Protein AF-A0AA39L6H7-F1 (afdb_monomer)

Sequence (803 aa):
MQTLWSRTGLSHRCACRACEQVLGAGRRATTKASRRKATFAEAFTALYSSFLATAAVVEAVRKEDRKAKVDAELEEVRNQLTELRAKRALRELQAGIPDQRLKGDEIPLSDLTDLQNRALWEQWRQIYDSEGFLADAWRANGTAEETLSLNWNHVRPFGGTRLESTTILRAECTRIMRHIQAEELDDNITQRPFTKPIHFESAVSRLRSYIKGMLLMADKLCEERHMPHSSLKHYRRQNKGSTQQHKGMVGDRHKRAHIKSRWPPAAGGQESQISALAQAWHAFGSPVPDYWFENHPCQKENTIRLNDEIRELFRDDNLPLDELLGHISLSILRSPSLPDVHTHNLLMAGFTRRRFYVLASQAYELFFSDSNKLRSTPASLALSVTKPAMFWDIAEFKRAAGAIIGRDPMIGAKIARRRLEDVIRDGFVLSWATDSARRGIAGRWVYAYAPMDLALREALISSLLHLRQHVDAASFFLACLQTGASVAAGVVFELFNAIAKTPDARSAVRLVRGLSVRSKQFGEFLTSLPEEIRGCVCRRLDYLLHIINLRRLDTQFVDETITELGMCRRHLEGLLGILEEQGYSNEAMNVGRSTFNMYNAGFQPVSSSKPRGLSRSGLSRQQPTATQRPLKDAREQWAPDLDGDQAAKQIHQQIRNAVQAEVEKQIRDQAREAVKLRVQAHLRKHAQDAQSNRSTLTSDRPSDAISGQHGLEASRITSRDNEDVLRRQIEADIEDTIRVQVQQQVEEQLEAARENSDQTHRASQHQAVPSSGRWLGKLRKSHHDAEEWFPELGHAQQAGSGS

Structure (mmCIF, N/CA/C/O backbone):
data_AF-A0AA39L6H7-F1
#
_entry.id   AF-A0AA39L6H7-F1
#
loop_
_atom_site.group_PDB
_atom_site.id
_atom_site.type_symbol
_atom_site.label_atom_id
_atom_site.label_alt_id
_atom_site.label_comp_id
_atom_site.label_asym_id
_atom_site.label_entity_id
_atom_site.label_seq_id
_atom_site.pdbx_PDB_ins_code
_atom_site.Cartn_x
_atom_site.Cartn_y
_atom_site.Cartn_z
_atom_site.occupancy
_atom_site.B_iso_or_equiv
_atom_site.auth_seq_id
_atom_site.auth_comp_id
_atom_site.auth_asym_id
_atom_site.auth_atom_id
_atom_site.pdbx_PDB_model_num
ATOM 1 N N . MET A 1 1 ? 45.045 -3.258 -33.094 1.00 40.38 1 MET A N 1
ATOM 2 C CA . MET A 1 1 ? 44.622 -3.956 -34.336 1.00 40.38 1 MET A CA 1
ATOM 3 C C . MET A 1 1 ? 45.576 -5.057 -34.816 1.00 40.38 1 MET A C 1
ATOM 5 O O . MET A 1 1 ? 45.115 -5.948 -35.513 1.00 40.38 1 MET A O 1
ATOM 9 N N . GLN A 1 2 ? 46.858 -5.079 -34.430 1.00 45.69 2 GLN A N 1
ATOM 10 C CA . GLN A 1 2 ? 47.810 -6.112 -34.886 1.00 45.69 2 GLN A CA 1
ATOM 11 C C . GLN A 1 2 ? 47.697 -7.474 -34.163 1.00 45.69 2 GLN A C 1
ATOM 13 O O . GLN A 1 2 ? 48.181 -8.477 -34.671 1.00 45.69 2 GLN A O 1
ATOM 18 N N . THR A 1 3 ? 46.996 -7.560 -33.029 1.00 46.09 3 THR A N 1
ATOM 19 C CA . THR A 1 3 ? 46.829 -8.804 -32.248 1.00 46.09 3 THR A CA 1
ATOM 20 C C . THR A 1 3 ? 45.655 -9.688 -32.692 1.00 46.09 3 THR A C 1
ATOM 22 O O . THR A 1 3 ? 45.567 -10.837 -32.272 1.00 46.09 3 THR A O 1
ATOM 25 N N . LEU A 1 4 ? 44.782 -9.199 -33.582 1.00 45.69 4 LEU A N 1
ATOM 26 C CA . LEU A 1 4 ? 43.694 -9.992 -34.183 1.00 45.69 4 LEU A CA 1
ATOM 27 C C . LEU A 1 4 ? 44.126 -10.749 -35.451 1.00 45.69 4 LEU A C 1
ATOM 29 O O . LEU A 1 4 ? 43.430 -11.660 -35.885 1.00 45.69 4 LEU A O 1
ATOM 33 N N . TRP A 1 5 ? 45.288 -10.417 -36.021 1.00 47.34 5 TRP A N 1
ATOM 34 C CA . TRP A 1 5 ? 45.770 -10.997 -37.281 1.00 47.34 5 TRP A CA 1
ATOM 35 C C . TRP A 1 5 ? 46.715 -12.193 -37.094 1.00 47.34 5 TRP A C 1
ATOM 37 O O . TRP A 1 5 ? 47.021 -12.885 -38.058 1.00 47.34 5 TRP A O 1
ATOM 47 N N . SER A 1 6 ? 47.137 -12.501 -35.865 1.00 47.09 6 SER A N 1
ATOM 48 C CA . SER A 1 6 ? 48.057 -13.613 -35.580 1.00 47.09 6 SER A CA 1
ATOM 49 C C . SER A 1 6 ? 47.370 -14.941 -35.228 1.00 47.09 6 SER A C 1
ATOM 51 O O . SER A 1 6 ? 48.054 -15.933 -34.992 1.00 47.09 6 SER A O 1
ATOM 53 N N . ARG A 1 7 ? 46.028 -15.009 -35.214 1.00 48.31 7 ARG A N 1
ATOM 54 C CA . ARG A 1 7 ? 45.274 -16.208 -34.779 1.00 48.31 7 ARG A CA 1
ATOM 55 C C . ARG A 1 7 ? 44.486 -16.953 -35.865 1.00 48.31 7 ARG A C 1
ATOM 57 O O . ARG A 1 7 ? 43.871 -17.968 -35.563 1.00 48.31 7 ARG A O 1
ATOM 64 N N . THR A 1 8 ? 44.553 -16.544 -37.129 1.00 46.44 8 THR A N 1
ATOM 65 C CA . THR A 1 8 ? 43.855 -17.221 -38.245 1.00 46.44 8 THR A CA 1
ATOM 66 C C . THR A 1 8 ? 44.692 -18.279 -38.982 1.00 46.44 8 THR A C 1
ATOM 68 O O . THR A 1 8 ? 44.241 -18.828 -39.982 1.00 46.44 8 THR A O 1
ATOM 71 N N . GLY A 1 9 ? 45.890 -18.620 -38.491 1.00 45.38 9 GLY A N 1
ATOM 72 C CA . GLY A 1 9 ? 46.812 -19.545 -39.168 1.00 45.38 9 GLY A CA 1
ATOM 73 C C . GLY A 1 9 ? 46.683 -21.042 -38.845 1.00 45.38 9 GLY A C 1
ATOM 74 O O . GLY A 1 9 ? 47.390 -21.831 -39.465 1.00 45.38 9 GLY A O 1
ATOM 75 N N . LEU A 1 10 ? 45.841 -21.464 -37.893 1.00 52.53 10 LEU A N 1
ATOM 76 C CA . LEU A 1 10 ? 45.856 -22.845 -37.371 1.00 52.53 10 LEU A CA 1
ATOM 77 C C . LEU A 1 10 ? 44.452 -23.414 -37.091 1.00 52.53 10 LEU A C 1
ATOM 79 O O . LEU A 1 10 ? 44.176 -23.899 -35.998 1.00 52.53 10 LEU A O 1
ATOM 83 N N . SER A 1 11 ? 43.550 -23.386 -38.075 1.00 44.16 11 SER A N 1
ATOM 84 C CA . SER A 1 11 ? 42.344 -24.225 -38.042 1.00 44.16 11 SER A CA 1
ATOM 85 C C . SER A 1 11 ? 42.500 -25.422 -38.984 1.00 44.16 11 SER A C 1
ATOM 87 O O . SER A 1 11 ? 42.869 -25.295 -40.154 1.00 44.16 11 SER A O 1
ATOM 89 N N . HIS A 1 12 ? 42.270 -26.618 -38.441 1.00 51.81 12 HIS A N 1
ATOM 90 C CA . HIS A 1 12 ? 42.340 -27.881 -39.165 1.00 51.81 12 HIS A CA 1
ATOM 91 C C . HIS A 1 12 ? 41.395 -27.883 -40.376 1.00 51.81 12 HIS A C 1
ATOM 93 O O . HIS A 1 12 ? 40.226 -27.510 -40.287 1.00 51.81 12 HIS A O 1
ATOM 99 N N . ARG A 1 13 ? 41.923 -28.328 -41.521 1.00 43.81 13 ARG A N 1
ATOM 100 C CA . ARG A 1 13 ? 41.191 -28.473 -42.784 1.00 43.81 13 ARG A CA 1
ATOM 101 C C . ARG A 1 13 ? 40.100 -29.533 -42.627 1.00 43.81 13 ARG A C 1
ATOM 103 O O . ARG A 1 13 ? 40.423 -30.711 -42.509 1.00 43.81 13 ARG A O 1
ATOM 110 N N . CYS A 1 14 ? 38.828 -29.142 -42.676 1.00 66.25 14 CYS A N 1
ATOM 111 C CA . CYS A 1 14 ? 37.743 -30.098 -42.893 1.00 66.25 14 CYS A CA 1
ATOM 112 C C . CYS A 1 14 ? 37.474 -30.223 -44.402 1.00 66.25 14 CYS A C 1
ATOM 114 O O . CYS A 1 14 ? 37.344 -29.225 -45.110 1.00 66.25 14 CYS A O 1
ATOM 116 N N . ALA A 1 15 ? 37.433 -31.456 -44.903 1.00 55.16 15 ALA A N 1
ATOM 117 C CA . ALA A 1 15 ? 37.214 -31.782 -46.312 1.00 55.16 15 ALA A CA 1
ATOM 118 C C . ALA A 1 15 ? 35.714 -31.816 -46.665 1.00 55.16 15 ALA A C 1
ATOM 120 O O . ALA A 1 15 ? 35.242 -32.745 -47.317 1.00 55.16 15 ALA A O 1
ATOM 121 N N . CYS A 1 16 ? 34.931 -30.841 -46.190 1.00 73.69 16 CYS A N 1
ATOM 122 C CA . CYS A 1 16 ? 33.524 -30.751 -46.568 1.00 73.69 16 CYS A CA 1
ATOM 123 C C . CYS A 1 16 ? 33.358 -29.931 -47.856 1.00 73.69 16 CYS A C 1
ATOM 125 O O . CYS A 1 16 ? 34.053 -28.941 -48.095 1.00 73.69 16 CYS A O 1
ATOM 127 N N . ARG A 1 17 ? 32.382 -30.329 -48.677 1.00 55.78 17 ARG A N 1
ATOM 128 C CA . ARG A 1 17 ? 32.083 -29.743 -49.997 1.00 55.78 17 ARG A CA 1
ATOM 129 C C . ARG A 1 17 ? 31.742 -28.241 -49.942 1.00 55.78 17 ARG A C 1
ATOM 131 O O . ARG A 1 17 ? 31.876 -27.546 -50.943 1.00 55.78 17 ARG A O 1
ATOM 138 N N . ALA A 1 18 ? 31.354 -27.728 -48.770 1.00 59.25 18 ALA A N 1
ATOM 139 C CA . ALA A 1 18 ? 31.102 -26.305 -48.534 1.00 59.25 18 ALA A CA 1
ATOM 140 C C . ALA A 1 18 ? 32.396 -25.473 -48.396 1.00 59.25 18 ALA A C 1
ATOM 142 O O . ALA A 1 18 ? 32.429 -24.316 -48.811 1.00 59.25 18 ALA A O 1
ATOM 143 N N . CYS A 1 19 ? 33.490 -26.053 -47.886 1.00 58.78 19 CYS A N 1
ATOM 144 C CA . CYS A 1 19 ? 34.789 -25.373 -47.796 1.00 58.78 19 CYS A CA 1
ATOM 145 C C . CYS A 1 19 ? 35.528 -25.320 -49.146 1.00 58.78 19 CYS A C 1
ATOM 147 O O . CYS A 1 19 ? 36.352 -24.431 -49.367 1.00 58.78 19 CYS A O 1
ATOM 149 N N . GLU A 1 20 ? 35.207 -26.222 -50.076 1.00 56.06 20 GLU A N 1
ATOM 150 C CA . GLU A 1 20 ? 35.798 -26.257 -51.421 1.00 56.06 20 GLU A CA 1
ATOM 151 C C . GLU A 1 20 ? 35.291 -25.119 -52.325 1.00 56.06 20 GLU A C 1
ATOM 153 O O . GLU A 1 20 ? 36.059 -24.563 -53.113 1.00 56.06 20 GLU A O 1
ATOM 158 N N . GLN A 1 21 ? 34.034 -24.691 -52.160 1.00 56.47 21 GLN A N 1
ATOM 159 C CA . GLN A 1 21 ? 33.469 -23.587 -52.948 1.00 56.47 21 GLN A CA 1
ATOM 160 C C . GLN A 1 21 ? 34.020 -22.208 -52.552 1.00 56.47 21 GLN A C 1
ATOM 162 O O . GLN A 1 21 ? 34.078 -21.318 -53.397 1.00 56.47 21 GLN A O 1
ATOM 167 N N . VAL A 1 22 ? 34.493 -22.031 -51.314 1.00 54.09 22 VAL A N 1
ATOM 168 C CA . VAL A 1 22 ? 35.044 -20.743 -50.846 1.00 54.09 22 VAL A CA 1
ATOM 169 C C . VAL A 1 22 ? 36.539 -20.600 -51.172 1.00 54.09 22 VAL A C 1
ATOM 171 O O . VAL A 1 22 ? 37.024 -19.489 -51.375 1.00 54.09 22 VAL A O 1
ATOM 174 N N . LEU A 1 23 ? 37.280 -21.706 -51.316 1.00 50.94 23 LEU A N 1
ATOM 175 C CA . LEU A 1 23 ? 38.713 -21.685 -51.659 1.00 50.94 23 LEU A CA 1
ATOM 176 C C . LEU A 1 23 ? 39.006 -21.803 -53.168 1.00 50.94 23 LEU A C 1
ATOM 178 O O . LEU A 1 23 ? 40.125 -21.505 -53.595 1.00 50.94 23 LEU A O 1
ATOM 182 N N . GLY A 1 24 ? 38.011 -22.150 -53.992 1.00 46.38 24 GLY A N 1
ATOM 183 C CA . GLY A 1 24 ? 38.131 -22.189 -55.456 1.00 46.38 24 GLY A CA 1
ATOM 184 C C . GLY A 1 24 ? 38.311 -20.820 -56.130 1.00 46.38 24 GLY A C 1
ATOM 185 O O . GLY A 1 24 ? 38.778 -20.760 -57.265 1.00 46.38 24 GLY A O 1
ATOM 186 N N . ALA A 1 25 ? 38.015 -19.719 -55.433 1.00 52.16 25 ALA A N 1
ATOM 187 C CA . ALA A 1 25 ? 38.156 -18.363 -55.972 1.00 52.16 25 ALA A CA 1
ATOM 188 C C . ALA A 1 25 ? 39.576 -17.771 -55.828 1.00 52.16 25 ALA A C 1
ATOM 190 O O . ALA A 1 25 ? 39.866 -16.730 -56.410 1.00 52.16 25 ALA A O 1
ATOM 191 N N . GLY A 1 26 ? 40.473 -18.411 -55.062 1.00 52.94 26 GLY A N 1
ATOM 192 C CA . GLY A 1 26 ? 41.719 -17.772 -54.615 1.00 52.94 26 GLY A CA 1
ATOM 193 C C . GLY A 1 26 ? 43.028 -18.255 -55.245 1.00 52.94 26 GLY A C 1
ATOM 194 O O . GLY A 1 26 ? 44.056 -17.614 -55.040 1.00 52.94 26 GLY A O 1
ATOM 195 N N . ARG A 1 27 ? 43.067 -19.381 -55.973 1.00 50.31 27 ARG A N 1
ATOM 196 C CA . ARG A 1 27 ? 44.345 -19.951 -56.455 1.00 50.31 27 ARG A CA 1
ATOM 197 C C . ARG A 1 27 ? 44.235 -20.609 -57.826 1.00 50.31 27 ARG A C 1
ATOM 199 O O . ARG A 1 27 ? 44.185 -21.830 -57.927 1.00 50.31 27 ARG A O 1
ATOM 206 N N . ARG A 1 28 ? 44.260 -19.792 -58.881 1.00 48.81 28 ARG A N 1
ATOM 207 C CA . ARG A 1 28 ? 44.871 -20.116 -60.186 1.00 48.81 28 ARG A CA 1
ATOM 208 C C . ARG A 1 28 ? 44.886 -18.861 -61.070 1.00 48.81 28 ARG A C 1
ATOM 210 O O . ARG A 1 28 ? 43.964 -18.617 -61.833 1.00 48.81 28 ARG A O 1
ATOM 217 N N . ALA A 1 29 ? 45.948 -18.065 -60.958 1.00 42.91 29 ALA A N 1
ATOM 218 C CA . ALA A 1 29 ? 46.258 -16.997 -61.913 1.00 42.91 29 ALA A CA 1
ATOM 219 C C . ALA A 1 29 ? 47.779 -16.787 -62.028 1.00 42.91 29 ALA A C 1
ATOM 221 O O . ALA A 1 29 ? 48.295 -15.689 -61.869 1.00 42.91 29 ALA A O 1
ATOM 222 N N . THR A 1 30 ? 48.513 -17.864 -62.305 1.00 50.00 30 THR A N 1
ATOM 223 C CA . THR A 1 30 ? 49.890 -17.809 -62.825 1.00 50.00 30 THR A CA 1
ATOM 224 C C . THR A 1 30 ? 49.962 -18.553 -64.154 1.00 50.00 30 THR A C 1
ATOM 226 O O . THR A 1 30 ? 50.790 -19.424 -64.375 1.00 50.00 30 THR A O 1
ATOM 229 N N . THR A 1 31 ? 49.062 -18.214 -65.072 1.00 48.25 31 THR A N 1
ATOM 230 C CA . THR A 1 31 ? 49.258 -18.441 -66.506 1.00 48.25 31 THR A CA 1
ATOM 231 C C . THR A 1 31 ? 48.785 -17.180 -67.213 1.00 48.25 31 THR A C 1
ATOM 233 O O . THR A 1 31 ? 47.654 -16.753 -67.008 1.00 48.25 31 THR A O 1
ATOM 236 N N . LYS A 1 32 ? 49.711 -16.530 -67.932 1.00 49.97 32 LYS A N 1
ATOM 237 C CA . LYS A 1 32 ? 49.550 -15.358 -68.815 1.00 49.97 32 LYS A CA 1
ATOM 238 C C . LYS A 1 32 ? 48.101 -14.854 -68.944 1.00 49.97 32 LYS A C 1
ATOM 240 O O . LYS A 1 32 ? 47.407 -15.154 -69.912 1.00 49.97 32 LYS A O 1
ATOM 245 N N . ALA A 1 33 ? 47.655 -14.067 -67.965 1.00 40.88 33 ALA A N 1
ATOM 246 C CA . ALA A 1 33 ? 46.371 -13.395 -68.031 1.00 40.88 33 ALA A CA 1
ATOM 247 C C . ALA A 1 33 ? 46.501 -12.240 -69.025 1.00 40.88 33 ALA A C 1
ATOM 249 O O . ALA A 1 33 ? 47.206 -11.259 -68.782 1.00 40.88 33 ALA A O 1
ATOM 250 N N . SER A 1 34 ? 45.833 -12.378 -70.169 1.00 49.38 34 SER A N 1
ATOM 251 C CA . SER A 1 34 ? 45.466 -11.247 -71.017 1.00 49.38 34 SER A CA 1
ATOM 252 C C . SER A 1 34 ? 44.949 -10.116 -70.122 1.00 49.38 34 SER A C 1
ATOM 254 O O . SER A 1 34 ? 44.067 -10.352 -69.293 1.00 49.38 34 SER A O 1
ATOM 256 N N . ARG A 1 35 ? 45.534 -8.915 -70.245 1.00 47.31 35 ARG A N 1
ATOM 257 C CA . ARG A 1 35 ? 45.107 -7.696 -69.542 1.00 47.31 35 ARG A CA 1
ATOM 258 C C . ARG A 1 35 ? 43.623 -7.459 -69.841 1.00 47.31 35 ARG A C 1
ATOM 260 O O . ARG A 1 35 ? 43.291 -6.810 -70.833 1.00 47.31 35 ARG A O 1
ATOM 267 N N . ARG A 1 36 ? 42.716 -7.979 -69.006 1.00 61.75 36 ARG A N 1
ATOM 268 C CA . ARG A 1 36 ? 41.313 -7.566 -69.044 1.00 61.75 36 ARG A CA 1
ATOM 269 C C . ARG A 1 36 ? 41.298 -6.110 -68.603 1.00 61.75 36 ARG A C 1
ATOM 271 O O . ARG A 1 36 ? 41.667 -5.792 -67.477 1.00 61.75 36 ARG A O 1
ATOM 278 N N . LYS A 1 37 ? 40.983 -5.229 -69.552 1.00 69.88 37 LYS A N 1
ATOM 279 C CA . LYS A 1 37 ? 40.787 -3.802 -69.307 1.00 69.88 37 LYS A CA 1
ATOM 280 C C . LYS A 1 37 ? 39.719 -3.687 -68.222 1.00 69.88 37 LYS A C 1
ATOM 282 O O . LYS A 1 37 ? 38.645 -4.259 -68.401 1.00 69.88 37 LYS A O 1
ATOM 287 N N . ALA A 1 38 ? 40.043 -3.008 -67.120 1.00 64.62 38 ALA A N 1
ATOM 288 C CA . ALA A 1 38 ? 39.087 -2.718 -66.060 1.00 64.62 38 ALA A CA 1
ATOM 289 C C . ALA A 1 38 ? 37.829 -2.138 -66.705 1.00 64.62 38 ALA A C 1
ATOM 291 O O . ALA A 1 38 ? 37.900 -1.180 -67.485 1.00 64.62 38 ALA A O 1
ATOM 292 N N . THR A 1 39 ? 36.698 -2.783 -66.460 1.00 80.31 39 THR A N 1
ATOM 293 C CA . THR A 1 39 ? 35.437 -2.307 -67.014 1.00 80.31 39 THR A CA 1
ATOM 294 C C . THR A 1 39 ? 35.037 -1.033 -66.280 1.00 80.31 39 THR A C 1
ATOM 296 O O . THR A 1 39 ? 35.342 -0.847 -65.102 1.00 80.31 39 THR A O 1
ATOM 299 N N . PHE A 1 40 ? 34.344 -0.130 -66.971 1.00 77.94 40 PHE A N 1
ATOM 300 C CA . PHE A 1 40 ? 33.884 1.130 -66.383 1.00 77.94 40 PHE A CA 1
ATOM 301 C C . PHE A 1 40 ? 33.079 0.911 -65.084 1.00 77.94 40 PHE A C 1
ATOM 303 O O . PHE A 1 40 ? 33.192 1.694 -64.147 1.00 77.94 40 PHE A O 1
ATOM 310 N N . ALA A 1 41 ? 32.343 -0.201 -64.988 1.00 69.69 41 ALA A N 1
ATOM 311 C CA . ALA A 1 41 ? 31.597 -0.590 -63.793 1.00 69.69 41 ALA A CA 1
ATOM 312 C C . ALA A 1 41 ? 32.496 -0.908 -62.581 1.00 69.69 41 ALA A C 1
ATOM 314 O O . ALA A 1 41 ? 32.160 -0.542 -61.454 1.00 69.69 41 ALA A O 1
ATOM 315 N N . GLU A 1 42 ? 33.652 -1.542 -62.791 1.00 72.75 42 GLU A N 1
ATOM 316 C CA . GLU A 1 42 ? 34.617 -1.842 -61.723 1.00 72.75 42 GLU A CA 1
ATOM 317 C C . GLU A 1 42 ? 35.304 -0.564 -61.230 1.00 72.75 42 GLU A C 1
ATOM 319 O O . GLU A 1 42 ? 35.443 -0.366 -60.023 1.00 72.75 42 GLU A O 1
ATOM 324 N N . ALA A 1 43 ? 35.654 0.344 -62.148 1.00 76.06 43 ALA A N 1
ATOM 325 C CA . ALA A 1 43 ? 36.195 1.655 -61.794 1.00 76.06 43 ALA A CA 1
ATOM 326 C C . ALA A 1 43 ? 35.172 2.501 -61.015 1.00 76.06 43 ALA A C 1
ATOM 328 O O . ALA A 1 43 ? 35.516 3.109 -60.003 1.00 76.06 43 ALA A O 1
ATOM 329 N N . PHE A 1 44 ? 33.903 2.491 -61.435 1.00 80.50 44 PHE A N 1
ATOM 330 C CA . PHE A 1 44 ? 32.829 3.210 -60.748 1.00 80.50 44 PHE A CA 1
ATOM 331 C C . PHE A 1 44 ? 32.563 2.646 -59.347 1.00 80.50 44 PHE A C 1
ATOM 333 O O . PHE A 1 44 ? 32.445 3.404 -58.387 1.00 80.50 44 PHE A O 1
ATOM 340 N N . THR A 1 45 ? 32.538 1.318 -59.208 1.00 83.19 45 THR A N 1
ATOM 341 C CA . THR A 1 45 ? 32.351 0.659 -57.907 1.00 83.19 45 THR A CA 1
ATOM 342 C C . THR A 1 45 ? 33.509 0.979 -56.963 1.00 83.19 45 THR A C 1
ATOM 344 O O . THR A 1 45 ? 33.272 1.351 -55.818 1.00 83.19 45 THR A O 1
ATOM 347 N N . ALA A 1 46 ? 34.755 0.929 -57.448 1.00 80.56 46 ALA A N 1
ATOM 348 C CA . ALA A 1 46 ? 35.927 1.279 -56.649 1.00 80.56 46 ALA A CA 1
ATOM 349 C C . ALA A 1 46 ? 35.911 2.750 -56.194 1.00 80.56 46 ALA A C 1
ATOM 351 O O . ALA A 1 46 ? 36.183 3.036 -55.026 1.00 80.56 46 ALA A O 1
ATOM 352 N N . LEU A 1 47 ? 35.536 3.681 -57.079 1.00 79.38 47 LEU A N 1
ATOM 353 C CA . LEU A 1 47 ? 35.411 5.103 -56.741 1.00 79.38 47 LEU A CA 1
ATOM 354 C C . LEU A 1 47 ? 34.287 5.357 -55.729 1.00 79.38 47 LEU A C 1
ATOM 356 O O . LEU A 1 47 ? 34.476 6.116 -54.778 1.00 79.38 47 LEU A O 1
ATOM 360 N N . TYR A 1 48 ? 33.144 4.685 -55.881 1.00 84.75 48 TYR A N 1
ATOM 361 C CA . TYR A 1 48 ? 32.016 4.818 -54.961 1.00 84.75 48 TYR A CA 1
ATOM 362 C C . TYR A 1 48 ? 32.329 4.237 -53.573 1.00 84.75 48 TYR A C 1
ATOM 364 O O . TYR A 1 48 ? 32.061 4.877 -52.554 1.00 84.75 48 TYR A O 1
ATOM 372 N N . SER A 1 49 ? 32.974 3.067 -53.512 1.00 82.75 49 SER A N 1
ATOM 373 C CA . SER A 1 49 ? 33.448 2.481 -52.252 1.00 82.75 49 SER A CA 1
ATOM 374 C C . SER A 1 49 ? 34.511 3.349 -51.577 1.00 82.75 49 SER A C 1
ATOM 376 O O . SER A 1 49 ? 34.478 3.501 -50.358 1.00 82.75 49 SER A O 1
ATOM 378 N N . SER A 1 50 ? 35.411 3.967 -52.351 1.00 82.75 50 SER A N 1
ATOM 379 C CA . SER A 1 50 ? 36.388 4.918 -51.814 1.00 82.75 50 SER A CA 1
ATOM 380 C C . SER A 1 50 ? 35.703 6.145 -51.213 1.00 82.75 50 SER A C 1
ATOM 382 O O . SER A 1 50 ? 36.063 6.552 -50.114 1.00 82.75 50 SER A O 1
ATOM 384 N N . PHE A 1 51 ? 34.693 6.708 -51.884 1.00 87.06 51 PHE A N 1
ATOM 385 C CA . PHE A 1 51 ? 33.955 7.870 -51.382 1.00 87.06 51 PHE A CA 1
ATOM 386 C C . PHE A 1 51 ? 33.226 7.567 -50.065 1.00 87.06 51 PHE A C 1
ATOM 388 O O . PHE A 1 51 ? 33.329 8.337 -49.108 1.00 87.06 51 PHE A O 1
ATOM 395 N N . LEU A 1 52 ? 32.546 6.417 -49.980 1.00 83.88 52 LEU A N 1
ATOM 396 C CA . LEU A 1 52 ? 31.874 5.988 -48.750 1.00 83.88 52 LEU A CA 1
ATOM 397 C C . LEU A 1 52 ? 32.861 5.693 -47.615 1.00 83.88 52 LEU A C 1
ATOM 399 O O . LEU A 1 52 ? 32.596 6.056 -46.471 1.00 83.88 52 LEU A O 1
ATOM 403 N N . ALA A 1 53 ? 34.013 5.089 -47.918 1.00 86.62 53 ALA A N 1
ATOM 404 C CA . ALA A 1 53 ? 35.059 4.862 -46.926 1.00 86.62 53 ALA A CA 1
ATOM 405 C C . ALA A 1 53 ? 35.615 6.189 -46.381 1.00 86.62 53 ALA A C 1
ATOM 407 O O . ALA A 1 53 ? 35.765 6.338 -45.169 1.00 86.62 53 ALA A O 1
ATOM 408 N N . THR A 1 54 ? 35.856 7.182 -47.244 1.00 86.69 54 THR A N 1
ATOM 409 C CA . THR A 1 54 ? 36.298 8.517 -46.810 1.00 86.69 54 THR A CA 1
ATOM 410 C C . THR A 1 54 ? 35.229 9.220 -45.971 1.00 86.69 54 THR A C 1
ATOM 412 O O . THR A 1 54 ? 35.558 9.799 -44.936 1.00 86.69 54 THR A O 1
ATOM 415 N N . ALA A 1 55 ? 33.951 9.124 -46.351 1.00 86.62 55 ALA A N 1
ATOM 416 C CA . ALA A 1 55 ? 32.848 9.685 -45.570 1.00 86.62 55 ALA A CA 1
ATOM 417 C C . ALA A 1 55 ? 32.741 9.044 -44.174 1.00 86.62 55 ALA A C 1
ATOM 419 O O . ALA A 1 55 ? 32.595 9.764 -43.188 1.00 86.62 55 ALA A O 1
ATOM 420 N N . ALA A 1 56 ? 32.901 7.720 -44.074 1.00 84.62 56 ALA A N 1
ATOM 421 C CA . ALA A 1 56 ? 32.883 7.003 -42.800 1.00 84.62 56 ALA A CA 1
ATOM 422 C C . ALA A 1 56 ? 34.045 7.408 -41.876 1.00 84.62 56 ALA A C 1
ATOM 424 O O . ALA A 1 56 ? 33.848 7.547 -40.669 1.00 84.62 56 ALA A O 1
ATOM 425 N N . VAL A 1 57 ? 35.243 7.652 -42.426 1.00 85.88 57 VAL A N 1
ATOM 426 C CA . VAL A 1 57 ? 36.393 8.150 -41.649 1.00 85.88 57 VAL A CA 1
ATOM 427 C C . VAL A 1 57 ? 36.139 9.574 -41.144 1.00 85.88 57 VAL A C 1
ATOM 429 O O . VAL A 1 57 ? 36.357 9.851 -39.967 1.00 85.88 57 VAL A O 1
ATOM 432 N N . VAL A 1 58 ? 35.616 10.467 -41.991 1.00 86.75 58 VAL A N 1
ATOM 433 C CA . VAL A 1 58 ? 35.274 11.845 -41.585 1.00 86.75 58 VAL A CA 1
ATOM 434 C C . VAL A 1 58 ? 34.170 11.857 -40.523 1.00 86.75 58 VAL A C 1
ATOM 436 O O . VAL A 1 58 ? 34.214 12.649 -39.579 1.00 86.75 58 VAL A O 1
ATOM 439 N N . GLU A 1 59 ? 33.182 10.973 -40.644 1.00 81.25 59 GLU A N 1
ATOM 440 C CA . GLU A 1 59 ? 32.120 10.834 -39.650 1.00 81.25 59 GLU A CA 1
ATOM 441 C C . GLU A 1 59 ? 32.636 10.269 -38.320 1.00 81.25 59 GLU A C 1
ATOM 443 O O . GLU A 1 59 ? 32.215 10.745 -37.262 1.00 81.25 59 GLU A O 1
ATOM 448 N N . ALA A 1 60 ? 33.574 9.316 -38.356 1.00 81.56 60 ALA A N 1
ATOM 449 C CA . ALA A 1 60 ? 34.219 8.784 -37.159 1.00 81.56 60 ALA A CA 1
ATOM 450 C C . ALA A 1 60 ? 34.966 9.884 -36.385 1.00 81.56 60 ALA A C 1
ATOM 452 O O . ALA A 1 60 ? 34.727 10.034 -35.187 1.00 81.56 60 ALA A O 1
ATOM 453 N N . VAL A 1 61 ? 35.750 10.720 -37.078 1.00 85.69 61 VAL A N 1
ATOM 454 C CA . VAL A 1 61 ? 36.459 11.862 -36.467 1.00 85.69 61 VAL A CA 1
ATOM 455 C C . VAL A 1 61 ? 35.471 12.861 -35.858 1.00 85.69 61 VAL A C 1
ATOM 457 O O . VAL A 1 61 ? 35.562 13.193 -34.681 1.00 85.69 61 VAL A O 1
ATOM 460 N N . ARG A 1 62 ? 34.416 13.247 -36.592 1.00 85.88 62 ARG A N 1
ATOM 461 C CA . ARG A 1 62 ? 33.368 14.139 -36.051 1.00 85.88 62 ARG A CA 1
ATOM 462 C C . ARG A 1 62 ? 32.601 13.538 -34.870 1.00 85.88 62 ARG A C 1
ATOM 464 O O . ARG A 1 62 ? 31.962 14.262 -34.102 1.00 85.88 62 ARG A O 1
ATOM 471 N N . LYS A 1 63 ? 32.547 12.210 -34.754 1.00 82.06 63 LYS A N 1
ATOM 472 C CA . LYS A 1 63 ? 31.929 11.526 -33.613 1.00 82.06 63 LYS A CA 1
ATOM 473 C C . LYS A 1 63 ? 32.857 11.542 -32.399 1.00 82.06 63 LYS A C 1
ATOM 475 O O . LYS A 1 63 ? 32.348 11.705 -31.294 1.00 82.06 63 LYS A O 1
ATOM 480 N N . GLU A 1 64 ? 34.167 11.424 -32.597 1.00 86.81 64 GLU A N 1
ATOM 481 C CA . GLU A 1 64 ? 35.171 11.612 -31.542 1.00 86.81 64 GLU A CA 1
ATOM 482 C C . GLU A 1 64 ? 35.191 13.057 -31.032 1.00 86.81 64 GLU A C 1
ATOM 484 O O . GLU A 1 64 ? 35.082 13.253 -29.825 1.00 86.81 64 GLU A O 1
ATOM 489 N N . ASP A 1 65 ? 35.157 14.059 -31.918 1.00 85.81 65 ASP A N 1
ATOM 490 C CA . ASP A 1 65 ? 35.104 15.476 -31.517 1.00 85.81 65 ASP A CA 1
ATOM 491 C C . ASP A 1 65 ? 33.858 15.796 -30.673 1.00 85.81 65 ASP A C 1
ATOM 493 O O . ASP A 1 65 ? 33.922 16.503 -29.667 1.00 85.81 65 ASP A O 1
ATOM 497 N N . ARG A 1 66 ? 32.697 15.242 -31.055 1.00 87.56 66 ARG A N 1
ATOM 498 C CA . ARG A 1 66 ? 31.452 15.400 -30.284 1.00 87.56 66 ARG A CA 1
ATOM 499 C C . ARG A 1 66 ? 31.524 14.717 -28.924 1.00 87.56 66 ARG A C 1
ATOM 501 O O . ARG A 1 66 ? 31.000 15.272 -27.966 1.00 87.56 66 ARG A O 1
ATOM 508 N N . LYS A 1 67 ? 32.154 13.541 -28.836 1.00 85.12 67 LYS A N 1
ATOM 509 C CA . LYS A 1 67 ? 32.377 12.863 -27.552 1.00 85.12 67 LYS A CA 1
ATOM 510 C C . LYS A 1 67 ? 33.288 13.694 -26.655 1.00 85.12 67 LYS A C 1
ATOM 512 O O . LYS A 1 67 ? 32.884 13.999 -25.546 1.00 85.12 67 LYS A O 1
ATOM 517 N N . ALA A 1 68 ? 34.426 14.156 -27.175 1.00 89.25 68 ALA A N 1
ATOM 518 C CA . ALA A 1 68 ? 35.364 14.989 -26.428 1.00 89.25 68 ALA A CA 1
ATOM 519 C C . ALA A 1 68 ? 34.710 16.281 -25.909 1.00 89.25 68 ALA A C 1
ATOM 521 O O . ALA A 1 68 ? 34.938 16.674 -24.768 1.00 89.25 68 ALA A O 1
ATOM 522 N N . LYS A 1 69 ? 33.847 16.916 -26.714 1.00 89.44 69 LYS A N 1
ATOM 523 C CA . LYS A 1 69 ? 33.093 18.098 -26.280 1.00 89.44 69 LYS A CA 1
ATOM 524 C C . LYS A 1 69 ? 32.095 17.783 -25.158 1.00 89.44 69 LYS A C 1
ATOM 526 O O . LYS A 1 69 ? 32.019 18.539 -24.198 1.00 89.44 69 LYS A O 1
ATOM 531 N N . VAL A 1 70 ? 31.352 16.680 -25.268 1.00 82.50 70 VAL A N 1
ATOM 532 C CA . VAL A 1 70 ? 30.400 16.252 -24.226 1.00 82.50 70 VAL A CA 1
ATOM 533 C C . VAL A 1 70 ? 31.127 15.860 -22.939 1.00 82.50 70 VAL A C 1
ATOM 535 O O . VAL A 1 70 ? 30.669 16.215 -21.858 1.00 82.50 70 VAL A O 1
ATOM 538 N N . ASP A 1 71 ? 32.268 15.178 -23.042 1.00 84.06 71 ASP A N 1
ATOM 539 C CA . ASP A 1 71 ? 33.083 14.807 -21.884 1.00 84.06 71 ASP A CA 1
ATOM 540 C C . ASP A 1 71 ? 33.625 16.058 -21.170 1.00 84.06 71 ASP A C 1
ATOM 542 O O . ASP A 1 71 ? 33.541 16.142 -19.945 1.00 84.06 71 ASP A O 1
ATOM 546 N N . ALA A 1 72 ? 34.064 17.075 -21.924 1.00 90.44 72 ALA A N 1
ATOM 547 C CA . ALA A 1 72 ? 34.477 18.366 -21.368 1.00 90.44 72 ALA A CA 1
ATOM 548 C C . ALA A 1 72 ? 33.320 19.119 -20.682 1.00 90.44 72 ALA A C 1
ATOM 550 O O . ALA A 1 72 ? 33.496 19.667 -19.595 1.00 90.44 72 ALA A O 1
ATOM 551 N N . GLU A 1 73 ? 32.120 19.120 -21.274 1.00 86.06 73 GLU A N 1
ATOM 552 C CA . GLU A 1 73 ? 30.923 19.717 -20.660 1.00 86.06 73 GLU A CA 1
ATOM 553 C C . GLU A 1 73 ? 30.507 18.974 -19.374 1.00 86.06 73 GLU A C 1
ATOM 555 O O . GLU A 1 73 ? 30.126 19.605 -18.388 1.00 86.06 73 GLU A O 1
ATOM 560 N N . LEU A 1 74 ? 30.623 17.642 -19.342 1.00 80.00 74 LEU A N 1
ATOM 561 C CA . LEU A 1 74 ? 30.353 16.839 -18.143 1.00 80.00 74 LEU A CA 1
ATOM 562 C C . LEU A 1 74 ? 31.360 17.107 -17.022 1.00 80.00 74 LEU A C 1
ATOM 564 O O . LEU A 1 74 ? 30.977 17.140 -15.850 1.00 80.00 74 LEU A O 1
ATOM 568 N N . GLU A 1 75 ? 32.635 17.279 -17.361 1.00 88.81 75 GLU A N 1
ATOM 569 C CA . GLU A 1 75 ? 33.683 17.593 -16.392 1.00 88.81 75 GLU A CA 1
ATOM 570 C C . GLU A 1 75 ? 33.494 18.995 -15.797 1.00 88.81 75 GLU A C 1
ATOM 572 O O . GLU A 1 75 ? 33.573 19.160 -14.579 1.00 88.81 75 GLU A O 1
ATOM 577 N N . GLU A 1 76 ? 33.093 19.970 -16.615 1.00 90.69 76 GLU A N 1
ATOM 578 C CA . GLU A 1 76 ? 32.727 21.313 -16.155 1.00 90.69 76 GLU A CA 1
ATOM 579 C C . GLU A 1 76 ? 31.520 21.292 -15.200 1.00 90.69 76 GLU A C 1
ATOM 581 O O . GLU A 1 76 ? 31.569 21.881 -14.119 1.00 90.69 76 GLU A O 1
ATOM 586 N N . VAL A 1 77 ? 30.454 20.548 -15.525 1.00 84.00 77 VAL A N 1
ATOM 587 C CA . VAL A 1 77 ? 29.292 20.416 -14.625 1.00 84.00 77 VAL A CA 1
ATOM 588 C C . VAL A 1 77 ? 29.682 19.730 -13.314 1.00 84.00 77 VAL A C 1
ATOM 590 O O . VAL A 1 77 ? 29.234 20.154 -12.247 1.00 84.00 77 VAL A O 1
ATOM 593 N N . ARG A 1 78 ? 30.536 18.697 -13.355 1.00 81.00 78 ARG A N 1
ATOM 594 C CA . ARG A 1 78 ? 31.056 18.050 -12.137 1.00 81.00 78 ARG A CA 1
ATOM 595 C C . ARG A 1 78 ? 31.832 19.043 -11.275 1.00 81.00 78 ARG A C 1
ATOM 597 O O . ARG A 1 78 ? 31.577 19.101 -10.071 1.00 81.00 78 ARG A O 1
ATOM 604 N N . ASN A 1 79 ? 32.689 19.863 -11.883 1.00 88.38 79 ASN A N 1
ATOM 605 C CA . ASN A 1 79 ? 33.436 20.907 -11.183 1.00 88.38 79 ASN A CA 1
ATOM 606 C C . ASN A 1 79 ? 32.492 21.933 -10.537 1.00 88.38 79 ASN A C 1
ATOM 608 O O . ASN A 1 79 ? 32.593 22.176 -9.332 1.00 88.38 79 ASN A O 1
ATOM 612 N N . GLN A 1 80 ? 31.489 22.431 -11.264 1.00 85.38 80 GLN A N 1
ATOM 613 C CA . GLN A 1 80 ? 30.482 23.353 -10.719 1.00 85.38 80 GLN A CA 1
ATOM 614 C C . GLN A 1 80 ? 29.693 22.739 -9.552 1.00 85.38 80 GLN A C 1
ATOM 616 O O . GLN A 1 80 ? 29.406 23.407 -8.559 1.00 85.38 80 GLN A O 1
ATOM 621 N N . LEU A 1 81 ? 29.375 21.444 -9.620 1.00 75.25 81 LEU A N 1
ATOM 622 C CA . LEU A 1 81 ? 28.659 20.739 -8.555 1.00 75.25 81 LEU A CA 1
ATOM 623 C C . LEU A 1 81 ? 29.534 20.563 -7.305 1.00 75.25 81 LEU A C 1
ATOM 625 O O . LEU A 1 81 ? 29.044 20.728 -6.184 1.00 75.25 81 LEU A O 1
ATOM 629 N N . THR A 1 82 ? 30.831 20.283 -7.480 1.00 83.25 82 THR A N 1
ATOM 630 C CA . THR A 1 82 ? 31.792 20.266 -6.365 1.00 83.25 82 THR A CA 1
ATOM 631 C C . THR A 1 82 ? 31.971 21.650 -5.745 1.00 83.25 82 THR A C 1
ATOM 633 O O . THR A 1 82 ? 31.973 21.766 -4.520 1.00 83.25 82 THR A O 1
ATOM 636 N N . GLU A 1 83 ? 32.004 22.708 -6.558 1.00 88.19 83 GLU A N 1
ATOM 637 C CA . GLU A 1 83 ? 32.097 24.090 -6.087 1.00 88.19 83 GLU A CA 1
ATOM 638 C C . GLU A 1 83 ? 30.837 24.511 -5.316 1.00 88.19 83 GLU A C 1
ATOM 640 O O . GLU A 1 83 ? 30.932 25.114 -4.247 1.00 88.19 83 GLU A O 1
ATOM 645 N N . LEU A 1 84 ? 29.641 24.156 -5.799 1.00 73.25 84 LEU A N 1
ATOM 646 C CA . LEU A 1 84 ? 28.381 24.430 -5.102 1.00 73.25 84 LEU A CA 1
ATOM 647 C C . LEU A 1 84 ? 28.266 23.656 -3.786 1.00 73.25 84 LEU A C 1
ATOM 649 O O . LEU A 1 84 ? 27.778 24.210 -2.800 1.00 73.25 84 LEU A O 1
ATOM 653 N N . ARG A 1 85 ? 28.746 22.406 -3.742 1.00 76.94 85 ARG A N 1
ATOM 654 C CA . ARG A 1 85 ? 28.838 21.627 -2.497 1.00 76.94 85 ARG A CA 1
ATOM 655 C C . ARG A 1 85 ? 29.821 22.260 -1.515 1.00 76.94 85 ARG A C 1
ATOM 657 O O . ARG A 1 85 ? 29.473 22.412 -0.349 1.00 76.94 85 ARG A O 1
ATOM 664 N N . ALA A 1 86 ? 30.987 22.704 -1.985 1.00 80.00 86 ALA A N 1
ATOM 665 C CA . ALA A 1 86 ? 31.961 23.410 -1.157 1.00 80.00 86 ALA A CA 1
ATOM 666 C C . ALA A 1 86 ? 31.402 24.743 -0.630 1.00 80.00 86 ALA A C 1
ATOM 668 O O . ALA A 1 86 ? 31.506 25.020 0.561 1.00 80.00 86 ALA A O 1
ATOM 669 N N . LYS A 1 87 ? 30.728 25.537 -1.476 1.00 79.38 87 LYS A N 1
ATOM 670 C CA . LYS A 1 87 ? 30.055 26.790 -1.081 1.00 79.38 87 LYS A CA 1
ATOM 671 C C . LYS A 1 87 ? 28.913 26.554 -0.095 1.00 79.38 87 LYS A C 1
ATOM 673 O O . LYS A 1 87 ? 28.721 27.371 0.801 1.00 79.38 87 LYS A O 1
ATOM 678 N N . ARG A 1 88 ? 28.154 25.464 -0.248 1.00 69.56 88 ARG A N 1
ATOM 679 C CA . ARG A 1 88 ? 27.103 25.075 0.702 1.00 69.56 88 ARG A CA 1
ATOM 680 C C . ARG A 1 88 ? 27.711 24.693 2.056 1.00 69.56 88 ARG A C 1
ATOM 682 O O . ARG A 1 88 ? 27.307 25.283 3.049 1.00 69.56 88 ARG A O 1
ATOM 689 N N . ALA A 1 89 ? 28.749 23.855 2.073 1.00 67.19 89 ALA A N 1
ATOM 690 C CA . ALA A 1 89 ? 29.469 23.490 3.296 1.00 67.19 89 ALA A CA 1
ATOM 691 C C . ALA A 1 89 ? 30.091 24.712 4.004 1.00 67.19 89 ALA A C 1
ATOM 693 O O . ALA A 1 89 ? 30.050 24.822 5.227 1.00 67.19 89 ALA A O 1
ATOM 694 N N . LEU A 1 90 ? 30.615 25.680 3.242 1.00 77.00 90 LEU A N 1
ATOM 695 C CA . LEU A 1 90 ? 31.158 26.931 3.787 1.00 77.00 90 LEU A CA 1
ATOM 696 C C . LEU A 1 90 ? 30.070 27.839 4.381 1.00 77.00 90 LEU A C 1
ATOM 698 O O . LEU A 1 90 ? 30.287 28.440 5.431 1.00 77.00 90 LEU A O 1
ATOM 702 N N . ARG A 1 91 ? 28.892 27.916 3.744 1.00 68.94 91 ARG A N 1
ATOM 703 C CA . ARG A 1 91 ? 27.730 28.646 4.285 1.00 68.94 91 ARG A CA 1
ATOM 704 C C . ARG A 1 91 ? 27.176 27.982 5.543 1.00 68.94 91 ARG A C 1
ATOM 706 O O . ARG A 1 91 ? 26.777 28.689 6.459 1.00 68.94 91 ARG A O 1
ATOM 713 N N . GLU A 1 92 ? 27.181 26.656 5.600 1.00 55.56 92 GLU A N 1
ATOM 714 C CA . GLU A 1 92 ? 26.758 25.879 6.771 1.00 55.56 92 GLU A CA 1
ATOM 715 C C . GLU A 1 92 ? 27.718 26.077 7.954 1.00 55.56 92 GLU A C 1
ATOM 717 O O . GLU A 1 92 ? 27.266 26.307 9.074 1.00 55.56 92 GLU A O 1
ATOM 722 N N . LEU A 1 93 ? 29.032 26.121 7.703 1.00 66.81 93 LEU A N 1
ATOM 723 C CA . LEU A 1 93 ? 30.038 26.455 8.722 1.00 66.81 93 LEU A CA 1
ATOM 724 C C . LEU A 1 93 ? 29.927 27.907 9.219 1.00 66.81 93 LEU A C 1
ATOM 726 O O . LEU A 1 93 ? 30.152 28.169 10.399 1.00 66.81 93 LEU A O 1
ATOM 730 N N . GLN A 1 94 ? 29.574 28.852 8.343 1.00 69.62 94 GLN A N 1
ATOM 731 C CA . GLN A 1 94 ? 29.421 30.268 8.701 1.00 69.62 94 GLN A CA 1
ATOM 732 C C . GLN A 1 94 ? 28.085 30.593 9.384 1.00 69.62 94 GLN A C 1
ATOM 734 O O . GLN A 1 94 ? 28.004 31.590 10.098 1.00 69.62 94 GLN A O 1
ATOM 739 N N . ALA A 1 95 ? 27.043 29.780 9.185 1.00 60.78 95 ALA A N 1
ATOM 740 C CA . ALA A 1 95 ? 25.717 30.063 9.726 1.00 60.78 95 ALA A CA 1
ATOM 741 C C . ALA A 1 95 ? 25.596 29.804 11.236 1.00 60.78 95 ALA A C 1
ATOM 743 O O . ALA A 1 95 ? 24.672 30.332 11.843 1.00 60.78 95 ALA A O 1
ATOM 744 N N . GLY A 1 96 ? 26.494 29.030 11.862 1.00 44.06 96 GLY A N 1
ATOM 745 C CA . GLY A 1 96 ? 26.498 28.841 13.322 1.00 44.06 96 GLY A CA 1
ATOM 746 C C . GLY A 1 96 ? 25.169 28.338 13.911 1.00 44.06 96 GLY A C 1
ATOM 747 O O . GLY A 1 96 ? 24.912 28.531 15.097 1.00 44.06 96 GLY A O 1
ATOM 748 N N . ILE A 1 97 ? 24.309 27.720 13.096 1.00 45.31 97 ILE A N 1
ATOM 749 C CA . ILE A 1 97 ? 23.042 27.136 13.537 1.00 45.31 97 ILE A CA 1
ATOM 750 C C . ILE A 1 97 ? 23.358 25.706 13.987 1.00 45.31 97 ILE A C 1
ATOM 752 O O . ILE A 1 97 ? 23.863 24.932 13.173 1.00 45.31 97 ILE A O 1
ATOM 756 N N . PRO A 1 98 ? 23.095 25.325 15.249 1.00 39.78 98 PRO A N 1
ATOM 757 C CA . PRO A 1 98 ? 23.277 23.949 15.686 1.00 39.78 98 PRO A CA 1
ATOM 758 C C . PRO A 1 98 ? 22.286 23.055 14.930 1.00 39.78 98 PRO A C 1
ATOM 760 O O . PRO A 1 98 ? 21.083 23.044 15.191 1.00 39.78 98 PRO A O 1
ATOM 763 N N . ASP A 1 99 ? 22.817 22.333 13.948 1.00 37.22 99 ASP A N 1
ATOM 764 C CA . ASP A 1 99 ? 22.106 21.422 13.060 1.00 37.22 99 ASP A CA 1
ATOM 765 C C . ASP A 1 99 ? 21.757 20.113 13.784 1.00 37.22 99 ASP A C 1
ATOM 767 O O . ASP A 1 99 ? 22.424 19.085 13.666 1.00 37.22 99 ASP A O 1
ATOM 771 N N . GLN A 1 100 ? 20.704 20.178 14.599 1.00 38.81 100 GLN A N 1
ATOM 772 C CA . GLN A 1 100 ? 20.060 19.013 15.215 1.00 38.81 100 GLN A CA 1
ATOM 773 C C . GLN A 1 100 ? 18.743 18.626 14.524 1.00 38.81 100 GLN A C 1
ATOM 775 O O . GLN A 1 100 ? 18.008 17.798 15.054 1.00 38.81 100 GLN A O 1
ATOM 780 N N . ARG A 1 101 ? 18.399 19.213 13.366 1.00 39.03 101 ARG A N 1
ATOM 781 C CA . ARG A 1 101 ? 17.085 18.971 12.733 1.00 39.03 101 ARG A CA 1
ATOM 782 C C . ARG A 1 101 ? 17.091 18.589 11.255 1.00 39.03 101 ARG A C 1
ATOM 784 O O . ARG A 1 101 ? 16.006 18.328 10.744 1.00 39.03 101 ARG A O 1
ATOM 791 N N . LEU A 1 102 ? 18.236 18.497 10.572 1.00 42.72 102 LEU A N 1
ATOM 792 C CA . LEU A 1 102 ? 18.261 18.033 9.174 1.00 42.72 102 LEU A CA 1
ATOM 793 C C . LEU A 1 102 ? 19.346 16.998 8.843 1.00 42.72 102 LEU A C 1
ATOM 795 O O . LEU A 1 102 ? 19.543 16.679 7.670 1.00 42.72 102 LEU A O 1
ATOM 799 N N . LYS A 1 103 ? 19.920 16.325 9.851 1.00 36.69 103 LYS A N 1
ATOM 800 C CA . LYS A 1 103 ? 20.181 14.894 9.659 1.00 36.69 103 LYS A CA 1
ATOM 801 C C . LYS A 1 103 ? 18.820 14.225 9.586 1.00 36.69 103 LYS A C 1
ATOM 803 O O . LYS A 1 103 ? 18.199 13.948 10.605 1.00 36.69 103 LYS A O 1
ATOM 808 N N . GLY A 1 104 ? 18.341 14.051 8.358 1.00 39.06 104 GLY A N 1
ATOM 809 C CA . GLY A 1 104 ? 17.428 12.968 8.070 1.00 39.06 104 GLY A CA 1
ATOM 810 C C . GLY A 1 104 ? 18.093 11.715 8.606 1.00 39.06 104 GLY A C 1
ATOM 811 O O . GLY A 1 104 ? 19.040 11.212 8.005 1.00 39.06 104 GLY A O 1
ATOM 812 N N . ASP A 1 105 ? 17.628 11.272 9.770 1.00 33.06 105 ASP A N 1
ATOM 813 C CA . ASP A 1 105 ? 17.592 9.857 10.055 1.00 33.06 105 ASP A CA 1
ATOM 814 C C . ASP A 1 105 ? 17.019 9.239 8.784 1.00 33.06 105 ASP A C 1
ATOM 816 O O . ASP A 1 105 ? 15.898 9.551 8.369 1.00 33.06 105 ASP A O 1
ATOM 820 N N . GLU A 1 106 ? 17.850 8.473 8.086 1.00 35.84 106 GLU A N 1
ATOM 821 C CA . GLU A 1 106 ? 17.377 7.464 7.164 1.00 35.84 106 GLU A CA 1
ATOM 822 C C . GLU A 1 106 ? 16.382 6.645 7.978 1.00 35.84 106 GLU A C 1
ATOM 824 O O . GLU A 1 106 ? 16.781 5.777 8.749 1.00 35.84 106 GLU A O 1
ATOM 829 N N . ILE A 1 107 ? 15.101 7.015 7.904 1.00 39.53 107 ILE A N 1
ATOM 830 C CA . ILE A 1 107 ? 13.982 6.231 8.404 1.00 39.53 107 ILE A CA 1
ATOM 831 C C . ILE A 1 107 ? 14.212 4.872 7.752 1.00 39.53 107 ILE A C 1
ATOM 833 O O . ILE A 1 107 ? 14.081 4.781 6.523 1.00 39.53 107 ILE A O 1
ATOM 837 N N . PRO A 1 108 ? 14.675 3.852 8.498 1.00 43.41 108 PRO A N 1
ATOM 838 C CA . PRO A 1 108 ? 14.980 2.574 7.897 1.00 43.41 108 PRO A CA 1
ATOM 839 C C . PRO A 1 108 ? 13.699 2.130 7.207 1.00 43.41 108 PRO A C 1
ATOM 841 O O . PRO A 1 108 ? 12.634 2.141 7.819 1.00 43.41 108 PRO A O 1
ATOM 844 N N . LEU A 1 109 ? 13.765 1.748 5.930 1.00 48.75 109 LEU A N 1
ATOM 845 C CA . LEU A 1 109 ? 12.571 1.396 5.150 1.00 48.75 109 LEU A CA 1
ATOM 846 C C . LEU A 1 109 ? 11.734 0.267 5.807 1.00 48.75 109 LEU A C 1
ATOM 848 O O . LEU A 1 109 ? 10.585 0.029 5.437 1.00 48.75 109 LEU A O 1
ATOM 852 N N . SER A 1 110 ? 12.283 -0.406 6.826 1.00 57.22 110 SER A N 1
ATOM 853 C CA . SER A 1 110 ? 11.512 -1.091 7.859 1.00 57.22 110 SER A CA 1
ATOM 854 C C . SER A 1 110 ? 11.583 -0.375 9.220 1.00 57.22 110 SER A C 1
ATOM 856 O O . SER A 1 110 ? 12.296 -0.821 10.118 1.00 57.22 110 SER A O 1
ATOM 858 N N . ASP A 1 111 ? 10.744 0.645 9.422 1.00 73.38 111 ASP A N 1
ATOM 859 C CA . ASP A 1 111 ? 10.437 1.219 10.751 1.00 73.38 111 ASP A CA 1
ATOM 860 C C . ASP A 1 111 ? 9.905 0.183 11.752 1.00 73.38 111 ASP A C 1
ATOM 862 O O . ASP A 1 111 ? 9.751 0.448 12.942 1.00 73.38 111 ASP A O 1
ATOM 866 N N . LEU A 1 112 ? 9.557 -1.002 11.252 1.00 87.38 112 LEU A N 1
ATOM 867 C CA . LEU A 1 112 ? 8.959 -2.074 12.013 1.00 87.38 112 LEU A CA 1
ATOM 868 C C . LEU A 1 112 ? 9.945 -3.211 12.222 1.00 87.38 112 LEU A C 1
ATOM 870 O O . LEU A 1 112 ? 10.467 -3.800 11.273 1.00 87.38 112 LEU A O 1
ATOM 874 N N . THR A 1 113 ? 10.070 -3.610 13.480 1.00 90.62 113 THR A N 1
ATOM 875 C CA . THR A 1 113 ? 10.604 -4.914 13.861 1.00 90.62 113 THR A CA 1
ATOM 876 C C . THR A 1 113 ? 9.791 -6.036 13.208 1.00 90.62 113 THR A C 1
ATOM 878 O O . THR A 1 113 ? 8.603 -5.888 12.896 1.00 90.62 113 THR A O 1
ATOM 881 N N . ASP A 1 114 ? 10.397 -7.211 13.042 1.00 87.44 114 ASP A N 1
ATOM 882 C CA . ASP A 1 114 ? 9.693 -8.377 12.493 1.00 87.44 114 ASP A CA 1
ATOM 883 C C . ASP A 1 114 ? 8.456 -8.765 13.308 1.00 87.44 114 ASP A C 1
ATOM 885 O O . ASP A 1 114 ? 7.470 -9.237 12.747 1.00 87.44 114 ASP A O 1
ATOM 889 N N . LEU A 1 115 ? 8.492 -8.545 14.627 1.00 90.25 115 LEU A N 1
ATOM 890 C CA . LEU A 1 115 ? 7.367 -8.821 15.514 1.00 90.25 115 LEU A CA 1
ATOM 891 C C . LEU A 1 115 ? 6.195 -7.866 15.248 1.00 90.25 115 LEU A C 1
ATOM 893 O O . LEU A 1 115 ? 5.052 -8.315 15.169 1.00 90.25 115 LEU A O 1
ATOM 897 N N . GLN A 1 116 ? 6.473 -6.572 15.058 1.00 93.12 116 GLN A N 1
ATOM 898 C CA . GLN A 1 116 ? 5.453 -5.585 14.684 1.00 93.12 116 GLN A CA 1
ATOM 899 C C . GLN A 1 116 ? 4.873 -5.895 13.301 1.00 93.12 116 GLN A C 1
ATOM 901 O O . GLN A 1 116 ? 3.652 -5.934 13.144 1.00 93.12 116 GLN A O 1
ATOM 906 N N . ASN A 1 117 ? 5.735 -6.199 12.323 1.00 91.62 117 ASN A N 1
ATOM 907 C CA . ASN A 1 117 ? 5.309 -6.636 10.993 1.00 91.62 117 ASN A CA 1
ATOM 908 C C . ASN A 1 117 ? 4.390 -7.858 11.082 1.00 91.62 117 ASN A C 1
ATOM 910 O O . ASN A 1 117 ? 3.304 -7.848 10.508 1.00 91.62 117 ASN A O 1
ATOM 914 N N . ARG A 1 118 ? 4.782 -8.883 11.847 1.00 90.94 118 ARG A N 1
ATOM 915 C CA . ARG A 1 118 ? 3.977 -10.091 12.057 1.00 90.94 118 ARG A CA 1
ATOM 916 C C . ARG A 1 118 ? 2.610 -9.769 12.656 1.00 90.94 118 ARG A C 1
ATOM 918 O O . ARG A 1 118 ? 1.611 -10.265 12.149 1.00 90.94 118 ARG A O 1
ATOM 925 N N . ALA A 1 119 ? 2.554 -8.939 13.696 1.00 93.00 119 ALA A N 1
ATOM 926 C CA . ALA A 1 119 ? 1.301 -8.584 14.358 1.00 93.00 119 ALA A CA 1
ATOM 927 C C . ALA A 1 119 ? 0.332 -7.843 13.417 1.00 93.00 119 ALA A C 1
ATOM 929 O O . ALA A 1 119 ? -0.853 -8.175 13.358 1.00 93.00 119 ALA A O 1
ATOM 930 N N . LEU A 1 120 ? 0.833 -6.888 12.625 1.00 94.81 120 LEU A N 1
ATOM 931 C CA . LEU A 1 120 ? 0.026 -6.213 11.600 1.00 94.81 120 LEU A CA 1
ATOM 932 C C . LEU A 1 120 ? -0.477 -7.173 10.540 1.00 94.81 120 LEU A C 1
ATOM 934 O O . LEU A 1 120 ? -1.621 -7.100 10.096 1.00 94.81 120 LEU A O 1
ATOM 938 N N . TRP A 1 121 ? 0.398 -8.074 10.130 1.00 92.38 121 TRP A N 1
ATOM 939 C CA . TRP A 1 121 ? 0.100 -9.028 9.094 1.00 92.38 121 TRP A CA 1
ATOM 940 C C . TRP A 1 121 ? -0.948 -10.044 9.576 1.00 92.38 121 TRP A C 1
ATOM 942 O O . TRP A 1 121 ? -1.895 -10.341 8.850 1.00 92.38 121 TRP A O 1
ATOM 952 N N . GLU A 1 122 ? -0.855 -10.525 10.820 1.00 92.62 122 GLU A N 1
ATOM 953 C CA . GLU A 1 122 ? -1.879 -11.363 11.456 1.00 92.62 122 GLU A CA 1
ATOM 954 C C . GLU A 1 122 ? -3.223 -10.630 11.557 1.00 92.62 122 GLU A C 1
ATOM 956 O O . GLU A 1 122 ? -4.253 -11.219 11.223 1.00 92.62 122 GLU A O 1
ATOM 961 N N . GLN A 1 123 ? -3.227 -9.339 11.913 1.00 95.12 123 GLN A N 1
ATOM 962 C CA . GLN A 1 123 ? -4.452 -8.536 11.885 1.00 95.12 123 GLN A CA 1
ATOM 963 C C . GLN A 1 123 ? -5.031 -8.436 10.468 1.00 95.12 123 GLN A C 1
ATOM 965 O O . GLN A 1 123 ? -6.240 -8.579 10.284 1.00 95.12 123 GLN A O 1
ATOM 970 N N . TRP A 1 124 ? -4.184 -8.192 9.466 1.00 95.00 124 TRP A N 1
ATOM 971 C CA . TRP A 1 124 ? -4.614 -8.107 8.074 1.00 95.00 124 TRP A CA 1
ATOM 972 C C . TRP A 1 124 ? -5.187 -9.438 7.576 1.00 95.00 124 TRP A C 1
ATOM 974 O O . TRP A 1 124 ? -6.234 -9.461 6.931 1.00 95.00 124 TRP A O 1
ATOM 984 N N . ARG A 1 125 ? -4.564 -10.562 7.951 1.00 93.06 125 ARG A N 1
ATOM 985 C CA . ARG A 1 125 ? -5.096 -11.906 7.693 1.00 93.06 125 ARG A CA 1
ATOM 986 C C . ARG A 1 125 ? -6.457 -12.103 8.358 1.00 93.06 125 ARG A C 1
ATOM 988 O O . ARG A 1 125 ? -7.350 -12.621 7.705 1.00 93.06 125 ARG A O 1
ATOM 995 N N . GLN A 1 126 ? -6.634 -11.697 9.617 1.00 93.38 126 GLN A N 1
ATOM 996 C CA . GLN A 1 126 ? -7.929 -11.810 10.301 1.00 93.38 126 GLN A CA 1
ATOM 997 C C . GLN A 1 126 ? -9.023 -11.003 9.598 1.00 93.38 126 GLN A C 1
ATOM 999 O O . GLN A 1 126 ? -10.140 -11.491 9.458 1.00 93.38 126 GLN A O 1
ATOM 1004 N N . ILE A 1 127 ? -8.698 -9.789 9.141 1.00 92.88 127 ILE A N 1
ATOM 1005 C CA . ILE A 1 127 ? -9.615 -8.965 8.346 1.00 92.88 127 ILE A CA 1
ATOM 1006 C C . ILE A 1 127 ? -9.980 -9.709 7.060 1.00 92.88 127 ILE A C 1
ATOM 1008 O O . ILE A 1 127 ? -11.162 -9.884 6.787 1.00 92.88 127 ILE A O 1
ATOM 1012 N N . TYR A 1 128 ? -8.984 -10.215 6.330 1.00 91.94 128 TYR A N 1
ATOM 1013 C CA . TYR A 1 128 ? -9.184 -10.946 5.078 1.00 91.94 128 TYR A CA 1
ATOM 1014 C C . TYR A 1 128 ? -10.018 -12.228 5.235 1.00 91.94 128 TYR A C 1
ATOM 1016 O O . TYR A 1 128 ? -10.887 -12.501 4.409 1.00 91.94 128 TYR A O 1
ATOM 1024 N N . ASP A 1 129 ? -9.738 -13.019 6.275 1.00 90.12 129 ASP A N 1
ATOM 1025 C CA . ASP A 1 129 ? -10.387 -14.308 6.542 1.00 90.12 129 ASP A CA 1
ATOM 1026 C C . ASP A 1 129 ? -11.777 -14.137 7.193 1.00 90.12 129 ASP A C 1
ATOM 1028 O O . ASP A 1 129 ? -12.515 -15.114 7.328 1.00 90.12 129 ASP A O 1
ATOM 1032 N N . SER A 1 130 ? -12.161 -12.922 7.607 1.00 91.50 130 SER A N 1
ATOM 1033 C CA . SER A 1 130 ? -13.480 -12.685 8.194 1.00 91.50 130 SER A CA 1
ATOM 1034 C C . SER A 1 130 ? -14.593 -12.970 7.175 1.00 91.50 130 SER A C 1
ATOM 1036 O O . SER A 1 130 ? -14.536 -12.527 6.029 1.00 91.50 130 SER A O 1
ATOM 1038 N N . GLU A 1 131 ? -15.644 -13.692 7.585 1.00 70.00 131 GLU A N 1
ATOM 1039 C CA . GLU A 1 131 ? -16.775 -14.051 6.704 1.00 70.00 131 GLU A CA 1
ATOM 1040 C C . GLU A 1 131 ? -17.475 -12.817 6.100 1.00 70.00 131 GLU A C 1
ATOM 1042 O O . GLU A 1 131 ? -18.112 -12.895 5.049 1.00 70.00 131 GLU A O 1
ATOM 1047 N N . GLY A 1 132 ? -17.330 -11.664 6.762 1.00 71.12 132 GLY A N 1
ATOM 1048 C CA . GLY A 1 132 ? -17.837 -10.370 6.322 1.00 71.12 132 GLY A CA 1
ATOM 1049 C C . GLY A 1 132 ? -16.930 -9.624 5.346 1.00 71.12 132 GLY A C 1
ATOM 1050 O O . GLY A 1 132 ? -17.413 -8.672 4.734 1.00 71.12 132 GLY A O 1
ATOM 1051 N N . PHE A 1 133 ? -15.669 -10.039 5.151 1.00 72.44 133 PHE A N 1
ATOM 1052 C CA . PHE A 1 133 ? -14.686 -9.290 4.367 1.00 72.44 133 PHE A CA 1
ATOM 1053 C C . PHE A 1 133 ? -15.196 -9.042 2.951 1.00 72.44 133 PHE A C 1
ATOM 1055 O O . PHE A 1 133 ? -15.227 -9.933 2.089 1.00 72.44 133 PHE A O 1
ATOM 1062 N N . LEU A 1 134 ? -15.636 -7.803 2.728 1.00 66.81 134 LEU A N 1
ATOM 1063 C CA . LEU A 1 134 ? -16.270 -7.319 1.508 1.00 66.81 134 LEU A CA 1
ATOM 1064 C C . LEU A 1 134 ? -17.546 -8.079 1.096 1.00 66.81 134 LEU A C 1
ATOM 1066 O O . LEU A 1 134 ? -18.054 -7.833 0.005 1.00 66.81 134 LEU A O 1
ATOM 1070 N N . ALA A 1 135 ? -18.092 -8.973 1.926 1.00 71.44 135 ALA A N 1
ATOM 1071 C CA . ALA A 1 135 ? -19.377 -9.624 1.659 1.00 71.44 135 ALA A CA 1
ATOM 1072 C C . ALA A 1 135 ? -20.499 -8.578 1.590 1.00 71.44 135 ALA A C 1
ATOM 1074 O O . ALA A 1 135 ? -21.353 -8.644 0.708 1.00 71.44 135 ALA A O 1
ATOM 1075 N N . ASP A 1 136 ? -20.437 -7.564 2.453 1.00 62.19 136 ASP A N 1
ATOM 1076 C CA . ASP A 1 136 ? -21.373 -6.440 2.446 1.00 62.19 136 ASP A CA 1
ATOM 1077 C C . ASP A 1 136 ? -21.184 -5.545 1.218 1.00 62.19 136 ASP A C 1
ATOM 1079 O O . ASP A 1 136 ? -22.164 -5.086 0.639 1.00 62.19 136 ASP A O 1
ATOM 1083 N N . ALA A 1 137 ? -19.943 -5.364 0.754 1.00 59.97 137 ALA A N 1
ATOM 1084 C CA . ALA A 1 137 ? -19.666 -4.642 -0.486 1.00 59.97 137 ALA A CA 1
ATOM 1085 C C . ALA A 1 137 ? -20.197 -5.405 -1.716 1.00 59.97 137 ALA A C 1
ATOM 1087 O O . ALA A 1 137 ? -20.783 -4.801 -2.610 1.00 59.97 137 ALA A O 1
ATOM 1088 N N . TRP A 1 138 ? -20.078 -6.737 -1.736 1.00 59.66 138 TRP A N 1
ATOM 1089 C CA . TRP A 1 138 ? -20.691 -7.588 -2.762 1.00 59.66 138 TRP A CA 1
ATOM 1090 C C . TRP A 1 138 ? -22.224 -7.521 -2.731 1.00 59.66 138 TRP A C 1
ATOM 1092 O O . TRP A 1 138 ? -22.845 -7.382 -3.782 1.00 59.66 138 TRP A O 1
ATOM 1102 N N . ARG A 1 139 ? -22.841 -7.576 -1.542 1.00 60.44 139 ARG A N 1
ATOM 1103 C CA . ARG A 1 139 ? -24.305 -7.474 -1.384 1.00 60.44 139 ARG A CA 1
ATOM 1104 C C . ARG A 1 139 ? -24.831 -6.097 -1.782 1.00 60.44 139 ARG A C 1
ATOM 1106 O O . ARG A 1 139 ? -25.854 -6.019 -2.454 1.00 60.44 139 ARG A O 1
ATOM 1113 N N . ALA A 1 140 ? -24.120 -5.029 -1.419 1.00 55.84 140 ALA A N 1
ATOM 1114 C CA . ALA A 1 140 ? -24.446 -3.665 -1.830 1.00 55.84 140 ALA A CA 1
ATOM 1115 C C . ALA A 1 140 ? -24.334 -3.469 -3.354 1.00 55.84 140 ALA A C 1
ATOM 1117 O O . ALA A 1 140 ? -25.041 -2.632 -3.911 1.00 55.84 140 ALA A O 1
ATOM 1118 N N . ASN A 1 141 ? -23.492 -4.265 -4.024 1.00 53.03 141 ASN A N 1
ATOM 1119 C CA . ASN A 1 141 ? -23.242 -4.188 -5.463 1.00 53.03 141 ASN A CA 1
ATOM 1120 C C . ASN A 1 141 ? -24.131 -5.100 -6.332 1.00 53.03 141 ASN A C 1
ATOM 1122 O O . ASN A 1 141 ? -23.922 -5.099 -7.539 1.00 53.03 141 ASN A O 1
ATOM 1126 N N . GLY A 1 142 ? -25.083 -5.851 -5.752 1.00 40.97 142 GLY A N 1
ATOM 1127 C CA . GLY A 1 142 ? -26.203 -6.557 -6.410 1.00 40.97 142 GLY A CA 1
ATOM 1128 C C . GLY A 1 142 ? -25.967 -7.187 -7.799 1.00 40.97 142 GLY A C 1
ATOM 1129 O O . GLY A 1 142 ? -25.884 -6.480 -8.794 1.00 40.97 142 GLY A O 1
ATOM 1130 N N . THR A 1 143 ? -25.959 -8.528 -7.888 1.00 43.97 143 THR A N 1
ATOM 1131 C CA . THR A 1 143 ? -26.125 -9.319 -9.140 1.00 43.97 143 THR A CA 1
ATOM 1132 C C . THR A 1 143 ? -25.368 -8.794 -10.376 1.00 43.97 143 THR A C 1
ATOM 1134 O O . THR A 1 143 ? -25.887 -8.797 -11.489 1.00 43.97 143 THR A O 1
ATOM 1137 N N . ALA A 1 144 ? -24.118 -8.356 -10.204 1.00 44.28 144 ALA A N 1
ATOM 1138 C CA . ALA A 1 144 ? -23.283 -7.821 -11.285 1.00 44.28 144 ALA A CA 1
ATOM 1139 C C . ALA A 1 144 ? -22.685 -8.895 -12.221 1.00 44.28 144 ALA A C 1
ATOM 1141 O O . ALA A 1 144 ? -21.892 -8.583 -13.111 1.00 44.28 144 ALA A O 1
ATOM 1142 N N . GLU A 1 145 ? -23.058 -10.164 -12.048 1.00 41.28 145 GLU A N 1
ATOM 1143 C CA . GLU A 1 145 ? -22.634 -11.248 -12.939 1.00 41.28 145 GLU A CA 1
ATOM 1144 C C . GLU A 1 145 ? -23.185 -11.060 -14.367 1.00 41.28 145 GLU A C 1
ATOM 1146 O O . GLU A 1 145 ? -22.508 -11.398 -15.337 1.00 41.28 145 GLU A O 1
ATOM 1151 N N . GLU A 1 146 ? -24.339 -10.398 -14.528 1.00 42.53 146 GLU A N 1
ATOM 1152 C CA . GLU A 1 146 ? -24.886 -10.048 -15.850 1.00 42.53 146 GLU A CA 1
ATOM 1153 C C . GLU A 1 146 ? -24.198 -8.820 -16.491 1.00 42.53 146 GLU A C 1
ATOM 1155 O O . GLU A 1 146 ? -24.121 -8.715 -17.720 1.00 42.53 146 GLU A O 1
ATOM 1160 N N . THR A 1 147 ? -23.621 -7.910 -15.697 1.00 41.38 147 THR A N 1
ATOM 1161 C CA . THR A 1 147 ? -22.978 -6.668 -16.177 1.00 41.38 147 THR A CA 1
ATOM 1162 C C . THR A 1 147 ? -21.484 -6.794 -16.475 1.00 41.38 147 THR A C 1
ATOM 1164 O O . THR A 1 147 ? -20.958 -5.969 -17.223 1.00 41.38 147 THR A O 1
ATOM 1167 N N . LEU A 1 148 ? -20.800 -7.841 -16.000 1.00 41.78 148 LEU A N 1
ATOM 1168 C CA . LEU A 1 148 ? -19.378 -8.091 -16.302 1.00 41.78 148 LEU A CA 1
ATOM 1169 C C . LEU A 1 148 ? -19.098 -8.369 -17.796 1.00 41.78 148 LEU A C 1
ATOM 1171 O O . LEU A 1 148 ? -17.951 -8.291 -18.236 1.00 41.78 148 LEU A O 1
ATOM 1175 N N . SER A 1 149 ? -20.136 -8.622 -18.605 1.00 38.75 149 SER A N 1
ATOM 1176 C CA . SER A 1 149 ? -20.023 -8.770 -20.065 1.00 38.75 149 SER A CA 1
ATOM 1177 C C . SER A 1 149 ? -20.149 -7.455 -20.857 1.00 38.75 149 SER A C 1
ATOM 1179 O O . SER A 1 149 ? -19.867 -7.430 -22.058 1.00 38.75 149 SER A O 1
ATOM 1181 N N . LEU A 1 150 ? -20.531 -6.340 -20.218 1.00 33.91 150 LEU A N 1
ATOM 1182 C CA . LEU A 1 150 ? -20.822 -5.078 -20.904 1.00 33.91 150 LEU A CA 1
ATOM 1183 C C . LEU A 1 150 ? -19.786 -3.991 -20.585 1.00 33.91 150 LEU A C 1
ATOM 1185 O O . LEU A 1 150 ? -19.904 -3.235 -19.632 1.00 33.91 150 LEU A O 1
ATOM 1189 N N . ASN A 1 151 ? -18.800 -3.891 -21.481 1.00 40.31 151 ASN A N 1
ATOM 1190 C CA . ASN A 1 151 ? -18.025 -2.694 -21.832 1.00 40.31 151 ASN A CA 1
ATOM 1191 C C . ASN A 1 151 ? -17.575 -1.798 -20.652 1.00 40.31 151 ASN A C 1
ATOM 1193 O O . ASN A 1 151 ? -18.263 -0.851 -20.267 1.00 40.31 151 ASN A O 1
ATOM 1197 N N . TRP A 1 152 ? -16.338 -2.022 -20.191 1.00 40.12 152 TRP A N 1
ATOM 1198 C CA . TRP A 1 152 ? -15.591 -1.243 -19.185 1.00 40.12 152 TRP A CA 1
ATOM 1199 C C . TRP A 1 152 ? -15.703 0.289 -19.298 1.00 40.12 152 TRP A C 1
ATOM 1201 O O . TRP A 1 152 ? -15.549 0.998 -18.310 1.00 40.12 152 TRP A O 1
ATOM 1211 N N . ASN A 1 153 ? -16.025 0.823 -20.478 1.00 38.62 153 ASN A N 1
ATOM 1212 C CA . ASN A 1 153 ? -16.212 2.257 -20.694 1.00 38.62 153 ASN A CA 1
ATOM 1213 C C . ASN A 1 153 ? -17.538 2.829 -20.143 1.00 38.62 153 ASN A C 1
ATOM 1215 O O . ASN A 1 153 ? -17.734 4.041 -20.232 1.00 38.62 153 ASN A O 1
ATOM 1219 N N . HIS A 1 154 ? -18.477 2.005 -19.655 1.00 40.50 154 HIS A N 1
ATOM 1220 C CA . HIS A 1 154 ? -19.829 2.449 -19.258 1.00 40.50 154 HIS A CA 1
ATOM 1221 C C . HIS A 1 154 ? -20.215 2.155 -17.799 1.00 40.50 154 HIS A C 1
ATOM 1223 O O . HIS A 1 154 ? -21.301 2.562 -17.381 1.00 40.50 154 HIS A O 1
ATOM 1229 N N . VAL A 1 155 ? -19.346 1.524 -17.002 1.00 41.19 155 VAL A N 1
ATOM 1230 C CA . VAL A 1 155 ? -19.615 1.306 -15.572 1.00 41.19 155 VAL A CA 1
ATOM 1231 C C . VAL A 1 155 ? -19.561 2.658 -14.852 1.00 41.19 155 VAL A C 1
ATOM 1233 O O . VAL A 1 155 ? -18.497 3.249 -14.671 1.00 41.19 155 VAL A O 1
ATOM 1236 N N . ARG A 1 156 ? -20.734 3.201 -14.503 1.00 37.44 156 ARG A N 1
ATOM 1237 C CA . ARG A 1 156 ? -20.865 4.428 -13.704 1.00 37.44 156 ARG A CA 1
ATOM 1238 C C . ARG A 1 156 ? -20.556 4.095 -12.238 1.00 37.44 156 ARG A C 1
ATOM 1240 O O . ARG A 1 156 ? -21.292 3.297 -11.664 1.00 37.44 156 ARG A O 1
ATOM 1247 N N . PRO A 1 157 ? -19.551 4.719 -11.600 1.00 39.62 157 PRO A N 1
ATOM 1248 C CA . PRO A 1 157 ? -19.399 4.632 -10.151 1.00 39.62 157 PRO A CA 1
ATOM 1249 C C . PRO A 1 157 ? -20.602 5.313 -9.481 1.00 39.62 157 PRO A C 1
ATOM 1251 O O . PRO A 1 157 ? -20.968 6.431 -9.855 1.00 39.62 157 PRO A O 1
ATOM 1254 N N . PHE A 1 158 ? -21.236 4.641 -8.520 1.00 38.00 158 PHE A N 1
ATOM 1255 C CA . PHE A 1 158 ? -22.393 5.154 -7.785 1.00 38.00 158 PHE A CA 1
ATOM 1256 C C . PHE A 1 158 ? -22.025 6.313 -6.831 1.00 38.00 158 PHE A C 1
ATOM 1258 O O . PHE A 1 158 ? -21.052 6.249 -6.083 1.00 38.00 158 PHE A O 1
ATOM 1265 N N . GLY A 1 159 ? -22.870 7.351 -6.822 1.00 36.00 159 GLY A N 1
ATOM 1266 C CA . GLY A 1 159 ? -23.275 8.146 -5.648 1.00 36.00 159 GLY A CA 1
ATOM 1267 C C . GLY A 1 159 ? -22.308 9.147 -4.997 1.00 36.00 159 GLY A C 1
ATOM 1268 O O . GLY A 1 159 ? -22.781 10.131 -4.435 1.00 36.00 159 GLY A O 1
ATOM 1269 N N . GLY A 1 160 ? -20.989 8.956 -5.054 1.00 41.56 160 GLY A N 1
ATOM 1270 C CA . GLY A 1 160 ? -20.034 9.985 -4.619 1.00 41.56 160 GLY A CA 1
ATOM 1271 C C . GLY A 1 160 ? -19.955 11.113 -5.649 1.00 41.56 160 GLY A C 1
ATOM 1272 O O . GLY A 1 160 ? -20.026 10.845 -6.852 1.00 41.56 160 GLY A O 1
ATOM 1273 N N . THR A 1 161 ? -19.790 12.375 -5.234 1.00 42.84 161 THR A N 1
ATOM 1274 C CA . THR A 1 161 ? -19.473 13.432 -6.203 1.00 42.84 161 THR A CA 1
ATOM 1275 C C . THR A 1 161 ? -18.194 13.007 -6.927 1.00 42.84 161 THR A C 1
ATOM 1277 O O . THR A 1 161 ? -17.134 12.845 -6.327 1.00 42.84 161 THR A O 1
ATOM 1280 N N . ARG A 1 162 ? -18.295 12.777 -8.243 1.00 49.34 162 ARG A N 1
ATOM 1281 C CA . ARG A 1 162 ? -17.203 12.296 -9.114 1.00 49.34 162 ARG A CA 1
ATOM 1282 C C . ARG A 1 162 ? -15.904 13.101 -8.955 1.00 49.34 162 ARG A C 1
ATOM 1284 O O . ARG A 1 162 ? -14.848 12.631 -9.355 1.00 49.34 162 ARG A O 1
ATOM 1291 N N . LEU A 1 163 ? -15.983 14.311 -8.405 1.00 51.09 163 LEU A N 1
ATOM 1292 C CA . LEU A 1 163 ? -14.852 15.173 -8.097 1.00 51.09 163 LEU A CA 1
ATOM 1293 C C . LEU A 1 163 ? -14.046 14.704 -6.871 1.00 51.09 163 LEU A C 1
ATOM 1295 O O . LEU A 1 163 ? -12.826 14.594 -6.979 1.00 51.09 163 LEU A O 1
ATOM 1299 N N . GLU A 1 164 ? -14.687 14.385 -5.741 1.00 57.97 164 GLU A N 1
ATOM 1300 C CA . GLU A 1 164 ? -13.990 14.134 -4.465 1.00 57.97 164 GLU A CA 1
ATOM 1301 C C . GLU A 1 164 ? -13.104 12.887 -4.522 1.00 57.97 164 GLU A C 1
ATOM 1303 O O . GLU A 1 164 ? -11.907 12.967 -4.237 1.00 57.97 164 GLU A O 1
ATOM 1308 N N . SER A 1 165 ? -13.643 11.764 -5.008 1.00 64.75 165 SER A N 1
ATOM 1309 C CA . SER A 1 165 ? -12.879 10.517 -5.171 1.00 64.75 165 SER A CA 1
ATOM 1310 C C . SER A 1 165 ? -11.671 10.691 -6.093 1.00 64.75 165 SER A C 1
ATOM 1312 O O . SER A 1 165 ? -10.675 9.986 -5.974 1.00 64.75 165 SER A O 1
ATOM 1314 N N . THR A 1 166 ? -11.729 11.652 -7.016 1.00 70.19 166 THR A N 1
ATOM 1315 C CA . THR A 1 166 ? -10.652 11.843 -7.984 1.00 70.19 166 THR A CA 1
ATOM 1316 C C . THR A 1 166 ? -9.523 12.733 -7.497 1.00 70.19 166 THR A C 1
ATOM 1318 O O . THR A 1 166 ? -8.388 12.545 -7.933 1.00 70.19 166 THR A O 1
ATOM 1321 N N . THR A 1 167 ? -9.808 13.682 -6.606 1.00 81.88 167 THR A N 1
ATOM 1322 C CA . THR A 1 167 ? -8.770 14.491 -5.960 1.00 81.88 167 THR A CA 1
ATOM 1323 C C . THR A 1 167 ? -7.979 13.633 -4.982 1.00 81.88 167 THR A C 1
ATOM 1325 O O . THR A 1 167 ? -6.751 13.674 -5.010 1.00 81.88 167 THR A O 1
ATOM 1328 N N . ILE A 1 168 ? -8.672 12.792 -4.203 1.00 80.56 168 ILE A N 1
ATOM 1329 C CA . ILE A 1 168 ? -8.035 11.843 -3.282 1.00 80.56 168 ILE A CA 1
ATOM 1330 C C . ILE A 1 168 ? -7.163 10.861 -4.067 1.00 80.56 168 ILE A C 1
ATOM 1332 O O . ILE A 1 168 ? -5.973 10.766 -3.796 1.00 80.56 168 ILE A O 1
ATOM 1336 N N . LEU A 1 169 ? -7.691 10.249 -5.137 1.00 80.88 169 LEU A N 1
ATOM 1337 C CA . LEU A 1 169 ? -6.906 9.367 -6.009 1.00 80.88 169 LEU A CA 1
ATOM 1338 C C . LEU A 1 169 ? -5.634 10.031 -6.545 1.00 80.88 169 LEU A C 1
ATOM 1340 O O . LEU A 1 169 ? -4.566 9.422 -6.566 1.00 80.88 169 LEU A O 1
ATOM 1344 N N . ARG A 1 170 ? -5.733 11.280 -7.008 1.00 87.56 170 ARG A N 1
ATOM 1345 C CA . ARG A 1 170 ? -4.562 11.997 -7.520 1.00 87.56 170 ARG A CA 1
ATOM 1346 C C . ARG A 1 170 ? -3.538 12.252 -6.424 1.00 87.56 170 ARG A C 1
ATOM 1348 O O . ARG A 1 170 ? -2.350 12.071 -6.685 1.00 87.56 170 ARG A O 1
ATOM 1355 N N . ALA A 1 171 ? -3.981 12.661 -5.237 1.00 88.62 171 ALA A N 1
ATOM 1356 C CA . ALA A 1 171 ? -3.106 12.872 -4.089 1.00 88.62 171 ALA A CA 1
ATOM 1357 C C . ALA A 1 171 ? -2.408 11.565 -3.679 1.00 88.62 171 ALA A C 1
ATOM 1359 O O . ALA A 1 171 ? -1.187 11.550 -3.533 1.00 88.62 171 ALA A O 1
ATOM 1360 N N . GLU A 1 172 ? -3.158 10.465 -3.622 1.00 87.88 172 GLU A N 1
ATOM 1361 C CA . GLU A 1 172 ? -2.671 9.118 -3.323 1.00 87.88 172 GLU A CA 1
ATOM 1362 C C . GLU A 1 172 ? -1.628 8.629 -4.330 1.00 87.88 172 GLU A C 1
ATOM 1364 O O . GLU A 1 172 ? -0.504 8.294 -3.956 1.00 87.88 172 GLU A O 1
ATOM 1369 N N . CYS A 1 173 ? -1.932 8.674 -5.631 1.00 91.38 173 CYS A N 1
ATOM 1370 C CA . CYS A 1 173 ? -0.958 8.304 -6.656 1.00 91.38 173 CYS A CA 1
ATOM 1371 C C . CYS A 1 173 ? 0.273 9.218 -6.628 1.00 91.38 173 CYS A C 1
ATOM 1373 O O . CYS A 1 173 ? 1.384 8.742 -6.836 1.00 91.38 173 CYS A O 1
ATOM 1375 N N . THR A 1 174 ? 0.103 10.511 -6.336 1.00 92.12 174 THR A N 1
ATOM 1376 C CA . THR A 1 174 ? 1.230 11.447 -6.203 1.00 92.12 174 THR A CA 1
ATOM 1377 C C . THR A 1 174 ? 2.105 11.090 -5.004 1.00 92.12 174 THR A C 1
ATOM 1379 O O . THR A 1 174 ? 3.329 11.116 -5.119 1.00 92.12 174 THR A O 1
ATOM 1382 N N . ARG A 1 175 ? 1.504 10.713 -3.867 1.00 91.12 175 ARG A N 1
ATOM 1383 C CA . ARG A 1 175 ? 2.234 10.220 -2.694 1.00 91.12 175 ARG A CA 1
ATOM 1384 C C . ARG A 1 175 ? 3.013 8.953 -3.035 1.00 91.12 175 ARG A C 1
ATOM 1386 O O . ARG A 1 175 ? 4.215 8.907 -2.794 1.00 91.12 175 ARG A O 1
ATOM 1393 N N . ILE A 1 176 ? 2.368 7.974 -3.669 1.00 92.88 176 ILE A N 1
ATOM 1394 C CA . ILE A 1 176 ? 3.032 6.739 -4.102 1.00 92.88 176 ILE A CA 1
ATOM 1395 C C . ILE A 1 176 ? 4.181 7.044 -5.073 1.00 92.88 176 ILE A C 1
ATOM 1397 O O . ILE A 1 176 ? 5.256 6.478 -4.926 1.00 92.88 176 ILE A O 1
ATOM 1401 N N . MET A 1 177 ? 4.017 7.976 -6.017 1.00 94.62 177 MET A N 1
ATOM 1402 C CA . MET A 1 177 ? 5.100 8.388 -6.923 1.00 94.62 177 MET A CA 1
ATOM 1403 C C . MET A 1 177 ? 6.315 8.973 -6.189 1.00 94.62 177 MET A C 1
ATOM 1405 O O . MET A 1 177 ? 7.439 8.754 -6.633 1.00 94.62 177 MET A O 1
ATOM 1409 N N . ARG A 1 178 ? 6.118 9.665 -5.058 1.00 92.81 178 ARG A N 1
ATOM 1410 C CA . ARG A 1 178 ? 7.232 10.111 -4.201 1.00 92.81 178 ARG A CA 1
ATOM 1411 C C . ARG A 1 178 ? 7.906 8.940 -3.491 1.00 92.81 178 ARG A C 1
ATOM 1413 O O . ARG A 1 178 ? 9.128 8.924 -3.419 1.00 92.81 178 ARG A O 1
ATOM 1420 N N . HIS A 1 179 ? 7.137 7.955 -3.020 1.00 91.38 179 HIS A N 1
ATOM 1421 C CA . HIS A 1 179 ? 7.714 6.727 -2.464 1.00 91.38 179 HIS A CA 1
ATOM 1422 C C . HIS A 1 179 ? 8.528 5.971 -3.512 1.00 91.38 179 HIS A C 1
ATOM 1424 O O . HIS A 1 179 ? 9.654 5.605 -3.220 1.00 91.38 179 HIS A O 1
ATOM 1430 N N . ILE A 1 180 ? 8.024 5.829 -4.744 1.00 94.62 180 ILE A N 1
ATOM 1431 C CA . ILE A 1 180 ? 8.779 5.220 -5.851 1.00 94.62 180 ILE A CA 1
ATOM 1432 C C . ILE A 1 180 ? 10.116 5.946 -6.042 1.00 94.62 180 ILE A C 1
ATOM 1434 O O . ILE A 1 180 ? 11.149 5.296 -6.124 1.00 94.62 180 ILE A O 1
ATOM 1438 N N . GLN A 1 181 ? 10.116 7.281 -6.046 1.00 94.25 181 GLN A N 1
ATOM 1439 C CA . GLN A 1 181 ? 11.345 8.062 -6.188 1.00 94.25 181 GLN A CA 1
ATOM 1440 C C . GLN A 1 181 ? 12.325 7.853 -5.020 1.00 94.25 181 GLN A C 1
ATOM 1442 O O . GLN A 1 181 ? 13.528 7.779 -5.249 1.00 94.25 181 GLN A O 1
ATOM 1447 N N . ALA A 1 182 ? 11.833 7.748 -3.783 1.00 91.62 182 ALA A N 1
ATOM 1448 C CA . ALA A 1 182 ? 12.675 7.426 -2.630 1.00 91.62 182 ALA A CA 1
ATOM 1449 C C . ALA A 1 182 ? 13.251 6.002 -2.734 1.00 91.62 182 ALA A C 1
ATOM 1451 O O . ALA A 1 182 ? 14.436 5.800 -2.489 1.00 91.62 182 ALA A O 1
ATOM 1452 N N . GLU A 1 183 ? 12.435 5.037 -3.170 1.00 92.06 183 GLU A N 1
ATOM 1453 C CA . GLU A 1 183 ? 12.852 3.651 -3.385 1.00 92.06 183 GLU A CA 1
ATOM 1454 C C . GLU A 1 183 ? 13.938 3.521 -4.470 1.00 92.06 183 GLU A C 1
ATOM 1456 O O . GLU A 1 183 ? 14.829 2.689 -4.348 1.00 92.06 183 GLU A O 1
ATOM 1461 N N . GLU A 1 184 ? 13.891 4.335 -5.528 1.00 92.00 184 GLU A N 1
ATOM 1462 C CA . GLU A 1 184 ? 14.900 4.321 -6.601 1.00 92.00 184 GLU A CA 1
ATOM 1463 C C . GLU A 1 184 ? 16.305 4.705 -6.112 1.00 92.00 184 GLU A C 1
ATOM 1465 O O . GLU A 1 184 ? 17.316 4.233 -6.648 1.00 92.00 184 GLU A O 1
ATOM 1470 N N . LEU A 1 185 ? 16.368 5.572 -5.099 1.00 90.38 185 LEU A N 1
ATOM 1471 C CA . LEU A 1 185 ? 17.617 6.041 -4.504 1.00 90.38 185 LEU A CA 1
ATOM 1472 C C . LEU A 1 185 ? 18.138 5.091 -3.419 1.00 90.38 185 LEU A C 1
ATOM 1474 O O . LEU A 1 185 ? 19.330 5.122 -3.127 1.00 90.38 185 LEU A O 1
ATOM 1478 N N . ASP A 1 186 ? 17.289 4.222 -2.871 1.00 87.88 186 ASP A N 1
ATOM 1479 C CA . ASP A 1 186 ? 17.657 3.286 -1.810 1.00 87.88 186 ASP A CA 1
ATOM 1480 C C . ASP A 1 186 ? 18.434 2.078 -2.365 1.00 87.88 186 ASP A C 1
ATOM 1482 O O . ASP A 1 186 ? 17.898 1.214 -3.065 1.00 87.88 186 ASP A O 1
ATOM 1486 N N . ASP A 1 187 ? 19.722 1.992 -2.031 1.00 84.06 187 ASP A N 1
ATOM 1487 C CA . ASP A 1 187 ? 20.584 0.863 -2.401 1.00 84.06 187 ASP A CA 1
ATOM 1488 C C . ASP A 1 187 ? 20.198 -0.451 -1.693 1.00 84.06 187 ASP A C 1
ATOM 1490 O O . ASP A 1 187 ? 20.545 -1.537 -2.171 1.00 84.06 187 ASP A O 1
ATOM 1494 N N . ASN A 1 188 ? 19.437 -0.389 -0.592 1.00 80.00 188 ASN A N 1
ATOM 1495 C CA . ASN A 1 188 ? 18.977 -1.578 0.132 1.00 80.00 188 ASN A CA 1
ATOM 1496 C C . ASN A 1 188 ? 17.839 -2.303 -0.595 1.00 80.00 188 ASN A C 1
ATOM 1498 O O . ASN A 1 188 ? 17.625 -3.510 -0.392 1.00 80.00 188 ASN A O 1
ATOM 1502 N N . ILE A 1 189 ? 17.115 -1.602 -1.474 1.00 78.00 189 ILE A N 1
ATOM 1503 C CA . ILE A 1 189 ? 16.088 -2.210 -2.317 1.00 78.00 189 ILE A CA 1
ATOM 1504 C C . ILE A 1 189 ? 16.793 -2.956 -3.442 1.00 78.00 189 ILE A C 1
ATOM 1506 O O . ILE A 1 189 ? 17.009 -2.479 -4.553 1.00 78.00 189 ILE A O 1
ATOM 1510 N N . THR A 1 190 ? 17.156 -4.195 -3.123 1.00 63.25 190 THR A N 1
ATOM 1511 C CA . THR A 1 190 ? 17.782 -5.120 -4.062 1.00 63.25 190 THR A CA 1
ATOM 1512 C C . THR A 1 190 ? 16.866 -5.358 -5.258 1.00 63.25 190 THR A C 1
ATOM 1514 O O . THR A 1 190 ? 15.924 -6.162 -5.211 1.00 63.25 190 THR A O 1
ATOM 1517 N N . GLN A 1 191 ? 17.181 -4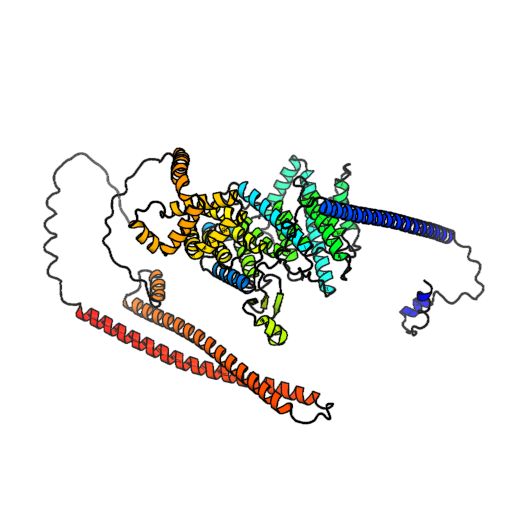.686 -6.367 1.00 72.56 191 GLN A N 1
ATOM 1518 C CA . GLN A 1 191 ? 16.659 -5.054 -7.671 1.00 72.56 191 GLN A CA 1
ATOM 1519 C C . GLN A 1 191 ? 17.085 -6.491 -7.972 1.00 72.56 191 GLN A C 1
ATOM 1521 O O . GLN A 1 191 ? 18.181 -6.931 -7.619 1.00 72.56 191 GLN A O 1
ATOM 1526 N N . ARG A 1 192 ? 16.197 -7.261 -8.603 1.00 74.31 192 ARG A N 1
ATOM 1527 C CA . ARG A 1 192 ? 16.516 -8.626 -9.018 1.00 74.31 192 ARG A CA 1
ATOM 1528 C C . ARG A 1 192 ? 17.009 -8.586 -10.463 1.00 74.31 192 ARG A C 1
ATOM 1530 O O . ARG A 1 192 ? 16.159 -8.537 -11.354 1.00 74.31 192 ARG A O 1
ATOM 1537 N N . PRO A 1 193 ? 18.329 -8.616 -10.718 1.00 76.38 193 PRO A N 1
ATOM 1538 C CA . PRO A 1 193 ? 18.826 -8.607 -12.083 1.00 76.38 193 PRO A CA 1
ATOM 1539 C C . PRO A 1 193 ? 18.386 -9.873 -12.820 1.00 76.38 193 PRO A C 1
ATOM 1541 O O . PRO A 1 193 ? 18.128 -10.927 -12.220 1.00 76.38 193 PRO A O 1
ATOM 1544 N N . PHE A 1 194 ? 18.304 -9.777 -14.145 1.00 80.31 194 PHE A N 1
ATOM 1545 C CA . PHE A 1 194 ? 18.024 -10.930 -14.988 1.00 80.31 194 PHE A CA 1
ATOM 1546 C C . PHE A 1 194 ? 19.230 -11.867 -14.976 1.00 80.31 194 PHE A C 1
ATOM 1548 O O . PHE A 1 194 ? 20.203 -11.666 -15.685 1.00 80.31 194 PHE A O 1
ATOM 1555 N N . THR A 1 195 ? 19.160 -12.933 -14.182 1.00 81.06 195 THR A N 1
ATOM 1556 C CA . THR A 1 195 ? 20.264 -13.901 -14.090 1.00 81.06 195 THR A CA 1
ATOM 1557 C C . THR A 1 195 ? 20.357 -14.838 -15.293 1.00 81.06 195 THR A C 1
ATOM 1559 O O . THR A 1 195 ? 21.381 -15.484 -15.484 1.00 81.06 195 THR A O 1
ATOM 1562 N N . LYS A 1 196 ? 19.288 -14.962 -16.093 1.00 85.44 196 LYS A N 1
ATOM 1563 C CA . LYS A 1 196 ? 19.239 -15.861 -17.254 1.00 85.44 196 LYS A CA 1
ATOM 1564 C C . LYS A 1 196 ? 18.839 -15.094 -18.521 1.00 85.44 196 LYS A C 1
ATOM 1566 O O . LYS A 1 196 ? 17.808 -14.414 -18.472 1.00 85.44 196 LYS A O 1
ATOM 1571 N N . PRO A 1 197 ? 19.542 -15.288 -19.657 1.00 86.81 197 PRO A N 1
ATOM 1572 C CA . PRO A 1 197 ? 19.222 -14.644 -20.937 1.00 86.81 197 PRO A CA 1
ATOM 1573 C C . PRO A 1 197 ? 17.765 -14.825 -21.362 1.00 86.81 197 PRO A C 1
ATOM 1575 O O . PRO A 1 197 ? 17.091 -13.864 -21.710 1.00 86.81 197 PRO A O 1
ATOM 1578 N N . ILE A 1 198 ? 17.216 -16.031 -21.191 1.00 86.62 198 ILE A N 1
ATOM 1579 C CA . ILE A 1 198 ? 15.822 -16.330 -21.550 1.00 86.62 198 ILE A CA 1
ATOM 1580 C C . ILE A 1 198 ? 14.793 -15.469 -20.796 1.00 86.62 198 ILE A C 1
ATOM 1582 O O . ILE A 1 198 ? 13.730 -15.146 -21.324 1.00 86.62 198 ILE A O 1
ATOM 1586 N N . HIS A 1 199 ? 15.085 -15.083 -19.549 1.00 85.25 199 HIS A N 1
ATOM 1587 C CA . HIS A 1 199 ? 14.193 -14.217 -18.776 1.00 85.25 199 HIS A CA 1
ATOM 1588 C C . HIS A 1 199 ? 14.252 -12.777 -19.276 1.00 85.25 199 HIS A C 1
ATOM 1590 O O . HIS A 1 199 ? 13.216 -12.118 -19.340 1.00 85.25 199 HIS A O 1
ATOM 1596 N N . PHE A 1 200 ? 15.439 -12.325 -19.667 1.00 87.12 200 PHE A N 1
ATOM 1597 C CA . PHE A 1 200 ? 15.631 -11.017 -20.269 1.00 87.12 200 PHE A CA 1
ATOM 1598 C C . PHE A 1 200 ? 14.960 -10.919 -21.641 1.00 87.12 200 PHE A C 1
ATOM 1600 O O . PHE A 1 200 ? 14.145 -10.028 -21.855 1.00 87.12 200 PHE A O 1
ATOM 1607 N N . GLU A 1 201 ? 15.194 -11.879 -22.538 1.00 87.62 201 GLU A N 1
ATOM 1608 C CA . GLU A 1 201 ? 14.552 -11.921 -23.859 1.00 87.62 201 GLU A CA 1
ATOM 1609 C C . GLU A 1 201 ? 13.023 -11.959 -23.746 1.00 87.62 201 GLU A C 1
ATOM 1611 O O . GLU A 1 201 ? 12.316 -11.227 -24.446 1.00 87.62 201 GLU A O 1
ATOM 1616 N N . SER A 1 202 ? 12.495 -12.758 -22.809 1.00 87.44 202 SER A N 1
ATOM 1617 C CA . SER A 1 202 ? 11.059 -12.787 -22.532 1.00 87.44 202 SER A CA 1
ATOM 1618 C C . SER A 1 202 ? 10.538 -11.442 -22.017 1.00 87.44 202 SER A C 1
ATOM 1620 O O . SER A 1 202 ? 9.410 -11.076 -22.361 1.00 87.44 202 SER A O 1
ATOM 1622 N N . ALA A 1 203 ? 11.302 -10.725 -21.188 1.00 87.19 203 ALA A N 1
ATOM 1623 C CA . ALA A 1 203 ? 10.920 -9.404 -20.693 1.00 87.19 203 ALA A CA 1
ATOM 1624 C C . ALA A 1 203 ? 10.920 -8.372 -21.832 1.00 87.19 203 ALA A C 1
ATOM 1626 O O . ALA A 1 203 ? 9.920 -7.680 -22.027 1.00 87.19 203 ALA A O 1
ATOM 1627 N N . VAL A 1 204 ? 11.971 -8.356 -22.658 1.00 89.19 204 VAL A N 1
ATOM 1628 C CA . VAL A 1 204 ? 12.084 -7.494 -23.845 1.00 89.19 204 VAL A CA 1
ATOM 1629 C C . VAL A 1 204 ? 10.932 -7.748 -24.824 1.00 89.19 204 VAL A C 1
ATOM 1631 O O . VAL A 1 204 ? 10.292 -6.804 -25.285 1.00 89.19 204 VAL A O 1
ATOM 1634 N N . SER A 1 205 ? 10.603 -9.009 -25.121 1.00 89.31 205 SER A N 1
ATOM 1635 C CA . SER A 1 205 ? 9.506 -9.348 -26.042 1.00 89.31 205 SER A CA 1
ATOM 1636 C C . SER A 1 205 ? 8.140 -8.847 -25.551 1.00 89.31 205 SER A C 1
ATOM 1638 O O . SER A 1 205 ? 7.305 -8.397 -26.345 1.00 89.31 205 SER A O 1
ATOM 1640 N N . ARG A 1 206 ? 7.888 -8.913 -24.239 1.00 87.12 206 ARG A N 1
ATOM 1641 C CA . ARG A 1 206 ? 6.639 -8.410 -23.648 1.00 87.12 206 ARG A CA 1
ATOM 1642 C C . ARG A 1 206 ? 6.601 -6.895 -23.616 1.00 87.12 206 ARG A C 1
ATOM 1644 O O . ARG A 1 206 ? 5.576 -6.325 -23.977 1.00 87.12 206 ARG A O 1
ATOM 1651 N N . LEU A 1 207 ? 7.722 -6.262 -23.283 1.00 89.56 207 LEU A N 1
ATOM 1652 C CA . LEU A 1 207 ? 7.853 -4.815 -23.346 1.00 89.56 207 LEU A CA 1
ATOM 1653 C C . LEU A 1 207 ? 7.572 -4.296 -24.761 1.00 89.56 207 LEU A C 1
ATOM 1655 O O . LEU A 1 207 ? 6.800 -3.358 -24.921 1.00 89.56 207 LEU A O 1
ATOM 1659 N N . ARG A 1 208 ? 8.092 -4.958 -25.804 1.00 89.00 208 ARG A N 1
ATOM 1660 C CA . ARG A 1 208 ? 7.767 -4.619 -27.202 1.00 89.00 208 ARG A CA 1
ATOM 1661 C C . ARG A 1 208 ? 6.278 -4.730 -27.496 1.00 89.00 208 ARG A C 1
ATOM 1663 O O . ARG A 1 208 ? 5.716 -3.861 -28.156 1.00 89.00 208 ARG A O 1
ATOM 1670 N N . SER A 1 209 ? 5.642 -5.799 -27.024 1.00 89.31 209 SER A N 1
ATOM 1671 C CA . SER A 1 209 ? 4.202 -6.004 -27.213 1.00 89.31 209 SER A CA 1
ATOM 1672 C C . SER A 1 209 ? 3.393 -4.907 -26.515 1.00 89.31 209 SER A C 1
ATOM 1674 O O . SER A 1 209 ? 2.432 -4.397 -27.087 1.00 89.31 209 SER A O 1
ATOM 1676 N N . TYR A 1 210 ? 3.828 -4.502 -25.321 1.00 90.00 210 TYR A N 1
ATOM 1677 C CA . TYR A 1 210 ? 3.235 -3.416 -24.550 1.00 90.00 210 TYR A CA 1
ATOM 1678 C C . TYR A 1 210 ? 3.408 -2.052 -25.237 1.00 90.00 210 TYR A C 1
ATOM 1680 O O . TYR A 1 210 ? 2.419 -1.362 -25.469 1.00 90.00 210 TYR A O 1
ATOM 1688 N N . ILE A 1 211 ? 4.627 -1.705 -25.665 1.00 90.69 211 ILE A N 1
ATOM 1689 C CA . ILE A 1 211 ? 4.920 -0.471 -26.418 1.00 90.69 211 ILE A CA 1
ATOM 1690 C C . ILE A 1 211 ? 4.111 -0.420 -27.713 1.00 90.69 211 ILE A C 1
ATOM 1692 O O . ILE A 1 211 ? 3.478 0.588 -28.008 1.00 90.69 211 ILE A O 1
ATOM 1696 N N . LYS A 1 212 ? 4.055 -1.527 -28.461 1.00 88.75 212 LYS A N 1
ATOM 1697 C CA . LYS A 1 212 ? 3.222 -1.624 -29.663 1.00 88.75 212 LYS A CA 1
ATOM 1698 C C . LYS A 1 212 ? 1.746 -1.370 -29.341 1.00 88.75 212 LYS A C 1
ATOM 1700 O O . LYS A 1 212 ? 1.078 -0.675 -30.097 1.00 88.75 212 LYS A O 1
ATOM 1705 N N . GLY A 1 213 ? 1.242 -1.909 -28.230 1.00 87.06 213 GLY A N 1
ATOM 1706 C CA . GLY A 1 213 ? -0.115 -1.645 -27.750 1.00 87.06 213 GLY A CA 1
ATOM 1707 C C . GLY A 1 213 ? -0.361 -0.165 -27.445 1.00 87.06 213 GLY A C 1
ATOM 1708 O O . GLY A 1 213 ? -1.365 0.382 -27.901 1.00 87.06 213 GLY A O 1
ATOM 1709 N N . MET A 1 214 ? 0.572 0.491 -26.744 1.00 87.50 214 MET A N 1
ATOM 1710 C CA . MET A 1 214 ? 0.501 1.929 -26.448 1.00 87.50 214 MET A CA 1
ATOM 1711 C C . MET A 1 214 ? 0.523 2.778 -27.723 1.00 87.50 214 MET A C 1
ATOM 1713 O O . MET A 1 214 ? -0.322 3.654 -27.876 1.00 87.50 214 MET A O 1
ATOM 1717 N N . LEU A 1 215 ? 1.427 2.488 -28.663 1.00 87.31 215 LEU A N 1
ATOM 1718 C CA . LEU A 1 215 ? 1.534 3.217 -29.931 1.00 87.31 215 LEU A CA 1
ATOM 1719 C C . LEU A 1 215 ? 0.292 3.036 -30.810 1.00 87.31 215 LEU A C 1
ATOM 1721 O O . LEU A 1 215 ? -0.218 4.012 -31.345 1.00 87.31 215 LEU A O 1
ATOM 1725 N N . LEU A 1 216 ? -0.250 1.817 -30.909 1.00 85.69 216 LEU A N 1
ATOM 1726 C CA . LEU A 1 216 ? -1.502 1.573 -31.636 1.00 85.69 216 LEU A CA 1
ATOM 1727 C C . LEU A 1 216 ? -2.701 2.274 -30.984 1.00 85.69 216 LEU A C 1
ATOM 1729 O O . LEU A 1 216 ? -3.640 2.660 -31.677 1.00 85.69 216 LEU A O 1
ATOM 1733 N N . MET A 1 217 ? -2.708 2.410 -29.655 1.00 82.69 217 MET A N 1
ATOM 1734 C CA . MET A 1 217 ? -3.734 3.185 -28.956 1.00 82.69 217 MET A CA 1
ATOM 1735 C C . MET A 1 217 ? -3.575 4.684 -29.232 1.00 82.69 217 MET A C 1
ATOM 1737 O O . MET A 1 217 ? -4.573 5.345 -29.505 1.00 82.69 217 MET A O 1
ATOM 1741 N N . ALA A 1 218 ? -2.345 5.201 -29.199 1.00 80.69 218 ALA A N 1
ATOM 1742 C CA . ALA A 1 218 ? -2.042 6.594 -29.515 1.00 80.69 218 ALA A CA 1
ATOM 1743 C C . ALA A 1 218 ? -2.465 6.957 -30.946 1.00 80.69 218 ALA A C 1
ATOM 1745 O O . ALA A 1 218 ? -3.142 7.961 -31.140 1.00 80.69 218 ALA A O 1
ATOM 1746 N N . ASP A 1 219 ? -2.150 6.098 -31.917 1.00 79.75 219 ASP A N 1
ATOM 1747 C CA . ASP A 1 219 ? -2.499 6.277 -33.330 1.00 79.75 219 ASP A CA 1
ATOM 1748 C C . ASP A 1 219 ? -4.021 6.385 -33.524 1.00 79.75 219 ASP A C 1
ATOM 1750 O O . ASP A 1 219 ? -4.520 7.371 -34.062 1.00 79.75 219 ASP A O 1
ATOM 1754 N N . LYS A 1 220 ? -4.791 5.455 -32.938 1.00 83.31 220 LYS A N 1
ATOM 1755 C CA . LYS A 1 220 ? -6.266 5.506 -32.967 1.00 83.31 220 LYS A CA 1
ATOM 1756 C C . LYS A 1 220 ? -6.838 6.776 -32.336 1.00 83.31 220 LYS A C 1
ATOM 1758 O O . LYS A 1 220 ? -7.818 7.325 -32.831 1.00 83.31 220 LYS A O 1
ATOM 1763 N N . LEU A 1 221 ? -6.264 7.232 -31.222 1.00 76.81 221 LEU A N 1
ATOM 1764 C CA . LEU A 1 221 ? -6.712 8.454 -30.546 1.00 76.81 221 LEU A CA 1
ATOM 1765 C C . LEU A 1 221 ? -6.390 9.710 -31.363 1.00 76.81 221 LEU A C 1
ATOM 1767 O O . LEU A 1 221 ? -7.175 10.661 -31.352 1.00 76.81 221 LEU A O 1
ATOM 1771 N N . CYS A 1 222 ? -5.265 9.699 -32.078 1.00 79.44 222 CYS A N 1
ATOM 1772 C CA . CYS A 1 222 ? -4.871 10.763 -32.989 1.00 79.44 222 CYS A CA 1
ATOM 1773 C C . CYS A 1 222 ? -5.833 10.832 -34.186 1.00 79.44 222 CYS A C 1
ATOM 1775 O O . CYS A 1 222 ? -6.370 11.904 -34.477 1.00 79.44 222 CYS A O 1
ATOM 1777 N N . GLU A 1 223 ? -6.151 9.689 -34.807 1.00 80.25 223 GLU A N 1
ATOM 1778 C CA . GLU A 1 223 ? -7.147 9.600 -35.885 1.00 80.25 223 GLU A CA 1
ATOM 1779 C C . GLU A 1 223 ? -8.514 10.154 -35.444 1.00 80.25 223 GLU A C 1
ATOM 1781 O O . GLU A 1 223 ? -9.129 10.943 -36.162 1.00 80.25 223 GLU A O 1
ATOM 1786 N N . GLU A 1 224 ? -8.982 9.801 -34.239 1.00 78.06 224 GLU A N 1
ATOM 1787 C CA . GLU A 1 224 ? -10.264 10.286 -33.708 1.00 78.06 224 GLU A CA 1
ATOM 1788 C C . GLU A 1 224 ? -10.298 11.804 -33.470 1.00 78.06 224 GLU A C 1
ATOM 1790 O O . GLU A 1 224 ? -11.357 12.414 -33.635 1.00 78.06 224 GLU A O 1
ATOM 1795 N N . ARG A 1 225 ? -9.172 12.427 -33.096 1.00 74.88 225 ARG A N 1
ATOM 1796 C CA . ARG A 1 225 ? -9.092 13.883 -32.875 1.00 74.88 225 ARG A CA 1
ATOM 1797 C C . ARG A 1 225 ? -9.165 14.669 -34.182 1.00 74.88 225 ARG A C 1
ATOM 1799 O O . ARG A 1 225 ? -9.756 15.746 -34.208 1.00 74.88 225 ARG A O 1
ATOM 1806 N N . HIS A 1 226 ? -8.590 14.120 -35.247 1.00 64.94 226 HIS A N 1
ATOM 1807 C CA . HIS A 1 226 ? -8.488 14.780 -36.549 1.00 64.94 226 HIS A CA 1
ATOM 1808 C C . HIS A 1 226 ? -9.647 14.433 -37.496 1.00 64.94 226 HIS A C 1
ATOM 1810 O O . HIS A 1 226 ? -9.782 15.039 -38.561 1.00 64.94 226 HIS A O 1
ATOM 1816 N N . MET A 1 227 ? -10.538 13.507 -37.117 1.00 59.91 227 MET A N 1
ATOM 1817 C CA . MET A 1 227 ? -11.764 13.267 -3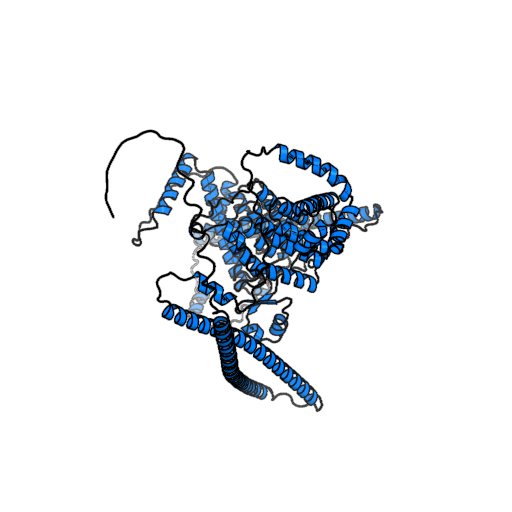7.875 1.00 59.91 227 MET A CA 1
ATOM 1818 C C . MET A 1 227 ? -12.732 14.459 -37.765 1.00 59.91 227 MET A C 1
ATOM 1820 O O . MET A 1 227 ? -13.085 14.870 -36.656 1.00 59.91 227 MET A O 1
ATOM 1824 N N . PRO A 1 228 ? -13.279 14.958 -38.893 1.00 61.66 228 PRO A N 1
ATOM 1825 C CA . PRO A 1 228 ? -14.369 15.924 -38.871 1.00 61.66 228 PRO A CA 1
ATOM 1826 C C . PRO A 1 228 ? -15.522 15.414 -37.999 1.00 61.66 228 PRO A C 1
ATOM 1828 O O . PRO A 1 228 ? -15.906 14.242 -38.074 1.00 61.66 228 PRO A O 1
ATOM 1831 N N . HIS A 1 229 ? -16.123 16.293 -37.194 1.00 50.72 229 HIS A N 1
ATOM 1832 C CA . HIS A 1 229 ? -17.182 15.937 -36.238 1.00 50.72 229 HIS A CA 1
ATOM 1833 C C . HIS A 1 229 ? -18.377 15.193 -36.881 1.00 50.72 229 HIS A C 1
ATOM 1835 O O . HIS A 1 229 ? -19.056 14.402 -36.217 1.00 50.72 229 HIS A O 1
ATOM 1841 N N . SER A 1 230 ? -18.630 15.429 -38.174 1.00 52.44 230 SER A N 1
ATOM 1842 C CA . SER A 1 230 ? -19.616 14.728 -39.007 1.00 52.44 230 SER A CA 1
ATOM 1843 C C . SER A 1 230 ? -19.217 13.274 -39.308 1.00 52.44 230 SER A C 1
ATOM 1845 O O . SER A 1 230 ? -20.045 12.371 -39.172 1.00 52.44 230 SER A O 1
ATOM 1847 N N . SER A 1 231 ? -17.945 13.027 -39.625 1.00 56.44 231 SER A N 1
ATOM 1848 C CA . SER A 1 231 ? -17.376 11.699 -39.894 1.00 56.44 231 SER A CA 1
ATOM 1849 C C . SER A 1 231 ? -17.283 10.840 -38.631 1.00 56.44 231 SER A C 1
ATOM 1851 O O . SER A 1 231 ? -17.620 9.657 -38.670 1.00 56.44 231 SER A O 1
ATOM 1853 N N . LEU A 1 232 ? -16.949 11.437 -37.479 1.00 42.53 232 LEU A N 1
ATOM 1854 C CA . LEU A 1 232 ? -16.885 10.727 -36.194 1.00 42.53 232 LEU A CA 1
ATOM 1855 C C . LEU A 1 232 ? -18.262 10.176 -35.766 1.00 42.53 232 LEU A C 1
ATOM 1857 O O . LEU A 1 232 ? -18.364 9.067 -35.233 1.00 42.53 232 LEU A O 1
ATOM 1861 N N . LYS A 1 233 ? -19.348 10.925 -36.028 1.00 58.50 233 LYS A N 1
ATOM 1862 C CA . LYS A 1 233 ? -20.729 10.460 -35.788 1.00 58.50 233 LYS A CA 1
ATOM 1863 C C . LYS A 1 233 ? -21.089 9.272 -36.683 1.00 58.50 233 LYS A C 1
ATOM 1865 O O . LYS A 1 233 ? -21.740 8.340 -36.207 1.00 58.50 233 LYS A O 1
ATOM 1870 N N . HIS A 1 234 ? -20.657 9.284 -37.944 1.00 54.66 234 HIS A N 1
ATOM 1871 C CA . HIS A 1 234 ? -20.869 8.171 -38.870 1.00 54.66 234 HIS A CA 1
ATOM 1872 C C . HIS A 1 234 ? -20.055 6.929 -38.486 1.00 54.66 234 HIS A C 1
ATOM 1874 O O . HIS A 1 234 ? -20.623 5.839 -38.413 1.00 54.66 234 HIS A O 1
ATOM 1880 N N . TYR A 1 235 ? -18.778 7.097 -38.138 1.00 48.41 235 TYR A N 1
ATOM 1881 C CA . TYR A 1 235 ? -17.895 6.018 -37.687 1.00 48.41 235 TYR A CA 1
ATOM 1882 C C . TYR A 1 235 ? -18.401 5.353 -36.395 1.00 48.41 235 TYR A C 1
ATOM 1884 O O . TYR A 1 235 ? -18.529 4.129 -36.320 1.00 48.41 235 TYR A O 1
ATOM 1892 N N . ARG A 1 236 ? -18.813 6.150 -35.394 1.00 57.62 236 ARG A N 1
ATOM 1893 C CA . ARG A 1 236 ? -19.416 5.629 -34.151 1.00 57.62 236 ARG A CA 1
ATOM 1894 C C . ARG A 1 236 ? -20.763 4.936 -34.384 1.00 57.62 236 ARG A C 1
ATOM 1896 O O . ARG A 1 236 ? -21.081 4.001 -33.654 1.00 57.62 236 ARG A O 1
ATOM 1903 N N . ARG A 1 237 ? -21.554 5.364 -35.378 1.00 61.19 237 ARG A N 1
ATOM 1904 C CA . ARG A 1 237 ? -22.798 4.674 -35.775 1.00 61.19 237 ARG A CA 1
ATOM 1905 C C . ARG A 1 237 ? -22.515 3.331 -36.451 1.00 61.19 237 ARG A C 1
ATOM 1907 O O . ARG A 1 237 ? -23.184 2.360 -36.121 1.00 61.19 237 ARG A O 1
ATOM 1914 N N . GLN A 1 238 ? -21.511 3.255 -37.325 1.00 55.75 238 GLN A N 1
ATOM 1915 C CA . GLN A 1 238 ? -21.136 2.004 -37.994 1.00 55.75 238 GLN A CA 1
ATOM 1916 C C . GLN A 1 238 ? -20.549 0.972 -37.016 1.00 55.75 238 GLN A C 1
ATOM 1918 O O . GLN A 1 238 ? -20.955 -0.187 -37.039 1.00 55.75 238 GLN A O 1
ATOM 1923 N N . ASN A 1 239 ? -19.687 1.391 -36.083 1.00 45.94 239 ASN A N 1
ATOM 1924 C CA . ASN A 1 239 ? -19.090 0.477 -35.099 1.00 45.94 239 ASN A CA 1
ATOM 1925 C C . ASN A 1 239 ? -20.041 0.040 -33.971 1.00 45.94 239 ASN A C 1
ATOM 1927 O O . ASN A 1 239 ? -19.811 -0.996 -33.354 1.00 45.94 239 ASN A O 1
ATOM 1931 N N . LYS A 1 240 ? -21.132 0.773 -33.712 1.00 49.72 240 LYS A N 1
ATOM 1932 C CA . LYS A 1 240 ? -22.201 0.302 -32.810 1.00 49.72 240 LYS A CA 1
ATOM 1933 C C . LYS A 1 240 ? -23.065 -0.801 -33.435 1.00 49.72 240 LYS A C 1
ATOM 1935 O O . LYS A 1 240 ? -23.647 -1.584 -32.695 1.00 49.72 240 LYS A O 1
ATOM 1940 N N . GLY A 1 241 ? -23.132 -0.885 -34.768 1.00 44.62 241 GLY A N 1
ATOM 1941 C CA . GLY A 1 241 ? -23.882 -1.929 -35.477 1.00 44.62 241 GLY A CA 1
ATOM 1942 C C . GLY A 1 241 ? -23.158 -3.279 -35.549 1.00 44.62 241 GLY A C 1
ATOM 1943 O O . GLY A 1 241 ? -23.804 -4.325 -35.537 1.00 44.62 241 GLY A O 1
ATOM 1944 N N . SER A 1 242 ? -21.820 -3.288 -35.553 1.00 44.09 242 SER A N 1
ATOM 1945 C CA . SER A 1 242 ? -21.028 -4.523 -35.686 1.00 44.09 242 SER A CA 1
ATOM 1946 C C . SER A 1 242 ? -20.971 -5.368 -34.408 1.00 44.09 242 SER A C 1
ATOM 1948 O O . SER A 1 242 ? -20.768 -6.578 -34.484 1.00 44.09 242 SER A O 1
ATOM 1950 N N . THR A 1 243 ? -21.218 -4.784 -33.230 1.00 40.31 243 THR A N 1
ATOM 1951 C CA . THR A 1 243 ? -21.251 -5.538 -31.960 1.00 40.31 243 THR A CA 1
ATOM 1952 C C . THR A 1 243 ? -22.540 -6.353 -31.786 1.00 40.31 243 THR A C 1
ATOM 1954 O O . THR A 1 243 ? -22.556 -7.308 -31.014 1.00 40.31 243 THR A O 1
ATOM 1957 N N . GLN A 1 244 ? -23.606 -6.030 -32.528 1.00 41.97 244 GLN A N 1
ATOM 1958 C CA . GLN A 1 244 ? -24.880 -6.762 -32.491 1.00 41.97 244 GLN A CA 1
ATOM 1959 C C . GLN A 1 244 ? -24.951 -7.926 -33.498 1.00 41.97 244 GLN A C 1
ATOM 1961 O O . GLN A 1 244 ? -25.737 -8.847 -33.293 1.00 41.97 244 GLN A O 1
ATOM 1966 N N . GLN A 1 245 ? -24.107 -7.948 -34.538 1.00 41.56 245 GLN A N 1
ATOM 1967 C CA . GLN A 1 245 ? -24.125 -8.998 -35.571 1.00 41.56 245 GLN A CA 1
ATOM 1968 C C . GLN A 1 245 ? -23.234 -10.220 -35.282 1.00 41.56 245 GLN A C 1
ATOM 1970 O O . GLN A 1 245 ? -23.333 -11.218 -35.987 1.00 41.56 245 GLN A O 1
ATOM 1975 N N . HIS A 1 246 ? -22.422 -10.223 -34.218 1.00 39.06 246 HIS A N 1
ATOM 1976 C CA . HIS A 1 246 ? -21.552 -11.368 -33.896 1.00 39.06 246 HIS A CA 1
ATOM 1977 C C . HIS A 1 246 ? -22.209 -12.498 -33.075 1.00 39.06 246 HIS A C 1
ATOM 1979 O O . HIS A 1 246 ? -21.515 -13.428 -32.668 1.00 39.06 246 HIS A O 1
ATOM 1985 N N . LYS A 1 247 ? -23.535 -12.476 -32.863 1.00 39.94 247 LYS A N 1
ATOM 1986 C CA . LYS A 1 247 ? -24.277 -13.578 -32.208 1.00 39.94 247 LYS A CA 1
ATOM 1987 C C . LYS A 1 247 ? -24.897 -14.609 -33.162 1.00 39.94 247 LYS A C 1
ATOM 1989 O O . LYS A 1 247 ? -25.500 -15.565 -32.689 1.00 39.94 247 LYS A O 1
ATOM 1994 N N . GLY A 1 248 ? -24.713 -14.490 -34.475 1.00 40.81 248 GLY A N 1
ATOM 1995 C CA . GLY A 1 248 ? -25.205 -15.507 -35.403 1.00 40.81 248 GLY A CA 1
ATOM 1996 C C . GLY A 1 248 ? -24.507 -15.441 -36.747 1.00 40.81 248 GLY A C 1
ATOM 1997 O O . GLY A 1 248 ? -24.881 -14.618 -37.565 1.00 40.81 248 GLY A O 1
ATOM 1998 N N . MET A 1 249 ? -23.489 -16.284 -36.932 1.00 33.97 249 MET A N 1
ATOM 1999 C CA . MET A 1 249 ? -23.093 -16.954 -38.183 1.00 33.97 249 MET A CA 1
ATOM 2000 C C . MET A 1 249 ? -21.640 -17.420 -38.052 1.00 33.97 249 MET A C 1
ATOM 2002 O O . MET A 1 249 ? -20.687 -16.659 -38.219 1.00 33.97 249 MET A O 1
ATOM 2006 N N . VAL A 1 250 ? -21.482 -18.705 -37.734 1.00 41.09 250 VAL A N 1
ATOM 2007 C CA . VAL A 1 250 ? -20.266 -19.458 -38.037 1.00 41.09 250 VAL A CA 1
ATOM 2008 C C . VAL A 1 250 ? -20.408 -19.930 -39.479 1.00 41.09 250 VAL A C 1
ATOM 2010 O O . VAL A 1 250 ? -21.340 -20.663 -39.787 1.00 41.09 250 VAL A O 1
ATOM 2013 N N . GLY A 1 251 ? -19.479 -19.507 -40.335 1.00 39.97 251 GLY A N 1
ATOM 2014 C CA . GLY A 1 251 ? -19.336 -19.993 -41.706 1.00 39.97 251 GLY A CA 1
ATOM 2015 C C . GLY A 1 251 ? -19.513 -18.902 -42.755 1.00 39.97 251 GLY A C 1
ATOM 2016 O O . GLY A 1 251 ? -20.609 -18.705 -43.251 1.00 39.97 251 GLY A O 1
ATOM 2017 N N . ASP A 1 252 ? -18.438 -18.187 -43.094 1.00 31.05 252 ASP A N 1
ATOM 2018 C CA . ASP A 1 252 ? -17.839 -18.348 -44.423 1.00 31.05 252 ASP A CA 1
ATOM 2019 C C . ASP A 1 252 ? -16.568 -17.515 -44.615 1.00 31.05 252 ASP A C 1
ATOM 2021 O O . ASP A 1 252 ? -16.400 -16.409 -44.096 1.00 31.05 252 ASP A O 1
ATOM 2025 N N . ARG A 1 253 ? -15.627 -18.101 -45.360 1.00 39.91 253 ARG A N 1
ATOM 2026 C CA . ARG A 1 253 ? -14.340 -17.500 -45.722 1.00 39.91 253 ARG A CA 1
ATOM 2027 C C . ARG A 1 253 ? -14.487 -16.564 -46.924 1.00 39.91 253 ARG A C 1
ATOM 2029 O O . ARG A 1 253 ? -15.232 -16.828 -47.853 1.00 39.91 253 ARG A O 1
ATOM 2036 N N . HIS A 1 254 ? -13.589 -15.577 -46.934 1.00 39.69 254 HIS A N 1
ATOM 2037 C CA . HIS A 1 254 ? -13.165 -14.723 -48.051 1.00 39.69 254 HIS A CA 1
ATOM 2038 C C . HIS A 1 254 ? -14.061 -13.536 -48.427 1.00 39.69 254 HIS A C 1
ATOM 2040 O O . HIS A 1 254 ? -15.081 -13.674 -49.086 1.00 39.69 254 HIS A O 1
ATOM 2046 N N . LYS A 1 255 ? -13.529 -12.333 -48.163 1.00 31.02 255 LYS A N 1
ATOM 2047 C CA . LYS A 1 255 ? -13.195 -11.318 -49.183 1.00 31.02 255 LYS A CA 1
ATOM 2048 C C . LYS A 1 255 ? -12.298 -10.242 -48.554 1.00 31.02 255 LYS A C 1
ATOM 2050 O O . LYS A 1 255 ? -12.724 -9.487 -47.688 1.00 31.02 255 LYS A O 1
ATOM 2055 N N . ARG A 1 256 ? -11.029 -10.183 -48.981 1.00 35.75 256 ARG A N 1
ATOM 2056 C CA . ARG A 1 256 ? -10.156 -9.016 -48.771 1.00 35.75 256 ARG A CA 1
ATOM 2057 C C . ARG A 1 256 ? -10.559 -7.959 -49.796 1.00 35.75 256 ARG A C 1
ATOM 2059 O O . ARG A 1 256 ? -10.330 -8.164 -50.983 1.00 35.75 256 ARG A O 1
ATOM 2066 N N . ALA A 1 257 ? -11.121 -6.845 -49.344 1.00 29.53 257 ALA A N 1
ATOM 2067 C CA . ALA A 1 257 ? -11.238 -5.642 -50.157 1.00 29.53 257 ALA A CA 1
ATOM 2068 C C . ALA A 1 257 ? -10.050 -4.723 -49.843 1.00 29.53 257 ALA A C 1
ATOM 2070 O O . ALA A 1 257 ? -9.895 -4.240 -48.723 1.00 29.53 257 ALA A O 1
ATOM 2071 N N . HIS A 1 258 ? -9.191 -4.517 -50.840 1.00 33.16 258 HIS A N 1
ATOM 2072 C CA . HIS A 1 258 ? -8.201 -3.448 -50.847 1.00 33.16 258 HIS A CA 1
ATOM 2073 C C . HIS A 1 258 ? -8.926 -2.111 -51.017 1.00 33.16 258 HIS A C 1
ATOM 2075 O O . HIS A 1 258 ? -9.497 -1.858 -52.074 1.00 33.16 258 HIS A O 1
ATOM 2081 N N . ILE A 1 259 ? -8.842 -1.231 -50.021 1.00 26.47 259 ILE A N 1
ATOM 2082 C CA . ILE A 1 259 ? -9.111 0.197 -50.205 1.00 26.47 259 ILE A CA 1
ATOM 2083 C C . ILE A 1 259 ? -7.774 0.917 -50.038 1.00 26.47 259 ILE A C 1
ATOM 2085 O O . ILE A 1 259 ? -7.268 1.089 -48.934 1.00 26.47 259 ILE A O 1
ATOM 2089 N N . LYS A 1 260 ? -7.166 1.285 -51.171 1.00 35.88 260 LYS A N 1
ATOM 2090 C CA . LYS A 1 260 ? -6.104 2.293 -51.231 1.00 35.88 260 LYS A CA 1
ATOM 2091 C C . LYS A 1 260 ? -6.791 3.656 -51.325 1.00 35.88 260 LYS A C 1
ATOM 2093 O O . LYS A 1 260 ? -7.270 4.007 -52.397 1.00 35.88 260 LYS A O 1
ATOM 2098 N N . SER A 1 261 ? -6.804 4.430 -50.245 1.00 26.78 261 SER A N 1
ATOM 2099 C CA . SER A 1 261 ? -7.059 5.874 -50.316 1.00 26.78 261 SER A CA 1
ATOM 2100 C C . SER A 1 261 ? -5.803 6.617 -49.880 1.00 26.78 261 SER A C 1
ATOM 2102 O O . SER A 1 261 ? -5.366 6.514 -48.737 1.00 26.78 261 SER A O 1
ATOM 2104 N N . ARG A 1 262 ? -5.205 7.315 -50.843 1.00 30.84 262 ARG A N 1
ATOM 2105 C CA . ARG A 1 262 ? -4.025 8.168 -50.712 1.00 30.84 262 ARG A CA 1
ATOM 2106 C C . ARG A 1 262 ? -4.502 9.545 -50.240 1.00 30.84 262 ARG A C 1
ATOM 2108 O O . ARG A 1 262 ? -5.278 10.169 -50.955 1.00 30.84 262 ARG A O 1
ATOM 2115 N N . TRP A 1 263 ? -4.040 10.002 -49.080 1.00 31.22 263 TRP A N 1
ATOM 2116 C CA . TRP A 1 263 ? -4.277 11.359 -48.572 1.00 31.22 263 TRP A CA 1
ATOM 2117 C C . TRP A 1 263 ? -2.947 12.124 -48.469 1.00 31.22 263 TRP A C 1
ATOM 2119 O O . TRP A 1 263 ? -1.903 11.483 -48.310 1.00 31.22 263 TRP A O 1
ATOM 2129 N N . PRO A 1 264 ? -2.951 13.459 -48.643 1.00 29.05 264 PRO A N 1
ATOM 2130 C CA . PRO A 1 264 ? -1.734 14.265 -48.675 1.00 29.05 264 PRO A CA 1
ATOM 2131 C C . PRO A 1 264 ? -1.184 14.489 -47.254 1.00 29.05 264 PRO A C 1
ATOM 2133 O O . PRO A 1 264 ? -1.951 14.421 -46.293 1.00 29.05 264 PRO A O 1
ATOM 2136 N N . PRO A 1 265 ? 0.124 14.761 -47.095 1.00 33.84 265 PRO A N 1
ATOM 2137 C CA . PRO A 1 265 ? 0.707 14.988 -45.780 1.00 33.84 265 PRO A CA 1
ATOM 2138 C C . PRO A 1 265 ? 0.260 16.350 -45.230 1.00 33.84 265 PRO A C 1
ATOM 2140 O O . PRO A 1 265 ? 0.408 17.374 -45.898 1.00 33.84 265 PRO A O 1
ATOM 2143 N N . ALA A 1 266 ? -0.279 16.353 -44.010 1.00 31.95 266 ALA A N 1
ATOM 2144 C CA . ALA A 1 266 ? -0.524 17.567 -43.243 1.00 31.95 266 ALA A CA 1
ATOM 2145 C C . ALA A 1 266 ? 0.811 18.148 -42.747 1.00 31.95 266 ALA A C 1
ATOM 2147 O O . ALA A 1 266 ? 1.695 17.425 -42.283 1.00 31.95 266 ALA A O 1
ATOM 2148 N N . ALA A 1 267 ? 0.973 19.463 -42.883 1.00 36.75 267 ALA A N 1
ATOM 2149 C CA . ALA A 1 267 ? 2.132 20.197 -42.399 1.00 36.75 267 ALA A CA 1
ATOM 2150 C C . ALA A 1 267 ? 1.932 20.571 -40.918 1.00 36.75 267 ALA A C 1
ATOM 2152 O O . ALA A 1 267 ? 1.102 21.419 -40.604 1.00 36.75 267 ALA A O 1
ATOM 2153 N N . GLY A 1 268 ? 2.708 19.952 -40.022 1.00 37.38 268 GLY A N 1
ATOM 2154 C CA . GLY A 1 268 ? 2.752 20.268 -38.588 1.00 37.38 268 GLY A CA 1
ATOM 2155 C C . GLY A 1 268 ? 3.755 19.376 -37.843 1.00 37.38 268 GLY A C 1
ATOM 2156 O O . GLY A 1 268 ? 3.593 18.162 -37.771 1.00 37.38 268 GLY A O 1
ATOM 2157 N N . GLY A 1 269 ? 4.838 19.960 -37.321 1.00 44.66 269 GLY A N 1
ATOM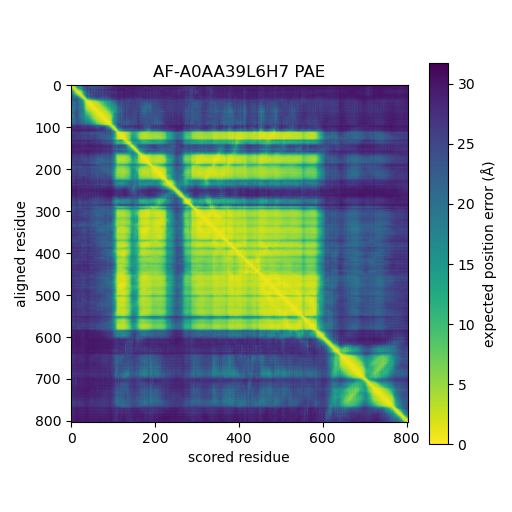 2158 C CA . GLY A 1 269 ? 6.108 19.281 -36.999 1.00 44.66 269 GLY A CA 1
ATOM 2159 C C . GLY A 1 269 ? 6.121 18.166 -35.937 1.00 44.66 269 GLY A C 1
ATOM 2160 O O . GLY A 1 269 ? 7.120 17.455 -35.858 1.00 44.66 269 GLY A O 1
ATOM 2161 N N . GLN A 1 270 ? 5.056 17.959 -35.156 1.00 48.06 270 GLN A N 1
ATOM 2162 C CA . GLN A 1 270 ? 4.982 16.902 -34.126 1.00 48.06 270 GLN A CA 1
ATOM 2163 C C . GLN A 1 270 ? 4.126 15.698 -34.545 1.00 48.06 270 GLN A C 1
ATOM 2165 O O . GLN A 1 270 ? 4.466 14.560 -34.222 1.00 48.06 270 GLN A O 1
ATOM 2170 N N . GLU A 1 271 ? 3.090 15.922 -35.353 1.00 49.38 271 GLU A N 1
ATOM 2171 C CA . GLU A 1 271 ? 2.196 14.886 -35.894 1.00 49.38 271 GLU A CA 1
ATOM 2172 C C . GLU A 1 271 ? 2.963 13.908 -36.801 1.00 49.38 271 GLU A C 1
ATOM 2174 O O . GLU A 1 271 ? 2.765 12.690 -36.773 1.00 49.38 271 GLU A O 1
ATOM 2179 N N . SER A 1 272 ? 3.961 14.445 -37.516 1.00 57.19 272 SER A N 1
ATOM 2180 C CA . SER A 1 272 ? 4.900 13.646 -38.298 1.00 57.19 272 SER A CA 1
ATOM 2181 C C . SER A 1 272 ? 5.733 12.697 -37.438 1.00 57.19 272 SER A C 1
ATOM 2183 O O . SER A 1 272 ? 6.097 11.641 -37.930 1.00 57.19 272 SER A O 1
ATOM 2185 N N . GLN A 1 273 ? 6.016 13.001 -36.165 1.00 57.34 273 GLN A N 1
ATOM 2186 C CA . GLN A 1 273 ? 6.979 12.230 -35.372 1.00 57.34 273 GLN A CA 1
ATOM 2187 C C . GLN A 1 273 ? 6.385 10.960 -34.773 1.00 57.34 273 GLN A C 1
ATOM 2189 O O . GLN A 1 273 ? 7.051 9.932 -34.817 1.00 57.34 273 GLN A O 1
ATOM 2194 N N . ILE A 1 274 ? 5.154 10.989 -34.248 1.00 57.19 274 ILE A N 1
ATOM 2195 C CA . ILE A 1 274 ? 4.508 9.793 -33.671 1.00 57.19 274 ILE A CA 1
ATOM 2196 C C . ILE A 1 274 ? 4.116 8.824 -34.785 1.00 57.19 274 ILE A C 1
ATOM 2198 O O . ILE A 1 274 ? 4.414 7.631 -34.702 1.00 57.19 274 ILE A O 1
ATOM 2202 N N . SER A 1 275 ? 3.527 9.345 -35.866 1.00 61.06 275 SER A N 1
ATOM 2203 C CA . SER A 1 275 ? 3.167 8.530 -37.024 1.00 61.06 275 SER A CA 1
ATOM 2204 C C . SER A 1 275 ? 4.420 8.033 -37.763 1.00 61.06 275 SER A C 1
ATOM 2206 O O . SER A 1 275 ? 4.482 6.857 -38.118 1.00 61.06 275 SER A O 1
ATOM 2208 N N . ALA A 1 276 ? 5.488 8.840 -37.886 1.00 63.25 276 ALA A N 1
ATOM 2209 C CA . ALA A 1 276 ? 6.776 8.352 -38.394 1.00 63.25 276 ALA A CA 1
ATOM 2210 C C . ALA A 1 276 ? 7.474 7.390 -37.432 1.00 63.25 276 ALA A C 1
ATOM 2212 O O . ALA A 1 276 ? 8.175 6.514 -37.911 1.00 63.25 276 ALA A O 1
ATOM 2213 N N . LEU A 1 277 ? 7.296 7.488 -36.111 1.00 62.00 277 LEU A N 1
ATOM 2214 C CA . LEU A 1 277 ? 7.825 6.512 -35.150 1.00 62.00 277 LEU A CA 1
ATOM 2215 C C . LEU A 1 277 ? 7.105 5.176 -35.265 1.00 62.00 277 LEU A C 1
ATOM 2217 O O . LEU A 1 277 ? 7.763 4.141 -35.300 1.00 62.00 277 LEU A O 1
ATOM 2221 N N . ALA A 1 278 ? 5.775 5.185 -35.365 1.00 62.25 278 ALA A N 1
ATOM 2222 C CA . ALA A 1 278 ? 4.990 3.980 -35.598 1.00 62.25 278 ALA A CA 1
ATOM 2223 C C . ALA A 1 278 ? 5.344 3.357 -36.960 1.00 62.25 278 ALA A C 1
ATOM 2225 O O . ALA A 1 278 ? 5.615 2.158 -37.046 1.00 62.25 278 ALA A O 1
ATOM 2226 N N . GLN A 1 279 ? 5.431 4.171 -38.016 1.00 64.19 279 GLN A N 1
ATOM 2227 C CA . GLN A 1 279 ? 5.834 3.722 -39.350 1.00 64.19 279 GLN A CA 1
ATOM 2228 C C . GLN A 1 279 ? 7.295 3.263 -39.392 1.00 64.19 279 GLN A C 1
ATOM 2230 O O . GLN A 1 279 ? 7.568 2.237 -40.001 1.00 64.19 279 GLN A O 1
ATOM 2235 N N . ALA A 1 280 ? 8.224 3.938 -38.708 1.00 60.50 280 ALA A N 1
ATOM 2236 C CA . ALA A 1 280 ? 9.621 3.525 -38.584 1.00 60.50 280 ALA A CA 1
ATOM 2237 C C . ALA A 1 280 ? 9.727 2.216 -37.802 1.00 60.50 280 ALA A C 1
ATOM 2239 O O . ALA A 1 280 ? 10.401 1.299 -38.251 1.00 60.50 280 ALA A O 1
ATOM 2240 N N . TRP A 1 281 ? 9.003 2.067 -36.693 1.00 64.12 281 TRP A N 1
ATOM 2241 C CA . TRP A 1 281 ? 8.930 0.815 -35.942 1.00 64.12 281 TRP A CA 1
ATOM 2242 C C . TRP A 1 281 ? 8.447 -0.348 -36.817 1.00 64.12 281 TRP A C 1
ATOM 2244 O O . TRP A 1 281 ? 9.003 -1.446 -36.774 1.00 64.12 281 TRP A O 1
ATOM 2254 N N . HIS A 1 282 ? 7.433 -0.099 -37.649 1.00 62.16 282 HIS A N 1
ATOM 2255 C CA . HIS A 1 282 ? 6.920 -1.075 -38.606 1.00 62.16 282 HIS A CA 1
ATOM 2256 C C . HIS A 1 282 ? 7.860 -1.323 -39.798 1.00 62.16 282 HIS A C 1
ATOM 2258 O O . HIS A 1 282 ? 7.930 -2.455 -40.275 1.00 62.16 282 HIS A O 1
ATOM 2264 N N . ALA A 1 283 ? 8.588 -0.305 -40.262 1.00 54.56 283 ALA A N 1
ATOM 2265 C CA . ALA A 1 283 ? 9.483 -0.373 -41.415 1.00 54.56 283 ALA A CA 1
ATOM 2266 C C . ALA A 1 283 ? 10.866 -0.955 -41.082 1.00 54.56 283 ALA A C 1
ATOM 2268 O O . ALA A 1 283 ? 11.486 -1.567 -41.948 1.00 54.56 283 ALA A O 1
ATOM 2269 N N . PHE A 1 284 ? 11.354 -0.797 -39.847 1.00 48.59 284 PHE A N 1
ATOM 2270 C CA . PHE A 1 284 ? 12.728 -1.157 -39.490 1.00 48.59 284 PHE A CA 1
ATOM 2271 C C . PHE A 1 284 ? 12.972 -2.646 -39.248 1.00 48.59 284 PHE A C 1
ATOM 2273 O O . PHE A 1 284 ? 14.132 -3.019 -39.128 1.00 48.59 284 PHE A O 1
ATOM 2280 N N . GLY A 1 285 ? 11.950 -3.505 -39.135 1.00 51.84 285 GLY A N 1
ATOM 2281 C CA . GLY A 1 285 ? 12.167 -4.951 -38.931 1.00 51.84 285 GLY A CA 1
ATOM 2282 C C . GLY A 1 285 ? 13.094 -5.320 -37.747 1.00 51.84 285 GLY A C 1
ATOM 2283 O O . GLY A 1 285 ? 13.545 -6.458 -37.675 1.00 51.84 285 GLY A O 1
ATOM 2284 N N . SER A 1 286 ? 13.322 -4.376 -36.816 1.00 49.09 286 SER A N 1
ATOM 2285 C CA . SER A 1 286 ? 14.391 -4.290 -35.800 1.00 49.09 286 SER A CA 1
ATOM 2286 C C . SER A 1 286 ? 15.827 -4.112 -36.345 1.00 49.09 286 SER A C 1
ATOM 2288 O O . SER A 1 286 ? 16.318 -4.919 -37.125 1.00 49.09 286 SER A O 1
ATOM 2290 N N . PRO A 1 287 ? 16.575 -3.155 -35.768 1.00 51.50 287 PRO A N 1
ATOM 2291 C CA . PRO A 1 287 ? 17.422 -3.534 -34.651 1.00 51.50 287 PRO A CA 1
ATOM 2292 C C . PRO A 1 287 ? 16.677 -3.235 -33.363 1.00 51.50 287 PRO A C 1
ATOM 2294 O O . PRO A 1 287 ? 16.000 -2.225 -33.191 1.00 51.50 287 PRO A O 1
ATOM 2297 N N . VAL A 1 288 ? 16.685 -4.228 -32.500 1.00 57.38 288 VAL A N 1
ATOM 2298 C CA . VAL A 1 288 ? 16.232 -4.138 -31.119 1.00 57.38 288 VAL A CA 1
ATOM 2299 C C . VAL A 1 288 ? 17.003 -2.973 -30.480 1.00 57.38 288 VAL A C 1
ATOM 2301 O O . VAL A 1 288 ? 18.178 -2.825 -30.811 1.00 57.38 288 VAL A O 1
ATOM 2304 N N . PRO A 1 289 ? 16.417 -2.125 -29.607 1.00 63.41 289 PRO A N 1
ATOM 2305 C CA . PRO A 1 289 ? 17.266 -1.340 -28.720 1.00 63.41 289 PRO A CA 1
ATOM 2306 C C . PRO A 1 289 ? 18.134 -2.357 -27.989 1.00 63.41 289 PRO A C 1
ATOM 2308 O O . PRO A 1 289 ? 17.573 -3.209 -27.299 1.00 63.41 289 PRO A O 1
ATOM 2311 N N . ASP A 1 290 ? 19.447 -2.345 -28.224 1.00 72.19 290 ASP A N 1
ATOM 2312 C CA . ASP A 1 290 ? 20.391 -3.259 -27.583 1.00 72.19 290 ASP A CA 1
ATOM 2313 C C . ASP A 1 290 ? 20.442 -2.914 -26.094 1.00 72.19 290 ASP A C 1
ATOM 2315 O O . ASP A 1 290 ? 21.344 -2.232 -25.606 1.00 72.19 290 ASP A O 1
ATOM 2319 N N . TYR A 1 291 ? 19.400 -3.337 -25.378 1.00 83.12 291 TYR A N 1
ATOM 2320 C CA . TYR A 1 291 ? 19.319 -3.240 -23.942 1.00 83.12 291 TYR A CA 1
ATOM 2321 C C . TYR A 1 291 ? 20.488 -4.034 -23.389 1.00 83.12 291 TYR A C 1
ATOM 2323 O O . TYR A 1 291 ? 20.739 -5.174 -23.795 1.00 83.12 291 TYR A O 1
ATOM 2331 N N . TRP A 1 292 ? 21.196 -3.438 -22.446 1.00 81.94 292 TRP A N 1
ATOM 2332 C CA . TRP A 1 292 ? 22.283 -4.139 -21.792 1.00 81.94 292 TRP A CA 1
ATOM 2333 C C . TRP A 1 292 ? 21.719 -5.316 -20.989 1.00 81.94 292 TRP A C 1
ATOM 2335 O O . TRP A 1 292 ? 20.845 -5.146 -20.140 1.00 81.94 292 TRP A O 1
ATOM 2345 N N . PHE A 1 293 ? 22.182 -6.525 -21.316 1.00 76.44 293 PHE A N 1
ATOM 2346 C CA . PHE A 1 293 ? 21.825 -7.742 -20.588 1.00 76.44 293 PHE A CA 1
ATOM 2347 C C . PHE A 1 293 ? 22.593 -7.852 -19.263 1.00 76.44 293 PHE A C 1
ATOM 2349 O O . PHE A 1 293 ? 22.044 -8.300 -18.259 1.00 76.44 293 PHE A O 1
ATOM 2356 N N . GLU A 1 294 ? 23.866 -7.452 -19.269 1.00 65.44 294 GLU A N 1
ATOM 2357 C CA . GLU A 1 294 ? 24.749 -7.508 -18.105 1.00 65.44 294 GLU A CA 1
ATOM 2358 C C . GLU A 1 294 ? 24.496 -6.322 -17.167 1.00 65.44 294 GLU A C 1
ATOM 2360 O O . GLU A 1 294 ? 24.072 -5.261 -17.625 1.00 65.44 294 GLU A O 1
ATOM 2365 N N . ASN A 1 295 ? 24.780 -6.504 -15.867 1.00 69.06 295 ASN A N 1
ATOM 2366 C CA . ASN A 1 295 ? 24.697 -5.485 -14.809 1.00 69.06 295 ASN A CA 1
ATOM 2367 C C . ASN A 1 295 ? 25.695 -4.345 -15.066 1.00 69.06 295 ASN A C 1
ATOM 2369 O O . ASN A 1 295 ? 26.699 -4.194 -14.365 1.00 69.06 295 ASN A O 1
ATOM 2373 N N . HIS A 1 296 ? 25.453 -3.572 -16.116 1.00 78.62 296 HIS A N 1
ATOM 2374 C CA . HIS A 1 296 ? 26.299 -2.467 -16.496 1.00 78.62 296 HIS A CA 1
ATOM 2375 C C . HIS A 1 296 ? 26.260 -1.438 -15.358 1.00 78.62 296 HIS A C 1
ATOM 2377 O O . HIS A 1 296 ? 25.170 -1.109 -14.885 1.00 78.62 296 HIS A O 1
ATOM 2383 N N . PRO A 1 297 ? 27.404 -0.893 -14.912 1.00 79.75 297 PRO A N 1
ATOM 2384 C CA . PRO A 1 297 ? 27.445 0.020 -13.766 1.00 79.75 297 PRO A CA 1
ATOM 2385 C C . PRO A 1 297 ? 26.532 1.243 -13.951 1.00 79.75 297 PRO A C 1
ATOM 2387 O O . PRO A 1 297 ? 25.901 1.698 -13.005 1.00 79.75 297 PRO A O 1
ATOM 2390 N N . CYS A 1 298 ? 26.370 1.717 -15.190 1.00 86.81 298 CYS A N 1
ATOM 2391 C CA . CYS A 1 298 ? 25.465 2.824 -15.525 1.00 86.81 298 CYS A CA 1
ATOM 2392 C C . CYS A 1 298 ? 23.979 2.431 -15.663 1.00 86.81 298 CYS A C 1
ATOM 2394 O O . CYS A 1 298 ? 23.167 3.280 -16.019 1.00 86.81 298 CYS A O 1
ATOM 2396 N N . GLN A 1 299 ? 23.592 1.167 -15.455 1.00 86.56 299 GLN A N 1
ATOM 2397 C CA . GLN A 1 299 ? 22.200 0.731 -15.630 1.00 86.56 299 GLN A CA 1
ATOM 2398 C C . GLN A 1 299 ? 21.262 1.460 -14.663 1.00 86.56 299 GLN A C 1
ATOM 2400 O O . GLN A 1 299 ? 20.247 1.990 -15.103 1.00 86.56 299 GLN A O 1
ATOM 2405 N N . LYS A 1 300 ? 21.637 1.542 -13.378 1.00 88.88 300 LYS A N 1
ATOM 2406 C CA . LYS A 1 300 ? 20.855 2.251 -12.353 1.00 88.88 300 LYS A CA 1
ATOM 2407 C C . LYS A 1 300 ? 20.707 3.738 -12.688 1.00 88.88 300 LYS A C 1
ATOM 2409 O O . LYS A 1 300 ? 19.615 4.281 -12.622 1.00 88.88 300 LYS A O 1
ATOM 2414 N N . GLU A 1 301 ? 21.788 4.392 -13.111 1.00 91.50 301 GLU A N 1
ATOM 2415 C CA . GLU A 1 301 ? 21.755 5.807 -13.507 1.00 91.50 301 GLU A CA 1
ATOM 2416 C C . GLU A 1 301 ? 20.835 6.043 -14.717 1.00 91.50 301 GLU A C 1
ATOM 2418 O O . GLU A 1 301 ? 20.031 6.975 -14.728 1.00 91.50 301 GLU A O 1
ATOM 2423 N N . ASN A 1 302 ? 20.887 5.157 -15.715 1.00 91.88 302 ASN A N 1
ATOM 2424 C CA . ASN A 1 302 ? 20.025 5.246 -16.891 1.00 91.88 302 ASN A CA 1
ATOM 2425 C C . ASN A 1 302 ? 18.551 4.950 -16.579 1.00 91.88 302 ASN A C 1
ATOM 2427 O O . ASN A 1 302 ? 17.682 5.591 -17.172 1.00 91.88 302 ASN A O 1
ATOM 2431 N N . THR A 1 303 ? 18.241 4.013 -15.672 1.00 92.75 303 THR A N 1
ATOM 2432 C CA . THR A 1 303 ? 16.847 3.772 -15.262 1.00 92.75 303 THR A CA 1
ATOM 2433 C C . THR A 1 303 ? 16.299 4.925 -14.431 1.00 92.75 303 THR A C 1
ATOM 2435 O O . THR A 1 303 ? 15.171 5.337 -14.686 1.00 92.75 303 THR A O 1
ATOM 2438 N N . ILE A 1 304 ? 17.098 5.521 -13.536 1.00 94.06 304 ILE A N 1
ATOM 2439 C CA . ILE A 1 304 ? 16.716 6.746 -12.808 1.00 94.06 304 ILE A CA 1
ATOM 2440 C C . ILE A 1 304 ? 16.404 7.871 -13.798 1.00 94.06 304 ILE A C 1
ATOM 2442 O O . ILE A 1 304 ? 15.325 8.457 -13.736 1.00 94.06 304 ILE A O 1
ATOM 2446 N N . ARG A 1 305 ? 17.284 8.113 -14.780 1.00 96.12 305 ARG A N 1
ATOM 2447 C CA . ARG A 1 305 ? 17.054 9.129 -15.819 1.00 96.12 305 ARG A CA 1
ATOM 2448 C C . ARG A 1 305 ? 15.782 8.858 -16.629 1.00 96.12 305 ARG A C 1
ATOM 2450 O O . ARG A 1 305 ? 15.010 9.779 -16.885 1.00 96.12 305 ARG A O 1
ATOM 2457 N N . LEU A 1 306 ? 15.543 7.604 -17.019 1.00 95.94 306 LEU A N 1
ATOM 2458 C CA . LEU A 1 306 ? 14.305 7.202 -17.693 1.00 95.94 306 LEU A CA 1
ATOM 2459 C C . LEU A 1 306 ? 13.073 7.496 -16.820 1.00 95.94 306 LEU A C 1
ATOM 2461 O O . LEU A 1 306 ? 12.071 8.018 -17.312 1.00 95.94 306 LEU A O 1
ATOM 2465 N N . ASN A 1 307 ? 13.138 7.167 -15.530 1.00 97.06 307 ASN A N 1
ATOM 2466 C CA . ASN A 1 307 ? 12.043 7.389 -14.592 1.00 97.06 307 ASN A CA 1
ATOM 2467 C C . ASN A 1 307 ? 11.806 8.887 -14.335 1.00 97.06 307 ASN A C 1
ATOM 2469 O O . ASN A 1 307 ? 10.651 9.296 -14.217 1.00 97.06 307 ASN A O 1
ATOM 2473 N N . ASP A 1 308 ? 12.860 9.709 -14.306 1.00 97.12 308 ASP A N 1
ATOM 2474 C CA . ASP A 1 308 ? 12.774 11.173 -14.247 1.00 97.12 308 ASP A CA 1
ATOM 2475 C C . ASP A 1 308 ? 12.013 11.729 -15.454 1.00 97.12 308 ASP A C 1
ATOM 2477 O O . ASP A 1 308 ? 11.019 12.437 -15.275 1.00 97.12 308 ASP A O 1
ATOM 2481 N N . GLU A 1 309 ? 12.394 11.331 -16.673 1.00 96.88 309 GLU A N 1
ATOM 2482 C CA . GLU A 1 309 ? 11.702 11.742 -17.902 1.00 96.88 309 GLU A CA 1
ATOM 2483 C C . GLU A 1 309 ? 10.214 11.356 -17.872 1.00 96.88 309 GLU A C 1
ATOM 2485 O O . GLU A 1 309 ? 9.342 12.191 -18.122 1.00 96.88 309 GLU A O 1
ATOM 2490 N N . ILE A 1 310 ? 9.894 10.110 -17.506 1.00 97.50 310 ILE A N 1
ATOM 2491 C CA . ILE A 1 310 ? 8.502 9.643 -17.417 1.00 97.50 310 ILE A CA 1
ATOM 2492 C C . ILE A 1 310 ? 7.734 10.384 -16.308 1.00 97.50 310 ILE A C 1
ATOM 2494 O O . ILE A 1 310 ? 6.545 10.678 -16.477 1.00 97.50 310 ILE A O 1
ATOM 2498 N N . ARG A 1 311 ? 8.380 10.720 -15.181 1.00 96.94 311 ARG A N 1
ATOM 2499 C CA . ARG A 1 311 ? 7.756 11.502 -14.101 1.00 96.94 311 ARG A CA 1
ATOM 2500 C C . ARG A 1 311 ? 7.383 12.900 -14.576 1.00 96.94 311 ARG A C 1
ATOM 2502 O O . ARG A 1 311 ? 6.261 13.314 -14.289 1.00 96.94 311 ARG A O 1
ATOM 2509 N N . GLU A 1 312 ? 8.248 13.589 -15.319 1.00 96.69 312 GLU A N 1
ATOM 2510 C CA . GLU A 1 312 ? 7.920 14.907 -15.887 1.00 96.69 312 GLU A CA 1
ATOM 2511 C C . GLU A 1 312 ? 6.749 14.828 -16.873 1.00 96.69 312 GLU A C 1
ATOM 2513 O O . GLU A 1 312 ? 5.811 15.621 -16.778 1.00 96.69 312 GLU A O 1
ATOM 2518 N N . LEU A 1 313 ? 6.723 13.810 -17.742 1.00 97.25 313 LEU A N 1
ATOM 2519 C CA . LEU A 1 313 ? 5.598 13.583 -18.659 1.00 97.25 313 LEU A CA 1
ATOM 2520 C C . LEU A 1 313 ? 4.276 13.363 -17.914 1.00 97.25 313 LEU A C 1
ATOM 2522 O O . LEU A 1 313 ? 3.221 13.836 -18.338 1.00 97.25 313 LEU A O 1
ATOM 2526 N N . PHE A 1 314 ? 4.316 12.652 -16.785 1.00 96.62 314 PHE A N 1
ATOM 2527 C CA . PHE A 1 314 ? 3.144 12.509 -15.934 1.00 96.62 314 PHE A CA 1
ATOM 2528 C C . PHE A 1 314 ? 2.846 13.747 -15.099 1.00 96.62 314 PHE A C 1
ATOM 2530 O O . PHE A 1 314 ? 1.732 13.808 -14.608 1.00 96.62 314 PHE A O 1
ATOM 2537 N N . ARG A 1 315 ? 3.740 14.715 -14.890 1.00 95.06 315 ARG A N 1
ATOM 2538 C CA . ARG A 1 315 ? 3.389 15.959 -14.176 1.00 95.06 315 ARG A CA 1
ATOM 2539 C C . ARG A 1 315 ? 2.565 16.903 -15.042 1.00 95.06 315 ARG A C 1
ATOM 2541 O O . ARG A 1 315 ? 1.737 17.633 -14.502 1.00 95.06 315 ARG A O 1
ATOM 2548 N N . ASP A 1 316 ? 2.741 16.846 -16.358 1.00 95.19 316 ASP A N 1
ATOM 2549 C CA . ASP A 1 316 ? 1.940 17.627 -17.292 1.00 95.19 316 ASP A CA 1
ATOM 2550 C C . ASP A 1 316 ? 0.522 17.041 -17.442 1.00 95.19 316 ASP A C 1
ATOM 2552 O O . ASP A 1 316 ? 0.264 16.082 -18.176 1.00 95.19 316 ASP A O 1
ATOM 2556 N N . ASP A 1 317 ? -0.429 17.630 -16.713 1.00 91.50 317 ASP A N 1
ATOM 2557 C CA . ASP A 1 317 ? -1.845 17.267 -16.788 1.00 91.50 317 ASP A CA 1
ATOM 2558 C C . ASP A 1 317 ? -2.515 17.696 -18.106 1.00 91.50 317 ASP A C 1
ATOM 2560 O O . ASP A 1 317 ? -3.572 17.141 -18.434 1.00 91.50 317 ASP A O 1
ATOM 2564 N N . ASN A 1 318 ? -1.900 18.601 -18.876 1.00 94.00 318 ASN A N 1
ATOM 2565 C CA . ASN A 1 318 ? -2.431 19.125 -20.137 1.00 94.00 318 ASN A CA 1
ATOM 2566 C C . ASN A 1 318 ? -1.964 18.326 -21.360 1.00 94.00 318 ASN A C 1
ATOM 2568 O O . ASN A 1 318 ? -2.633 18.369 -22.392 1.00 94.00 318 ASN A O 1
ATOM 2572 N N . LEU A 1 319 ? -0.874 17.559 -21.240 1.00 92.88 319 LEU A N 1
ATOM 2573 C CA . LEU A 1 319 ? -0.344 16.752 -22.339 1.00 92.88 319 LEU A CA 1
ATOM 2574 C C . LEU A 1 319 ? -1.391 15.727 -22.808 1.00 92.88 319 LEU A C 1
ATOM 2576 O O . LEU A 1 319 ? -1.824 14.900 -21.993 1.00 92.88 319 LEU A O 1
ATOM 2580 N N . PRO A 1 320 ? -1.827 15.737 -24.075 1.00 92.44 320 PRO A N 1
ATOM 2581 C CA . PRO A 1 320 ? -2.858 14.822 -24.532 1.00 92.44 320 PRO A CA 1
ATOM 2582 C C . PRO A 1 320 ? -2.365 13.363 -24.521 1.00 92.44 320 PRO A C 1
ATOM 2584 O O . PRO A 1 320 ? -1.169 13.083 -24.541 1.00 92.44 320 PRO A O 1
ATOM 2587 N N . LEU A 1 321 ? -3.297 12.407 -24.424 1.00 91.12 321 LEU A N 1
ATOM 2588 C CA . LEU A 1 321 ? -2.965 10.996 -24.170 1.00 91.12 321 LEU A CA 1
ATOM 2589 C C . LEU A 1 321 ? -2.102 10.363 -25.276 1.00 91.12 321 LEU A C 1
ATOM 2591 O O . LEU A 1 321 ? -1.200 9.590 -24.978 1.00 91.12 321 LEU A O 1
ATOM 2595 N N . ASP A 1 322 ? -2.373 10.670 -26.537 1.00 90.00 322 ASP A N 1
ATOM 2596 C CA . ASP A 1 322 ? -1.588 10.211 -27.686 1.00 90.00 322 ASP A CA 1
ATOM 2597 C C . ASP A 1 322 ? -0.134 10.700 -27.625 1.00 90.00 322 ASP A C 1
ATOM 2599 O O . ASP A 1 322 ? 0.784 9.887 -27.752 1.00 90.00 322 ASP A O 1
ATOM 2603 N N . GLU A 1 323 ? 0.080 11.986 -27.338 1.00 91.94 323 GLU A N 1
ATOM 2604 C CA . GLU A 1 323 ? 1.423 12.549 -27.144 1.00 91.94 323 GLU A CA 1
ATOM 2605 C C . GLU A 1 323 ? 2.121 11.937 -25.928 1.00 91.94 323 GLU A C 1
ATOM 2607 O O . GLU A 1 323 ? 3.269 11.505 -26.034 1.00 91.94 323 GLU A O 1
ATOM 2612 N N . LEU A 1 324 ? 1.418 11.805 -24.797 1.00 95.00 324 LEU A N 1
ATOM 2613 C CA . LEU A 1 324 ? 1.939 11.144 -23.599 1.00 95.00 324 LEU A CA 1
ATOM 2614 C C . LEU A 1 324 ? 2.436 9.726 -23.913 1.00 95.00 324 LEU A C 1
ATOM 2616 O O . LEU A 1 324 ? 3.551 9.360 -23.538 1.00 95.00 324 LEU A O 1
ATOM 2620 N N . LEU A 1 325 ? 1.622 8.922 -24.604 1.00 94.25 325 LEU A N 1
ATOM 2621 C CA . LEU A 1 325 ? 1.975 7.546 -24.959 1.00 94.25 325 LEU A CA 1
ATOM 2622 C C . LEU A 1 325 ? 3.137 7.489 -25.949 1.00 94.25 325 LEU A C 1
ATOM 2624 O O . LEU A 1 325 ? 4.006 6.623 -25.807 1.00 94.25 325 LEU A O 1
ATOM 2628 N N . GLY A 1 326 ? 3.170 8.405 -26.920 1.00 89.50 326 GLY A N 1
ATOM 2629 C CA . GLY A 1 326 ? 4.280 8.551 -27.858 1.00 89.50 326 GLY A CA 1
ATOM 2630 C C . GLY A 1 326 ? 5.592 8.866 -27.139 1.00 89.50 326 GLY A C 1
ATOM 2631 O O . GLY A 1 326 ? 6.585 8.168 -27.350 1.00 89.50 326 GLY A O 1
ATOM 2632 N N . HIS A 1 327 ? 5.581 9.845 -26.230 1.00 94.00 327 HIS A N 1
ATOM 2633 C CA . HIS A 1 327 ? 6.754 10.247 -25.455 1.00 94.00 327 HIS A CA 1
ATOM 2634 C C . HIS A 1 327 ? 7.236 9.153 -24.498 1.00 94.00 327 HIS A C 1
ATOM 2636 O O . HIS A 1 327 ? 8.421 8.829 -24.514 1.00 94.00 327 HIS A O 1
ATOM 2642 N N . ILE A 1 328 ? 6.336 8.515 -23.738 1.00 96.00 328 ILE A N 1
ATOM 2643 C CA . ILE A 1 328 ? 6.698 7.392 -22.855 1.00 96.00 328 ILE A CA 1
ATOM 2644 C C . ILE A 1 328 ? 7.320 6.249 -23.666 1.00 96.00 328 ILE A C 1
ATOM 2646 O O . ILE A 1 328 ? 8.371 5.722 -23.301 1.00 96.00 328 ILE A O 1
ATOM 2650 N N . SER A 1 329 ? 6.690 5.874 -24.784 1.00 93.62 329 SER A N 1
ATOM 2651 C CA . SER A 1 329 ? 7.198 4.815 -25.662 1.00 93.62 329 SER A CA 1
ATOM 2652 C C . SER A 1 329 ? 8.588 5.160 -26.191 1.00 93.62 329 SER A C 1
ATOM 2654 O O . SER A 1 329 ? 9.486 4.323 -26.167 1.00 93.62 329 SER A O 1
ATOM 2656 N N . LEU A 1 330 ? 8.785 6.405 -26.625 1.00 91.88 330 LEU A N 1
ATOM 2657 C CA . LEU A 1 330 ? 10.057 6.887 -27.141 1.00 91.88 330 LEU A CA 1
ATOM 2658 C C . LEU A 1 330 ? 11.157 6.905 -26.073 1.00 91.88 330 LEU A C 1
ATOM 2660 O O . LEU A 1 330 ? 12.263 6.456 -26.365 1.00 91.88 330 LEU A O 1
ATOM 2664 N N . SER A 1 331 ? 10.871 7.364 -24.852 1.00 94.75 331 SER A N 1
ATOM 2665 C CA . SER A 1 331 ? 11.838 7.341 -23.745 1.00 94.75 331 SER A CA 1
ATOM 2666 C C . SER A 1 331 ? 12.258 5.909 -23.399 1.00 94.75 331 SER A C 1
ATOM 2668 O O . SER A 1 331 ? 13.452 5.630 -23.297 1.00 94.75 331 SER A O 1
ATOM 2670 N N . ILE A 1 332 ? 11.313 4.960 -23.335 1.00 94.50 332 ILE A N 1
ATOM 2671 C CA . ILE A 1 332 ? 11.630 3.542 -23.082 1.00 94.50 332 ILE A CA 1
ATOM 2672 C C . ILE A 1 332 ? 12.484 2.934 -24.209 1.00 94.50 332 ILE A C 1
ATOM 2674 O O . ILE A 1 332 ? 13.368 2.117 -23.946 1.00 94.50 332 ILE A O 1
ATOM 2678 N N . LEU A 1 333 ? 12.223 3.306 -25.466 1.00 91.25 333 LEU A N 1
ATOM 2679 C CA . LEU A 1 333 ? 12.982 2.812 -26.620 1.00 91.25 333 LEU A CA 1
ATOM 2680 C C . LEU A 1 333 ? 14.365 3.456 -26.761 1.00 91.25 333 LEU A C 1
ATOM 2682 O O . LEU A 1 333 ? 15.263 2.836 -27.324 1.00 91.25 333 LEU A O 1
ATOM 2686 N N . ARG A 1 334 ? 14.533 4.693 -26.284 1.00 91.44 334 ARG A N 1
ATOM 2687 C CA . ARG A 1 334 ? 15.815 5.413 -26.289 1.00 91.44 334 ARG A CA 1
ATOM 2688 C C . ARG A 1 334 ? 16.717 5.023 -25.127 1.00 91.44 334 ARG A C 1
ATOM 2690 O O . ARG A 1 334 ? 17.931 5.165 -25.249 1.00 91.44 334 ARG A O 1
ATOM 2697 N N . SER A 1 335 ? 16.143 4.567 -24.015 1.00 92.38 335 SER A N 1
ATOM 2698 C CA . SER A 1 335 ? 16.927 4.133 -22.865 1.00 92.38 335 SER A CA 1
ATOM 2699 C C . SER A 1 335 ? 17.806 2.928 -23.231 1.00 92.38 335 SER A C 1
ATOM 2701 O O . SER A 1 335 ? 17.292 1.942 -23.763 1.00 92.38 335 SER A O 1
ATOM 2703 N N . PRO A 1 336 ? 19.113 2.948 -22.906 1.00 90.94 336 PRO A N 1
ATOM 2704 C CA . PRO A 1 336 ? 19.987 1.784 -23.069 1.00 90.94 336 PRO A CA 1
ATOM 2705 C C . PRO A 1 336 ? 19.689 0.681 -22.037 1.00 90.94 336 PRO A C 1
ATOM 2707 O O . PRO A 1 336 ? 20.201 -0.432 -22.133 1.00 90.94 336 PRO A O 1
ATOM 2710 N N . SER A 1 337 ? 18.883 0.989 -21.017 1.00 90.12 337 SER A N 1
ATOM 2711 C CA . SER A 1 337 ? 18.539 0.089 -19.918 1.00 90.12 337 SER A CA 1
ATOM 2712 C C . SER A 1 337 ? 17.067 -0.298 -19.969 1.00 90.12 337 SER A C 1
ATOM 2714 O O . SER A 1 337 ? 16.198 0.525 -20.264 1.00 90.12 337 SER A O 1
ATOM 2716 N N . LEU A 1 338 ? 16.786 -1.568 -19.679 1.00 90.19 338 LEU A N 1
ATOM 2717 C CA . LEU A 1 338 ? 15.417 -2.070 -19.629 1.00 90.19 338 LEU A CA 1
ATOM 2718 C C . LEU A 1 338 ? 14.649 -1.403 -18.468 1.00 90.19 338 LEU A C 1
ATOM 2720 O O . LEU A 1 338 ? 15.241 -1.226 -17.403 1.00 90.19 338 LEU A O 1
ATOM 2724 N N . PRO A 1 339 ? 13.347 -1.093 -18.629 1.00 92.69 339 PRO A N 1
ATOM 2725 C CA . PRO A 1 339 ? 12.472 -0.681 -17.536 1.00 92.69 339 PRO A CA 1
ATOM 2726 C C . PRO A 1 339 ? 12.588 -1.590 -16.311 1.00 92.69 339 PRO A C 1
ATOM 2728 O O . PRO A 1 339 ? 12.370 -2.804 -16.403 1.00 92.69 339 PRO A O 1
ATOM 2731 N N . ASP A 1 340 ? 12.893 -0.991 -15.164 1.00 92.25 340 ASP A N 1
ATOM 2732 C CA . ASP A 1 340 ? 12.983 -1.692 -13.890 1.00 92.25 340 ASP A CA 1
ATOM 2733 C C . ASP A 1 340 ? 11.625 -1.703 -13.168 1.00 92.25 340 ASP A C 1
ATOM 2735 O O . ASP A 1 340 ? 10.584 -1.335 -13.727 1.00 92.25 340 ASP A O 1
ATOM 2739 N N . VAL A 1 341 ? 11.597 -2.189 -11.925 1.00 93.12 341 VAL A N 1
ATOM 2740 C CA . VAL A 1 341 ? 10.365 -2.213 -11.125 1.00 93.12 341 VAL A CA 1
ATOM 2741 C C . VAL A 1 341 ? 9.794 -0.811 -10.899 1.00 93.12 341 VAL A C 1
ATOM 2743 O O . VAL A 1 341 ? 8.576 -0.640 -10.971 1.00 93.12 341 VAL A O 1
ATOM 2746 N N . HIS A 1 342 ? 10.643 0.196 -10.703 1.00 95.00 342 HIS A N 1
ATOM 2747 C CA . HIS A 1 342 ? 10.207 1.566 -10.456 1.00 95.00 342 HIS A CA 1
ATOM 2748 C C . HIS A 1 342 ? 9.609 2.184 -11.717 1.00 95.00 342 HIS A C 1
ATOM 2750 O O . HIS A 1 342 ? 8.557 2.816 -11.625 1.00 95.00 342 HIS A O 1
ATOM 2756 N N . THR A 1 343 ? 10.161 1.889 -12.903 1.00 95.75 343 THR A N 1
ATOM 2757 C CA . THR A 1 343 ? 9.541 2.286 -14.176 1.00 95.75 343 THR A CA 1
ATOM 2758 C C . THR A 1 343 ? 8.123 1.722 -14.300 1.00 95.75 343 THR A C 1
ATOM 2760 O O . THR A 1 343 ? 7.190 2.447 -14.646 1.00 95.75 343 THR A O 1
ATOM 2763 N N . HIS A 1 344 ? 7.914 0.440 -13.975 1.00 94.56 344 HIS A N 1
ATOM 2764 C CA . HIS A 1 344 ? 6.576 -0.167 -14.023 1.00 94.56 344 HIS A CA 1
ATOM 2765 C C . HIS A 1 344 ? 5.630 0.448 -12.985 1.00 94.56 344 HIS A C 1
ATOM 2767 O O . HIS A 1 344 ? 4.486 0.770 -13.315 1.00 94.56 344 HIS A O 1
ATOM 2773 N N . ASN A 1 345 ? 6.102 0.649 -11.751 1.00 95.62 345 ASN A N 1
ATOM 2774 C CA . ASN A 1 345 ? 5.330 1.305 -10.696 1.00 95.62 345 ASN A CA 1
ATOM 2775 C C . ASN A 1 345 ? 4.921 2.722 -11.098 1.00 95.62 345 ASN A C 1
ATOM 2777 O O . ASN A 1 345 ? 3.779 3.123 -10.879 1.00 95.62 345 ASN A O 1
ATOM 2781 N N . LEU A 1 346 ? 5.825 3.460 -11.736 1.00 96.62 346 LEU A N 1
ATOM 2782 C CA . LEU A 1 346 ? 5.578 4.809 -12.213 1.00 96.62 346 LEU A CA 1
ATOM 2783 C C . LEU A 1 346 ? 4.531 4.835 -13.327 1.00 96.62 346 LEU A C 1
ATOM 2785 O O . LEU A 1 346 ? 3.628 5.667 -13.285 1.00 96.62 346 LEU A O 1
ATOM 2789 N N . LEU A 1 347 ? 4.599 3.908 -14.287 1.00 96.44 347 LEU A N 1
ATOM 2790 C CA . LEU A 1 347 ? 3.567 3.766 -15.318 1.00 96.44 347 LEU A CA 1
ATOM 2791 C C . LEU A 1 347 ? 2.205 3.439 -14.691 1.00 96.44 347 LEU A C 1
ATOM 2793 O O . LEU A 1 347 ? 1.212 4.093 -15.008 1.00 96.44 347 LEU A O 1
ATOM 2797 N N . MET A 1 348 ? 2.153 2.480 -13.759 1.00 94.81 348 MET A N 1
ATOM 2798 C CA . MET A 1 348 ? 0.926 2.133 -13.032 1.00 94.81 348 MET A CA 1
ATOM 2799 C C . MET A 1 348 ? 0.350 3.345 -12.284 1.00 94.81 348 MET A C 1
ATOM 2801 O O . MET A 1 348 ? -0.826 3.675 -12.462 1.00 94.81 348 MET A O 1
ATOM 2805 N N . ALA A 1 349 ? 1.170 4.035 -11.487 1.00 95.38 349 ALA A N 1
ATOM 2806 C CA . ALA A 1 349 ? 0.757 5.191 -10.695 1.00 95.38 349 ALA A CA 1
ATOM 2807 C C . ALA A 1 349 ? 0.346 6.376 -11.579 1.00 95.38 349 ALA A C 1
ATOM 2809 O O . ALA A 1 349 ? -0.717 6.959 -11.375 1.00 95.38 349 ALA A O 1
ATOM 2810 N N . GLY A 1 350 ? 1.150 6.705 -12.590 1.00 95.69 350 GLY A N 1
ATOM 2811 C CA . GLY A 1 350 ? 0.932 7.829 -13.493 1.00 95.69 350 GLY A CA 1
ATOM 2812 C C . GLY A 1 350 ? -0.320 7.663 -14.350 1.00 95.69 350 GLY A C 1
ATOM 2813 O O . GLY A 1 350 ? -1.157 8.570 -14.402 1.00 95.69 350 GLY A O 1
ATOM 2814 N N . PHE A 1 351 ? -0.522 6.485 -14.952 1.00 94.44 351 PHE A N 1
ATOM 2815 C CA . PHE A 1 351 ? -1.754 6.202 -15.691 1.00 94.44 351 PHE A CA 1
ATOM 2816 C C . PHE A 1 351 ? -2.974 6.199 -14.769 1.00 94.44 351 PHE A C 1
ATOM 2818 O O . PHE A 1 351 ? -4.011 6.749 -15.139 1.00 94.44 351 PHE A O 1
ATOM 2825 N N . THR A 1 352 ? -2.856 5.668 -13.549 1.00 91.69 352 THR A N 1
ATOM 2826 C CA . THR A 1 352 ? -3.947 5.716 -12.565 1.00 91.69 352 THR A CA 1
ATOM 2827 C C . THR A 1 352 ? -4.285 7.163 -12.174 1.00 91.69 352 THR A C 1
ATOM 2829 O O . THR A 1 352 ? -5.457 7.549 -12.221 1.00 91.69 352 THR A O 1
ATOM 2832 N N . ARG A 1 353 ? -3.273 8.002 -11.904 1.00 92.62 353 ARG A N 1
ATOM 2833 C CA . ARG A 1 353 ? -3.410 9.436 -11.578 1.00 92.62 353 ARG A CA 1
ATOM 2834 C C . ARG A 1 353 ? -4.128 10.211 -12.688 1.00 92.62 353 ARG A C 1
ATOM 2836 O O . ARG A 1 353 ?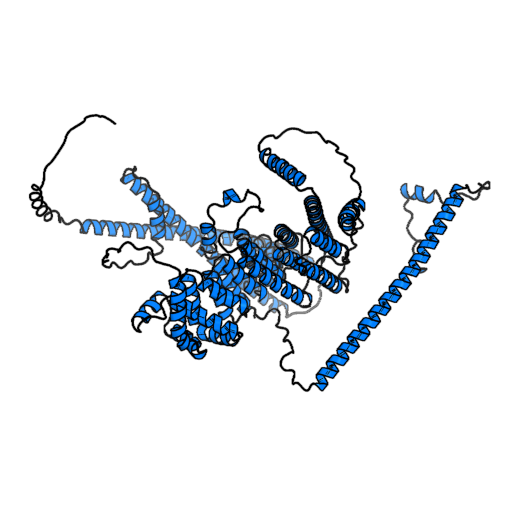 -5.016 11.024 -12.409 1.00 92.62 353 ARG A O 1
ATOM 2843 N N . ARG A 1 354 ? -3.778 9.933 -13.952 1.00 92.00 354 ARG A N 1
ATOM 2844 C CA . ARG A 1 354 ? -4.388 10.552 -15.147 1.00 92.00 354 ARG A CA 1
ATOM 2845 C C . ARG A 1 354 ? -5.680 9.876 -15.615 1.00 92.00 354 ARG A C 1
ATOM 2847 O O . ARG A 1 354 ? -6.299 10.340 -16.566 1.00 92.00 354 ARG A O 1
ATOM 2854 N N . ARG A 1 355 ? -6.147 8.850 -14.897 1.00 89.06 355 ARG A N 1
ATOM 2855 C CA . ARG A 1 355 ? -7.383 8.097 -15.169 1.00 89.06 355 ARG A CA 1
ATOM 2856 C C . ARG A 1 355 ? -7.368 7.249 -16.444 1.00 89.06 355 ARG A C 1
ATOM 2858 O O . ARG A 1 355 ? -8.411 6.938 -17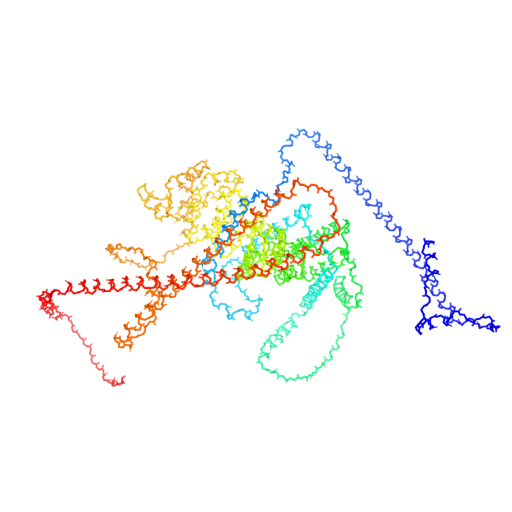.013 1.00 89.06 355 ARG A O 1
ATOM 2865 N N . PHE A 1 356 ? -6.186 6.833 -16.876 1.00 89.50 356 PHE A N 1
ATOM 2866 C CA . PHE A 1 356 ? -5.976 5.940 -18.010 1.00 89.50 356 PHE A CA 1
ATOM 2867 C C . PHE A 1 356 ? -5.939 4.478 -17.550 1.00 89.50 356 PHE A C 1
ATOM 2869 O O . PHE A 1 356 ? -4.937 3.776 -17.653 1.00 89.50 356 PHE A O 1
ATOM 2876 N N . TYR A 1 357 ? -7.058 4.015 -16.999 1.00 86.00 357 TYR A N 1
ATOM 2877 C CA . TYR A 1 357 ? -7.128 2.777 -16.215 1.00 86.00 357 TYR A CA 1
ATOM 2878 C C . TYR A 1 357 ? -6.851 1.497 -17.007 1.00 86.00 357 TYR A C 1
ATOM 2880 O O . TYR A 1 357 ? -6.282 0.549 -16.469 1.00 86.00 357 TYR A O 1
ATOM 2888 N N . VAL A 1 358 ? -7.206 1.474 -18.294 1.00 86.12 358 VAL A N 1
ATOM 2889 C CA . VAL A 1 358 ? -6.882 0.349 -19.186 1.00 86.12 358 VAL A CA 1
ATOM 2890 C C . VAL A 1 358 ? -5.366 0.207 -19.320 1.00 86.12 358 VAL A C 1
ATOM 2892 O O . VAL A 1 358 ? -4.841 -0.896 -19.205 1.00 86.12 358 VAL A O 1
ATOM 2895 N N . LEU A 1 359 ? -4.654 1.323 -19.483 1.00 90.50 359 LEU A N 1
ATOM 2896 C CA . LEU A 1 359 ? -3.195 1.346 -19.578 1.00 90.50 359 LEU A CA 1
ATOM 2897 C C . LEU A 1 359 ? -2.539 1.020 -18.235 1.00 90.50 359 LEU A C 1
ATOM 2899 O O . LEU A 1 359 ? -1.607 0.224 -18.195 1.00 90.50 359 LEU A O 1
ATOM 2903 N N . ALA A 1 360 ? -3.077 1.541 -17.128 1.00 90.50 360 ALA A N 1
ATOM 2904 C CA . ALA A 1 360 ? -2.630 1.163 -15.786 1.00 90.50 360 ALA A CA 1
ATOM 2905 C C . ALA A 1 360 ? -2.783 -0.349 -15.539 1.00 90.50 360 ALA A C 1
ATOM 2907 O O . ALA A 1 360 ? -1.883 -0.984 -14.996 1.00 90.50 360 ALA A O 1
ATOM 2908 N N . SER A 1 361 ? -3.894 -0.942 -15.990 1.00 86.75 361 SER A N 1
ATOM 2909 C CA . SER A 1 361 ? -4.132 -2.387 -15.898 1.00 86.75 361 SER A CA 1
ATOM 2910 C C . SER A 1 361 ? -3.167 -3.177 -16.776 1.00 86.75 361 SER A C 1
ATOM 2912 O O . SER A 1 361 ? -2.621 -4.175 -16.328 1.00 86.75 361 SER A O 1
ATOM 2914 N N . GLN A 1 362 ? -2.886 -2.719 -17.998 1.00 89.62 362 GLN A N 1
ATOM 2915 C CA . GLN A 1 362 ? -1.891 -3.363 -18.859 1.00 89.62 362 GLN A CA 1
ATOM 2916 C C . GLN A 1 362 ? -0.474 -3.282 -18.270 1.00 89.62 362 GLN A C 1
ATOM 2918 O O . GLN A 1 362 ? 0.263 -4.266 -18.336 1.00 89.62 362 GLN A O 1
ATOM 2923 N N . ALA A 1 363 ? -0.103 -2.152 -17.659 1.00 91.75 363 ALA A N 1
ATOM 2924 C CA . ALA A 1 363 ? 1.163 -2.004 -16.940 1.00 91.75 363 ALA A CA 1
ATOM 2925 C C . ALA A 1 363 ? 1.241 -2.956 -15.732 1.00 91.75 363 ALA A C 1
ATOM 2927 O O . ALA A 1 363 ? 2.268 -3.603 -15.520 1.00 91.75 363 ALA A O 1
ATOM 2928 N N . TYR A 1 364 ? 0.137 -3.093 -14.989 1.00 89.75 364 TYR A N 1
ATOM 2929 C CA . TYR A 1 364 ? 0.009 -4.041 -13.882 1.00 89.75 364 TYR A CA 1
ATOM 2930 C C . TYR A 1 364 ? 0.173 -5.491 -14.347 1.00 89.75 364 TYR A C 1
ATOM 2932 O O . TYR A 1 364 ? 1.002 -6.215 -13.803 1.00 89.75 364 TYR A O 1
ATOM 2940 N N . GLU A 1 365 ? -0.539 -5.907 -15.395 1.00 88.50 365 GLU A N 1
ATOM 2941 C CA . GLU A 1 365 ? -0.439 -7.259 -15.959 1.00 88.50 365 GLU A CA 1
ATOM 2942 C C . GLU A 1 365 ? 0.970 -7.558 -16.490 1.00 88.50 365 GLU A C 1
ATOM 2944 O O . GLU A 1 365 ? 1.516 -8.644 -16.274 1.00 88.50 365 GLU A O 1
ATOM 2949 N N . LEU A 1 366 ? 1.612 -6.579 -17.139 1.00 88.94 366 LEU A N 1
ATOM 2950 C CA . LEU A 1 366 ? 3.003 -6.701 -17.578 1.00 88.94 366 LEU A CA 1
ATOM 2951 C C . LEU A 1 366 ? 3.935 -6.967 -16.385 1.00 88.94 366 LEU A C 1
ATOM 2953 O O . LEU A 1 366 ? 4.781 -7.870 -16.443 1.00 88.94 366 LEU A O 1
ATOM 2957 N N . PHE A 1 367 ? 3.753 -6.220 -15.294 1.00 89.62 367 PHE A N 1
ATOM 2958 C CA . PHE A 1 367 ? 4.555 -6.354 -14.085 1.00 89.62 367 PHE A CA 1
ATOM 2959 C C . PHE A 1 367 ? 4.281 -7.665 -13.333 1.00 89.62 367 PHE A C 1
ATOM 2961 O O . PHE A 1 367 ? 5.220 -8.407 -13.029 1.00 89.62 367 PHE A O 1
ATOM 2968 N N . PHE A 1 368 ? 3.016 -8.000 -13.068 1.00 85.44 368 PHE A N 1
ATOM 2969 C CA . PHE A 1 368 ? 2.627 -9.170 -12.277 1.00 85.44 368 PHE A CA 1
ATOM 2970 C C . PHE A 1 368 ? 2.661 -10.491 -13.053 1.00 85.44 368 PHE A C 1
ATOM 2972 O O . PHE A 1 368 ? 2.676 -11.546 -12.421 1.00 85.44 368 PHE A O 1
ATOM 2979 N N . SER A 1 369 ? 2.836 -10.470 -14.378 1.00 84.88 369 SER A N 1
ATOM 2980 C CA . SER A 1 369 ? 2.977 -11.694 -15.177 1.00 84.88 369 SER A CA 1
ATOM 2981 C C . SER A 1 369 ? 4.065 -12.659 -14.667 1.00 84.88 369 SER A C 1
ATOM 2983 O O . SER A 1 369 ? 5.151 -12.252 -14.246 1.00 84.88 369 SER A O 1
ATOM 2985 N N . ASP A 1 370 ? 3.797 -13.967 -14.751 1.00 74.69 370 ASP A N 1
ATOM 2986 C CA . ASP A 1 370 ? 4.683 -15.038 -14.253 1.00 74.69 370 ASP A CA 1
ATOM 2987 C C . ASP A 1 370 ? 6.073 -15.080 -14.908 1.00 74.69 370 ASP A C 1
ATOM 2989 O O . ASP A 1 370 ? 7.059 -15.551 -14.320 1.00 74.69 370 ASP A O 1
ATOM 2993 N N . SER A 1 371 ? 6.161 -14.614 -16.152 1.00 75.50 371 SER A N 1
ATOM 2994 C CA . SER A 1 371 ? 7.418 -14.498 -16.893 1.00 75.50 371 SER A CA 1
ATOM 2995 C C . SER A 1 371 ? 8.291 -13.365 -16.374 1.00 75.50 371 SER A C 1
ATOM 2997 O O . SER A 1 371 ? 9.512 -13.453 -16.478 1.00 75.50 371 SER A O 1
ATOM 2999 N N . ASN A 1 372 ? 7.677 -12.309 -15.831 1.00 80.62 372 ASN A N 1
ATOM 3000 C CA . ASN A 1 372 ? 8.406 -11.166 -15.323 1.00 80.62 372 ASN A CA 1
ATOM 3001 C C . ASN A 1 372 ? 8.954 -11.503 -13.932 1.00 80.62 372 ASN A C 1
ATOM 3003 O O . ASN A 1 372 ? 8.199 -11.768 -12.992 1.00 80.62 372 ASN A O 1
ATOM 3007 N N . LYS A 1 373 ? 10.285 -11.553 -13.827 1.00 83.62 373 LYS A N 1
ATOM 3008 C CA . LYS A 1 373 ? 11.003 -11.953 -12.609 1.00 83.62 373 LYS A CA 1
ATOM 3009 C C . LYS A 1 373 ? 11.363 -10.779 -11.701 1.00 83.62 373 LYS A C 1
ATOM 3011 O O . LYS A 1 373 ? 12.011 -11.019 -10.681 1.00 83.62 373 LYS A O 1
ATOM 3016 N N . LEU A 1 374 ? 10.924 -9.564 -12.040 1.00 87.44 374 LEU A N 1
ATOM 3017 C CA . LEU A 1 374 ? 11.050 -8.403 -11.165 1.00 87.44 374 LEU A CA 1
ATOM 3018 C C . LEU A 1 374 ? 10.395 -8.682 -9.805 1.00 87.44 374 LEU A C 1
ATOM 3020 O O . LEU A 1 374 ? 9.340 -9.321 -9.712 1.00 87.44 374 LEU A O 1
ATOM 3024 N N . ARG A 1 375 ? 11.073 -8.231 -8.751 1.00 89.19 375 ARG A N 1
ATOM 3025 C CA . ARG A 1 375 ? 10.607 -8.304 -7.367 1.00 89.19 375 ARG A CA 1
ATOM 3026 C C . ARG A 1 375 ? 9.700 -7.106 -7.104 1.00 89.19 375 ARG A C 1
ATOM 3028 O O . ARG A 1 375 ? 10.029 -6.006 -7.527 1.00 89.19 375 ARG A O 1
ATOM 3035 N N . SER A 1 376 ? 8.585 -7.318 -6.414 1.00 92.19 376 SER A N 1
ATOM 3036 C CA . SER A 1 376 ? 7.736 -6.222 -5.937 1.00 92.19 376 SER A CA 1
ATOM 3037 C C . SER A 1 376 ? 8.494 -5.330 -4.960 1.00 92.19 376 SER A C 1
ATOM 3039 O O . SER A 1 376 ? 9.132 -5.842 -4.032 1.00 92.19 376 SER A O 1
ATOM 3041 N N . THR A 1 377 ? 8.347 -4.022 -5.111 1.00 92.44 377 THR A N 1
ATOM 3042 C CA . THR A 1 377 ? 8.695 -3.074 -4.052 1.00 92.44 377 THR A CA 1
ATOM 3043 C C . THR A 1 377 ? 7.455 -2.757 -3.217 1.00 92.44 377 THR A C 1
ATOM 3045 O O . THR A 1 377 ? 6.337 -3.127 -3.609 1.00 92.44 377 THR A O 1
ATOM 3048 N N . PRO A 1 378 ? 7.612 -2.107 -2.059 1.00 90.94 378 PRO A N 1
ATOM 3049 C CA . PRO A 1 378 ? 6.460 -1.681 -1.286 1.00 90.94 378 PRO A CA 1
ATOM 3050 C C . PRO A 1 378 ? 5.482 -0.784 -2.064 1.00 90.94 378 PRO A C 1
ATOM 3052 O O . PRO A 1 378 ? 4.272 -1.029 -2.033 1.00 90.94 378 PRO A O 1
ATOM 3055 N N . ALA A 1 379 ? 5.979 0.133 -2.900 1.00 93.44 379 ALA A N 1
ATOM 3056 C CA . ALA A 1 379 ? 5.144 0.909 -3.815 1.00 93.44 379 ALA A CA 1
ATOM 3057 C C . ALA A 1 379 ? 4.381 0.032 -4.827 1.00 93.44 379 ALA A C 1
ATOM 3059 O O . ALA A 1 379 ? 3.218 0.316 -5.125 1.00 93.44 379 ALA A O 1
ATOM 3060 N N . SER A 1 380 ? 4.980 -1.062 -5.328 1.00 94.31 380 SER A N 1
ATOM 3061 C CA . SER A 1 380 ? 4.268 -2.022 -6.193 1.00 94.31 380 SER A CA 1
ATOM 3062 C C . SER A 1 380 ? 3.061 -2.634 -5.479 1.00 94.31 380 SER A C 1
ATOM 3064 O O . SER A 1 380 ? 1.998 -2.807 -6.079 1.00 94.31 380 SER A O 1
ATOM 3066 N N . LEU A 1 381 ? 3.225 -2.976 -4.198 1.00 93.81 381 LEU A N 1
ATOM 3067 C CA . LEU A 1 381 ? 2.174 -3.585 -3.385 1.00 93.81 381 LEU A CA 1
ATOM 3068 C C . LEU A 1 381 ? 1.089 -2.568 -3.029 1.00 93.81 381 LEU A C 1
ATOM 3070 O O . LEU A 1 381 ? -0.091 -2.883 -3.182 1.00 93.81 381 LEU A O 1
ATOM 3074 N N . ALA A 1 382 ? 1.469 -1.344 -2.658 1.00 94.81 382 ALA A N 1
ATOM 3075 C CA . ALA A 1 382 ? 0.534 -0.244 -2.439 1.00 94.81 382 ALA A CA 1
ATOM 3076 C C . ALA A 1 382 ? -0.338 0.004 -3.685 1.00 94.81 382 ALA A C 1
ATOM 3078 O O . ALA A 1 382 ? -1.565 0.007 -3.600 1.00 94.81 382 ALA A O 1
ATOM 3079 N N . LEU A 1 383 ? 0.268 0.083 -4.877 1.00 93.88 383 LEU A N 1
ATOM 3080 C CA . LEU A 1 383 ? -0.476 0.236 -6.135 1.00 93.88 383 LEU A CA 1
ATOM 3081 C C . LEU A 1 383 ? -1.421 -0.933 -6.415 1.00 93.88 383 LEU A C 1
ATOM 3083 O O . LEU A 1 383 ? -2.517 -0.714 -6.936 1.00 93.88 383 LEU A O 1
ATOM 3087 N N . SER A 1 384 ? -1.016 -2.156 -6.056 1.00 92.50 384 SER A N 1
ATOM 3088 C CA . SER A 1 384 ? -1.830 -3.355 -6.276 1.00 92.50 384 SER A CA 1
ATOM 3089 C C . SER A 1 384 ? -3.153 -3.337 -5.511 1.00 92.50 384 SER A C 1
ATOM 3091 O O . SER A 1 384 ? -4.124 -3.909 -5.995 1.00 92.50 384 SER A O 1
ATOM 3093 N N . VAL A 1 385 ? -3.214 -2.654 -4.362 1.00 93.50 385 VAL A N 1
ATOM 3094 C CA . VAL A 1 385 ? -4.438 -2.522 -3.558 1.00 93.50 385 VAL A CA 1
ATOM 3095 C C . VAL A 1 385 ? -5.190 -1.226 -3.845 1.00 93.50 385 VAL A C 1
ATOM 3097 O O . VAL A 1 385 ? -6.416 -1.251 -3.952 1.00 93.50 385 VAL A O 1
ATOM 3100 N N . THR A 1 386 ? -4.479 -0.115 -4.070 1.00 90.75 386 THR A N 1
ATOM 3101 C CA . THR A 1 386 ? -5.104 1.183 -4.364 1.00 90.75 386 THR A CA 1
ATOM 3102 C C . THR A 1 386 ? -5.866 1.158 -5.683 1.00 90.75 386 THR A C 1
ATOM 3104 O O . THR A 1 386 ? -6.979 1.678 -5.751 1.00 90.75 386 THR A O 1
ATOM 3107 N N . LYS A 1 387 ? -5.303 0.540 -6.732 1.00 86.50 387 LYS A N 1
ATOM 3108 C CA . LYS A 1 387 ? -5.954 0.445 -8.047 1.00 86.50 387 LYS A CA 1
ATOM 3109 C C . LYS A 1 387 ? -7.362 -0.172 -7.933 1.00 86.50 387 LYS A C 1
ATOM 3111 O O . LYS A 1 387 ? -8.318 0.537 -8.237 1.00 86.50 387 LYS A O 1
ATOM 3116 N N . PRO A 1 388 ? -7.539 -1.433 -7.504 1.00 82.00 388 PRO A N 1
ATOM 3117 C CA . PRO A 1 388 ? -8.854 -2.071 -7.519 1.00 82.00 388 PRO A CA 1
ATOM 3118 C C . PRO A 1 388 ? -9.852 -1.436 -6.548 1.00 82.00 388 PRO A C 1
ATOM 3120 O O . PRO A 1 388 ? -11.033 -1.322 -6.878 1.00 82.00 388 PRO A O 1
ATOM 3123 N N . ALA A 1 389 ? -9.390 -0.939 -5.395 1.00 79.75 389 ALA A N 1
ATOM 3124 C CA . ALA A 1 389 ? -10.254 -0.251 -4.439 1.00 79.75 389 ALA A CA 1
ATOM 3125 C C . ALA A 1 389 ? -10.929 0.990 -5.038 1.00 79.75 389 ALA A C 1
ATOM 3127 O O . ALA A 1 389 ? -12.100 1.261 -4.779 1.00 79.75 389 ALA A O 1
ATOM 3128 N N . MET A 1 390 ? -10.215 1.704 -5.904 1.00 74.38 390 MET A N 1
ATOM 3129 C CA . MET A 1 390 ? -10.720 2.902 -6.575 1.00 74.38 390 MET A CA 1
ATOM 3130 C C . MET A 1 390 ? -11.753 2.590 -7.664 1.00 74.38 390 MET A C 1
ATOM 3132 O O . MET A 1 390 ? -12.602 3.431 -7.964 1.00 74.38 390 MET A O 1
ATOM 3136 N N . PHE A 1 391 ? -11.712 1.384 -8.238 1.00 75.88 391 PHE A N 1
ATOM 3137 C CA . PHE A 1 391 ? -12.709 0.911 -9.207 1.00 75.88 391 PHE A CA 1
ATOM 3138 C C . PHE A 1 391 ? -13.853 0.145 -8.570 1.00 75.88 391 PHE A C 1
ATOM 3140 O O . PHE A 1 391 ? -14.741 -0.296 -9.295 1.00 75.88 391 PHE A O 1
ATOM 3147 N N . TRP A 1 392 ? -13.840 -0.009 -7.244 1.00 80.19 392 TRP A N 1
ATOM 3148 C CA . TRP A 1 392 ? -14.763 -0.900 -6.550 1.00 80.19 392 TRP A CA 1
ATOM 3149 C C . TRP A 1 392 ? -14.688 -2.335 -7.091 1.00 80.19 392 TRP A C 1
ATOM 3151 O O . TRP A 1 392 ? -15.651 -3.095 -6.983 1.00 80.19 392 TRP A O 1
ATOM 3161 N N . ASP A 1 393 ? -13.534 -2.718 -7.652 1.00 84.38 393 ASP A N 1
ATOM 3162 C CA . ASP A 1 393 ? -13.269 -4.090 -8.061 1.00 84.38 393 ASP A CA 1
ATOM 3163 C C . ASP A 1 393 ? -12.852 -4.876 -6.823 1.00 84.38 393 ASP A C 1
ATOM 3165 O O . ASP A 1 393 ? -11.679 -5.060 -6.491 1.00 84.38 393 ASP A O 1
ATOM 3169 N N . ILE A 1 394 ? -13.872 -5.303 -6.092 1.00 86.19 394 ILE A N 1
ATOM 3170 C CA . ILE A 1 394 ? -13.717 -6.064 -4.862 1.00 86.19 394 ILE A CA 1
ATOM 3171 C C . ILE A 1 394 ? -12.967 -7.375 -5.134 1.00 86.19 394 ILE A C 1
ATOM 3173 O O . ILE A 1 394 ? -12.209 -7.828 -4.278 1.00 86.19 394 ILE A O 1
ATOM 3177 N N . ALA A 1 395 ? -13.161 -7.994 -6.302 1.00 85.44 395 ALA A N 1
ATOM 3178 C CA . ALA A 1 395 ? -12.518 -9.258 -6.645 1.00 85.44 395 ALA A CA 1
ATOM 3179 C C . ALA A 1 395 ? -11.010 -9.074 -6.855 1.00 85.44 395 ALA A C 1
ATOM 3181 O O . ALA A 1 395 ? -10.211 -9.828 -6.292 1.00 85.44 395 ALA A O 1
ATOM 3182 N N . GLU A 1 396 ? -10.617 -8.055 -7.622 1.00 85.25 396 GLU A N 1
ATOM 3183 C CA . GLU A 1 396 ? -9.212 -7.712 -7.832 1.00 85.25 396 GLU A CA 1
ATOM 3184 C C . GLU A 1 396 ? -8.564 -7.220 -6.526 1.00 85.25 396 GLU A C 1
ATOM 3186 O O . GLU A 1 396 ? -7.452 -7.644 -6.209 1.00 85.25 396 GLU A O 1
ATOM 3191 N N . PHE A 1 397 ? -9.278 -6.443 -5.700 1.00 91.38 397 PHE A N 1
ATOM 3192 C CA . PHE A 1 397 ? -8.785 -6.029 -4.381 1.00 91.38 397 PHE A CA 1
ATOM 3193 C C . PHE A 1 397 ? -8.577 -7.226 -3.452 1.00 91.38 397 PHE A C 1
ATOM 3195 O O . PHE A 1 397 ? -7.516 -7.338 -2.841 1.00 91.38 397 PHE A O 1
ATOM 3202 N N . LYS A 1 398 ? -9.533 -8.166 -3.380 1.00 89.69 398 LYS A N 1
ATOM 3203 C CA . LYS A 1 398 ? -9.360 -9.422 -2.631 1.00 89.69 398 LYS A CA 1
ATOM 3204 C C . LYS A 1 398 ? -8.158 -10.201 -3.142 1.00 89.69 398 LYS A C 1
ATOM 3206 O O . LYS A 1 398 ? -7.380 -10.697 -2.337 1.00 89.69 398 LYS A O 1
ATOM 3211 N N . ARG A 1 399 ? -7.962 -10.293 -4.458 1.00 88.44 399 ARG A N 1
ATOM 3212 C CA . ARG A 1 399 ? -6.794 -10.982 -5.021 1.00 88.44 399 ARG A CA 1
ATOM 3213 C C . ARG A 1 399 ? -5.489 -10.303 -4.605 1.00 88.44 399 ARG A C 1
ATOM 3215 O O . ARG A 1 399 ? -4.582 -10.996 -4.156 1.00 88.44 399 ARG A O 1
ATOM 3222 N N . ALA A 1 400 ? -5.407 -8.976 -4.693 1.00 91.12 400 ALA A N 1
ATOM 3223 C CA . ALA A 1 400 ? -4.231 -8.209 -4.277 1.00 91.12 400 ALA A CA 1
ATOM 3224 C C . ALA A 1 400 ? -3.964 -8.331 -2.766 1.00 91.12 400 ALA A C 1
ATOM 3226 O O . ALA A 1 400 ? -2.843 -8.630 -2.352 1.00 91.12 400 ALA A O 1
ATOM 3227 N N . ALA A 1 401 ? -5.005 -8.199 -1.940 1.00 92.38 401 ALA A N 1
ATOM 3228 C CA . ALA A 1 401 ? -4.941 -8.418 -0.498 1.00 92.38 401 ALA A CA 1
ATOM 3229 C C . ALA A 1 401 ? -4.473 -9.843 -0.165 1.00 92.38 401 ALA A C 1
ATOM 3231 O O . ALA A 1 401 ? -3.567 -10.018 0.647 1.00 92.38 401 ALA A O 1
ATOM 3232 N N . GLY A 1 402 ? -5.031 -10.845 -0.850 1.00 90.12 402 GLY A N 1
ATOM 3233 C CA . GLY A 1 402 ? -4.648 -12.252 -0.769 1.00 90.12 402 GLY A CA 1
ATOM 3234 C C . GLY A 1 402 ? -3.194 -12.491 -1.179 1.00 90.12 402 GLY A C 1
ATOM 3235 O O . GLY A 1 402 ? -2.492 -13.277 -0.546 1.00 90.12 402 GLY A O 1
ATOM 3236 N N . ALA A 1 403 ? -2.709 -11.783 -2.199 1.00 89.81 403 ALA A N 1
ATOM 3237 C CA . ALA A 1 403 ? -1.326 -11.847 -2.652 1.00 89.81 403 ALA A CA 1
ATOM 3238 C C . ALA A 1 403 ? -0.351 -11.295 -1.603 1.00 89.81 403 ALA A C 1
ATOM 3240 O O . ALA A 1 403 ? 0.636 -11.967 -1.291 1.00 89.81 403 ALA A O 1
ATOM 3241 N N . ILE A 1 404 ? -0.667 -10.144 -0.994 1.00 91.62 404 ILE A N 1
ATOM 3242 C CA . ILE A 1 404 ? 0.069 -9.565 0.147 1.00 91.62 404 ILE A CA 1
ATOM 3243 C C . ILE A 1 404 ? 0.165 -10.575 1.289 1.00 91.62 404 ILE A C 1
ATOM 3245 O O . ILE A 1 404 ? 1.240 -10.720 1.889 1.00 91.62 404 ILE A O 1
ATOM 3249 N N . ILE A 1 405 ? -0.931 -11.310 1.539 1.00 89.75 405 ILE A N 1
ATOM 3250 C CA . ILE A 1 405 ? -0.961 -12.327 2.587 1.00 89.75 405 ILE A CA 1
ATOM 3251 C C . ILE A 1 405 ? -0.492 -13.734 2.170 1.00 89.75 405 ILE A C 1
ATOM 3253 O O . ILE A 1 405 ? -0.650 -14.701 2.916 1.00 89.75 405 ILE A O 1
ATOM 3257 N N . GLY A 1 406 ? 0.061 -13.901 0.969 1.00 86.50 406 GLY A N 1
ATOM 3258 C CA . GLY A 1 406 ? 0.489 -15.218 0.483 1.00 86.50 406 GLY A CA 1
ATOM 3259 C C . GLY A 1 406 ? -0.631 -16.270 0.445 1.00 86.50 406 GLY A C 1
ATOM 3260 O O . GLY A 1 406 ? -0.342 -17.458 0.543 1.00 86.50 406 GLY A O 1
ATOM 3261 N N . ARG A 1 407 ? -1.899 -15.844 0.346 1.00 87.62 407 ARG A N 1
ATOM 3262 C CA . ARG A 1 407 ? -3.072 -16.696 0.085 1.00 87.62 407 ARG A CA 1
ATOM 3263 C C . ARG A 1 407 ? -3.350 -16.855 -1.407 1.00 87.62 407 ARG A C 1
ATOM 3265 O O . ARG A 1 407 ? -4.074 -17.772 -1.773 1.00 87.62 407 ARG A O 1
ATOM 3272 N N . ASP A 1 408 ? -2.796 -15.987 -2.253 1.00 86.00 408 ASP A N 1
ATOM 3273 C CA . ASP A 1 408 ? -2.864 -16.147 -3.706 1.00 86.00 408 ASP A CA 1
ATOM 3274 C C . ASP A 1 408 ? -1.963 -17.315 -4.159 1.00 86.00 408 ASP A C 1
ATOM 3276 O O . ASP A 1 408 ? -0.737 -17.205 -4.060 1.00 86.00 408 ASP A O 1
ATOM 3280 N N . PRO A 1 409 ? -2.536 -18.421 -4.674 1.00 78.94 409 PRO A N 1
ATOM 3281 C CA . PRO A 1 409 ? -1.773 -19.595 -5.093 1.00 78.94 409 PRO A CA 1
ATOM 3282 C C . PRO A 1 409 ? -1.047 -19.406 -6.433 1.00 78.94 409 PRO A C 1
ATOM 3284 O O . PRO A 1 409 ? -0.300 -20.296 -6.848 1.00 78.94 409 PRO A O 1
ATOM 3287 N N . MET A 1 410 ? -1.281 -18.295 -7.141 1.00 82.19 410 MET A N 1
ATOM 3288 C CA . MET A 1 410 ? -0.693 -18.055 -8.457 1.00 82.19 410 MET A CA 1
ATOM 3289 C C . MET A 1 410 ? 0.596 -17.251 -8.325 1.00 82.19 410 MET A C 1
ATOM 3291 O O . MET A 1 410 ? 1.701 -17.758 -8.554 1.00 82.19 410 MET A O 1
ATOM 3295 N N . ILE A 1 411 ? 0.479 -15.991 -7.917 1.00 80.75 411 ILE A N 1
ATOM 3296 C CA . ILE A 1 411 ? 1.572 -15.026 -8.025 1.00 80.75 411 ILE A CA 1
ATOM 3297 C C . ILE A 1 411 ? 2.124 -14.702 -6.633 1.00 80.75 411 ILE A C 1
ATOM 3299 O O . ILE A 1 411 ? 3.350 -14.665 -6.451 1.00 80.75 411 ILE A O 1
ATOM 3303 N N . GLY A 1 412 ? 1.233 -14.547 -5.648 1.00 86.75 412 GLY A N 1
ATOM 3304 C CA . GLY A 1 412 ? 1.574 -14.042 -4.320 1.00 86.75 412 GLY A CA 1
ATOM 3305 C C . GLY A 1 412 ? 2.106 -12.608 -4.398 1.00 86.75 412 GLY A C 1
ATOM 3306 O O . GLY A 1 412 ? 2.025 -11.948 -5.431 1.00 86.75 412 GLY A O 1
ATOM 3307 N N . ALA A 1 413 ? 2.733 -12.120 -3.331 1.00 88.12 413 ALA A N 1
ATOM 3308 C CA . ALA A 1 413 ? 3.292 -10.767 -3.304 1.00 88.12 413 ALA A CA 1
ATOM 3309 C C . ALA A 1 413 ? 4.500 -10.550 -4.245 1.00 88.12 413 ALA A C 1
ATOM 3311 O O . ALA A 1 413 ? 5.056 -9.470 -4.240 1.00 88.12 413 ALA A O 1
ATOM 3312 N N . LYS A 1 414 ? 4.962 -11.539 -5.030 1.00 87.75 414 LYS A N 1
ATOM 3313 C CA . LYS A 1 414 ? 6.198 -11.478 -5.859 1.00 87.75 414 LYS A CA 1
ATOM 3314 C C . LYS A 1 414 ? 7.493 -11.111 -5.110 1.00 87.75 414 LYS A C 1
ATOM 3316 O O . LYS A 1 414 ? 8.467 -10.682 -5.729 1.00 87.75 414 LYS A O 1
ATOM 3321 N N . ILE A 1 415 ? 7.561 -11.365 -3.804 1.00 88.94 415 ILE A N 1
ATOM 3322 C CA . ILE A 1 415 ? 8.783 -11.155 -3.007 1.00 88.94 415 ILE A CA 1
ATOM 3323 C C . ILE A 1 415 ? 9.710 -12.357 -3.120 1.00 88.94 415 ILE A C 1
ATOM 3325 O O . ILE A 1 415 ? 10.828 -12.264 -3.622 1.00 88.94 415 ILE A O 1
ATOM 3329 N N . ALA A 1 416 ? 9.224 -13.512 -2.681 1.00 87.69 416 ALA A N 1
ATOM 3330 C CA . ALA A 1 416 ? 9.893 -14.786 -2.848 1.00 87.69 416 ALA A CA 1
ATOM 3331 C C . ALA A 1 416 ? 8.847 -15.897 -2.840 1.00 87.69 416 ALA A C 1
ATOM 3333 O O . ALA A 1 416 ? 7.916 -15.878 -2.039 1.00 87.69 416 ALA A O 1
ATOM 3334 N N . ARG A 1 417 ? 9.015 -16.866 -3.742 1.00 90.62 417 ARG A N 1
ATOM 3335 C CA . ARG A 1 417 ? 8.220 -18.092 -3.774 1.00 90.62 417 ARG A CA 1
ATOM 3336 C C . ARG A 1 417 ? 9.113 -19.298 -4.034 1.00 90.62 417 ARG A C 1
ATOM 3338 O O . ARG A 1 417 ? 10.105 -19.191 -4.774 1.00 90.62 417 ARG A O 1
ATOM 3345 N N . ARG A 1 418 ? 8.765 -20.429 -3.430 1.00 91.19 418 ARG A N 1
ATOM 3346 C CA . ARG A 1 418 ? 9.416 -21.734 -3.616 1.00 91.19 418 ARG A CA 1
ATOM 3347 C C . ARG A 1 418 ? 8.345 -22.803 -3.761 1.00 91.19 418 ARG A C 1
ATOM 3349 O O . ARG A 1 418 ? 7.303 -22.702 -3.117 1.00 91.19 418 ARG A O 1
ATOM 3356 N N . ARG A 1 419 ? 8.573 -23.782 -4.636 1.00 91.88 419 ARG A N 1
ATOM 3357 C CA . ARG A 1 419 ? 7.665 -24.925 -4.742 1.00 91.88 419 ARG A CA 1
ATOM 3358 C C . ARG A 1 419 ? 7.814 -25.787 -3.503 1.00 91.88 419 ARG A C 1
ATOM 3360 O O . ARG A 1 419 ? 8.925 -25.934 -2.999 1.00 91.88 419 ARG A O 1
ATOM 3367 N N . LEU A 1 420 ? 6.714 -26.353 -3.026 1.00 92.94 420 LEU A N 1
ATOM 3368 C CA . LEU A 1 420 ? 6.725 -27.210 -1.848 1.00 92.94 420 LEU A CA 1
ATOM 3369 C C . LEU A 1 420 ? 7.636 -28.428 -2.062 1.00 92.94 420 LEU A C 1
ATOM 3371 O O . LEU A 1 420 ? 8.354 -28.824 -1.150 1.00 92.94 420 LEU A O 1
ATOM 3375 N N . GLU A 1 421 ? 7.687 -28.964 -3.284 1.00 94.00 421 GLU A N 1
ATOM 3376 C CA . GLU A 1 421 ? 8.571 -30.081 -3.622 1.00 94.00 421 GLU A CA 1
ATOM 3377 C C . GLU A 1 421 ? 10.057 -29.701 -3.514 1.00 94.00 421 GLU A C 1
ATOM 3379 O O . GLU A 1 421 ? 10.867 -30.517 -3.081 1.00 94.00 421 GLU A O 1
ATOM 3384 N N . ASP A 1 422 ? 10.415 -28.462 -3.863 1.00 92.19 422 ASP A N 1
ATOM 3385 C CA . ASP A 1 422 ? 11.789 -27.959 -3.739 1.00 92.19 422 ASP A CA 1
ATOM 3386 C C . ASP A 1 422 ? 12.152 -27.714 -2.267 1.00 92.19 422 ASP A C 1
ATOM 3388 O O . ASP A 1 422 ? 13.268 -28.005 -1.846 1.00 92.19 422 ASP A O 1
ATOM 3392 N N . VAL A 1 423 ? 11.191 -27.220 -1.476 1.00 93.75 423 VAL A N 1
ATOM 3393 C CA . VAL A 1 423 ? 11.337 -26.999 -0.027 1.00 93.75 423 VAL A CA 1
ATOM 3394 C C . VAL A 1 423 ? 11.617 -28.311 0.705 1.00 93.75 423 VAL A C 1
ATOM 3396 O O . VAL A 1 423 ? 12.463 -28.341 1.587 1.00 93.75 423 VAL A O 1
ATOM 3399 N N . ILE A 1 424 ? 10.928 -29.394 0.335 1.00 92.69 424 ILE A N 1
ATOM 3400 C CA . ILE A 1 424 ? 11.107 -30.716 0.957 1.00 92.69 424 ILE A CA 1
ATOM 3401 C C . ILE A 1 424 ? 12.472 -31.322 0.599 1.00 92.69 424 ILE A C 1
ATOM 3403 O O . ILE A 1 424 ? 13.066 -32.027 1.409 1.00 92.69 424 ILE A O 1
ATOM 3407 N N . ARG A 1 425 ? 12.978 -31.060 -0.613 1.00 92.62 425 ARG A N 1
ATOM 3408 C CA . ARG A 1 425 ? 14.237 -31.643 -1.106 1.00 92.62 425 ARG A CA 1
ATOM 3409 C C . ARG A 1 425 ? 15.487 -30.970 -0.547 1.00 92.62 425 ARG A C 1
ATOM 3411 O O . ARG A 1 425 ? 16.510 -31.635 -0.418 1.00 92.62 425 ARG A O 1
ATOM 3418 N N . ASP A 1 426 ? 15.427 -29.671 -0.272 1.00 92.44 426 ASP A N 1
ATOM 3419 C CA . ASP A 1 426 ? 16.584 -28.876 0.138 1.00 92.44 426 ASP A CA 1
ATOM 3420 C C . ASP A 1 426 ? 16.423 -28.380 1.580 1.00 92.44 426 ASP A C 1
ATOM 3422 O O . ASP A 1 426 ? 15.593 -27.517 1.868 1.00 92.44 426 ASP A O 1
ATOM 3426 N N . GLY A 1 427 ? 17.268 -28.883 2.487 1.00 88.19 427 GLY A N 1
ATOM 3427 C CA . GLY A 1 427 ? 17.261 -28.503 3.902 1.00 88.19 427 GLY A CA 1
ATOM 3428 C C . GLY A 1 427 ? 17.461 -27.000 4.156 1.00 88.19 427 GLY A C 1
ATOM 3429 O O . GLY A 1 427 ? 16.916 -26.472 5.128 1.00 88.19 427 GLY A O 1
ATOM 3430 N N . PHE A 1 428 ? 18.168 -26.279 3.275 1.00 89.06 428 PHE A N 1
ATOM 3431 C CA . PHE A 1 428 ? 18.306 -24.820 3.382 1.00 89.06 428 PHE A CA 1
ATOM 3432 C C . PHE A 1 428 ? 17.023 -24.088 2.978 1.00 89.06 428 PHE A C 1
ATOM 3434 O O . PHE A 1 428 ? 16.673 -23.057 3.553 1.00 89.06 428 PHE A O 1
ATOM 3441 N N . VAL A 1 429 ? 16.295 -24.610 1.990 1.00 89.81 429 VAL A N 1
ATOM 3442 C CA . VAL A 1 429 ? 14.995 -24.050 1.597 1.00 89.81 429 VAL A CA 1
ATOM 3443 C C . VAL A 1 429 ? 13.930 -24.409 2.633 1.00 89.81 429 VAL A C 1
ATOM 3445 O O . VAL A 1 429 ? 13.047 -23.591 2.898 1.00 89.81 429 VAL A O 1
ATOM 3448 N N . LEU A 1 430 ? 14.043 -25.581 3.262 1.00 91.69 430 LEU A N 1
ATOM 3449 C CA . LEU A 1 430 ? 13.197 -25.989 4.375 1.00 91.69 430 LEU A CA 1
ATOM 3450 C C . LEU A 1 430 ? 13.325 -25.028 5.554 1.00 91.69 430 LEU A C 1
ATOM 3452 O O . LEU A 1 430 ? 12.305 -24.518 6.008 1.00 91.69 430 LEU A O 1
ATOM 3456 N N . SER A 1 431 ? 14.545 -24.704 5.997 1.00 89.25 431 SER A N 1
ATOM 3457 C CA . SER A 1 431 ? 14.739 -23.758 7.106 1.00 89.25 431 SER A CA 1
ATOM 3458 C C . SER A 1 431 ? 14.151 -22.374 6.793 1.00 89.25 431 SER A C 1
ATOM 3460 O O . SER A 1 431 ? 13.462 -21.786 7.629 1.00 89.25 431 SER A O 1
ATOM 3462 N N . TRP A 1 432 ? 14.309 -21.898 5.552 1.00 91.50 432 TRP A N 1
ATOM 3463 C CA . TRP A 1 432 ? 13.660 -20.674 5.071 1.00 91.50 432 TRP A CA 1
ATOM 3464 C C . TRP A 1 432 ? 12.125 -20.759 5.078 1.00 91.50 432 TRP A C 1
ATOM 3466 O O . TRP A 1 432 ? 11.465 -19.761 5.367 1.00 91.50 432 TRP A O 1
ATOM 3476 N N . ALA A 1 433 ? 11.552 -21.917 4.738 1.00 90.94 433 ALA A N 1
ATOM 3477 C CA . ALA A 1 433 ? 10.108 -22.135 4.661 1.00 90.94 433 ALA A CA 1
ATOM 3478 C C . ALA A 1 433 ? 9.451 -22.367 6.029 1.00 90.94 433 ALA A C 1
ATOM 3480 O O . ALA A 1 433 ? 8.278 -22.040 6.198 1.00 90.94 433 ALA A O 1
ATOM 3481 N N . THR A 1 434 ? 10.193 -22.912 6.999 1.00 89.50 434 THR A N 1
ATOM 3482 C CA . THR A 1 434 ? 9.691 -23.184 8.356 1.00 89.50 434 THR A CA 1
ATOM 3483 C C . THR A 1 434 ? 9.440 -21.924 9.182 1.00 89.50 434 THR A C 1
ATOM 3485 O O . THR A 1 434 ? 8.758 -21.995 10.202 1.00 89.50 434 THR A O 1
ATOM 3488 N N . ASP A 1 435 ? 9.932 -20.764 8.738 1.00 88.12 435 ASP A N 1
ATOM 3489 C CA . ASP A 1 435 ? 9.633 -19.472 9.353 1.00 88.12 435 ASP A CA 1
ATOM 3490 C C . ASP A 1 435 ? 8.191 -19.028 9.042 1.00 88.12 435 ASP A C 1
ATOM 3492 O O . ASP A 1 435 ? 7.928 -18.172 8.192 1.00 88.12 435 ASP A O 1
ATOM 3496 N N . SER A 1 436 ? 7.226 -19.606 9.759 1.00 82.38 436 SER A N 1
ATOM 3497 C CA . SER A 1 436 ? 5.800 -19.293 9.607 1.00 82.38 436 SER A CA 1
ATOM 3498 C C . SER A 1 436 ? 5.452 -17.836 9.937 1.00 82.38 436 SER A C 1
ATOM 3500 O O . SER A 1 436 ? 4.373 -17.368 9.568 1.00 82.38 436 SER A O 1
ATOM 3502 N N . ALA A 1 437 ? 6.339 -17.116 10.639 1.00 79.06 437 ALA A N 1
ATOM 3503 C CA . ALA A 1 437 ? 6.150 -15.700 10.946 1.00 79.06 437 ALA A CA 1
ATOM 3504 C C . ALA A 1 437 ? 6.316 -14.823 9.701 1.00 79.06 437 ALA A C 1
ATOM 3506 O O . ALA A 1 437 ? 5.663 -13.787 9.591 1.00 79.06 437 ALA A O 1
ATOM 3507 N N . ARG A 1 438 ? 7.156 -15.247 8.750 1.00 83.62 438 ARG A N 1
ATOM 3508 C CA . ARG A 1 438 ? 7.430 -14.499 7.515 1.00 83.62 438 ARG A CA 1
ATOM 3509 C C . ARG A 1 438 ? 6.962 -15.220 6.251 1.00 83.62 438 ARG A C 1
ATOM 3511 O O . ARG A 1 438 ? 7.148 -14.679 5.152 1.00 83.62 438 ARG A O 1
ATOM 3518 N N . ARG A 1 439 ? 6.427 -16.440 6.372 1.00 89.62 439 ARG A N 1
ATOM 3519 C CA . ARG A 1 439 ? 6.065 -17.313 5.248 1.00 89.62 439 ARG A CA 1
ATOM 3520 C C . ARG A 1 439 ? 4.690 -17.937 5.402 1.00 89.62 439 ARG A C 1
ATOM 3522 O O . ARG A 1 439 ? 4.305 -18.345 6.494 1.00 89.62 439 ARG A O 1
ATOM 3529 N N . GLY A 1 440 ? 3.994 -18.070 4.278 1.00 86.06 440 GLY A N 1
ATOM 3530 C CA . GLY A 1 440 ? 2.709 -18.756 4.182 1.00 86.06 440 GLY A CA 1
ATOM 3531 C C . GLY A 1 440 ? 2.714 -19.805 3.089 1.00 86.06 440 GLY A C 1
ATOM 3532 O O . GLY A 1 440 ? 3.499 -19.736 2.145 1.00 86.06 440 GLY A O 1
ATOM 3533 N N . ILE A 1 441 ? 1.820 -20.776 3.227 1.00 89.00 441 ILE A N 1
ATOM 3534 C CA . ILE A 1 441 ? 1.628 -21.849 2.257 1.00 89.00 441 ILE A CA 1
ATOM 3535 C C . ILE A 1 441 ? 0.300 -21.600 1.545 1.00 89.00 441 ILE A C 1
ATOM 3537 O O . ILE A 1 441 ? -0.736 -21.464 2.199 1.00 89.00 441 ILE A O 1
ATOM 3541 N N . ALA A 1 442 ? 0.331 -21.568 0.215 1.00 88.31 442 ALA A N 1
ATOM 3542 C CA . ALA A 1 442 ? -0.868 -21.552 -0.614 1.00 88.31 442 ALA A CA 1
ATOM 3543 C C . ALA A 1 442 ? -0.694 -22.505 -1.800 1.00 88.31 442 ALA A C 1
ATOM 3545 O O . ALA A 1 442 ? 0.212 -22.367 -2.625 1.00 88.31 442 ALA A O 1
ATOM 3546 N N . GLY A 1 443 ? -1.562 -23.515 -1.871 1.00 89.12 443 GLY A N 1
ATOM 3547 C CA . GLY A 1 443 ? -1.451 -24.586 -2.859 1.00 89.12 443 GLY A CA 1
ATOM 3548 C C . GLY A 1 443 ? -0.118 -25.335 -2.743 1.00 89.12 443 GLY A C 1
ATOM 3549 O O . GLY A 1 443 ? 0.235 -25.828 -1.677 1.00 89.12 443 GLY A O 1
ATOM 3550 N N . ARG A 1 444 ? 0.626 -25.416 -3.853 1.00 92.44 444 ARG A N 1
ATOM 3551 C CA . ARG A 1 4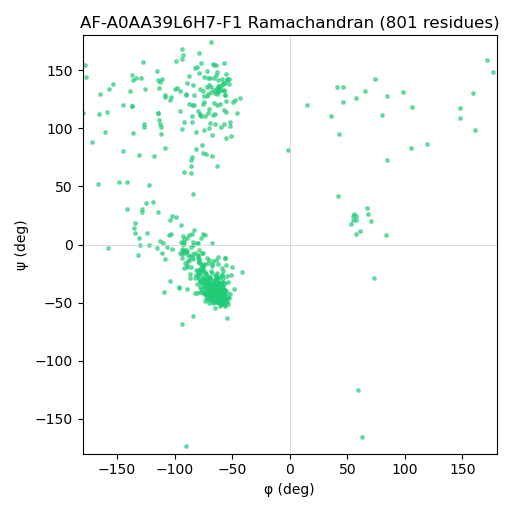44 ? 1.939 -26.092 -3.939 1.00 92.44 444 ARG A CA 1
ATOM 3552 C C . ARG A 1 444 ? 3.128 -25.151 -3.732 1.00 92.44 444 ARG A C 1
ATOM 3554 O O . ARG A 1 444 ? 4.250 -25.475 -4.115 1.00 92.44 444 ARG A O 1
ATOM 3561 N N . TRP A 1 445 ? 2.893 -23.969 -3.176 1.00 92.00 445 TRP A N 1
ATOM 3562 C CA . TRP A 1 445 ? 3.906 -22.930 -3.065 1.00 92.00 445 TRP A CA 1
ATOM 3563 C C . TRP A 1 445 ? 4.008 -22.401 -1.638 1.00 92.00 445 TRP A C 1
ATOM 3565 O O . TRP A 1 445 ? 3.010 -22.243 -0.934 1.00 92.00 445 TRP A O 1
ATOM 3575 N N . VAL A 1 446 ? 5.242 -22.095 -1.241 1.00 91.50 446 VAL A N 1
ATOM 3576 C CA . VAL A 1 446 ? 5.568 -21.341 -0.032 1.00 91.50 446 VAL A CA 1
ATOM 3577 C C . VAL A 1 446 ? 5.956 -19.927 -0.448 1.00 91.50 446 VAL A C 1
ATOM 3579 O O . VAL A 1 446 ? 6.869 -19.743 -1.262 1.00 91.50 446 VAL A O 1
ATOM 3582 N N . TYR A 1 447 ? 5.268 -18.936 0.108 1.00 91.38 447 TYR A N 1
ATOM 3583 C CA . TYR A 1 447 ? 5.423 -17.521 -0.211 1.00 91.38 447 TYR A CA 1
ATOM 3584 C C . TYR A 1 447 ? 6.036 -16.758 0.952 1.00 91.38 447 TYR A C 1
ATOM 3586 O O . TYR A 1 447 ? 5.686 -16.981 2.107 1.00 91.38 447 TYR A O 1
ATOM 3594 N N . ALA A 1 448 ? 6.904 -15.802 0.631 1.00 90.31 448 ALA A N 1
ATOM 3595 C CA . ALA A 1 448 ? 7.264 -14.740 1.553 1.00 90.31 448 ALA A CA 1
ATOM 3596 C C . ALA A 1 448 ? 6.153 -13.703 1.652 1.00 90.31 448 ALA A C 1
ATOM 3598 O O . ALA A 1 448 ? 5.655 -13.217 0.636 1.00 90.31 448 ALA A O 1
ATOM 3599 N N . TYR A 1 449 ? 5.816 -13.360 2.889 1.00 89.00 449 TYR A N 1
ATOM 3600 C CA . TYR A 1 449 ? 4.921 -12.266 3.211 1.00 89.00 449 TYR A CA 1
ATOM 3601 C C . TYR A 1 449 ? 5.494 -10.927 2.765 1.00 89.00 449 TYR A C 1
ATOM 3603 O O . TYR A 1 449 ? 6.710 -10.715 2.769 1.00 89.00 449 TYR A O 1
ATOM 3611 N N . ALA A 1 450 ? 4.587 -10.028 2.397 1.00 90.94 450 ALA A N 1
ATOM 3612 C CA . ALA A 1 450 ? 4.909 -8.631 2.194 1.00 90.94 450 ALA A CA 1
ATOM 3613 C C . ALA A 1 450 ? 5.333 -7.938 3.489 1.00 90.94 450 ALA A C 1
ATOM 3615 O O . ALA A 1 450 ? 4.630 -8.097 4.490 1.00 90.94 450 ALA A O 1
ATOM 3616 N N . PRO A 1 451 ? 6.441 -7.165 3.488 1.00 89.94 451 PRO A N 1
ATOM 3617 C CA . PRO A 1 451 ? 6.684 -6.226 4.571 1.00 89.94 451 PRO A CA 1
ATOM 3618 C C . PRO A 1 451 ? 5.531 -5.217 4.589 1.00 89.94 451 PRO A C 1
ATOM 3620 O O . PRO A 1 451 ? 5.123 -4.719 3.540 1.00 89.94 451 PRO A O 1
ATOM 3623 N N . MET A 1 452 ? 4.987 -4.952 5.776 1.00 92.38 452 MET A N 1
ATOM 3624 C CA . MET A 1 452 ? 3.909 -3.983 5.964 1.00 92.38 452 MET A CA 1
ATOM 3625 C C . MET A 1 452 ? 4.529 -2.606 6.142 1.00 92.38 452 MET A C 1
ATOM 3627 O O . MET A 1 452 ? 4.499 -2.067 7.240 1.00 92.38 452 MET A O 1
ATOM 3631 N N . ASP A 1 453 ? 5.152 -2.069 5.098 1.00 91.88 453 ASP A N 1
ATOM 3632 C CA . ASP A 1 453 ? 5.781 -0.749 5.126 1.00 91.88 453 ASP A CA 1
ATOM 3633 C C . ASP A 1 453 ? 4.744 0.388 5.236 1.00 91.88 453 ASP A C 1
ATOM 3635 O O . ASP A 1 453 ? 3.531 0.165 5.188 1.00 91.88 453 ASP A O 1
ATOM 3639 N N . LEU A 1 454 ? 5.220 1.627 5.388 1.00 91.50 454 LEU A N 1
ATOM 3640 C CA . LEU A 1 454 ? 4.340 2.788 5.518 1.00 91.50 454 LEU A CA 1
ATOM 3641 C C . LEU A 1 454 ? 3.407 2.940 4.308 1.00 91.50 454 LEU A C 1
ATOM 3643 O O . LEU A 1 454 ? 2.201 3.113 4.496 1.00 91.50 454 LEU A O 1
ATOM 3647 N N . ALA A 1 455 ? 3.934 2.810 3.084 1.00 91.44 455 ALA A N 1
ATOM 3648 C CA . ALA A 1 455 ? 3.143 3.012 1.875 1.00 91.44 455 ALA A CA 1
ATOM 3649 C C . ALA A 1 455 ? 2.035 1.958 1.743 1.00 91.44 455 ALA A C 1
ATOM 3651 O O . ALA A 1 455 ? 0.894 2.305 1.429 1.00 91.44 455 ALA A O 1
ATOM 3652 N N . LEU A 1 456 ? 2.329 0.683 2.029 1.00 93.88 456 LEU A N 1
ATOM 3653 C CA . LEU A 1 456 ? 1.326 -0.375 1.992 1.00 93.88 456 LEU A CA 1
ATOM 3654 C C . LEU A 1 456 ? 0.283 -0.216 3.100 1.00 93.88 456 LEU A C 1
ATOM 3656 O O . LEU A 1 456 ? -0.908 -0.350 2.817 1.00 93.88 456 LEU A O 1
ATOM 3660 N N . ARG A 1 457 ? 0.686 0.098 4.341 1.00 95.06 457 ARG A N 1
ATOM 3661 C CA . ARG A 1 457 ? -0.265 0.301 5.454 1.00 95.06 457 ARG A CA 1
ATOM 3662 C C . ARG A 1 457 ? -1.271 1.400 5.124 1.00 95.06 457 ARG A C 1
ATOM 3664 O O . ARG A 1 457 ? -2.479 1.205 5.259 1.00 95.06 457 ARG A O 1
ATOM 3671 N N . GLU A 1 458 ? -0.773 2.533 4.645 1.00 94.12 458 GLU A N 1
ATOM 3672 C CA . GLU A 1 458 ? -1.598 3.675 4.259 1.00 94.12 458 GLU A CA 1
ATOM 3673 C C . GLU A 1 458 ? -2.501 3.359 3.067 1.00 94.12 458 GLU A C 1
ATOM 3675 O O . GLU A 1 458 ? -3.693 3.684 3.093 1.00 94.12 458 GLU A O 1
ATOM 3680 N N . ALA A 1 459 ? -1.963 2.672 2.056 1.00 94.44 459 ALA A N 1
ATOM 3681 C CA . ALA A 1 459 ? -2.732 2.234 0.900 1.00 94.44 459 ALA A CA 1
ATOM 3682 C C . ALA A 1 459 ? -3.854 1.265 1.294 1.00 94.44 459 ALA A C 1
ATOM 3684 O O . ALA A 1 459 ? -4.962 1.394 0.776 1.00 94.44 459 ALA A O 1
ATOM 3685 N N . LEU A 1 460 ? -3.613 0.340 2.230 1.00 95.69 460 LEU A N 1
ATOM 3686 C CA . LEU A 1 460 ? -4.624 -0.590 2.739 1.00 95.69 460 LEU A CA 1
ATOM 3687 C C . LEU A 1 460 ? -5.746 0.134 3.492 1.00 95.69 460 LEU A C 1
ATOM 3689 O O . LEU A 1 460 ? -6.916 -0.108 3.193 1.00 95.69 460 LEU A O 1
ATOM 3693 N N . ILE A 1 461 ? -5.414 1.049 4.414 1.00 96.06 461 ILE A N 1
ATOM 3694 C CA . ILE A 1 461 ? -6.422 1.838 5.149 1.00 96.06 461 ILE A CA 1
ATOM 3695 C C . ILE A 1 461 ? -7.268 2.652 4.164 1.00 96.06 461 ILE A C 1
ATOM 3697 O O . ILE A 1 461 ? -8.495 2.554 4.179 1.00 96.06 461 ILE A O 1
ATOM 3701 N N . SER A 1 462 ? -6.621 3.401 3.269 1.00 94.12 462 SER A N 1
ATOM 3702 C CA . SER A 1 462 ? -7.303 4.264 2.293 1.00 94.12 462 SER A CA 1
ATOM 3703 C C . SER A 1 462 ? -8.178 3.447 1.335 1.00 94.12 462 SER A C 1
ATOM 3705 O O . SER A 1 462 ? -9.326 3.796 1.063 1.00 94.12 462 SER A O 1
ATOM 3707 N N . SER A 1 463 ? -7.684 2.287 0.890 1.00 93.81 463 SER A N 1
ATOM 3708 C CA . SER A 1 463 ? -8.436 1.362 0.036 1.00 93.81 463 SER A CA 1
ATOM 3709 C C . SER A 1 463 ? -9.682 0.805 0.727 1.00 93.81 463 SER A C 1
ATOM 3711 O O . SER A 1 463 ? -10.757 0.784 0.129 1.00 93.81 463 SER A O 1
ATOM 3713 N N . LEU A 1 464 ? -9.575 0.398 1.997 1.00 94.00 464 LEU A N 1
ATOM 3714 C CA . LEU A 1 464 ? -10.729 -0.061 2.773 1.00 94.00 464 LEU A CA 1
ATOM 3715 C C . LEU A 1 464 ? -11.761 1.053 2.978 1.00 94.00 464 LEU A C 1
ATOM 3717 O O . LEU A 1 464 ? -12.962 0.804 2.861 1.00 94.00 464 LEU A O 1
ATOM 3721 N N . LEU A 1 465 ? -11.312 2.288 3.224 1.00 93.06 465 LEU A N 1
ATOM 3722 C CA . LEU A 1 465 ? -12.196 3.451 3.324 1.00 93.06 465 LEU A CA 1
ATOM 3723 C C . LEU A 1 465 ? -12.964 3.707 2.026 1.00 93.06 465 LEU A C 1
ATOM 3725 O O . LEU A 1 465 ? -14.168 3.976 2.068 1.00 93.06 465 LEU A O 1
ATOM 3729 N N . HIS A 1 466 ? -12.293 3.588 0.879 1.00 89.19 466 HIS A N 1
ATOM 3730 C CA . HIS A 1 466 ? -12.929 3.725 -0.430 1.00 89.19 466 HIS A CA 1
ATOM 3731 C C . HIS A 1 466 ? -13.937 2.614 -0.709 1.00 89.19 466 HIS A C 1
ATOM 3733 O O . HIS A 1 466 ? -15.034 2.910 -1.167 1.00 89.19 466 HIS A O 1
ATOM 3739 N N . LEU A 1 467 ? -13.628 1.376 -0.321 1.00 89.19 467 LEU A N 1
ATOM 3740 C CA . LEU A 1 467 ? -14.540 0.228 -0.401 1.00 89.19 467 LEU A CA 1
ATOM 3741 C C . LEU A 1 467 ? -15.634 0.228 0.688 1.00 89.19 467 LEU A C 1
ATOM 3743 O O . LEU A 1 467 ? -16.357 -0.761 0.841 1.00 89.19 467 LEU A O 1
ATOM 3747 N N . ARG A 1 468 ? -15.760 1.320 1.459 1.00 91.19 468 ARG A N 1
ATOM 3748 C CA . ARG A 1 468 ? -16.719 1.497 2.569 1.00 91.19 468 ARG A CA 1
ATOM 3749 C C . ARG A 1 468 ? -16.598 0.449 3.675 1.00 91.19 468 ARG A C 1
ATOM 3751 O O . ARG A 1 468 ? -17.524 0.262 4.458 1.00 91.19 468 ARG A O 1
ATOM 3758 N N . GLN A 1 469 ? -15.448 -0.209 3.780 1.00 91.81 469 GLN A N 1
ATOM 3759 C CA . GLN A 1 469 ? -15.137 -1.156 4.848 1.00 91.81 469 GLN A CA 1
ATOM 3760 C C . GLN A 1 469 ? -14.578 -0.399 6.061 1.00 91.81 469 GLN A C 1
ATOM 3762 O O . GLN A 1 469 ? -13.425 -0.559 6.460 1.00 91.81 469 GLN A O 1
ATOM 3767 N N . HIS A 1 470 ? -15.396 0.489 6.628 1.00 94.31 470 HIS A N 1
ATOM 3768 C CA . HIS A 1 470 ? -14.989 1.399 7.701 1.00 94.31 470 HIS A CA 1
ATOM 3769 C C . HIS A 1 470 ? -14.591 0.657 8.991 1.00 94.31 470 HIS A C 1
ATOM 3771 O O . HIS A 1 470 ? -13.621 1.046 9.645 1.00 94.31 470 HIS A O 1
ATOM 3777 N N . VAL A 1 471 ? -15.267 -0.454 9.309 1.00 94.62 471 VAL A N 1
ATOM 3778 C CA . VAL A 1 471 ? -14.953 -1.312 10.468 1.00 94.62 471 VAL A CA 1
ATOM 3779 C C . VAL A 1 471 ? -13.571 -1.953 10.324 1.00 94.62 471 VAL A C 1
ATOM 3781 O O . VAL A 1 471 ? -12.792 -1.980 11.284 1.00 94.62 471 VAL A O 1
ATOM 3784 N N . ASP A 1 472 ? -13.251 -2.440 9.126 1.00 95.19 472 ASP A N 1
ATOM 3785 C CA . ASP A 1 472 ? -11.965 -3.070 8.827 1.00 95.19 472 ASP A CA 1
ATOM 3786 C C . ASP A 1 472 ? -10.844 -2.032 8.803 1.00 95.19 472 ASP A C 1
ATOM 3788 O O . ASP A 1 472 ? -9.781 -2.264 9.380 1.00 95.19 472 ASP A O 1
ATOM 3792 N N . ALA A 1 473 ? -11.103 -0.851 8.226 1.00 96.81 473 ALA A N 1
ATOM 3793 C CA . ALA A 1 473 ? -10.149 0.255 8.207 1.00 96.81 473 ALA A CA 1
ATOM 3794 C C . ALA A 1 473 ? -9.803 0.708 9.634 1.00 96.81 473 ALA A C 1
ATOM 3796 O O . ALA A 1 473 ? -8.626 0.839 9.976 1.00 96.81 473 ALA A O 1
ATOM 3797 N N . ALA A 1 474 ? -10.817 0.868 10.495 1.00 97.12 474 ALA A N 1
ATOM 3798 C CA . ALA A 1 474 ? -10.624 1.173 11.909 1.00 97.12 474 ALA A CA 1
ATOM 3799 C C . ALA A 1 474 ? -9.846 0.059 12.623 1.00 97.12 474 ALA A C 1
ATOM 3801 O O . ALA A 1 474 ? -8.920 0.340 13.381 1.00 97.12 474 ALA A O 1
ATOM 3802 N N . SER A 1 475 ? -10.186 -1.207 12.368 1.00 96.75 475 SER A N 1
ATOM 3803 C CA . SER A 1 475 ? -9.511 -2.352 12.989 1.00 96.75 475 SER A CA 1
ATOM 3804 C C . SER A 1 475 ? -8.034 -2.436 12.598 1.00 96.75 475 SER A C 1
ATOM 3806 O O . SER A 1 475 ? -7.193 -2.667 13.466 1.00 96.75 475 SER A O 1
ATOM 3808 N N . PHE A 1 476 ? -7.704 -2.202 11.326 1.00 97.44 476 PHE A N 1
ATOM 3809 C CA . PHE A 1 476 ? -6.321 -2.213 10.855 1.00 97.44 476 PHE A CA 1
ATOM 3810 C C . PHE A 1 476 ? -5.521 -1.012 11.381 1.00 97.44 476 PHE A C 1
ATOM 3812 O O . PHE A 1 476 ? -4.391 -1.183 11.841 1.00 97.44 476 PHE A O 1
ATOM 3819 N N . PHE A 1 477 ? -6.123 0.183 11.424 1.00 97.75 477 PHE A N 1
ATOM 3820 C CA . PHE A 1 477 ? -5.510 1.359 12.053 1.00 97.75 477 PHE A CA 1
ATOM 3821 C C . PHE A 1 477 ? -5.208 1.132 13.541 1.00 97.75 477 PHE A C 1
ATOM 3823 O O . PHE A 1 477 ? -4.116 1.440 14.011 1.00 97.75 477 PHE A O 1
ATOM 3830 N N . LEU A 1 478 ? -6.139 0.535 14.287 1.00 97.56 478 LEU A N 1
ATOM 3831 C CA . LEU A 1 478 ? -5.931 0.218 15.701 1.00 97.56 478 LEU A CA 1
ATOM 3832 C C . LEU A 1 478 ? -4.797 -0.791 15.922 1.00 97.56 478 LEU A C 1
ATOM 3834 O O . LEU A 1 478 ? -4.118 -0.719 16.946 1.00 97.56 478 LEU A O 1
ATOM 3838 N N . ALA A 1 479 ? -4.568 -1.709 14.980 1.00 97.44 479 ALA A N 1
ATOM 3839 C CA . ALA A 1 479 ? -3.404 -2.591 15.020 1.00 97.44 479 ALA A CA 1
ATOM 3840 C C . ALA A 1 479 ? -2.100 -1.853 14.686 1.00 97.44 479 ALA A C 1
ATOM 3842 O O . ALA A 1 479 ? -1.081 -2.124 15.323 1.00 97.44 479 ALA A O 1
ATOM 3843 N N . CYS A 1 480 ? -2.132 -0.873 13.774 1.00 96.94 480 CYS A N 1
ATOM 3844 C CA . CYS A 1 480 ? -1.008 0.049 13.564 1.00 96.94 480 CYS A CA 1
ATOM 3845 C C . CYS A 1 480 ? -0.658 0.776 14.863 1.00 96.94 480 CYS A C 1
ATOM 3847 O O . CYS A 1 480 ? 0.478 0.700 15.321 1.00 96.94 480 CYS A O 1
ATOM 3849 N N . LEU A 1 481 ? -1.655 1.345 15.538 1.00 96.12 481 LEU A N 1
ATOM 3850 C CA . LEU A 1 481 ? -1.454 2.020 16.816 1.00 96.12 481 LEU A CA 1
ATOM 3851 C C . LEU A 1 481 ? -0.922 1.075 17.908 1.00 96.12 481 LEU A C 1
ATOM 3853 O O . LEU A 1 481 ? -0.007 1.428 18.644 1.00 96.12 481 LEU A O 1
ATOM 3857 N N . GLN A 1 482 ? -1.460 -0.145 18.000 1.00 95.94 482 GLN A N 1
ATOM 3858 C CA . GLN A 1 482 ? -1.024 -1.140 18.988 1.00 95.94 482 GLN A CA 1
ATOM 3859 C C . GLN A 1 482 ? 0.430 -1.567 18.801 1.00 95.94 482 GLN A C 1
ATOM 3861 O O . GLN A 1 482 ? 1.133 -1.815 19.777 1.00 95.94 482 GLN A O 1
ATOM 3866 N N . THR A 1 483 ? 0.853 -1.706 17.549 1.00 95.62 483 THR A N 1
ATOM 3867 C CA . THR A 1 483 ? 2.217 -2.111 17.211 1.00 95.62 483 THR A CA 1
ATOM 3868 C C . THR A 1 483 ? 3.188 -0.936 17.241 1.00 95.62 483 THR A C 1
ATOM 3870 O O . THR A 1 483 ? 4.383 -1.166 17.124 1.00 95.62 483 THR A O 1
ATOM 3873 N N . GLY A 1 484 ? 2.716 0.303 17.416 1.00 94.44 484 GLY A N 1
ATOM 3874 C CA . GLY A 1 484 ? 3.547 1.502 17.288 1.00 94.44 484 GLY A CA 1
ATOM 3875 C C . GLY A 1 484 ? 3.958 1.787 15.841 1.00 94.44 484 GLY A C 1
ATOM 3876 O O . GLY A 1 484 ? 4.943 2.478 15.607 1.00 94.44 484 GLY A O 1
ATOM 3877 N N . ALA A 1 485 ? 3.238 1.233 14.863 1.00 94.31 485 ALA A N 1
ATOM 3878 C CA . ALA A 1 485 ? 3.497 1.492 13.460 1.00 94.31 485 ALA A CA 1
ATOM 3879 C C . ALA A 1 485 ? 3.008 2.888 13.071 1.00 94.31 485 ALA A C 1
ATOM 3881 O O . ALA A 1 485 ? 1.843 3.236 13.280 1.00 94.31 485 ALA A O 1
ATOM 3882 N N . SER A 1 486 ? 3.897 3.663 12.453 1.00 93.00 486 SER A N 1
ATOM 3883 C CA . SER A 1 486 ? 3.583 4.992 11.939 1.00 93.00 486 SER A CA 1
ATOM 3884 C C . SER A 1 486 ? 2.510 4.924 10.844 1.00 93.00 486 SER A C 1
ATOM 3886 O O . SER A 1 486 ? 2.489 4.009 10.010 1.00 93.00 486 SER A O 1
ATOM 3888 N N . VAL A 1 487 ? 1.607 5.904 10.858 1.00 94.12 487 VAL A N 1
ATOM 3889 C CA . VAL A 1 487 ? 0.597 6.150 9.821 1.00 94.12 487 VAL A CA 1
ATOM 3890 C C . VAL A 1 487 ? 0.538 7.657 9.608 1.00 94.12 487 VAL A C 1
ATOM 3892 O O . VAL A 1 487 ? 0.449 8.404 10.586 1.00 94.12 487 VAL A O 1
ATOM 3895 N N . ALA A 1 488 ? 0.574 8.123 8.359 1.00 92.06 488 ALA A N 1
ATOM 3896 C CA . ALA A 1 488 ? 0.522 9.547 8.070 1.00 92.06 488 ALA A CA 1
ATOM 3897 C C . ALA A 1 488 ? -0.743 10.193 8.637 1.00 92.06 488 ALA A C 1
ATOM 3899 O O . ALA A 1 488 ? -1.867 9.701 8.482 1.00 92.06 488 ALA A O 1
ATOM 3900 N N . ALA A 1 489 ? -0.543 11.382 9.201 1.00 92.75 489 ALA A N 1
ATOM 3901 C CA . ALA A 1 489 ? -1.580 12.240 9.753 1.00 92.75 489 ALA A CA 1
ATOM 3902 C C . ALA A 1 489 ? -2.774 12.431 8.796 1.00 92.75 489 ALA A C 1
ATOM 3904 O O . ALA A 1 489 ? -3.927 12.417 9.225 1.00 92.75 489 ALA A O 1
ATOM 3905 N N . GLY A 1 490 ? -2.504 12.550 7.490 1.00 90.94 490 GLY A N 1
ATOM 3906 C CA . GLY A 1 490 ? -3.532 12.695 6.458 1.00 90.94 490 GLY A CA 1
ATOM 3907 C C . GLY A 1 490 ? -4.477 11.493 6.355 1.00 90.94 490 GLY A C 1
ATOM 3908 O O . GLY A 1 490 ? -5.690 11.684 6.301 1.00 90.94 490 GLY A O 1
ATOM 3909 N N . VAL A 1 491 ? -3.948 10.266 6.409 1.00 93.06 491 VAL A N 1
ATOM 3910 C CA . VAL A 1 491 ? -4.751 9.028 6.332 1.00 93.06 491 VAL A CA 1
ATOM 3911 C C . VAL A 1 491 ? -5.596 8.859 7.585 1.00 93.06 491 VAL A C 1
ATOM 3913 O O . VAL A 1 491 ? -6.754 8.454 7.514 1.00 93.06 491 VAL A O 1
ATOM 3916 N N . VAL A 1 492 ? -5.045 9.218 8.746 1.00 95.25 492 VAL A N 1
ATOM 3917 C CA . VAL A 1 492 ? -5.797 9.182 10.003 1.00 95.25 492 VAL A CA 1
ATOM 3918 C C . VAL A 1 492 ? -6.918 10.217 9.995 1.00 95.25 492 VAL A C 1
ATOM 3920 O O . VAL A 1 492 ? -8.055 9.896 10.333 1.00 95.25 492 VAL A O 1
ATOM 3923 N N . PHE A 1 493 ? -6.652 11.438 9.535 1.00 94.19 493 PHE A N 1
ATOM 3924 C CA . PHE A 1 493 ? -7.705 12.435 9.353 1.00 94.19 493 PHE A CA 1
ATOM 3925 C C . PHE A 1 493 ? -8.795 11.947 8.386 1.00 94.19 493 PHE A C 1
ATOM 3927 O O . PHE A 1 493 ? -9.985 12.106 8.675 1.00 94.19 493 PHE A O 1
ATOM 3934 N N . GLU A 1 494 ? -8.419 11.313 7.272 1.00 93.06 494 GLU A N 1
ATOM 3935 C CA . GLU A 1 494 ? -9.371 10.717 6.331 1.00 93.06 494 GLU A CA 1
ATOM 3936 C C . GLU A 1 494 ? -10.216 9.616 6.984 1.00 93.06 494 GLU A C 1
ATOM 3938 O O . GLU A 1 494 ? -11.439 9.648 6.857 1.00 93.06 494 GLU A O 1
ATOM 3943 N N . LEU A 1 495 ? -9.602 8.709 7.749 1.00 96.25 495 LEU A N 1
ATOM 3944 C CA . LEU A 1 495 ? -10.287 7.648 8.495 1.00 96.25 495 LEU A CA 1
ATOM 3945 C C . LEU A 1 495 ? -11.350 8.209 9.445 1.00 96.25 495 LEU A C 1
ATOM 3947 O O . LEU A 1 495 ? -12.512 7.798 9.388 1.00 96.25 495 LEU A O 1
ATOM 3951 N N . PHE A 1 496 ? -10.979 9.175 10.287 1.00 96.69 496 PHE A N 1
ATOM 3952 C CA . PHE A 1 496 ? -11.907 9.781 11.245 1.00 96.69 496 PHE A CA 1
ATOM 3953 C C . PHE A 1 496 ? -13.025 10.554 10.541 1.00 96.69 496 PHE A C 1
ATOM 3955 O O . PHE A 1 496 ? -14.184 10.472 10.949 1.00 96.69 496 PHE A O 1
ATOM 3962 N N . ASN A 1 497 ? -12.712 11.275 9.461 1.00 94.75 497 ASN A N 1
ATOM 3963 C CA . ASN A 1 497 ? -13.728 11.957 8.662 1.00 94.75 497 ASN A CA 1
ATOM 3964 C C . ASN A 1 497 ? -14.678 10.979 7.974 1.00 94.75 497 ASN A C 1
ATOM 3966 O O . ASN A 1 497 ? -15.879 11.239 7.937 1.00 94.75 497 ASN A O 1
ATOM 3970 N N . ALA A 1 498 ? -14.156 9.892 7.405 1.00 93.56 498 ALA A N 1
ATOM 3971 C CA . ALA A 1 498 ? -14.952 8.894 6.711 1.00 93.56 498 ALA A CA 1
ATOM 3972 C C . ALA A 1 498 ? -15.934 8.230 7.681 1.00 93.56 498 ALA A C 1
ATOM 3974 O O . ALA A 1 498 ? -17.129 8.222 7.398 1.00 93.56 498 ALA A O 1
ATOM 3975 N N . ILE A 1 499 ? -15.455 7.792 8.853 1.00 95.81 499 ILE A N 1
ATOM 3976 C CA . ILE A 1 499 ? -16.298 7.175 9.887 1.00 95.81 499 ILE A CA 1
ATOM 3977 C C . ILE A 1 499 ? -17.327 8.177 10.426 1.00 95.81 499 ILE A C 1
ATOM 3979 O O . ILE A 1 499 ? -18.495 7.831 10.562 1.00 95.81 499 ILE A O 1
ATOM 3983 N N . ALA A 1 500 ? -16.938 9.435 10.664 1.00 94.31 500 ALA A N 1
ATOM 3984 C CA . ALA A 1 500 ? -17.865 10.472 11.122 1.00 94.31 500 ALA A CA 1
ATOM 3985 C C . ALA A 1 500 ? -18.951 10.811 10.088 1.00 94.31 500 ALA A C 1
ATOM 3987 O O . ALA A 1 500 ? -20.067 11.159 10.458 1.00 94.31 500 ALA A O 1
ATOM 3988 N N . LYS A 1 501 ? -18.641 10.741 8.789 1.00 92.75 501 LYS A N 1
ATOM 3989 C CA . LYS A 1 501 ? -19.624 10.989 7.721 1.00 92.75 501 LYS A CA 1
ATOM 3990 C C . LYS A 1 501 ? -20.559 9.801 7.497 1.00 92.75 501 LYS A C 1
ATOM 3992 O O . LYS A 1 501 ? -21.617 9.977 6.898 1.00 92.75 501 LYS A O 1
ATOM 3997 N N . THR A 1 502 ? -20.166 8.599 7.908 1.00 89.75 502 THR A N 1
ATOM 3998 C CA . THR A 1 502 ? -20.969 7.394 7.697 1.00 89.75 502 THR A CA 1
ATOM 3999 C C . THR A 1 502 ? -21.932 7.155 8.855 1.00 89.75 502 THR A C 1
ATOM 4001 O O . THR A 1 502 ? -21.523 7.264 10.006 1.00 89.75 502 THR A O 1
ATOM 4004 N N . PRO A 1 503 ? -23.184 6.746 8.589 1.00 80.00 503 PRO A N 1
ATOM 4005 C CA . PRO A 1 503 ? -24.155 6.428 9.638 1.00 80.00 503 PRO A CA 1
ATOM 4006 C C . PRO A 1 503 ? -23.871 5.091 10.352 1.00 80.00 503 PRO A C 1
ATOM 4008 O O . PRO A 1 503 ? -24.702 4.616 11.123 1.00 80.00 503 PRO A O 1
ATOM 4011 N N . ASP A 1 504 ? -22.729 4.446 10.089 1.00 87.31 504 ASP A N 1
ATOM 4012 C CA . ASP A 1 504 ? -22.392 3.159 10.687 1.00 87.31 504 ASP A CA 1
ATOM 4013 C C . ASP A 1 504 ? -21.824 3.326 12.102 1.00 87.31 504 ASP A C 1
ATOM 4015 O O . ASP A 1 504 ? -20.624 3.529 12.315 1.00 87.31 504 ASP A O 1
ATOM 4019 N N . ALA A 1 505 ? -22.705 3.166 13.089 1.00 91.12 505 ALA A N 1
ATOM 4020 C CA . ALA A 1 505 ? -22.329 3.163 14.495 1.00 91.12 505 ALA A CA 1
ATOM 4021 C C . ALA A 1 505 ? -21.302 2.066 14.831 1.00 91.12 505 ALA A C 1
ATOM 4023 O O . ALA A 1 505 ? -20.517 2.249 15.759 1.00 91.12 505 ALA A O 1
ATOM 4024 N N . ARG A 1 506 ? -21.238 0.949 14.085 1.00 94.25 506 ARG A N 1
ATOM 4025 C CA . ARG A 1 506 ? -20.295 -0.146 14.385 1.00 94.25 506 ARG A CA 1
ATOM 4026 C C . ARG A 1 506 ? -18.852 0.296 14.202 1.00 94.25 506 ARG A C 1
ATOM 4028 O O . ARG A 1 506 ? -18.014 -0.001 15.052 1.00 94.25 506 ARG A O 1
ATOM 4035 N N . SER A 1 507 ? -18.574 1.038 13.134 1.00 95.00 507 SER A N 1
ATOM 4036 C CA . SER A 1 507 ? -17.252 1.609 12.869 1.00 95.00 507 SER A CA 1
ATOM 4037 C C . SER A 1 507 ? -16.838 2.612 13.945 1.00 95.00 507 SER A C 1
ATOM 4039 O O . SER A 1 507 ? -15.712 2.549 14.443 1.00 95.00 507 SER A O 1
ATOM 4041 N N . ALA A 1 508 ? -17.764 3.482 14.365 1.00 96.19 508 ALA A N 1
ATOM 4042 C CA . ALA A 1 508 ? -17.535 4.439 15.447 1.00 96.19 508 ALA A CA 1
ATOM 4043 C C . ALA A 1 508 ? -17.260 3.733 16.785 1.00 96.19 508 ALA A C 1
ATOM 4045 O O . ALA A 1 508 ? -16.256 4.021 17.435 1.00 96.19 508 ALA A O 1
ATOM 4046 N N . VAL A 1 509 ? -18.094 2.757 17.160 1.00 95.88 509 VAL A N 1
ATOM 4047 C CA . VAL A 1 509 ? -17.921 1.948 18.378 1.00 95.88 509 VAL A CA 1
ATOM 4048 C C . VAL A 1 509 ? -16.593 1.199 18.343 1.00 95.88 509 VAL A C 1
ATOM 4050 O O . VAL A 1 509 ? -15.852 1.228 19.323 1.00 95.88 509 VAL A O 1
ATOM 4053 N N . ARG A 1 510 ? -16.254 0.555 17.217 1.00 96.44 510 ARG A N 1
ATOM 4054 C CA . ARG A 1 510 ? -14.994 -0.183 17.055 1.00 96.44 510 ARG A CA 1
ATOM 4055 C C . ARG A 1 510 ? -13.787 0.730 17.240 1.00 96.44 510 ARG A C 1
ATOM 4057 O O . ARG A 1 510 ? -12.866 0.349 17.963 1.00 96.44 510 ARG A O 1
ATOM 4064 N N . LEU A 1 511 ? -13.809 1.911 16.618 1.00 97.12 511 LEU A N 1
ATOM 4065 C CA . LEU A 1 511 ? -12.738 2.895 16.731 1.00 97.12 511 LEU A CA 1
ATOM 4066 C C . LEU A 1 511 ? -12.626 3.421 18.166 1.00 97.12 511 LEU A C 1
ATOM 4068 O O . LEU A 1 511 ? -11.566 3.274 18.764 1.00 97.12 511 LEU A O 1
ATOM 4072 N N . VAL A 1 512 ? -13.710 3.942 18.754 1.00 96.94 512 VAL A N 1
ATOM 4073 C CA . VAL A 1 512 ? -13.700 4.502 20.120 1.00 96.94 512 VAL A CA 1
ATOM 4074 C C . VAL A 1 512 ? -13.267 3.461 21.147 1.00 96.94 512 VAL A C 1
ATOM 4076 O O . VAL A 1 512 ? -12.358 3.725 21.929 1.00 96.94 512 VAL A O 1
ATOM 4079 N N . ARG A 1 513 ? -13.837 2.252 21.102 1.00 96.62 513 ARG A N 1
ATOM 4080 C CA . ARG A 1 513 ? -13.439 1.147 21.986 1.00 96.62 513 ARG A CA 1
ATOM 4081 C C . ARG A 1 513 ? -11.967 0.784 21.813 1.00 96.62 513 ARG A C 1
ATOM 4083 O O . ARG A 1 513 ? -11.274 0.461 22.775 1.00 96.62 513 ARG A O 1
ATOM 4090 N N . GLY A 1 514 ? -11.482 0.785 20.577 1.00 96.81 514 GLY A N 1
ATOM 4091 C CA . GLY A 1 514 ? -10.090 0.479 20.291 1.00 96.81 514 GLY A CA 1
ATOM 4092 C C . GLY A 1 514 ? -9.122 1.535 20.815 1.00 96.81 514 GLY A C 1
ATOM 4093 O O . GLY A 1 514 ? -8.068 1.163 21.335 1.00 96.81 514 GLY A O 1
ATOM 4094 N N . LEU A 1 515 ? -9.493 2.811 20.692 1.00 97.25 515 LEU A N 1
ATOM 4095 C CA . LEU A 1 515 ? -8.732 3.949 21.201 1.00 97.25 515 LEU A CA 1
ATOM 4096 C C . LEU A 1 515 ? -8.772 4.012 22.725 1.00 97.25 515 LEU A C 1
ATOM 4098 O O . LEU A 1 515 ? -7.750 4.290 23.333 1.00 97.25 515 LEU A O 1
ATOM 4102 N N . SER A 1 516 ? -9.904 3.684 23.353 1.00 96.44 516 SER A N 1
ATOM 4103 C CA . SER A 1 516 ? -10.017 3.680 24.813 1.00 96.44 516 SER A CA 1
ATOM 4104 C C . SER A 1 516 ? -9.096 2.637 25.444 1.00 96.44 516 SER A C 1
ATOM 4106 O O . SER A 1 516 ? -8.401 2.918 26.414 1.00 96.44 516 SER A O 1
ATOM 4108 N N . VAL A 1 517 ? -9.043 1.428 24.871 1.00 96.88 517 VAL A N 1
ATOM 4109 C CA . VAL A 1 517 ? -8.134 0.359 25.334 1.00 96.88 517 VAL A CA 1
ATOM 4110 C C . VAL A 1 517 ? -6.661 0.746 25.152 1.00 96.88 517 VAL A C 1
ATOM 4112 O O . VAL A 1 517 ? -5.801 0.258 25.879 1.00 96.88 517 VAL A O 1
ATOM 4115 N N . ARG A 1 518 ? -6.364 1.615 24.182 1.00 96.31 518 ARG A N 1
ATOM 4116 C CA . ARG A 1 518 ? -5.008 2.033 23.800 1.00 96.31 518 ARG A CA 1
ATOM 4117 C C . ARG A 1 518 ? -4.821 3.533 23.999 1.00 96.31 518 ARG A C 1
ATOM 4119 O O . ARG A 1 518 ? -4.177 4.188 23.182 1.00 96.31 518 ARG A O 1
ATOM 4126 N N . SER A 1 519 ? -5.425 4.079 25.055 1.00 96.12 519 SER A N 1
ATOM 4127 C CA . SER A 1 519 ? -5.478 5.524 25.281 1.00 96.12 519 SER A CA 1
ATOM 4128 C C . SER A 1 519 ? -4.070 6.105 25.349 1.00 96.12 519 SER A C 1
ATOM 4130 O O . SER A 1 519 ? -3.780 7.053 24.634 1.00 96.12 519 SER A O 1
ATOM 4132 N N . LYS A 1 520 ? -3.151 5.467 26.082 1.00 95.62 520 LYS A N 1
ATOM 4133 C CA . LYS A 1 520 ? -1.749 5.902 26.167 1.00 95.62 520 LYS A CA 1
ATOM 4134 C C . LYS A 1 520 ? -1.071 5.999 24.793 1.00 95.62 520 LYS A C 1
ATOM 4136 O O . LYS A 1 520 ? -0.549 7.057 24.455 1.00 95.62 520 LYS A O 1
ATOM 4141 N N . GLN A 1 521 ? -1.124 4.934 23.986 1.00 95.94 521 GLN A N 1
ATOM 4142 C CA . GLN A 1 521 ? -0.528 4.933 22.642 1.00 95.94 521 GLN A CA 1
ATOM 4143 C C . GLN A 1 521 ? -1.203 5.965 21.736 1.00 95.94 521 GLN A C 1
ATOM 4145 O O . GLN A 1 521 ? -0.544 6.611 20.926 1.00 95.94 521 GLN A O 1
ATOM 4150 N N . PHE A 1 522 ? -2.520 6.138 21.872 1.00 96.38 522 PHE A N 1
ATOM 4151 C CA . PHE A 1 522 ? -3.254 7.159 21.138 1.00 96.38 522 PHE A CA 1
ATOM 4152 C C . PHE A 1 522 ? -2.842 8.577 21.545 1.00 96.38 522 PHE A C 1
ATOM 4154 O O . PHE A 1 522 ? -2.702 9.422 20.671 1.00 96.38 522 PHE A O 1
ATOM 4161 N N . GLY A 1 523 ? -2.617 8.835 22.834 1.00 96.19 523 GLY A N 1
ATOM 4162 C CA . GLY A 1 523 ? -2.125 10.116 23.339 1.00 96.19 523 GLY A CA 1
ATOM 4163 C C . GLY A 1 523 ? -0.747 10.451 22.777 1.00 96.19 523 GLY A C 1
ATOM 4164 O O . GLY A 1 523 ? -0.572 11.516 22.189 1.00 96.19 523 GLY A O 1
ATOM 4165 N N . GLU A 1 524 ? 0.195 9.507 22.850 1.00 95.19 524 GLU A N 1
ATOM 4166 C CA . GLU A 1 524 ? 1.529 9.634 22.239 1.00 95.19 524 GLU A CA 1
ATOM 4167 C C . GLU A 1 524 ? 1.419 9.908 20.729 1.00 95.19 524 GLU A C 1
ATOM 4169 O O . GLU A 1 524 ? 2.007 10.859 20.205 1.00 95.19 524 GLU A O 1
ATOM 4174 N N . PHE A 1 525 ? 0.572 9.150 20.031 1.00 95.00 525 PHE A N 1
ATOM 4175 C CA . PHE A 1 525 ? 0.298 9.373 18.617 1.00 95.00 525 PHE A CA 1
ATOM 4176 C C . PHE A 1 525 ? -0.285 10.771 18.345 1.00 95.00 525 PHE A C 1
ATOM 4178 O O . PHE A 1 525 ? 0.213 11.468 17.464 1.00 95.00 525 PHE A O 1
ATOM 4185 N N . LEU A 1 526 ? -1.279 11.229 19.113 1.00 95.31 526 LEU A N 1
ATOM 4186 C CA . LEU A 1 526 ? -1.856 12.568 18.964 1.00 95.31 526 LEU A CA 1
ATOM 4187 C C . LEU A 1 526 ? -0.809 13.663 19.169 1.00 95.31 526 LEU A C 1
ATOM 4189 O O . LEU A 1 526 ? -0.825 14.642 18.427 1.00 95.31 526 LEU A O 1
ATOM 4193 N N . THR A 1 527 ? 0.110 13.499 20.124 1.00 95.31 527 THR A N 1
ATOM 4194 C CA . THR A 1 527 ? 1.195 14.469 20.344 1.00 95.31 527 THR A CA 1
ATOM 4195 C C . THR A 1 527 ? 2.200 14.523 19.196 1.00 95.31 527 THR A C 1
ATOM 4197 O O . THR A 1 527 ? 2.821 15.562 18.992 1.00 95.31 527 THR A O 1
ATOM 4200 N N . SER A 1 528 ? 2.325 13.446 18.412 1.00 94.19 528 SER A N 1
ATOM 4201 C CA . SER A 1 528 ? 3.171 13.417 17.210 1.00 94.19 528 SER A CA 1
ATOM 4202 C C . SER A 1 528 ? 2.534 14.097 15.989 1.00 94.19 528 SER A C 1
ATOM 4204 O O . SER A 1 528 ? 3.224 14.378 15.008 1.00 94.19 528 SER A O 1
ATOM 4206 N N . LEU A 1 529 ? 1.221 14.360 16.021 1.00 93.62 529 LEU A N 1
ATOM 4207 C CA . LEU A 1 529 ? 0.512 14.987 14.909 1.00 93.62 529 LEU A CA 1
ATOM 4208 C C . LEU A 1 529 ? 0.737 16.508 14.869 1.00 93.62 529 LEU A C 1
ATOM 4210 O O . LEU A 1 529 ? 0.780 17.146 15.922 1.00 93.62 529 LEU A O 1
ATOM 4214 N N . PRO A 1 530 ? 0.756 17.120 13.666 1.00 94.94 530 PRO A N 1
ATOM 4215 C CA . PRO A 1 530 ? 0.664 18.572 13.522 1.00 94.94 530 PRO A CA 1
ATOM 4216 C C . PRO A 1 530 ? -0.572 19.122 14.237 1.00 94.94 530 PRO A C 1
ATOM 4218 O O . PRO A 1 530 ? -1.636 18.494 14.213 1.00 94.94 530 PRO A O 1
ATOM 4221 N N . GLU A 1 531 ? -0.447 20.296 14.854 1.00 93.31 531 GLU A N 1
ATOM 4222 C CA . GLU A 1 531 ? -1.477 20.882 15.715 1.00 93.31 531 GLU A CA 1
ATOM 4223 C C . GLU A 1 531 ? -2.833 21.031 15.007 1.00 93.31 531 GLU A C 1
ATOM 4225 O O . GLU A 1 531 ? -3.880 20.716 15.587 1.00 93.31 531 GLU A O 1
ATOM 4230 N N . GLU A 1 532 ? -2.820 21.409 13.727 1.00 92.31 532 GLU A N 1
ATOM 4231 C CA . GLU A 1 532 ? -4.022 21.595 12.916 1.00 92.31 532 GLU A CA 1
ATOM 4232 C C . GLU A 1 532 ? -4.767 20.271 12.703 1.00 92.31 532 GLU A C 1
ATOM 4234 O O . GLU A 1 532 ? -5.999 20.204 12.805 1.00 92.31 532 GLU A O 1
ATOM 4239 N N . ILE A 1 533 ? -4.016 19.197 12.431 1.00 92.75 533 ILE A N 1
ATOM 4240 C CA . ILE A 1 533 ? -4.574 17.861 12.202 1.00 92.75 533 ILE A CA 1
ATOM 4241 C C . ILE A 1 533 ? -5.025 17.251 13.526 1.00 92.75 533 ILE A C 1
ATOM 4243 O O . ILE A 1 533 ? -6.125 16.697 13.594 1.00 92.75 533 ILE A O 1
ATOM 4247 N N . ARG A 1 534 ? -4.230 17.406 14.587 1.00 94.94 534 ARG A N 1
ATOM 4248 C CA . ARG A 1 534 ? -4.562 16.961 15.944 1.00 94.94 534 ARG A CA 1
ATOM 4249 C C . ARG A 1 534 ? -5.913 17.515 16.384 1.00 94.94 534 ARG A C 1
ATOM 4251 O O . ARG A 1 534 ? -6.796 16.741 16.748 1.00 94.94 534 ARG A O 1
ATOM 4258 N N . GLY A 1 535 ? -6.128 18.826 16.253 1.00 93.56 535 GLY A N 1
ATOM 4259 C CA . GLY A 1 535 ? -7.406 19.438 16.619 1.00 93.56 535 GLY A CA 1
ATOM 4260 C C . GLY A 1 535 ? -8.582 18.955 15.776 1.00 93.56 535 GLY A C 1
ATOM 4261 O O . GLY A 1 535 ? -9.693 18.769 16.277 1.00 93.56 535 GLY A O 1
ATOM 4262 N N . CYS A 1 536 ? -8.342 18.681 14.496 1.00 94.38 536 CYS A N 1
ATOM 4263 C CA . CYS A 1 536 ? -9.344 18.077 13.629 1.00 94.38 536 CYS A CA 1
ATOM 4264 C C . CYS A 1 536 ? -9.716 16.648 14.053 1.00 94.38 536 CYS A C 1
ATOM 4266 O O . CYS A 1 536 ? -10.905 16.323 14.101 1.00 94.38 536 CYS A O 1
ATOM 4268 N N . VAL A 1 537 ? -8.727 15.812 14.381 1.00 95.31 537 VAL A N 1
ATOM 4269 C CA . VAL A 1 537 ? -8.943 14.439 14.862 1.00 95.31 537 VAL A CA 1
ATOM 4270 C C . VAL A 1 537 ? -9.689 14.454 16.196 1.00 95.31 537 VAL A C 1
ATOM 4272 O O . VAL A 1 537 ? -10.687 13.746 16.319 1.00 95.31 537 VAL A O 1
ATOM 4275 N N . CYS A 1 538 ? -9.302 15.314 17.145 1.00 95.50 538 CYS A N 1
ATOM 4276 C CA . CYS A 1 538 ? -9.994 15.461 18.430 1.00 95.50 538 CYS A CA 1
ATOM 4277 C C . CYS A 1 538 ? -11.466 15.863 18.252 1.00 95.50 538 CYS A C 1
ATOM 4279 O O . CYS A 1 538 ? -12.347 15.200 18.796 1.00 95.50 538 CYS A O 1
ATOM 4281 N N . ARG A 1 539 ? -11.764 16.872 17.416 1.00 94.19 539 ARG A N 1
ATOM 4282 C CA . ARG A 1 539 ? -13.154 17.276 17.115 1.00 94.19 539 ARG A CA 1
ATOM 4283 C C . ARG A 1 539 ? -13.971 16.159 16.465 1.00 94.19 539 ARG A C 1
ATOM 4285 O O . ARG A 1 539 ? -15.166 16.032 16.723 1.00 94.19 539 ARG A O 1
ATOM 4292 N N . ARG A 1 540 ? -13.354 15.348 15.600 1.00 95.19 540 ARG A N 1
ATOM 4293 C CA . ARG A 1 540 ? -14.036 14.201 14.984 1.00 95.19 540 ARG A CA 1
ATOM 4294 C C . ARG A 1 540 ? -14.267 13.078 15.979 1.00 95.19 540 ARG A C 1
ATOM 4296 O O . ARG A 1 540 ? -15.365 12.538 15.989 1.00 95.19 540 ARG A O 1
ATOM 4303 N N . LEU A 1 541 ? -13.290 12.758 16.822 1.00 95.38 541 LEU A N 1
ATOM 4304 C CA . LEU A 1 541 ? -13.450 11.767 17.884 1.00 95.38 541 LEU A CA 1
ATOM 4305 C C . LEU A 1 541 ? -14.575 12.160 18.844 1.00 95.38 541 LEU A C 1
ATOM 4307 O O . LEU A 1 541 ? -15.424 11.342 19.177 1.00 95.38 541 LEU A O 1
ATOM 4311 N N . ASP A 1 542 ? -14.623 13.431 19.213 1.00 93.00 542 ASP A N 1
ATOM 4312 C CA . ASP A 1 542 ? -15.670 14.004 20.044 1.00 93.00 542 ASP A CA 1
ATOM 4313 C C . ASP A 1 542 ? -17.072 13.888 19.407 1.00 93.00 542 ASP A C 1
ATOM 4315 O O . ASP A 1 542 ? -18.049 13.498 20.052 1.00 93.00 542 ASP A O 1
ATOM 4319 N N . TYR A 1 543 ? -17.168 14.114 18.095 1.00 93.25 543 TYR A N 1
ATOM 4320 C CA . TYR A 1 543 ? -18.392 13.849 17.338 1.00 93.25 543 TYR A CA 1
ATOM 4321 C C . TYR A 1 543 ? -18.751 12.353 17.290 1.00 93.25 543 TYR A C 1
ATOM 4323 O O . TYR A 1 543 ? -19.924 12.002 17.412 1.00 93.25 543 TYR A O 1
ATOM 4331 N N . LEU A 1 544 ? -17.768 11.454 17.171 1.00 94.56 544 LEU A N 1
ATOM 4332 C CA . LEU A 1 544 ? -18.011 10.008 17.234 1.00 94.56 544 LEU A CA 1
ATOM 4333 C C . LEU A 1 544 ? -18.535 9.587 18.609 1.00 94.56 544 LEU A C 1
ATOM 4335 O O . LEU A 1 544 ? -19.503 8.833 18.658 1.00 94.56 544 LEU A O 1
ATOM 4339 N N . LEU A 1 545 ? -17.965 10.120 19.698 1.00 93.06 545 LEU A N 1
ATOM 4340 C CA . LEU A 1 545 ? -18.454 9.937 21.073 1.00 93.06 545 LEU A CA 1
ATOM 4341 C C . LEU A 1 545 ? -19.900 10.422 21.228 1.00 93.06 545 LEU A C 1
ATOM 4343 O O . LEU A 1 545 ? -20.692 9.814 21.952 1.00 93.06 545 LEU A O 1
ATOM 4347 N N . HIS A 1 546 ? -20.262 11.497 20.525 1.00 90.94 546 HIS A N 1
ATOM 4348 C CA . HIS A 1 546 ? -21.633 11.982 20.480 1.00 90.94 546 HIS A CA 1
ATOM 4349 C C . HIS A 1 546 ? -22.575 11.025 19.729 1.00 90.94 546 HIS A C 1
ATOM 4351 O O . HIS A 1 546 ? -23.645 10.725 20.255 1.00 90.94 546 HIS A O 1
ATOM 4357 N N . ILE A 1 547 ? -22.176 10.510 18.557 1.00 90.25 547 ILE A N 1
ATOM 4358 C CA . ILE A 1 547 ? -22.979 9.554 17.766 1.00 90.25 547 ILE A CA 1
ATOM 4359 C C . ILE A 1 547 ? -23.291 8.284 18.564 1.00 90.25 547 ILE A C 1
ATOM 4361 O O . ILE A 1 547 ? -24.411 7.784 18.514 1.00 90.25 547 ILE A O 1
ATOM 4365 N N . ILE A 1 548 ? -22.318 7.768 19.316 1.00 92.94 548 ILE A N 1
ATOM 4366 C CA . ILE A 1 548 ? -22.492 6.562 20.142 1.00 92.94 548 ILE A CA 1
ATOM 4367 C C . ILE A 1 548 ? -23.137 6.854 21.507 1.00 92.94 548 ILE A C 1
ATOM 4369 O O . ILE A 1 548 ? -23.125 6.001 22.388 1.00 92.94 548 ILE A O 1
ATOM 4373 N N . ASN A 1 549 ? -23.686 8.060 21.688 1.00 90.81 549 ASN A N 1
ATOM 4374 C CA . ASN A 1 549 ? -24.360 8.543 22.894 1.00 90.81 549 ASN A CA 1
ATOM 4375 C C . ASN A 1 549 ? -23.513 8.587 24.176 1.00 90.81 549 ASN A C 1
ATOM 4377 O O . ASN A 1 549 ? -24.057 8.873 25.232 1.00 90.81 549 ASN A O 1
ATOM 4381 N N . LEU A 1 550 ? -22.189 8.425 24.127 1.00 87.50 550 LEU A N 1
ATOM 4382 C CA . LEU A 1 550 ? -21.355 8.444 25.339 1.00 87.50 550 LEU A CA 1
ATOM 4383 C C . LEU A 1 550 ? -21.174 9.840 25.949 1.00 87.50 550 LEU A C 1
ATOM 4385 O O . LEU A 1 550 ? -20.778 9.955 27.103 1.00 87.50 550 LEU A O 1
ATOM 4389 N N . ARG A 1 551 ? -21.461 10.910 25.198 1.00 79.06 551 ARG A N 1
ATOM 4390 C CA . ARG A 1 551 ? -21.233 12.291 25.661 1.00 79.06 551 ARG A CA 1
ATOM 4391 C C . ARG A 1 551 ? -22.403 12.917 26.432 1.00 79.06 551 ARG A C 1
ATOM 4393 O O . ARG A 1 551 ? -22.242 13.976 27.026 1.00 79.06 551 ARG A O 1
ATOM 4400 N N . ARG A 1 552 ? -23.600 12.325 26.379 1.00 69.81 552 ARG A N 1
ATOM 4401 C CA . ARG A 1 552 ? -24.838 12.929 26.920 1.00 69.81 552 ARG A CA 1
ATOM 4402 C C . ARG A 1 552 ? -25.387 12.243 28.165 1.00 69.81 552 ARG A C 1
ATOM 4404 O O . ARG A 1 552 ? -26.453 12.632 28.632 1.00 69.81 552 ARG A O 1
ATOM 4411 N N . LEU A 1 553 ? -24.719 11.214 28.663 1.00 56.78 553 LEU A N 1
ATOM 4412 C CA . LEU A 1 553 ? -25.308 10.368 29.683 1.00 56.78 553 LEU A CA 1
ATOM 4413 C C . LEU A 1 553 ? -24.975 10.902 31.074 1.00 56.78 553 LEU A C 1
ATOM 4415 O O . LEU A 1 553 ? -23.821 11.172 31.403 1.00 56.78 553 LEU A O 1
ATOM 4419 N N . ASP A 1 554 ? -26.031 11.049 31.868 1.00 64.50 554 ASP A N 1
ATOM 4420 C CA . ASP A 1 554 ? -25.944 11.159 33.316 1.00 64.50 554 ASP A CA 1
ATOM 4421 C C . ASP A 1 554 ? -25.181 9.941 33.859 1.00 64.50 554 ASP A C 1
ATOM 4423 O O . ASP A 1 554 ? -25.273 8.847 33.290 1.00 64.50 554 ASP A O 1
ATOM 4427 N N . THR A 1 555 ? -24.416 10.123 34.935 1.00 68.75 555 THR A N 1
ATOM 4428 C CA . THR A 1 555 ? -23.391 9.164 35.404 1.00 68.75 555 THR A CA 1
ATOM 4429 C C . THR A 1 555 ? -23.885 7.720 35.556 1.00 68.75 555 THR A C 1
ATOM 4431 O O . THR A 1 555 ? -23.089 6.797 35.414 1.00 68.75 555 THR A O 1
ATOM 4434 N N . GLN A 1 556 ? -25.186 7.514 35.784 1.00 71.94 556 GLN A N 1
ATOM 4435 C CA . GLN A 1 556 ? -25.815 6.197 35.914 1.00 71.94 556 GLN A CA 1
ATOM 4436 C C . GLN A 1 556 ? -26.059 5.480 34.570 1.00 71.94 556 GLN A C 1
ATOM 4438 O O . GLN A 1 556 ? -25.798 4.286 34.467 1.00 71.94 556 GLN A O 1
ATOM 4443 N N . PHE A 1 557 ? -26.495 6.177 33.514 1.00 73.81 557 PHE A N 1
ATOM 4444 C CA . PHE A 1 557 ? -26.764 5.546 32.205 1.00 73.81 557 PHE A CA 1
ATOM 4445 C C . PHE A 1 557 ? -25.489 5.251 31.405 1.00 73.81 557 PHE A C 1
ATOM 4447 O O . PHE A 1 557 ? -25.483 4.424 30.485 1.00 73.81 557 PHE A O 1
ATOM 4454 N N . VAL A 1 558 ? -24.402 5.942 31.753 1.00 79.38 558 VAL A N 1
ATOM 4455 C CA . VAL A 1 558 ? -23.079 5.737 31.161 1.00 79.38 558 VAL A CA 1
ATOM 4456 C C . VAL A 1 558 ? -22.618 4.295 31.379 1.00 79.38 558 VAL A C 1
ATOM 4458 O O . VAL A 1 558 ? -22.136 3.673 30.437 1.00 79.38 558 VAL A O 1
ATOM 4461 N N . ASP A 1 559 ? -22.807 3.736 32.576 1.00 86.00 559 ASP A N 1
ATOM 4462 C CA . ASP A 1 559 ? -22.269 2.417 32.927 1.00 86.00 559 ASP A CA 1
ATOM 4463 C C . ASP A 1 559 ? -22.972 1.272 32.174 1.00 86.00 559 ASP A C 1
ATOM 4465 O O . ASP A 1 559 ? -22.300 0.359 31.680 1.00 86.00 559 ASP A O 1
ATOM 4469 N N . GLU A 1 560 ? -24.296 1.346 31.996 1.00 88.19 560 GLU A N 1
ATOM 4470 C CA . GLU A 1 560 ? -25.051 0.380 31.180 1.00 88.19 560 GLU A CA 1
ATOM 4471 C C . GLU A 1 560 ? -24.608 0.440 29.714 1.00 88.19 560 GLU A C 1
ATOM 4473 O O . GLU A 1 560 ? -24.221 -0.577 29.139 1.00 88.19 560 GLU A O 1
ATOM 4478 N N . THR A 1 561 ? -24.542 1.645 29.137 1.00 87.62 561 THR A N 1
ATOM 4479 C CA . THR A 1 561 ? -24.136 1.845 27.735 1.00 87.62 561 THR A CA 1
ATOM 4480 C C . THR A 1 561 ? -22.685 1.409 27.496 1.00 87.62 561 THR A C 1
ATOM 4482 O O . THR A 1 561 ? -22.375 0.762 26.496 1.00 87.62 561 THR A O 1
ATOM 4485 N N . ILE A 1 562 ? -21.769 1.720 28.421 1.00 90.94 562 ILE A N 1
ATOM 4486 C CA . ILE A 1 562 ? -20.370 1.265 28.371 1.00 90.94 562 ILE A CA 1
ATOM 4487 C C . ILE A 1 562 ? -20.305 -0.264 28.367 1.00 90.94 562 ILE A C 1
ATOM 4489 O O . ILE A 1 562 ? -19.536 -0.840 27.589 1.00 90.94 562 ILE A O 1
ATOM 4493 N N . THR A 1 563 ? -21.123 -0.909 29.202 1.00 91.69 563 THR A N 1
ATOM 4494 C CA . THR A 1 563 ? -21.185 -2.369 29.308 1.00 91.69 563 THR A CA 1
ATOM 4495 C C . THR A 1 563 ? -21.754 -2.991 28.031 1.00 91.69 563 THR A C 1
ATOM 4497 O O . THR A 1 563 ? -21.154 -3.928 27.499 1.00 91.69 563 THR A O 1
ATOM 4500 N N . GLU A 1 564 ? -22.832 -2.431 27.473 1.00 92.06 564 GLU A N 1
ATOM 4501 C CA . GLU A 1 564 ? -23.428 -2.870 26.200 1.00 92.06 564 GLU A CA 1
ATOM 4502 C C . GLU A 1 564 ? -22.452 -2.748 25.020 1.00 92.06 564 GLU A C 1
ATOM 4504 O O . GLU A 1 564 ? -22.372 -3.634 24.167 1.00 92.06 564 GLU A O 1
ATOM 4509 N N . LEU A 1 565 ? -21.651 -1.680 24.991 1.00 91.06 565 LEU A N 1
ATOM 4510 C CA . LEU A 1 565 ? -20.618 -1.463 23.974 1.00 91.06 565 LEU A CA 1
ATOM 4511 C C . LEU A 1 565 ? -19.337 -2.288 24.227 1.00 91.06 565 LEU A C 1
ATOM 4513 O O . LEU A 1 565 ? -18.412 -2.288 23.403 1.00 91.06 565 LEU A O 1
ATOM 4517 N N . GLY A 1 566 ? -19.266 -3.014 25.349 1.00 93.62 566 GLY A N 1
ATOM 4518 C CA . GLY A 1 566 ? -18.129 -3.850 25.736 1.00 93.62 566 GLY A CA 1
ATOM 4519 C C . GLY A 1 566 ? -16.861 -3.052 26.054 1.00 93.62 566 GLY A C 1
ATOM 4520 O O . GLY A 1 566 ? -15.747 -3.518 25.778 1.00 93.62 566 GLY A O 1
ATOM 4521 N N . MET A 1 567 ? -17.015 -1.831 26.566 1.00 93.81 567 MET A N 1
ATOM 4522 C CA . MET A 1 567 ? -15.916 -0.964 26.992 1.00 93.81 567 MET A CA 1
ATOM 4523 C C . MET A 1 567 ? -15.711 -1.047 28.508 1.00 93.81 567 MET A C 1
ATOM 4525 O O . MET A 1 567 ? -16.602 -1.427 29.255 1.00 93.81 567 MET A O 1
ATOM 4529 N N . CYS A 1 568 ? -14.514 -0.692 28.974 1.00 93.69 568 CYS A N 1
ATOM 4530 C CA . CYS A 1 568 ? -14.252 -0.504 30.399 1.00 93.69 568 CYS A CA 1
ATOM 4531 C C . CYS A 1 568 ? -14.297 0.991 30.706 1.00 93.69 568 CYS A C 1
ATOM 4533 O O . CYS A 1 568 ? -13.660 1.771 29.994 1.00 93.69 568 CYS A O 1
ATOM 4535 N N . ARG A 1 569 ? -14.981 1.384 31.784 1.00 92.88 569 ARG A N 1
ATOM 4536 C CA . ARG A 1 569 ? -15.072 2.785 32.216 1.00 92.88 569 ARG A CA 1
ATOM 4537 C C . ARG A 1 569 ? -13.702 3.450 32.362 1.00 92.88 569 ARG A C 1
ATOM 4539 O O . ARG A 1 569 ? -13.490 4.501 31.777 1.00 92.88 569 ARG A O 1
ATOM 4546 N N . ARG A 1 570 ? -12.736 2.777 33.000 1.00 94.19 570 ARG A N 1
ATOM 4547 C CA . ARG A 1 570 ? -11.358 3.286 33.165 1.00 94.19 570 ARG A CA 1
ATOM 4548 C C . ARG A 1 570 ? -10.662 3.585 31.834 1.00 94.19 570 ARG A C 1
ATOM 4550 O O . ARG A 1 570 ? -9.918 4.550 31.717 1.00 94.19 570 ARG A O 1
ATOM 4557 N N . HIS A 1 571 ? -10.897 2.752 30.821 1.00 94.00 571 HIS A N 1
ATOM 4558 C CA . HIS A 1 571 ? -10.338 2.957 29.484 1.00 94.00 571 HIS A CA 1
ATOM 4559 C C . HIS A 1 571 ? -10.971 4.169 28.794 1.00 94.00 571 HIS A C 1
ATOM 4561 O O . HIS A 1 571 ? -10.275 4.930 28.123 1.00 94.00 571 HIS A O 1
ATOM 4567 N N . LEU A 1 572 ? -12.285 4.352 28.953 1.00 93.88 572 LEU A N 1
ATOM 4568 C CA . LEU A 1 572 ? -12.982 5.516 28.414 1.00 93.88 572 LEU A CA 1
ATOM 4569 C C . LEU A 1 572 ? -12.549 6.801 29.128 1.00 93.88 572 LEU A C 1
ATOM 4571 O O . LEU A 1 572 ? -12.246 7.777 28.454 1.00 93.88 572 LEU A O 1
ATOM 4575 N N . GLU A 1 573 ? -12.446 6.782 30.457 1.00 93.25 573 GLU A N 1
ATOM 4576 C CA . GLU A 1 573 ? -11.933 7.900 31.262 1.00 93.25 573 GLU A CA 1
ATOM 4577 C C . GLU A 1 573 ? -10.513 8.287 30.832 1.00 93.25 573 GLU A C 1
ATOM 4579 O O . GLU A 1 573 ? -10.237 9.466 30.646 1.00 93.25 573 GLU A O 1
ATOM 4584 N N . GLY A 1 574 ? -9.637 7.314 30.555 1.00 94.75 574 GLY A N 1
ATOM 4585 C CA . GLY A 1 574 ? -8.307 7.594 30.007 1.00 94.75 574 GLY A CA 1
ATOM 4586 C C . GLY A 1 574 ? -8.336 8.262 28.626 1.00 94.75 574 GLY A C 1
ATOM 4587 O O . GLY A 1 574 ? -7.523 9.138 28.351 1.00 94.75 574 GLY A O 1
ATOM 4588 N N . LEU A 1 575 ? -9.275 7.886 27.751 1.00 95.12 575 LEU A N 1
ATOM 4589 C CA . LEU A 1 575 ? -9.447 8.540 26.447 1.00 95.12 575 LEU A CA 1
ATOM 4590 C C . LEU A 1 575 ? -10.002 9.965 26.584 1.00 95.12 575 LEU A C 1
ATOM 4592 O O . LEU A 1 575 ? -9.565 10.863 25.866 1.00 95.12 575 LEU A O 1
ATOM 4596 N N . LEU A 1 576 ? -10.959 10.166 27.493 1.00 93.75 576 LEU A N 1
ATOM 4597 C CA . LEU A 1 576 ? -11.539 11.476 27.785 1.00 93.75 576 LEU A CA 1
ATOM 4598 C C . LEU A 1 576 ? -10.510 12.412 28.426 1.00 93.75 576 LEU A C 1
ATOM 4600 O O . LEU A 1 576 ? -10.415 13.559 28.001 1.00 93.75 576 LEU A O 1
ATOM 4604 N N . GLY A 1 577 ? -9.679 11.905 29.341 1.00 94.50 577 GLY A N 1
ATOM 4605 C CA . GLY A 1 577 ? -8.575 12.656 29.939 1.00 94.50 577 GLY A CA 1
ATOM 4606 C C . GLY A 1 577 ? -7.599 13.185 28.888 1.00 94.50 577 GLY A C 1
ATOM 4607 O O . GLY A 1 577 ? -7.237 14.353 28.917 1.00 94.50 577 GLY A O 1
ATOM 4608 N N . ILE A 1 578 ? -7.272 12.385 27.867 1.00 94.69 578 ILE A N 1
ATOM 4609 C CA . ILE A 1 578 ? -6.440 12.853 26.745 1.00 94.69 578 ILE A CA 1
ATOM 4610 C C . ILE A 1 578 ? -7.137 13.979 25.970 1.00 94.69 578 ILE A C 1
ATOM 4612 O O . ILE A 1 578 ? -6.501 14.963 25.604 1.00 94.69 578 ILE A O 1
ATOM 4616 N N . LEU A 1 579 ? -8.444 13.875 25.711 1.00 92.69 579 LEU A N 1
ATOM 4617 C CA . LEU A 1 579 ? -9.190 14.940 25.028 1.00 92.69 579 LEU A CA 1
ATOM 4618 C C . LEU A 1 579 ? -9.280 16.229 25.864 1.00 92.69 579 LEU A C 1
ATOM 4620 O O . LEU A 1 579 ? -9.257 17.327 25.299 1.00 92.69 579 LEU A O 1
ATOM 4624 N N . GLU A 1 580 ? -9.361 16.096 27.187 1.00 92.25 580 GLU A N 1
ATOM 4625 C CA . GLU A 1 580 ? -9.322 17.195 28.157 1.00 92.25 580 GLU A CA 1
ATOM 4626 C C . GLU A 1 580 ? -7.958 17.882 28.189 1.00 92.25 580 GLU A C 1
ATOM 4628 O O . GLU A 1 580 ? -7.898 19.104 28.053 1.00 92.25 580 GLU A O 1
ATOM 4633 N N . GLU A 1 581 ? -6.873 17.111 28.276 1.00 93.31 581 GLU A N 1
ATOM 4634 C CA . GLU A 1 581 ? -5.492 17.610 28.248 1.00 93.31 581 GLU A CA 1
ATOM 4635 C C . GLU A 1 581 ? -5.179 18.380 26.962 1.00 93.31 581 GLU A C 1
ATOM 4637 O O . GLU A 1 581 ? -4.447 19.366 26.984 1.00 93.31 581 GLU A O 1
ATOM 4642 N N . GLN A 1 582 ? -5.762 17.963 25.833 1.00 90.19 582 GLN A N 1
ATOM 4643 C CA . GLN A 1 582 ? -5.618 18.676 24.563 1.00 90.19 582 GLN A CA 1
ATOM 4644 C C . GLN A 1 582 ? -6.539 19.914 24.444 1.00 90.19 582 GLN A C 1
ATOM 4646 O O . GLN A 1 582 ? -6.529 20.568 23.403 1.00 90.19 582 GLN A O 1
ATOM 4651 N N . GLY A 1 583 ? -7.335 20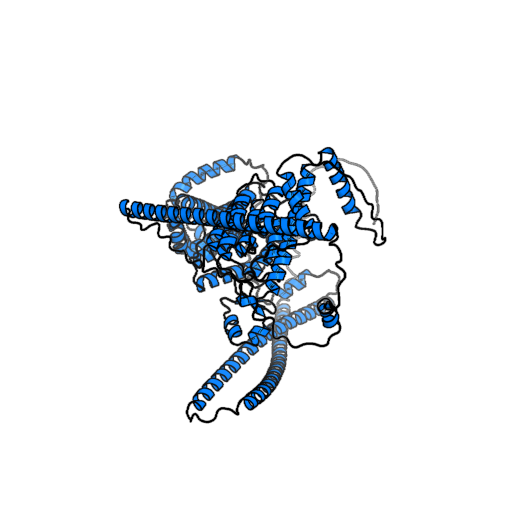.246 25.470 1.00 86.25 583 GLY A N 1
ATOM 4652 C CA . GLY A 1 583 ? -8.185 21.444 25.520 1.00 86.25 583 GLY A CA 1
ATOM 4653 C C . GLY A 1 583 ? -9.554 21.317 24.836 1.00 86.25 583 GLY A C 1
ATOM 4654 O O . GLY A 1 583 ? -10.276 22.306 24.720 1.00 86.25 583 GLY A O 1
ATOM 4655 N N . TYR A 1 584 ? -9.961 20.120 24.400 1.00 75.94 584 TYR A N 1
ATOM 4656 C CA . TYR A 1 584 ? -11.166 19.938 23.571 1.00 75.94 584 TYR A CA 1
ATOM 4657 C C . TYR A 1 584 ? -12.450 19.614 24.353 1.00 75.94 584 TYR A C 1
ATOM 4659 O O . TYR A 1 584 ? -13.528 19.559 23.757 1.00 75.94 584 TYR A O 1
ATOM 4667 N N . SER A 1 585 ? -12.377 19.445 25.676 1.00 65.06 585 SER A N 1
ATOM 4668 C CA . SER A 1 585 ? -13.546 19.101 26.504 1.00 65.06 585 SER A CA 1
ATOM 4669 C C . SER A 1 585 ? -14.530 20.268 26.701 1.00 65.06 585 SER A C 1
ATOM 4671 O O . SER A 1 585 ? -15.744 20.067 26.628 1.00 65.06 585 SER A O 1
ATOM 4673 N N . ASN A 1 586 ? -14.036 21.510 26.820 1.00 55.97 586 ASN A N 1
ATOM 4674 C CA . ASN A 1 586 ? -14.863 22.664 27.211 1.00 55.97 586 ASN A CA 1
ATOM 4675 C C . ASN A 1 586 ? -15.406 23.505 26.038 1.00 55.97 586 ASN A C 1
ATOM 4677 O O . ASN A 1 586 ? -16.551 23.954 26.083 1.00 55.97 586 ASN A O 1
ATOM 4681 N N . GLU A 1 587 ? -14.650 23.700 24.952 1.00 50.88 587 GLU A N 1
ATOM 4682 C CA . GLU A 1 587 ? -15.104 24.544 23.827 1.00 50.88 587 GLU A CA 1
ATOM 4683 C C . GLU A 1 587 ? -16.117 23.844 22.904 1.00 50.88 587 GLU A C 1
ATOM 4685 O O . GLU A 1 587 ? -17.033 24.473 22.360 1.00 50.88 587 GLU A O 1
ATOM 4690 N N . ALA A 1 588 ? -16.017 22.520 22.758 1.00 48.38 588 ALA A N 1
ATOM 4691 C CA . ALA A 1 588 ? -16.895 21.751 21.881 1.00 48.38 588 ALA A CA 1
ATOM 4692 C C . ALA A 1 588 ? -18.357 21.688 22.377 1.00 48.38 588 ALA A C 1
ATOM 4694 O O . ALA A 1 588 ? -19.266 21.552 21.553 1.00 48.38 588 ALA A O 1
ATOM 4695 N N . MET A 1 589 ? -18.616 21.890 23.679 1.00 47.91 589 MET A N 1
ATOM 4696 C CA . MET A 1 589 ? -19.984 22.037 24.205 1.00 47.91 589 MET A CA 1
ATOM 4697 C C . MET A 1 589 ? -20.697 23.294 23.674 1.00 47.91 589 MET A C 1
ATOM 4699 O O . MET A 1 589 ? -21.909 23.256 23.439 1.00 47.91 589 MET A O 1
ATOM 4703 N N . ASN A 1 590 ? -19.961 24.382 23.423 1.00 47.84 590 ASN A N 1
ATOM 4704 C CA . ASN A 1 590 ? -20.536 25.645 22.949 1.00 47.84 590 ASN A CA 1
ATOM 4705 C C . ASN A 1 590 ? -20.601 25.718 21.413 1.00 47.84 590 ASN A C 1
ATOM 4707 O O . ASN A 1 590 ? -21.610 26.155 20.855 1.00 47.84 590 ASN A O 1
ATOM 4711 N N . VAL A 1 591 ? -19.583 25.210 20.708 1.00 50.72 591 VAL A N 1
ATOM 4712 C CA . VAL A 1 591 ? -19.534 25.243 19.230 1.00 50.72 591 VAL A CA 1
ATOM 4713 C C . VAL A 1 591 ? -20.378 24.130 18.590 1.00 50.72 591 VAL A C 1
ATOM 4715 O O . VAL A 1 591 ? -21.013 24.354 17.553 1.00 50.72 591 VAL A O 1
ATOM 4718 N N . GLY A 1 592 ? -20.460 22.951 19.218 1.00 47.19 592 GLY A N 1
ATOM 4719 C CA . GLY A 1 592 ? -21.285 21.833 18.746 1.00 47.19 592 GLY A CA 1
ATOM 4720 C C . GLY A 1 592 ? -22.783 22.149 18.758 1.00 47.19 592 GLY A C 1
ATOM 4721 O O . GLY A 1 592 ? -23.493 21.790 17.822 1.00 47.19 592 GLY A O 1
ATOM 4722 N N . ARG A 1 593 ? -23.265 22.911 19.754 1.00 45.22 593 ARG A N 1
ATOM 4723 C CA . ARG A 1 593 ? -24.650 23.422 19.784 1.00 45.22 593 ARG A CA 1
ATOM 4724 C C . ARG A 1 593 ? -24.946 24.376 18.622 1.00 45.22 593 ARG A C 1
ATOM 4726 O O . ARG A 1 593 ? -26.014 24.283 18.026 1.00 45.22 593 ARG A O 1
ATOM 4733 N N . SER A 1 594 ? -24.005 25.253 18.273 1.00 42.47 594 SER A N 1
ATOM 4734 C CA . SER A 1 594 ? -24.179 26.238 17.194 1.00 42.47 594 SER A CA 1
ATOM 4735 C C . SER A 1 594 ? -24.145 25.597 15.796 1.00 42.47 594 SER A C 1
ATOM 4737 O O . SER A 1 594 ? -25.034 25.817 14.974 1.00 42.47 594 SER A O 1
ATOM 4739 N N . THR A 1 595 ? -23.176 24.711 15.545 1.00 43.66 595 THR A N 1
ATOM 4740 C CA . THR A 1 595 ? -23.030 24.014 14.252 1.00 43.66 595 THR A CA 1
ATOM 4741 C C . THR A 1 595 ? -24.120 22.966 14.006 1.00 43.66 595 THR A C 1
ATOM 4743 O O . THR A 1 595 ? -24.595 22.839 12.877 1.00 43.66 595 THR A O 1
ATOM 4746 N N . PHE A 1 596 ? -24.592 22.271 15.046 1.00 44.03 596 PHE A N 1
ATOM 4747 C CA . PHE A 1 596 ? -25.734 21.353 14.950 1.00 44.03 596 PHE A CA 1
ATOM 4748 C C . PHE A 1 596 ? -27.045 22.084 14.612 1.00 44.03 596 PHE A C 1
ATOM 4750 O O . PHE A 1 596 ? -27.818 21.605 13.781 1.00 44.03 596 PHE A O 1
ATOM 4757 N N . ASN A 1 597 ? -27.267 23.276 15.179 1.00 44.94 597 ASN A N 1
ATOM 4758 C CA . ASN A 1 597 ? -28.424 24.109 14.839 1.00 44.94 597 ASN A CA 1
ATOM 4759 C C . ASN A 1 597 ? -28.363 24.625 13.389 1.00 44.94 597 ASN A C 1
ATOM 4761 O O . ASN A 1 597 ? -29.397 24.710 12.732 1.00 44.94 597 ASN A O 1
ATOM 4765 N N . MET A 1 598 ? -27.165 24.888 12.855 1.00 43.28 598 MET A N 1
ATOM 4766 C CA . MET A 1 598 ? -26.973 25.280 11.452 1.00 43.28 598 MET A CA 1
ATOM 4767 C C . MET A 1 598 ? -27.254 24.141 10.458 1.00 43.28 598 MET A C 1
ATOM 4769 O O . MET A 1 598 ? -27.876 24.378 9.426 1.00 43.28 598 MET A O 1
ATOM 4773 N N . TYR A 1 599 ? -26.829 22.908 10.756 1.00 41.62 599 TYR A N 1
ATOM 4774 C CA . TYR A 1 599 ? -27.062 21.760 9.866 1.00 41.62 599 TYR A CA 1
ATOM 4775 C C . TYR A 1 599 ? -28.517 21.259 9.898 1.00 41.62 599 TYR A C 1
ATOM 4777 O O . TYR A 1 599 ? -29.031 20.836 8.864 1.00 41.62 599 TYR A O 1
ATOM 4785 N N . ASN A 1 600 ? -29.211 21.365 11.038 1.00 42.69 600 ASN A N 1
ATOM 4786 C CA . ASN A 1 600 ? -30.634 21.011 11.132 1.00 42.69 600 ASN A CA 1
ATOM 4787 C C . ASN A 1 600 ? -31.582 22.088 10.582 1.00 42.69 600 ASN A C 1
ATOM 4789 O O . ASN A 1 600 ? -32.694 21.759 10.181 1.00 42.69 600 ASN A O 1
ATOM 4793 N N . ALA A 1 601 ? -31.158 23.353 10.486 1.00 45.09 601 ALA A N 1
ATOM 4794 C CA . ALA A 1 601 ? -31.968 24.410 9.871 1.00 45.09 601 ALA A CA 1
ATOM 4795 C C . ALA A 1 601 ? -32.192 24.215 8.352 1.00 45.09 601 ALA A C 1
ATOM 4797 O O . ALA A 1 601 ? -33.071 24.856 7.779 1.00 45.09 601 ALA A O 1
ATOM 4798 N N . GLY A 1 602 ? -31.435 23.320 7.701 1.00 37.06 602 GLY A N 1
ATOM 4799 C CA . GLY A 1 602 ? -31.576 22.981 6.278 1.00 37.06 602 GLY A CA 1
ATOM 4800 C C . GLY A 1 602 ? -32.512 21.806 5.961 1.00 37.06 602 GLY A C 1
ATOM 4801 O O . GLY A 1 602 ? -32.746 21.535 4.787 1.00 37.06 602 GLY A O 1
ATOM 4802 N N . PHE A 1 603 ? -33.054 21.110 6.967 1.00 36.28 603 PHE A N 1
ATOM 4803 C CA . PHE A 1 603 ? -33.979 19.986 6.782 1.00 36.28 603 PHE A CA 1
ATOM 4804 C C . PHE A 1 603 ? -35.260 20.224 7.585 1.00 36.28 603 PHE A C 1
ATOM 4806 O O . PHE A 1 603 ? -35.307 20.000 8.793 1.00 36.28 603 PHE A O 1
ATOM 4813 N N . GLN A 1 604 ? -36.327 20.666 6.914 1.00 31.44 604 GLN A N 1
ATOM 4814 C CA . GLN A 1 604 ? -37.656 20.661 7.523 1.00 31.44 604 GLN A CA 1
ATOM 4815 C C . GLN A 1 604 ? -38.165 19.214 7.646 1.00 31.44 604 GLN A C 1
ATOM 4817 O O . GLN A 1 604 ? -38.158 18.487 6.649 1.00 31.44 604 GLN A O 1
ATOM 4822 N N . PRO A 1 605 ? -38.635 18.773 8.826 1.00 33.09 605 PRO A N 1
ATOM 4823 C CA . PRO A 1 605 ? -39.286 17.482 8.952 1.00 33.09 605 PRO A CA 1
ATOM 4824 C C . PRO A 1 605 ? -40.695 17.568 8.359 1.00 33.09 605 PRO A C 1
ATOM 4826 O O . PRO A 1 605 ? -41.527 18.360 8.803 1.00 33.09 605 PRO A O 1
ATOM 4829 N N . VAL A 1 606 ? -40.977 16.717 7.373 1.00 30.41 606 VAL A N 1
ATOM 4830 C CA . VAL A 1 606 ? -42.350 16.421 6.956 1.00 30.41 606 VAL A CA 1
ATOM 4831 C C . VAL A 1 606 ? -43.053 15.768 8.144 1.00 30.41 606 VAL A C 1
ATOM 4833 O O . VAL A 1 606 ? -42.617 14.742 8.669 1.00 30.41 606 VAL A O 1
ATOM 4836 N N . SER A 1 607 ? -44.123 16.405 8.603 1.00 35.75 607 SER A N 1
ATOM 4837 C CA . SER A 1 607 ? -44.975 15.903 9.668 1.00 35.75 607 SER A CA 1
ATOM 4838 C C . SER A 1 607 ? -45.745 14.663 9.204 1.00 35.75 607 SER A C 1
ATOM 4840 O O . SER A 1 607 ? -46.308 14.637 8.113 1.00 35.75 607 SER A O 1
ATOM 4842 N N . SER A 1 608 ? -45.785 13.638 10.057 1.00 33.12 608 SER A N 1
ATOM 4843 C CA . SER A 1 608 ? -46.971 12.837 10.418 1.00 33.12 608 SER A CA 1
ATOM 4844 C C . SER A 1 608 ? -46.626 11.376 10.730 1.00 33.12 608 SER A C 1
ATOM 4846 O O . SER A 1 608 ? -46.310 10.563 9.871 1.00 33.12 608 SER A O 1
ATOM 4848 N N . SER A 1 609 ? -46.726 11.048 12.018 1.00 30.05 609 SER A N 1
ATOM 4849 C CA . SER A 1 609 ? -47.498 9.933 12.594 1.00 30.05 609 SER A CA 1
ATOM 4850 C C . SER A 1 609 ? -46.801 9.403 13.852 1.00 30.05 609 SER A C 1
ATOM 4852 O O . SER A 1 609 ? -45.654 8.967 13.850 1.00 30.05 609 SER A O 1
ATOM 4854 N N . LYS A 1 610 ? -47.514 9.520 14.975 1.00 39.00 610 LYS A N 1
ATOM 4855 C CA . LYS A 1 610 ? -47.130 8.999 16.292 1.00 39.00 610 LYS A CA 1
ATOM 4856 C C . LYS A 1 610 ? -46.954 7.474 16.222 1.00 39.00 610 LYS A C 1
ATOM 4858 O O . LYS A 1 610 ? -47.877 6.818 15.735 1.00 39.00 610 LYS A O 1
ATOM 4863 N N . PRO A 1 611 ? -45.907 6.874 16.813 1.00 31.53 611 PRO A N 1
ATOM 4864 C CA . PRO A 1 611 ? -45.933 5.453 17.100 1.00 31.53 611 PRO A CA 1
ATOM 4865 C C . PRO A 1 611 ? -46.662 5.209 18.427 1.00 31.53 611 PRO A C 1
ATOM 4867 O O . PRO A 1 611 ? -46.381 5.829 19.454 1.00 31.53 611 PRO A O 1
ATOM 4870 N N . ARG A 1 612 ? -47.635 4.295 18.379 1.00 32.44 612 ARG A N 1
ATOM 4871 C CA . ARG A 1 612 ? -48.287 3.695 19.546 1.00 32.44 612 ARG A CA 1
ATOM 4872 C C . ARG A 1 612 ? -47.248 2.943 20.378 1.00 32.44 612 ARG A C 1
ATOM 4874 O O . ARG A 1 612 ? -46.430 2.208 19.831 1.00 32.44 612 ARG A O 1
ATOM 4881 N N . GLY A 1 613 ? -47.324 3.115 21.695 1.00 33.78 613 GLY A N 1
ATOM 4882 C CA . GLY A 1 613 ? -46.523 2.369 22.655 1.00 33.78 613 GLY A CA 1
ATOM 4883 C C . GLY A 1 613 ? -46.810 0.870 22.584 1.00 33.78 613 GLY A C 1
ATOM 4884 O O . GLY A 1 613 ? -47.964 0.445 22.599 1.00 33.78 613 GLY A O 1
ATOM 4885 N N . LEU A 1 614 ? -45.742 0.080 22.535 1.00 30.27 614 LEU A N 1
ATOM 4886 C CA . LEU A 1 614 ? -45.765 -1.350 22.807 1.00 30.27 614 LEU A CA 1
ATOM 4887 C C . LEU A 1 614 ? -44.965 -1.583 24.083 1.00 30.27 614 LEU A C 1
ATOM 4889 O O . LEU A 1 614 ? -43.741 -1.482 24.103 1.00 30.27 614 LEU A O 1
ATOM 4893 N N . SER A 1 615 ? -45.699 -1.879 25.151 1.00 35.28 615 SER A N 1
ATOM 4894 C CA . SER A 1 615 ? -45.160 -2.487 26.359 1.00 35.28 615 SER A CA 1
ATOM 4895 C C . SER A 1 615 ? -44.617 -3.870 25.993 1.00 35.28 615 SER A C 1
ATOM 4897 O O . SER A 1 615 ? -45.311 -4.642 25.325 1.00 35.28 615 SER A O 1
ATOM 4899 N N . ARG A 1 616 ? -43.378 -4.191 26.382 1.00 29.88 616 ARG A N 1
ATOM 4900 C CA . ARG A 1 616 ? -42.802 -5.522 26.164 1.00 29.88 616 ARG A CA 1
ATOM 4901 C C . ARG A 1 616 ? -42.282 -6.080 27.482 1.00 29.88 616 ARG A C 1
ATOM 4903 O O . ARG A 1 616 ? -41.238 -5.685 27.986 1.00 29.88 616 ARG A O 1
ATOM 4910 N N . SER A 1 617 ? -43.074 -7.002 28.015 1.00 30.20 617 SER A N 1
ATOM 4911 C CA . SER A 1 617 ? -42.741 -7.940 29.080 1.00 30.20 617 SER A CA 1
ATOM 4912 C C . SER A 1 617 ? -41.537 -8.798 28.691 1.00 30.20 617 SER A C 1
ATOM 4914 O O . SER A 1 617 ? -41.422 -9.241 27.544 1.00 30.20 617 SER A O 1
ATOM 4916 N N . GLY A 1 618 ? -40.652 -9.022 29.660 1.00 34.75 618 GLY A N 1
ATOM 4917 C CA . GLY A 1 618 ? -39.414 -9.768 29.498 1.00 34.75 618 GLY A CA 1
ATOM 4918 C C . GLY A 1 618 ? -39.608 -11.249 29.190 1.00 34.75 618 GLY A C 1
ATOM 4919 O O . GLY A 1 618 ? -40.606 -11.854 29.565 1.00 34.75 618 GLY A O 1
ATOM 4920 N N . LEU A 1 619 ? -38.599 -11.814 28.530 1.00 29.41 619 LEU A N 1
ATOM 4921 C CA . LEU A 1 619 ? -38.225 -13.226 28.559 1.00 29.41 619 LEU A CA 1
ATOM 4922 C C . LEU A 1 619 ? -36.755 -13.306 28.124 1.00 29.41 619 LEU A C 1
ATOM 4924 O O . LEU A 1 619 ? -36.398 -12.955 26.999 1.00 29.41 619 LEU A O 1
ATOM 4928 N N . SER A 1 620 ? -35.906 -13.711 29.066 1.00 32.03 620 SER A N 1
ATOM 4929 C CA . SER A 1 620 ? -34.486 -14.007 28.876 1.00 32.03 620 SER A CA 1
ATOM 4930 C C . SER A 1 620 ? -34.306 -15.069 27.788 1.00 32.03 620 SER A C 1
ATOM 4932 O O . SER A 1 620 ? -34.946 -16.120 27.831 1.00 32.03 620 SER A O 1
ATOM 4934 N N . ARG A 1 621 ? -33.444 -14.798 26.802 1.00 30.98 621 ARG A N 1
ATOM 4935 C CA . ARG A 1 621 ? -33.094 -15.738 25.730 1.00 30.98 621 ARG A CA 1
ATOM 4936 C C . ARG A 1 621 ? -31.634 -16.145 25.909 1.00 30.98 621 ARG A C 1
ATOM 4938 O O . ARG A 1 621 ? -30.732 -15.367 25.613 1.00 30.98 621 ARG A O 1
ATOM 4945 N N . GLN A 1 622 ? -31.417 -17.356 26.418 1.00 34.34 622 GLN A N 1
ATOM 4946 C CA . GLN A 1 622 ? -30.100 -17.991 26.465 1.00 34.34 622 GLN A CA 1
ATOM 4947 C C . GLN A 1 622 ? -29.577 -18.252 25.041 1.00 34.34 622 GLN A C 1
ATOM 4949 O O . GLN A 1 622 ? -30.351 -18.527 24.120 1.00 34.34 622 GLN A O 1
ATOM 4954 N N . GLN A 1 623 ? -28.259 -18.138 24.863 1.00 31.95 623 GLN A N 1
ATOM 4955 C CA . GLN A 1 623 ? -27.563 -18.438 23.610 1.00 31.95 623 GLN A CA 1
ATOM 4956 C C . GLN A 1 623 ? -27.577 -19.950 23.305 1.00 31.95 623 GLN A C 1
ATOM 4958 O O . GLN A 1 623 ? -27.441 -20.752 24.229 1.00 31.95 623 GLN A O 1
ATOM 4963 N N . PRO A 1 624 ? -27.697 -20.359 22.028 1.00 33.50 624 PRO A N 1
ATOM 4964 C CA . PRO A 1 624 ? -27.680 -21.767 21.643 1.00 33.50 624 PRO A CA 1
ATOM 4965 C C . PRO A 1 624 ? -26.251 -22.338 21.622 1.00 33.50 624 PRO A C 1
ATOM 4967 O O . PRO A 1 624 ? -25.337 -21.736 21.056 1.00 33.50 624 PRO A O 1
ATOM 4970 N N . THR A 1 625 ? -26.068 -23.522 22.211 1.00 42.69 625 THR A N 1
ATOM 4971 C CA . THR A 1 625 ? -24.828 -24.317 22.167 1.00 42.69 625 THR A CA 1
ATOM 4972 C C . THR A 1 625 ? -24.683 -25.084 20.840 1.00 42.69 625 THR A C 1
ATOM 4974 O O . THR A 1 625 ? -25.630 -25.208 20.060 1.00 42.69 625 THR A O 1
ATOM 4977 N N . ALA A 1 626 ? -23.469 -25.582 20.563 1.00 40.69 626 ALA A N 1
ATOM 4978 C CA . ALA A 1 626 ? -23.017 -26.127 19.273 1.00 40.69 626 ALA A CA 1
ATOM 4979 C C . ALA A 1 626 ? -23.867 -27.275 18.678 1.00 40.69 626 ALA A C 1
ATOM 4981 O O . ALA A 1 626 ? -23.817 -27.505 17.474 1.00 40.69 626 ALA A O 1
ATOM 4982 N N . THR A 1 627 ? -24.705 -27.939 19.472 1.00 46.56 627 THR A N 1
ATOM 4983 C CA . THR A 1 627 ? -25.626 -29.000 19.030 1.00 46.56 627 THR A CA 1
ATOM 4984 C C . THR A 1 627 ? -26.909 -28.491 18.356 1.00 46.56 627 THR A C 1
ATOM 4986 O O . THR A 1 627 ? -27.606 -29.276 17.720 1.00 46.56 627 THR A O 1
ATOM 4989 N N . GLN A 1 628 ? -27.235 -27.191 18.429 1.00 45.19 628 GLN A N 1
ATOM 4990 C CA . GLN A 1 628 ? -28.510 -26.657 17.909 1.00 45.19 628 GLN A CA 1
ATOM 4991 C C . GLN A 1 628 ? -28.460 -26.118 16.466 1.00 45.19 628 GLN A C 1
ATOM 4993 O O . GLN A 1 628 ? -29.508 -25.811 15.896 1.00 45.19 628 GLN A O 1
ATOM 4998 N N . ARG A 1 629 ? -27.275 -26.006 15.848 1.00 47.09 629 ARG A N 1
ATOM 4999 C CA . ARG A 1 629 ? -27.139 -25.524 14.456 1.00 47.09 629 ARG A CA 1
ATOM 5000 C C . ARG A 1 629 ? -27.706 -26.489 13.397 1.00 47.09 629 ARG A C 1
ATOM 5002 O O . ARG A 1 629 ? -28.481 -26.012 12.574 1.00 47.09 629 ARG A O 1
ATOM 5009 N N . PRO A 1 630 ? -27.458 -27.815 13.448 1.00 48.16 630 PRO A N 1
ATOM 5010 C CA . PRO A 1 630 ? -27.976 -28.743 12.431 1.00 48.16 630 PRO A CA 1
ATOM 5011 C C . PRO A 1 630 ? -29.512 -28.821 12.402 1.00 48.16 630 PRO A C 1
ATOM 5013 O O . PRO A 1 630 ? -30.121 -29.017 11.356 1.00 48.16 630 PRO A O 1
ATOM 5016 N N . LEU A 1 631 ? -30.152 -28.624 13.560 1.00 45.78 631 LEU A N 1
ATOM 5017 C CA . LEU A 1 631 ? -31.610 -28.660 13.730 1.00 45.78 631 LEU A CA 1
ATOM 5018 C C . LEU A 1 631 ? -32.328 -27.438 13.149 1.00 45.78 631 LEU A C 1
ATOM 5020 O O . LEU A 1 631 ? -33.514 -27.519 12.831 1.00 45.78 631 LEU A O 1
ATOM 5024 N N . LYS A 1 632 ? -31.635 -26.302 13.034 1.00 47.06 632 LYS A N 1
ATOM 5025 C CA . LYS A 1 632 ? -32.225 -25.068 12.514 1.00 47.06 632 LYS A CA 1
ATOM 5026 C C . LYS A 1 632 ? -32.270 -25.080 10.986 1.00 47.06 632 LYS A C 1
ATOM 5028 O O . LYS A 1 632 ? -33.311 -24.762 10.420 1.00 47.06 632 LYS A O 1
ATOM 5033 N N . ASP A 1 633 ? -31.201 -25.556 10.353 1.00 49.59 633 ASP A N 1
ATOM 5034 C CA . ASP A 1 633 ? -31.094 -25.629 8.891 1.00 49.59 633 ASP A CA 1
ATOM 5035 C C . ASP A 1 633 ? -32.037 -26.695 8.300 1.00 49.59 633 ASP A C 1
ATOM 5037 O O . ASP A 1 633 ? -32.630 -26.487 7.243 1.00 49.59 633 ASP A O 1
ATOM 5041 N N . ALA A 1 634 ? -32.269 -27.801 9.022 1.00 50.06 634 ALA A N 1
ATOM 5042 C CA . ALA A 1 634 ? -33.231 -28.834 8.622 1.00 50.06 634 ALA A CA 1
ATOM 5043 C C . ALA A 1 634 ? -34.700 -28.368 8.708 1.00 50.06 634 ALA A C 1
ATOM 5045 O O . ALA A 1 634 ? -35.554 -28.854 7.970 1.00 50.06 634 ALA A O 1
ATOM 5046 N N . ARG A 1 635 ? -35.010 -27.414 9.597 1.00 47.22 635 ARG A N 1
ATOM 5047 C CA . ARG A 1 635 ? -36.381 -26.935 9.843 1.00 47.22 635 ARG A CA 1
ATOM 5048 C C . ARG A 1 635 ? -36.854 -25.902 8.815 1.00 47.22 635 ARG A C 1
ATOM 5050 O O . ARG A 1 635 ? -38.056 -25.730 8.645 1.00 47.22 635 ARG A O 1
ATOM 5057 N N . GLU A 1 636 ? -35.932 -25.222 8.139 1.00 51.28 636 GLU A N 1
ATOM 5058 C CA . GLU A 1 636 ? -36.242 -24.155 7.177 1.00 51.28 636 GLU A CA 1
ATOM 5059 C C . GLU A 1 636 ? -36.522 -24.677 5.749 1.00 51.28 636 GLU A C 1
ATOM 5061 O O . GLU A 1 636 ? -36.888 -23.890 4.881 1.00 51.28 636 GLU A O 1
ATOM 5066 N N . GLN A 1 637 ? -36.416 -25.990 5.489 1.00 48.91 637 GLN A N 1
ATOM 5067 C CA . GLN A 1 637 ? -36.490 -26.548 4.127 1.00 48.91 637 GLN A CA 1
ATOM 5068 C C . GLN A 1 637 ? -37.821 -27.218 3.708 1.00 48.91 637 GLN A C 1
ATOM 5070 O O . GLN A 1 637 ? -37.887 -27.677 2.570 1.00 48.91 637 GLN A O 1
ATOM 5075 N N . TRP A 1 638 ? -38.858 -27.368 4.551 1.00 58.66 638 TRP A N 1
ATOM 5076 C CA . TRP A 1 638 ? -39.936 -28.353 4.270 1.00 58.66 638 TRP A CA 1
ATOM 5077 C C . TRP A 1 638 ? -41.345 -27.789 3.990 1.00 58.66 638 TRP A C 1
ATOM 5079 O O . TRP A 1 638 ? -41.803 -26.841 4.627 1.00 58.66 638 TRP A O 1
ATOM 5089 N N . ALA A 1 639 ? -42.020 -28.438 3.026 1.00 49.66 639 ALA A N 1
ATOM 5090 C CA . ALA A 1 639 ? -43.401 -28.236 2.563 1.00 49.66 639 ALA A CA 1
ATOM 5091 C C . ALA A 1 639 ? -44.410 -29.159 3.304 1.00 49.66 639 ALA A C 1
ATOM 5093 O O . ALA A 1 639 ? -43.979 -30.140 3.911 1.00 49.66 639 ALA A O 1
ATOM 5094 N N . PRO A 1 640 ? -45.735 -28.891 3.272 1.00 49.34 640 PRO A N 1
ATOM 5095 C CA . PRO A 1 640 ? -46.686 -29.405 4.271 1.00 49.34 640 PRO A CA 1
ATOM 5096 C C . PRO A 1 640 ? -47.260 -30.825 4.066 1.00 49.34 640 PRO A C 1
ATOM 5098 O O . PRO A 1 640 ? -48.032 -31.259 4.914 1.00 49.34 640 PRO A O 1
ATOM 5101 N N . ASP A 1 641 ? -46.917 -31.564 3.006 1.00 48.06 641 ASP A N 1
ATOM 5102 C CA . ASP A 1 641 ? -47.761 -32.690 2.539 1.00 48.06 641 ASP A CA 1
ATOM 5103 C C . ASP A 1 641 ? -47.262 -34.116 2.876 1.00 48.06 641 ASP A C 1
ATOM 5105 O O . ASP A 1 641 ? -47.661 -35.083 2.226 1.00 48.06 641 ASP A O 1
ATOM 5109 N N . LEU A 1 642 ? -46.395 -34.296 3.879 1.00 53.56 642 LEU A N 1
ATOM 5110 C CA . LEU A 1 642 ? -45.939 -35.633 4.303 1.00 53.56 642 LEU A CA 1
ATOM 5111 C C . LEU A 1 642 ? -46.714 -36.156 5.521 1.00 53.56 642 LEU A C 1
ATOM 5113 O O . LEU A 1 642 ? -46.882 -35.451 6.514 1.00 53.56 642 LEU A O 1
ATOM 5117 N N . ASP A 1 643 ? -47.121 -37.428 5.454 1.00 68.44 643 ASP A N 1
ATOM 5118 C CA . ASP A 1 643 ? -47.726 -38.174 6.562 1.00 68.44 643 ASP A CA 1
ATOM 5119 C C . ASP A 1 643 ? -46.778 -38.195 7.779 1.00 68.44 643 ASP A C 1
ATOM 5121 O O . ASP A 1 643 ? -45.571 -38.450 7.651 1.00 68.44 643 ASP A O 1
ATOM 5125 N N . GLY A 1 644 ? -47.312 -37.883 8.964 1.00 75.12 644 GLY A N 1
ATOM 5126 C CA . GLY A 1 644 ? -46.530 -37.467 10.136 1.00 75.12 644 GLY A CA 1
ATOM 5127 C C . GLY A 1 644 ? -45.493 -38.496 10.599 1.00 75.12 644 GLY A C 1
ATOM 5128 O O . GLY A 1 644 ? -44.391 -38.130 11.015 1.00 75.12 644 GLY A O 1
ATOM 5129 N N . ASP A 1 645 ? -45.797 -39.785 10.443 1.00 66.25 645 ASP A N 1
ATOM 5130 C CA . ASP A 1 645 ? -44.912 -40.885 10.840 1.00 66.25 645 ASP A CA 1
ATOM 5131 C C . ASP A 1 645 ? -43.747 -41.115 9.865 1.00 66.25 645 ASP A C 1
ATOM 5133 O O . ASP A 1 645 ? -42.642 -41.487 10.281 1.00 66.25 645 ASP A O 1
ATOM 5137 N N . GLN A 1 646 ? -43.950 -40.881 8.564 1.00 65.81 646 GLN A N 1
ATOM 5138 C CA . GLN A 1 646 ? -42.865 -40.952 7.580 1.00 65.81 646 GLN A CA 1
ATOM 5139 C C . GLN A 1 646 ? -41.947 -39.737 7.691 1.00 65.81 646 GLN A C 1
ATOM 5141 O O . GLN A 1 646 ? -40.724 -39.907 7.698 1.00 65.81 646 GLN A O 1
ATOM 5146 N N . ALA A 1 647 ? -42.519 -38.542 7.875 1.00 63.59 647 ALA A N 1
ATOM 5147 C CA . ALA A 1 647 ? -41.755 -37.324 8.120 1.00 63.59 647 ALA A CA 1
ATOM 5148 C C . ALA A 1 647 ? -40.863 -37.469 9.366 1.00 63.59 647 ALA A C 1
ATOM 5150 O O . ALA A 1 647 ? -39.666 -37.186 9.304 1.00 63.59 647 ALA A O 1
ATOM 5151 N N . ALA A 1 648 ? -41.397 -38.006 10.469 1.00 66.56 648 ALA A N 1
ATOM 5152 C CA . ALA A 1 648 ? -40.632 -38.225 11.695 1.00 66.56 648 ALA A CA 1
ATOM 5153 C C . ALA A 1 648 ? -39.455 -39.200 11.500 1.00 66.56 648 ALA A C 1
ATOM 5155 O O . ALA A 1 648 ? -38.332 -38.896 11.911 1.00 66.56 648 ALA A O 1
ATOM 5156 N N . LYS A 1 649 ? -39.668 -40.341 10.824 1.00 75.88 649 LYS A N 1
ATOM 5157 C CA . LYS A 1 649 ? -38.593 -41.313 10.529 1.00 75.88 649 LYS A CA 1
ATOM 5158 C C . LYS A 1 649 ? -37.510 -40.719 9.629 1.00 75.88 649 LYS A C 1
ATOM 5160 O O . LYS A 1 649 ? -36.323 -40.969 9.847 1.00 75.88 649 LYS A O 1
ATOM 5165 N N . GLN A 1 650 ? -37.905 -39.910 8.648 1.00 75.12 650 GLN A N 1
ATOM 5166 C CA . GLN A 1 650 ? -36.982 -39.287 7.704 1.00 75.12 650 GLN A CA 1
ATOM 5167 C C . GLN A 1 650 ? -36.155 -38.173 8.365 1.00 75.12 650 GLN A C 1
ATOM 5169 O O . GLN A 1 650 ? -34.939 -38.134 8.172 1.00 75.12 650 GLN A O 1
ATOM 5174 N N . ILE A 1 651 ? -36.770 -37.352 9.230 1.00 71.12 651 ILE A N 1
ATOM 5175 C CA . ILE A 1 651 ? -36.069 -36.362 10.070 1.00 71.12 651 ILE A CA 1
ATOM 5176 C C . ILE A 1 651 ? -35.061 -37.064 10.981 1.00 71.12 651 ILE A C 1
ATOM 5178 O O . ILE A 1 651 ? -33.899 -36.665 11.052 1.00 71.12 651 ILE A O 1
ATOM 5182 N N . HIS A 1 652 ? -35.476 -38.143 11.647 1.00 70.31 652 HIS A N 1
ATOM 5183 C CA . HIS A 1 652 ? -34.609 -38.870 12.571 1.00 70.31 652 HIS A CA 1
ATOM 5184 C C . HIS A 1 652 ? -33.393 -39.483 11.855 1.00 70.31 652 HIS A C 1
ATOM 5186 O O . HIS A 1 652 ? -32.273 -39.428 12.367 1.00 70.31 652 HIS A O 1
ATOM 5192 N N . GLN A 1 653 ? -33.585 -40.008 10.640 1.00 80.00 653 GLN A N 1
ATOM 5193 C CA . GLN A 1 653 ? -32.492 -40.534 9.821 1.00 80.00 653 GLN A CA 1
ATOM 5194 C C . GLN A 1 653 ? -31.558 -39.425 9.308 1.00 80.00 653 GLN A C 1
ATOM 5196 O O . GLN A 1 653 ? -30.344 -39.616 9.284 1.00 80.00 653 GLN A O 1
ATOM 5201 N N . GLN A 1 654 ? -32.086 -38.257 8.930 1.00 72.06 654 GLN A N 1
ATOM 5202 C CA . GLN A 1 654 ? -31.261 -37.130 8.480 1.00 72.06 654 GLN A CA 1
ATOM 5203 C C . GLN A 1 654 ? -30.447 -36.507 9.617 1.00 72.06 654 GLN A C 1
ATOM 5205 O O . GLN A 1 654 ? -29.267 -36.221 9.421 1.00 72.06 654 GLN A O 1
ATOM 5210 N N . ILE A 1 655 ? -31.028 -36.371 10.814 1.00 73.00 655 ILE A N 1
ATOM 5211 C CA . ILE A 1 655 ? -30.296 -35.932 12.012 1.00 73.00 655 ILE A CA 1
ATOM 5212 C C . ILE A 1 655 ? -29.172 -36.921 12.326 1.00 73.00 655 ILE A C 1
ATOM 5214 O O . ILE A 1 655 ? -28.038 -36.500 12.544 1.00 73.00 655 ILE A O 1
ATOM 5218 N N . ARG A 1 656 ? -29.451 -38.231 12.272 1.00 75.81 656 ARG A N 1
ATOM 5219 C CA . ARG A 1 656 ? -28.432 -39.272 12.472 1.00 75.81 656 ARG A CA 1
ATOM 5220 C C . ARG A 1 656 ? -27.280 -39.137 11.471 1.00 75.81 656 ARG A C 1
ATOM 5222 O O . ARG A 1 656 ? -26.126 -39.127 11.885 1.00 75.81 656 ARG A O 1
ATOM 5229 N N . ASN A 1 657 ? -27.586 -38.962 10.185 1.00 78.81 657 ASN A N 1
ATOM 5230 C CA . ASN A 1 657 ? -26.571 -38.798 9.141 1.00 78.81 657 ASN A CA 1
ATOM 5231 C C . ASN A 1 657 ? -25.749 -37.506 9.324 1.00 78.81 657 ASN A C 1
ATOM 5233 O O . ASN A 1 657 ? -24.537 -37.516 9.121 1.00 78.81 657 ASN A O 1
ATOM 5237 N N . ALA A 1 658 ? -26.386 -36.398 9.719 1.00 71.38 658 ALA A N 1
ATOM 5238 C CA . ALA A 1 658 ? -25.710 -35.118 9.938 1.00 71.38 658 ALA A CA 1
ATOM 5239 C C . ALA A 1 658 ? -24.785 -35.152 11.166 1.00 71.38 658 ALA A C 1
ATOM 5241 O O . ALA A 1 658 ? -23.654 -34.673 11.098 1.00 71.38 658 ALA A O 1
ATOM 5242 N N . VAL A 1 659 ? -25.242 -35.760 12.266 1.00 73.50 659 VAL A N 1
ATOM 5243 C CA . VAL A 1 659 ? -24.422 -35.974 13.468 1.00 73.50 659 VAL A CA 1
ATOM 5244 C C . VAL A 1 659 ? -23.237 -36.881 13.143 1.00 73.50 659 VAL A C 1
ATOM 5246 O O . VAL A 1 659 ? -22.108 -36.546 13.489 1.00 73.50 659 VAL A O 1
ATOM 5249 N N . GLN A 1 660 ? -23.465 -37.975 12.411 1.00 78.12 660 GLN A N 1
ATOM 5250 C CA . GLN A 1 660 ? -22.395 -38.873 11.983 1.00 78.12 660 GLN A CA 1
ATOM 5251 C C . GLN A 1 660 ? -21.344 -38.148 11.126 1.00 78.12 660 GLN A C 1
ATOM 5253 O O . GLN A 1 660 ? -20.150 -38.290 11.379 1.00 78.12 660 GLN A O 1
ATOM 5258 N N . ALA A 1 661 ? -21.765 -37.319 10.165 1.00 75.31 661 ALA A N 1
ATOM 5259 C CA . ALA A 1 661 ? -20.844 -36.564 9.316 1.00 75.31 661 ALA A CA 1
ATOM 5260 C C . ALA A 1 661 ? -19.988 -35.552 10.106 1.00 75.31 661 ALA A C 1
ATOM 5262 O O . ALA A 1 661 ? -18.797 -35.400 9.822 1.00 75.31 661 ALA A O 1
ATOM 5263 N N . GLU A 1 662 ? -20.565 -34.872 11.102 1.00 76.62 662 GLU A N 1
ATOM 5264 C CA . GLU A 1 662 ? -19.820 -33.916 11.934 1.00 76.62 662 GLU A CA 1
ATOM 5265 C C . GLU A 1 662 ? -18.855 -34.626 12.898 1.00 76.62 662 GLU A C 1
ATOM 5267 O O . GLU A 1 662 ? -17.720 -34.177 13.062 1.00 76.62 662 GLU A O 1
ATOM 5272 N N . VAL A 1 663 ? -19.249 -35.772 13.466 1.00 75.81 663 VAL A N 1
ATOM 5273 C CA . VAL A 1 663 ? -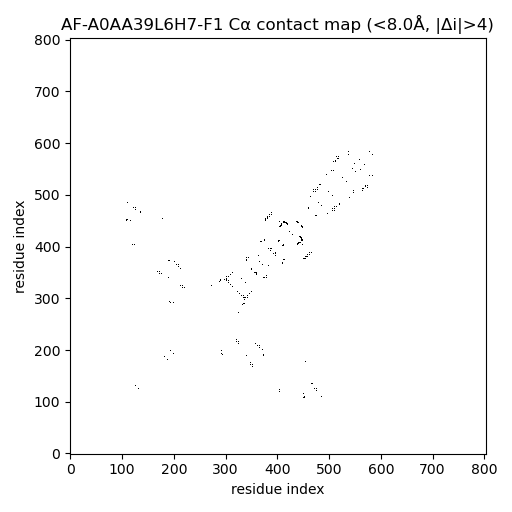18.364 -36.615 14.291 1.00 75.81 663 VAL A CA 1
ATOM 5274 C C . VAL A 1 663 ? -17.195 -37.148 13.457 1.00 75.81 663 VAL A C 1
ATOM 5276 O O . VAL A 1 663 ? -16.036 -36.985 13.840 1.00 75.81 663 VAL A O 1
ATOM 5279 N N . GLU A 1 664 ? -17.455 -37.684 12.261 1.00 76.31 664 GLU A N 1
ATOM 5280 C CA . GLU A 1 664 ? -16.399 -38.136 11.345 1.00 76.31 664 GLU A CA 1
ATOM 5281 C C . GLU A 1 664 ? -15.425 -37.015 10.961 1.00 76.31 664 GLU A C 1
ATOM 5283 O O . GLU A 1 664 ? -14.236 -37.262 10.741 1.00 76.31 664 GLU A O 1
ATOM 5288 N N . LYS A 1 665 ? -15.918 -35.780 10.840 1.00 80.50 665 LYS A N 1
ATOM 5289 C CA . LYS A 1 665 ? -15.090 -34.609 10.549 1.00 80.50 665 LYS A CA 1
ATOM 5290 C C . LYS A 1 665 ? -14.211 -34.237 11.745 1.00 80.50 665 LYS A C 1
ATOM 5292 O O . LYS A 1 665 ? -13.004 -34.081 11.564 1.00 80.50 665 LYS A O 1
ATOM 5297 N N . GLN A 1 666 ? -14.779 -34.160 12.950 1.00 76.06 666 GLN A N 1
ATOM 5298 C CA . GLN A 1 666 ? -14.019 -33.865 14.172 1.00 76.06 666 GLN A CA 1
ATOM 5299 C C . GLN A 1 666 ? -12.917 -34.897 14.421 1.00 76.06 666 GLN A C 1
ATOM 5301 O O . GLN A 1 666 ? -11.785 -34.524 14.731 1.00 76.06 666 GLN A O 1
ATOM 5306 N N . ILE A 1 667 ? -13.210 -36.181 14.209 1.00 73.00 667 ILE A N 1
ATOM 5307 C CA . ILE A 1 667 ? -12.224 -37.249 14.389 1.00 73.00 667 ILE A CA 1
ATOM 5308 C C . ILE A 1 667 ? -11.127 -37.172 13.323 1.00 73.00 667 ILE A C 1
ATOM 5310 O O . ILE A 1 667 ? -9.948 -37.310 13.649 1.00 73.00 667 ILE A O 1
ATOM 5314 N N . ARG A 1 668 ? -11.470 -36.884 12.058 1.00 73.25 668 ARG A N 1
ATOM 5315 C CA . ARG A 1 668 ? -10.465 -36.662 11.001 1.00 73.25 668 ARG A CA 1
ATOM 5316 C C . ARG A 1 668 ? -9.513 -35.518 11.349 1.00 73.25 668 ARG A C 1
ATOM 5318 O O . ARG A 1 668 ? -8.311 -35.633 11.101 1.00 73.25 668 ARG A O 1
ATOM 5325 N N . ASP A 1 669 ? -10.024 -34.439 11.931 1.00 74.56 669 ASP A N 1
ATOM 5326 C CA . ASP A 1 669 ? -9.204 -33.296 12.337 1.00 74.56 669 ASP A CA 1
ATOM 5327 C C . ASP A 1 669 ? -8.330 -33.617 13.565 1.00 74.56 669 ASP A C 1
ATOM 5329 O O . ASP A 1 669 ? -7.136 -33.302 13.562 1.00 74.56 669 ASP A O 1
ATOM 5333 N N . GLN A 1 670 ? -8.866 -34.327 14.567 1.00 75.56 670 GLN A N 1
ATOM 5334 C CA . GLN A 1 670 ? -8.087 -34.813 15.717 1.00 75.56 670 GLN A CA 1
ATOM 5335 C C . GLN A 1 670 ? -6.978 -35.782 15.293 1.00 75.56 670 GLN A C 1
ATOM 5337 O O . GLN A 1 670 ? -5.835 -35.658 15.742 1.00 75.56 670 GLN A O 1
ATOM 5342 N N . ALA A 1 671 ? -7.284 -36.705 14.381 1.00 71.69 671 ALA A N 1
ATOM 5343 C CA . ALA A 1 671 ? -6.311 -37.646 13.859 1.00 71.69 671 ALA A CA 1
ATOM 5344 C C . ALA A 1 671 ? -5.180 -36.929 13.119 1.00 71.69 671 ALA A C 1
ATOM 5346 O O . ALA A 1 671 ? -4.014 -37.208 13.388 1.00 71.69 671 ALA A O 1
ATOM 5347 N N . ARG A 1 672 ? -5.493 -35.950 12.257 1.00 72.19 672 ARG A N 1
ATOM 5348 C CA . ARG A 1 672 ? -4.483 -35.141 11.548 1.00 72.19 672 ARG A CA 1
ATOM 5349 C C . ARG A 1 672 ? -3.507 -34.452 12.500 1.00 72.19 672 ARG A C 1
ATOM 5351 O O . ARG A 1 672 ? -2.300 -34.480 12.247 1.00 72.19 672 ARG A O 1
ATOM 5358 N N . GLU A 1 673 ? -3.993 -33.866 13.594 1.00 74.31 673 GLU A N 1
ATOM 5359 C CA . GLU A 1 673 ? -3.108 -33.264 14.600 1.00 74.31 673 GLU A CA 1
ATOM 5360 C C . GLU A 1 673 ? -2.298 -34.323 15.370 1.00 74.31 673 GLU A C 1
ATOM 5362 O O . GLU A 1 673 ? -1.103 -34.122 15.600 1.00 74.31 673 GLU A O 1
ATOM 5367 N N . ALA A 1 674 ? -2.868 -35.494 15.675 1.00 72.50 674 ALA A N 1
ATOM 5368 C CA . ALA A 1 674 ? -2.124 -36.599 16.287 1.00 72.50 674 ALA A CA 1
ATOM 5369 C C . ALA A 1 674 ? -0.995 -37.134 15.378 1.00 72.50 674 ALA A C 1
ATOM 5371 O O . ALA A 1 674 ? 0.123 -37.360 15.857 1.00 72.50 674 ALA A O 1
ATOM 5372 N N . VAL A 1 675 ? -1.240 -37.270 14.064 1.00 74.31 675 VAL A N 1
ATOM 5373 C CA . VAL A 1 675 ? -0.208 -37.636 13.071 1.00 74.31 675 VAL A CA 1
ATOM 5374 C C . VAL A 1 675 ? 0.917 -36.611 13.079 1.00 74.31 675 VAL A C 1
ATOM 5376 O O . VAL A 1 675 ? 2.091 -36.965 13.178 1.00 74.31 675 VAL A O 1
ATOM 5379 N N . LYS A 1 676 ? 0.565 -35.326 13.013 1.00 75.12 676 LYS A N 1
ATOM 5380 C CA . LYS A 1 676 ? 1.525 -34.222 12.988 1.00 75.12 676 LYS A CA 1
ATOM 5381 C C . LYS A 1 676 ? 2.418 -34.216 14.231 1.00 75.12 676 LYS A C 1
ATOM 5383 O O . LYS A 1 676 ? 3.632 -34.065 14.095 1.00 75.12 676 LYS A O 1
ATOM 5388 N N . LEU A 1 677 ? 1.852 -34.448 15.418 1.00 77.94 677 LEU A N 1
ATOM 5389 C CA . LEU A 1 677 ? 2.614 -34.560 16.666 1.00 77.94 677 LEU A CA 1
ATOM 5390 C C . LEU A 1 677 ? 3.535 -35.792 16.683 1.00 77.94 677 LEU A C 1
ATOM 5392 O O . LEU A 1 677 ? 4.694 -35.676 17.086 1.00 77.94 677 LEU A O 1
ATOM 5396 N N . ARG A 1 678 ? 3.070 -36.956 16.201 1.00 73.75 678 ARG A N 1
ATOM 5397 C CA . ARG A 1 678 ? 3.896 -38.177 16.109 1.00 73.75 678 ARG A CA 1
ATOM 5398 C C . ARG A 1 678 ? 5.044 -38.036 15.111 1.00 73.75 678 ARG A C 1
ATOM 5400 O O . ARG A 1 678 ? 6.170 -38.399 15.443 1.00 73.75 678 ARG A O 1
ATOM 5407 N N . VAL A 1 679 ? 4.796 -37.454 13.936 1.00 75.00 679 VAL A N 1
ATOM 5408 C CA . VAL A 1 679 ? 5.843 -37.162 12.941 1.00 75.00 679 VAL A CA 1
ATOM 5409 C C . VAL A 1 679 ? 6.877 -36.199 13.526 1.00 75.00 679 VAL A C 1
ATOM 5411 O O . VAL A 1 679 ? 8.075 -36.450 13.420 1.00 75.00 679 VAL A O 1
ATOM 5414 N N . GLN A 1 680 ? 6.444 -35.143 14.223 1.00 72.06 680 GLN A N 1
ATOM 5415 C CA . GLN A 1 680 ? 7.365 -34.232 14.911 1.00 72.06 680 GLN A CA 1
ATOM 5416 C C . GLN A 1 680 ? 8.199 -34.937 15.990 1.00 72.06 680 GLN A C 1
ATOM 5418 O O . GLN A 1 680 ? 9.399 -34.677 16.095 1.00 72.06 680 GLN A O 1
ATOM 5423 N N . ALA A 1 681 ? 7.599 -35.831 16.779 1.00 77.31 681 ALA A N 1
ATOM 5424 C CA . ALA A 1 681 ? 8.320 -36.614 17.781 1.00 77.31 681 ALA A CA 1
ATOM 5425 C C . ALA A 1 681 ? 9.350 -37.558 17.139 1.00 77.31 681 ALA A C 1
ATOM 5427 O O . ALA A 1 681 ? 10.481 -37.652 17.618 1.00 77.31 681 ALA A O 1
ATOM 5428 N N . HIS A 1 682 ? 8.993 -38.202 16.025 1.00 77.12 682 HIS A N 1
ATOM 5429 C CA . HIS A 1 682 ? 9.890 -39.097 15.299 1.00 77.12 682 HIS A CA 1
ATOM 5430 C C . HIS A 1 682 ? 11.073 -38.343 14.675 1.00 77.12 682 HIS A C 1
ATOM 5432 O O . HIS A 1 682 ? 12.218 -38.747 14.858 1.00 77.12 682 HIS A O 1
ATOM 5438 N N . LEU A 1 683 ? 10.821 -37.191 14.042 1.00 75.19 683 LEU A N 1
ATOM 5439 C CA . LEU A 1 683 ? 11.875 -36.324 13.501 1.00 75.19 683 LEU A CA 1
ATOM 5440 C C . LEU A 1 683 ? 12.830 -35.823 14.594 1.00 75.19 683 LEU A C 1
ATOM 5442 O O . LEU A 1 683 ? 14.041 -35.779 14.379 1.00 75.19 683 LEU A O 1
ATOM 5446 N N . ARG A 1 684 ? 12.312 -35.487 15.786 1.00 78.12 684 ARG A N 1
ATOM 5447 C CA . ARG A 1 684 ? 13.147 -35.118 16.943 1.00 78.12 684 ARG A CA 1
ATOM 5448 C C . ARG A 1 684 ? 14.033 -36.272 17.400 1.00 78.12 684 ARG A C 1
ATOM 5450 O O . ARG A 1 684 ? 15.213 -36.045 17.646 1.00 78.12 684 ARG A O 1
ATOM 5457 N N . LYS A 1 685 ? 13.487 -37.489 17.476 1.00 82.81 685 LYS A N 1
ATOM 5458 C CA . LYS A 1 685 ? 14.255 -38.688 17.836 1.00 82.81 685 LYS A CA 1
ATOM 5459 C C . LYS A 1 685 ? 15.360 -38.969 16.812 1.00 82.81 685 LYS A C 1
ATOM 5461 O O . LYS A 1 685 ? 16.511 -39.119 17.194 1.00 82.81 685 LYS A O 1
ATOM 5466 N N . HIS A 1 686 ? 15.044 -38.913 15.518 1.00 77.00 686 HIS A N 1
ATOM 5467 C CA . HIS A 1 686 ? 16.031 -39.115 14.453 1.00 77.00 686 HIS A CA 1
ATOM 5468 C C . HIS A 1 686 ? 17.152 -38.063 14.473 1.00 77.00 686 HIS A C 1
ATOM 5470 O O . HIS A 1 686 ? 18.315 -38.388 14.235 1.00 77.00 686 HIS A O 1
ATOM 5476 N N . ALA A 1 687 ? 16.819 -36.805 14.780 1.00 71.81 687 ALA A N 1
ATOM 5477 C CA . ALA A 1 687 ? 17.809 -35.744 14.949 1.00 71.81 687 ALA A CA 1
ATOM 5478 C C . ALA A 1 687 ? 18.718 -35.987 16.168 1.00 71.81 687 ALA A C 1
ATOM 5480 O O . ALA A 1 687 ? 19.925 -35.766 16.073 1.00 71.81 687 ALA A O 1
ATOM 5481 N N . GLN A 1 688 ? 18.160 -36.476 17.281 1.00 81.19 688 GLN A N 1
ATOM 5482 C CA . GLN A 1 688 ? 18.925 -36.859 18.473 1.00 81.19 688 GLN A CA 1
ATOM 5483 C C . GLN A 1 688 ? 19.856 -38.044 18.187 1.00 81.19 688 GLN A C 1
ATOM 5485 O O . GLN A 1 688 ? 21.046 -37.948 18.472 1.00 81.19 688 GLN A O 1
ATOM 5490 N N . ASP A 1 689 ? 19.360 -39.101 17.541 1.00 77.06 689 ASP A N 1
ATOM 5491 C CA . ASP A 1 689 ? 20.153 -40.287 17.193 1.00 77.06 689 ASP A CA 1
ATOM 5492 C C . ASP A 1 689 ? 21.293 -39.936 16.216 1.00 77.06 689 ASP A C 1
ATOM 5494 O O . ASP A 1 689 ? 22.430 -40.388 16.372 1.00 77.06 689 ASP A O 1
ATOM 5498 N N . ALA A 1 690 ? 21.033 -39.054 15.242 1.00 73.75 690 ALA A N 1
ATOM 5499 C CA . ALA A 1 690 ? 22.064 -38.537 14.342 1.00 73.75 690 ALA A CA 1
ATOM 5500 C C . ALA A 1 690 ? 23.132 -37.715 15.086 1.00 73.75 690 ALA A C 1
ATOM 5502 O O . ALA A 1 690 ? 24.316 -37.783 14.748 1.00 73.75 690 ALA A O 1
ATOM 5503 N N . GLN A 1 691 ? 22.732 -36.954 16.109 1.00 73.31 691 GLN A N 1
ATOM 5504 C CA . GLN A 1 691 ? 23.648 -36.176 16.939 1.00 73.31 691 GLN A CA 1
ATOM 5505 C C . GLN A 1 691 ? 24.499 -37.083 17.843 1.00 73.31 691 GLN A C 1
ATOM 5507 O O . GLN A 1 691 ? 25.713 -36.886 17.907 1.00 73.31 691 GLN A O 1
ATOM 5512 N N . SER A 1 692 ? 23.902 -38.119 18.444 1.00 78.38 692 SER A N 1
ATOM 5513 C CA . SER A 1 692 ? 24.600 -39.137 19.243 1.00 78.38 692 SER A CA 1
ATOM 5514 C C . SER A 1 692 ? 25.610 -39.941 18.416 1.00 78.38 692 SER A C 1
ATOM 5516 O O . SER A 1 692 ? 26.755 -40.107 18.844 1.00 78.38 692 SER A O 1
ATOM 5518 N N . ASN A 1 693 ? 25.244 -40.346 17.195 1.00 72.50 693 ASN A N 1
ATOM 5519 C CA . ASN A 1 693 ? 26.153 -41.050 16.283 1.00 72.50 693 ASN A CA 1
ATOM 5520 C C . ASN A 1 693 ? 27.311 -40.160 15.800 1.00 72.50 693 ASN A C 1
ATOM 5522 O O . ASN A 1 693 ? 28.422 -40.641 15.558 1.00 72.50 693 ASN A O 1
ATOM 5526 N N . ARG A 1 694 ? 27.086 -38.844 15.684 1.00 66.94 694 ARG A N 1
ATOM 5527 C CA . ARG A 1 694 ? 28.144 -37.887 15.334 1.00 66.94 694 ARG A CA 1
ATOM 5528 C C . ARG A 1 694 ? 29.172 -37.737 16.454 1.00 66.94 694 ARG A C 1
ATOM 5530 O O . ARG A 1 694 ? 30.354 -37.626 16.151 1.00 66.94 694 ARG A O 1
ATOM 5537 N N . SER A 1 695 ? 28.743 -37.778 17.717 1.00 71.25 695 SER A N 1
ATOM 5538 C CA . SER A 1 695 ? 29.648 -37.738 18.876 1.00 71.25 695 SER A CA 1
ATOM 5539 C C . SER A 1 695 ? 30.478 -39.013 19.062 1.00 71.25 695 SER A C 1
ATOM 5541 O O . SER A 1 695 ? 31.595 -38.931 19.566 1.00 71.25 695 SER A O 1
ATOM 5543 N N . THR A 1 696 ? 29.991 -40.178 18.623 1.00 67.19 696 THR A N 1
ATOM 5544 C CA . THR A 1 696 ? 30.762 -41.436 18.682 1.00 67.19 696 THR A CA 1
ATOM 5545 C C . THR A 1 696 ? 31.791 -41.569 17.558 1.00 67.19 696 THR A C 1
ATOM 5547 O O . THR A 1 696 ? 32.795 -42.247 17.730 1.00 67.19 696 THR A O 1
ATOM 5550 N N . LEU A 1 697 ? 31.589 -40.902 16.415 1.00 59.31 697 LEU A N 1
ATOM 5551 C CA . LEU A 1 697 ? 32.517 -40.946 15.274 1.00 59.31 697 LEU A CA 1
ATOM 5552 C C . LEU A 1 697 ? 33.695 -39.962 15.389 1.00 59.31 697 LEU A C 1
ATOM 5554 O O . LEU A 1 697 ? 34.616 -40.014 14.580 1.00 59.31 697 LEU A O 1
ATOM 5558 N N . THR A 1 698 ? 33.695 -39.072 16.383 1.00 55.03 6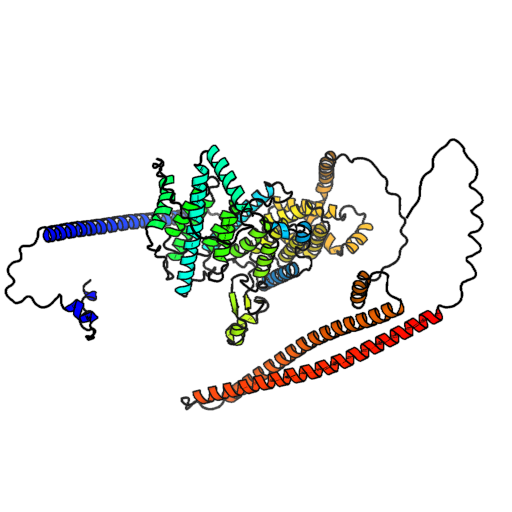98 THR A N 1
ATOM 5559 C CA . THR A 1 698 ? 34.759 -38.073 16.570 1.00 55.03 698 THR A CA 1
ATOM 5560 C C . THR A 1 698 ? 35.934 -38.533 17.438 1.00 55.03 698 THR A C 1
ATOM 5562 O O . THR A 1 698 ? 36.807 -37.710 17.700 1.00 55.03 698 THR A O 1
ATOM 5565 N N . SER A 1 699 ? 36.004 -39.799 17.884 1.00 51.53 699 SER A N 1
ATOM 5566 C CA . SER A 1 699 ? 37.062 -40.230 18.817 1.00 51.53 699 SER A CA 1
ATOM 5567 C C . SER A 1 699 ? 38.185 -41.114 18.274 1.00 51.53 699 SER A C 1
ATOM 5569 O O . SER A 1 699 ? 39.088 -41.367 19.057 1.00 51.53 699 SER A O 1
ATOM 5571 N N . ASP A 1 700 ? 38.230 -41.545 17.006 1.00 51.97 700 ASP A N 1
ATOM 5572 C CA . ASP A 1 700 ? 39.365 -42.371 16.553 1.00 51.97 700 ASP A CA 1
ATOM 5573 C C . ASP A 1 700 ? 39.819 -42.135 15.101 1.00 51.97 700 ASP A C 1
ATOM 5575 O O . ASP A 1 700 ? 39.082 -42.340 14.144 1.00 51.97 700 ASP A O 1
ATOM 5579 N N . ARG A 1 701 ? 41.095 -41.725 15.013 1.00 55.41 701 ARG A N 1
ATOM 5580 C CA . ARG A 1 701 ? 42.093 -41.762 13.920 1.00 55.41 701 ARG A CA 1
ATOM 5581 C C . ARG A 1 701 ? 41.708 -41.316 12.490 1.00 55.41 701 ARG A C 1
ATOM 5583 O O . ARG A 1 701 ? 40.913 -41.964 11.819 1.00 55.41 701 ARG A O 1
ATOM 5590 N N . PRO A 1 702 ? 42.423 -40.318 11.927 1.00 47.56 702 PRO A N 1
ATOM 5591 C CA . PRO A 1 702 ? 42.348 -39.977 10.513 1.00 47.56 702 PRO A CA 1
ATOM 5592 C C . PRO A 1 702 ? 43.421 -40.734 9.712 1.00 47.56 702 PRO A C 1
ATOM 5594 O O . PRO A 1 702 ? 44.599 -40.380 9.753 1.00 47.56 702 PRO A O 1
ATOM 5597 N N . SER A 1 703 ? 43.043 -41.763 8.957 1.00 52.41 703 SER A N 1
ATOM 5598 C CA . SER A 1 703 ? 43.817 -42.255 7.802 1.00 52.41 703 SER A CA 1
ATOM 5599 C C . SER A 1 703 ? 42.878 -43.015 6.864 1.00 52.41 703 SER A C 1
ATOM 5601 O O . SER A 1 703 ? 42.107 -43.843 7.328 1.00 52.41 703 SER A O 1
ATOM 5603 N N . ASP A 1 704 ? 42.966 -42.733 5.565 1.00 53.69 704 ASP A N 1
ATOM 5604 C CA . ASP A 1 704 ? 42.361 -43.478 4.445 1.00 53.69 704 ASP A CA 1
ATOM 5605 C C . ASP A 1 704 ? 40.898 -43.160 4.078 1.00 53.69 704 ASP A C 1
ATOM 5607 O O . ASP A 1 704 ? 39.977 -43.958 4.230 1.00 53.69 704 ASP A O 1
ATOM 5611 N N . ALA A 1 705 ? 40.691 -41.990 3.461 1.00 53.28 705 ALA A N 1
ATOM 5612 C CA . ALA A 1 705 ? 39.416 -41.587 2.864 1.00 53.28 705 ALA A CA 1
ATOM 5613 C C . ALA A 1 705 ? 39.531 -41.356 1.345 1.00 53.28 705 ALA A C 1
ATOM 5615 O O . ALA A 1 705 ? 39.542 -40.212 0.902 1.00 53.28 705 ALA A O 1
ATOM 5616 N N . ILE A 1 706 ? 39.586 -42.429 0.536 1.00 53.00 706 ILE A N 1
ATOM 5617 C CA . ILE A 1 706 ? 39.321 -42.346 -0.924 1.00 53.00 706 ILE A CA 1
ATOM 5618 C C . ILE A 1 706 ? 38.337 -43.428 -1.449 1.00 53.00 706 ILE A C 1
ATOM 5620 O O . ILE A 1 706 ? 37.812 -43.284 -2.545 1.00 53.00 706 ILE A O 1
ATOM 5624 N N . SER A 1 707 ? 37.924 -44.444 -0.676 1.00 51.56 707 SER A N 1
ATOM 5625 C CA . SER A 1 707 ? 37.042 -45.522 -1.200 1.00 51.56 707 SER A CA 1
ATOM 5626 C C . SER A 1 707 ? 35.557 -45.476 -0.763 1.00 51.56 707 SER A C 1
ATOM 5628 O O . SER A 1 707 ? 34.807 -46.414 -1.031 1.00 51.56 707 SER A O 1
ATOM 5630 N N . GLY A 1 708 ? 35.088 -44.418 -0.089 1.00 49.94 708 GLY A N 1
ATOM 5631 C CA . GLY A 1 708 ? 33.788 -44.429 0.616 1.00 49.94 708 GLY A CA 1
ATOM 5632 C C . GLY A 1 708 ? 32.541 -43.953 -0.151 1.00 49.94 708 GLY A C 1
ATOM 5633 O O . GLY A 1 708 ? 31.434 -44.061 0.378 1.00 49.94 708 GLY A O 1
ATOM 5634 N N . GLN A 1 709 ? 32.663 -43.414 -1.370 1.00 51.41 709 GLN A N 1
ATOM 5635 C CA . GLN A 1 709 ? 31.528 -42.740 -2.032 1.00 51.41 709 GLN A CA 1
ATOM 5636 C C . GLN A 1 709 ? 30.419 -43.689 -2.522 1.00 51.41 709 GLN A C 1
ATOM 5638 O O . GLN A 1 709 ? 29.253 -43.307 -2.498 1.00 51.41 709 GLN A O 1
ATOM 5643 N N . HIS A 1 710 ? 30.729 -44.941 -2.874 1.00 50.22 710 HIS A N 1
ATOM 5644 C CA . HIS A 1 710 ? 29.707 -45.898 -3.327 1.00 50.22 710 HIS A CA 1
ATOM 5645 C C . HIS A 1 710 ? 28.891 -46.531 -2.182 1.00 50.22 710 HIS A C 1
ATOM 5647 O O . HIS A 1 710 ? 27.739 -46.907 -2.393 1.00 50.22 710 HIS A O 1
ATOM 5653 N N . GLY A 1 711 ? 29.432 -46.590 -0.958 1.00 47.44 711 GLY A N 1
ATOM 5654 C CA . GLY A 1 711 ? 28.709 -47.109 0.214 1.00 47.44 711 GLY A CA 1
ATOM 5655 C C . GLY A 1 711 ? 27.649 -46.144 0.761 1.00 47.44 711 GLY A C 1
ATOM 5656 O O . GLY A 1 711 ? 26.608 -46.576 1.257 1.00 47.44 711 GLY A O 1
ATOM 5657 N N . LEU A 1 712 ? 27.869 -44.832 0.620 1.00 53.53 712 LEU A N 1
ATOM 5658 C CA . LEU A 1 712 ? 26.921 -43.802 1.063 1.00 53.53 712 LEU A CA 1
ATOM 5659 C C . LEU A 1 712 ? 25.673 -43.726 0.170 1.00 53.53 712 LEU A C 1
ATOM 5661 O O . LEU A 1 712 ? 24.586 -43.446 0.672 1.00 53.53 712 LEU A O 1
ATOM 5665 N N . GLU A 1 713 ? 25.799 -44.024 -1.125 1.00 51.25 713 GLU A N 1
ATOM 5666 C CA . GLU A 1 713 ? 24.664 -44.038 -2.057 1.00 51.25 713 GLU A CA 1
ATOM 5667 C C . GLU A 1 713 ? 23.742 -45.250 -1.802 1.00 51.25 713 GLU A C 1
ATOM 5669 O O . GLU A 1 713 ? 22.522 -45.104 -1.755 1.00 51.25 713 GLU A O 1
ATOM 5674 N N . ALA A 1 714 ? 24.310 -46.433 -1.525 1.00 48.72 714 ALA A N 1
ATOM 5675 C CA . ALA A 1 714 ? 23.543 -47.639 -1.184 1.00 48.72 714 ALA A CA 1
ATOM 5676 C C . ALA A 1 714 ? 22.842 -47.536 0.190 1.00 48.72 714 ALA A C 1
ATOM 5678 O O . ALA A 1 714 ? 21.707 -47.992 0.356 1.00 48.72 714 ALA A O 1
ATOM 5679 N N . SER A 1 715 ? 23.480 -46.871 1.160 1.00 51.22 715 SER A N 1
ATOM 5680 C CA . SER A 1 715 ? 22.885 -46.583 2.475 1.00 51.22 715 SER A CA 1
ATOM 5681 C C . SER A 1 715 ? 21.741 -45.554 2.386 1.00 51.22 715 SER A C 1
ATOM 5683 O O . SER A 1 715 ? 20.730 -45.664 3.078 1.00 51.22 715 SER A O 1
ATOM 5685 N N . ARG A 1 716 ? 21.822 -44.592 1.452 1.00 54.75 716 ARG A N 1
ATOM 5686 C CA . ARG A 1 716 ? 20.728 -43.640 1.174 1.00 54.75 716 ARG A CA 1
ATOM 5687 C C . ARG A 1 716 ? 19.512 -44.288 0.516 1.00 54.75 716 ARG A C 1
ATOM 5689 O O . ARG A 1 716 ? 18.390 -43.902 0.831 1.00 54.75 716 ARG A O 1
ATOM 5696 N N . ILE A 1 717 ? 19.718 -45.246 -0.388 1.00 55.50 717 ILE A N 1
ATOM 5697 C CA . ILE A 1 717 ? 18.614 -45.944 -1.068 1.00 55.50 717 ILE A CA 1
ATOM 5698 C C . ILE A 1 717 ? 17.865 -46.843 -0.072 1.00 55.50 717 ILE A C 1
ATOM 5700 O O . ILE A 1 717 ? 16.647 -46.747 0.035 1.00 55.50 717 ILE A O 1
ATOM 5704 N N . THR A 1 718 ? 18.588 -47.611 0.750 1.00 54.72 718 THR A N 1
ATOM 5705 C CA . THR A 1 718 ? 17.979 -48.459 1.795 1.00 54.72 718 THR A CA 1
ATOM 5706 C C . THR A 1 718 ? 17.281 -47.649 2.895 1.00 54.72 718 THR A C 1
ATOM 5708 O O . THR A 1 718 ? 16.220 -48.048 3.370 1.00 54.72 718 THR A O 1
ATOM 5711 N N . SER A 1 719 ? 17.799 -46.467 3.253 1.00 64.38 719 SER A N 1
ATOM 5712 C CA . SER A 1 719 ? 17.113 -45.533 4.160 1.00 64.38 719 SER A CA 1
ATOM 5713 C C . SER A 1 719 ? 15.781 -45.028 3.598 1.00 64.38 719 SER A C 1
ATOM 5715 O O . SER A 1 719 ? 14.850 -44.806 4.366 1.00 64.38 719 SER A O 1
ATOM 5717 N N . ARG A 1 720 ? 15.687 -44.835 2.278 1.00 57.59 720 ARG A N 1
ATOM 5718 C CA . ARG A 1 720 ? 14.494 -44.292 1.619 1.00 57.59 720 ARG A CA 1
ATOM 5719 C C . ARG A 1 720 ? 13.375 -45.325 1.513 1.00 57.59 720 ARG A C 1
ATOM 5721 O O . ARG A 1 720 ? 12.225 -45.002 1.794 1.00 57.59 720 ARG A O 1
ATOM 5728 N N . ASP A 1 721 ? 13.724 -46.566 1.186 1.00 63.69 721 ASP A N 1
ATOM 5729 C CA . ASP A 1 721 ? 12.758 -47.669 1.155 1.00 63.69 721 ASP A CA 1
ATOM 5730 C C . ASP A 1 721 ? 12.211 -47.966 2.563 1.00 63.69 721 ASP A C 1
ATOM 5732 O O . ASP A 1 721 ? 11.015 -48.208 2.729 1.00 63.69 721 ASP A O 1
ATOM 5736 N N . ASN A 1 722 ? 13.053 -47.850 3.596 1.00 66.44 722 ASN A N 1
ATOM 5737 C CA . ASN A 1 722 ? 12.624 -47.989 4.990 1.00 66.44 722 ASN A CA 1
ATOM 5738 C C . ASN A 1 722 ? 11.689 -46.855 5.441 1.00 66.44 722 ASN A C 1
ATOM 5740 O O . ASN A 1 722 ? 10.753 -47.106 6.198 1.00 66.44 722 ASN A O 1
ATOM 5744 N N . GLU A 1 723 ? 11.902 -45.625 4.967 1.00 67.75 723 GLU A N 1
ATOM 5745 C CA . GLU A 1 723 ? 11.051 -44.474 5.291 1.00 67.75 723 GLU A CA 1
ATOM 5746 C C . GLU A 1 723 ? 9.655 -44.603 4.655 1.00 67.75 723 GLU A C 1
ATOM 5748 O O . GLU A 1 723 ? 8.646 -44.362 5.321 1.00 67.75 723 GLU A O 1
ATOM 5753 N N . ASP A 1 724 ? 9.576 -45.077 3.406 1.00 68.62 724 ASP A N 1
ATOM 5754 C CA . ASP A 1 724 ? 8.302 -45.331 2.720 1.00 68.62 724 ASP A CA 1
ATOM 5755 C C . ASP A 1 724 ? 7.523 -46.502 3.346 1.00 68.62 724 ASP A C 1
ATOM 5757 O O . ASP A 1 724 ? 6.293 -46.442 3.448 1.00 68.62 724 ASP A O 1
ATOM 5761 N N . VAL A 1 725 ? 8.212 -47.553 3.805 1.00 74.31 725 VAL A N 1
ATOM 5762 C CA . VAL A 1 725 ? 7.587 -48.668 4.540 1.00 74.31 725 VAL A CA 1
ATOM 5763 C C . VAL A 1 725 ? 7.066 -48.201 5.900 1.00 74.31 725 VAL A C 1
ATOM 5765 O O . VAL A 1 725 ? 5.910 -48.470 6.231 1.00 74.31 725 VAL A O 1
ATOM 5768 N N . LEU A 1 726 ? 7.869 -47.447 6.659 1.00 71.50 726 LEU A N 1
ATOM 5769 C CA . LEU A 1 726 ? 7.462 -46.906 7.958 1.00 71.50 726 LEU A CA 1
ATOM 5770 C C . LEU A 1 726 ? 6.264 -45.962 7.811 1.00 71.50 726 LEU A C 1
ATOM 5772 O O . LEU A 1 726 ? 5.334 -45.997 8.614 1.00 71.50 726 LEU A O 1
ATOM 5776 N N . ARG A 1 727 ? 6.257 -45.149 6.751 1.00 72.69 727 ARG A N 1
ATOM 5777 C CA . ARG A 1 727 ? 5.153 -44.244 6.448 1.00 72.69 727 ARG A CA 1
ATOM 5778 C C . ARG A 1 727 ? 3.854 -44.997 6.167 1.00 72.69 727 ARG A C 1
ATOM 5780 O O . ARG A 1 727 ? 2.832 -44.633 6.740 1.00 72.69 727 ARG A O 1
ATOM 5787 N N . ARG A 1 728 ? 3.890 -46.047 5.337 1.00 74.44 728 ARG A N 1
ATOM 5788 C CA . ARG A 1 728 ? 2.701 -46.875 5.060 1.00 74.44 728 ARG A CA 1
ATOM 5789 C C . ARG A 1 728 ? 2.199 -47.591 6.311 1.00 74.44 728 ARG A C 1
ATOM 5791 O O . ARG A 1 728 ? 0.993 -47.668 6.505 1.00 74.44 728 ARG A O 1
ATOM 5798 N N . GLN A 1 729 ? 3.108 -48.067 7.165 1.00 76.81 729 GLN A N 1
ATOM 5799 C CA . GLN A 1 729 ? 2.738 -48.700 8.432 1.00 76.81 729 GLN A CA 1
ATOM 5800 C C . GLN A 1 729 ? 2.054 -47.703 9.376 1.00 76.81 729 GLN A C 1
ATOM 5802 O O . GLN A 1 729 ? 1.002 -48.001 9.927 1.00 76.81 729 GLN A O 1
ATOM 5807 N N . ILE A 1 730 ? 2.608 -46.493 9.508 1.00 72.06 730 ILE A N 1
ATOM 5808 C CA . ILE A 1 730 ? 2.012 -45.428 10.321 1.00 72.06 730 ILE A CA 1
ATOM 5809 C C . ILE A 1 730 ? 0.631 -45.046 9.774 1.00 72.06 730 ILE A C 1
ATOM 5811 O O . ILE A 1 730 ? -0.309 -44.931 10.556 1.00 72.06 730 ILE A O 1
ATOM 5815 N N . GLU A 1 731 ? 0.491 -44.872 8.455 1.00 75.50 731 GLU A N 1
ATOM 5816 C CA . GLU A 1 731 ? -0.791 -44.558 7.806 1.00 75.50 731 GLU A CA 1
ATOM 5817 C C . GLU A 1 731 ? -1.847 -45.655 8.066 1.00 75.50 731 GLU A C 1
ATOM 5819 O O . GLU A 1 731 ? -2.971 -45.318 8.437 1.00 75.50 731 GLU A O 1
ATOM 5824 N N . ALA A 1 732 ? -1.478 -46.940 7.984 1.00 77.12 732 ALA A N 1
ATOM 5825 C CA . ALA A 1 732 ? -2.372 -48.063 8.291 1.00 77.12 732 ALA A CA 1
ATOM 5826 C C . ALA A 1 732 ? -2.786 -48.112 9.777 1.00 77.12 732 ALA A C 1
ATOM 5828 O O . ALA A 1 732 ? -3.976 -48.195 10.083 1.00 77.12 732 ALA A O 1
ATOM 5829 N N . ASP A 1 733 ? -1.833 -47.969 10.705 1.00 72.62 733 ASP A N 1
ATOM 5830 C CA . ASP A 1 733 ? -2.113 -47.973 12.150 1.00 72.62 733 ASP A CA 1
ATOM 5831 C C . ASP A 1 733 ? -3.031 -46.800 12.556 1.00 72.62 733 ASP A C 1
ATOM 5833 O O . ASP A 1 733 ? -3.843 -46.903 13.484 1.00 72.62 733 ASP A O 1
ATOM 5837 N N . ILE A 1 734 ? -2.907 -45.658 11.867 1.00 71.94 734 ILE A N 1
ATOM 5838 C CA . ILE A 1 734 ? -3.779 -44.494 12.058 1.00 71.94 734 ILE A CA 1
ATOM 5839 C C . ILE A 1 734 ? -5.191 -44.786 11.548 1.00 71.94 734 ILE A C 1
ATOM 5841 O O . ILE A 1 734 ? -6.146 -44.478 12.260 1.00 71.94 734 ILE A O 1
ATOM 5845 N N . GLU A 1 735 ? -5.341 -45.363 10.353 1.00 76.38 735 GLU A N 1
ATOM 5846 C CA . GLU A 1 735 ? -6.660 -45.711 9.808 1.00 76.38 735 GLU A CA 1
ATOM 5847 C C . GLU A 1 735 ? -7.418 -46.682 10.722 1.00 76.38 735 GLU A C 1
ATOM 5849 O O . GLU A 1 735 ? -8.602 -46.458 10.996 1.00 76.38 735 GLU A O 1
ATOM 5854 N N . ASP A 1 736 ? -6.731 -47.686 11.272 1.00 76.00 736 ASP A N 1
ATOM 5855 C CA . ASP A 1 736 ? -7.328 -48.636 12.214 1.00 76.00 736 ASP A CA 1
ATOM 5856 C C . ASP A 1 736 ? -7.700 -47.971 13.548 1.00 76.00 736 ASP A C 1
ATOM 5858 O O . ASP A 1 736 ? -8.810 -48.164 14.053 1.00 76.00 736 ASP A O 1
ATOM 5862 N N . THR A 1 737 ? -6.826 -47.115 14.095 1.00 77.12 737 THR A N 1
ATOM 5863 C CA . THR A 1 737 ? -7.114 -46.380 15.343 1.00 77.12 737 THR A CA 1
ATOM 5864 C C . THR A 1 737 ? -8.306 -45.433 15.176 1.00 77.12 737 THR A C 1
ATOM 5866 O O . THR A 1 737 ? -9.178 -45.375 16.045 1.00 77.12 737 THR A O 1
ATOM 5869 N N . ILE A 1 738 ? -8.374 -44.715 14.047 1.00 73.75 738 ILE A N 1
ATOM 5870 C CA . ILE A 1 738 ? -9.505 -43.842 13.710 1.00 73.75 738 ILE A CA 1
ATOM 5871 C C . ILE A 1 738 ? -10.781 -44.669 13.616 1.00 73.75 738 ILE A C 1
ATOM 5873 O O . ILE A 1 738 ? -11.783 -44.295 14.217 1.00 73.75 738 ILE A O 1
ATOM 5877 N N . ARG A 1 739 ? -10.761 -45.795 12.891 1.00 78.69 739 ARG A N 1
ATOM 5878 C CA . ARG A 1 739 ? -11.950 -46.634 12.702 1.00 78.69 739 ARG A CA 1
ATOM 5879 C C . ARG A 1 739 ? -12.534 -47.091 14.043 1.00 78.69 739 ARG A C 1
ATOM 5881 O O . ARG A 1 739 ? -13.743 -46.983 14.234 1.00 78.69 739 ARG A O 1
ATOM 5888 N N . VAL A 1 740 ? -11.684 -47.527 14.977 1.00 79.50 740 VAL A N 1
ATOM 5889 C CA . VAL A 1 740 ? -12.113 -47.962 16.318 1.00 79.50 740 VAL A CA 1
ATOM 5890 C C . VAL A 1 740 ? -12.671 -46.794 17.141 1.00 79.50 740 VAL A C 1
ATOM 5892 O O . VAL A 1 740 ? -13.739 -46.926 17.735 1.00 79.50 740 VAL A O 1
ATOM 5895 N N . GLN A 1 741 ? -12.007 -45.631 17.140 1.00 74.81 741 GLN A N 1
ATOM 5896 C CA . GLN A 1 741 ? -12.474 -44.458 17.894 1.00 74.81 741 GLN A CA 1
ATOM 5897 C C . GLN A 1 741 ? -13.778 -43.868 17.343 1.00 74.81 741 GLN A C 1
ATOM 5899 O O . GLN A 1 741 ? -14.642 -43.478 18.127 1.00 74.81 741 GLN A O 1
ATOM 5904 N N . VAL A 1 742 ? -13.948 -43.839 16.013 1.00 72.38 742 VAL A N 1
ATOM 5905 C CA . VAL A 1 742 ? -15.208 -43.432 15.363 1.00 72.38 742 VAL A CA 1
ATOM 5906 C C . VAL A 1 742 ? -16.336 -44.341 15.804 1.00 72.38 742 VAL A C 1
ATOM 5908 O O . VAL A 1 742 ? -17.391 -43.852 16.197 1.00 72.38 742 VAL A O 1
ATOM 5911 N N . GLN A 1 743 ? -16.115 -45.653 15.766 1.00 77.06 743 GLN A N 1
ATOM 5912 C CA . GLN A 1 743 ? -17.156 -46.602 16.122 1.00 77.06 743 GLN A CA 1
ATOM 5913 C C . GLN A 1 743 ? -17.569 -46.458 17.593 1.00 77.06 743 GLN A C 1
ATOM 5915 O O . GLN A 1 743 ? -18.761 -46.363 17.878 1.00 77.06 743 GLN A O 1
ATOM 5920 N N . GLN A 1 744 ? -16.599 -46.306 18.499 1.00 81.56 744 GLN A N 1
ATOM 5921 C CA . GLN A 1 744 ? -16.864 -46.118 19.925 1.00 81.56 744 GLN A CA 1
ATOM 5922 C C . GLN A 1 744 ? -17.588 -44.792 20.230 1.00 81.56 744 GLN A C 1
ATOM 5924 O O . GLN A 1 744 ? -18.562 -44.788 20.980 1.00 81.56 744 GLN A O 1
ATOM 5929 N N . GLN A 1 745 ? -17.172 -43.672 19.623 1.00 75.38 745 GLN A N 1
ATOM 5930 C CA . GLN A 1 745 ? -17.839 -42.377 19.834 1.00 75.38 745 GLN A CA 1
ATOM 5931 C C . GLN A 1 745 ? -19.246 -42.331 19.231 1.00 75.38 745 GLN A C 1
ATOM 5933 O O . GLN A 1 745 ? -20.139 -41.709 19.805 1.00 75.38 745 GLN A O 1
ATOM 5938 N N . VAL A 1 746 ? -19.468 -42.975 18.081 1.00 78.06 746 VAL A N 1
ATOM 5939 C CA . VAL A 1 746 ? -20.808 -43.069 17.483 1.00 78.06 746 VAL A CA 1
ATOM 5940 C C . VAL A 1 746 ? -21.738 -43.892 18.375 1.00 78.06 746 VAL A C 1
ATOM 5942 O O . VAL A 1 746 ? -22.882 -43.488 18.575 1.00 78.06 746 VAL A O 1
ATOM 5945 N N . GLU A 1 747 ? -21.262 -45.003 18.943 1.00 80.88 747 GLU A N 1
ATOM 5946 C CA . GLU A 1 747 ? -22.036 -45.818 19.888 1.00 80.88 747 GLU A CA 1
ATOM 5947 C C . GLU A 1 747 ? -22.391 -45.032 21.161 1.00 80.88 747 GLU A C 1
ATOM 5949 O O . GLU A 1 747 ? -23.568 -44.976 21.522 1.00 80.88 747 GLU A O 1
ATOM 5954 N N . GLU A 1 748 ? -21.427 -44.326 21.760 1.00 84.06 748 GLU A N 1
ATOM 5955 C CA . GLU A 1 748 ? -21.637 -43.503 22.963 1.00 84.06 748 GLU A CA 1
ATOM 5956 C C . GLU A 1 748 ? -22.646 -42.362 22.723 1.00 84.06 748 GLU A C 1
ATOM 5958 O O . GLU A 1 748 ? -23.549 -42.124 23.528 1.00 84.06 748 GLU A O 1
ATOM 5963 N N . GLN A 1 749 ? -22.558 -41.676 21.577 1.00 75.31 749 GLN A N 1
ATOM 5964 C CA . GLN A 1 749 ? -23.501 -40.607 21.222 1.00 75.31 749 GLN A CA 1
ATOM 5965 C C . GLN A 1 749 ? -24.904 -41.144 20.902 1.00 75.31 749 GLN A C 1
ATOM 5967 O O . GLN A 1 749 ? -25.903 -40.492 21.219 1.00 75.31 749 GLN A O 1
ATOM 5972 N N . LEU A 1 750 ? -25.007 -42.329 20.288 1.00 78.69 750 LEU A N 1
ATOM 5973 C CA . LEU A 1 750 ? -26.295 -42.988 20.054 1.00 78.69 750 LEU A CA 1
ATOM 5974 C C . LEU A 1 750 ? -26.948 -43.433 21.367 1.00 78.69 750 LEU A C 1
ATOM 5976 O O . LEU A 1 750 ? -28.170 -43.333 21.489 1.00 78.69 750 LEU A O 1
ATOM 5980 N N . GLU A 1 751 ? -26.164 -43.893 22.340 1.00 83.75 751 GLU A N 1
ATOM 5981 C CA . GLU A 1 751 ? -26.650 -44.269 23.668 1.00 83.75 751 GLU A CA 1
ATOM 5982 C C . GLU A 1 751 ? -27.139 -43.040 24.449 1.00 83.75 751 GLU A C 1
ATOM 5984 O O . GLU A 1 751 ? -28.294 -43.011 24.877 1.00 83.75 751 GLU A O 1
ATOM 5989 N N . ALA A 1 752 ? -26.358 -41.953 24.474 1.00 77.75 752 ALA A N 1
ATOM 5990 C CA . ALA A 1 752 ? -26.775 -40.680 25.073 1.00 77.75 752 ALA A CA 1
ATOM 5991 C C . ALA A 1 752 ? -28.040 -40.088 24.410 1.00 77.75 752 ALA A C 1
ATOM 5993 O O . ALA A 1 752 ? -28.893 -39.485 25.071 1.00 77.75 752 ALA A O 1
ATOM 5994 N N . ALA A 1 753 ? -28.197 -40.261 23.093 1.00 72.75 753 ALA A N 1
ATOM 5995 C CA . ALA A 1 753 ? -29.404 -39.843 22.381 1.00 72.75 753 ALA A CA 1
ATOM 5996 C C . ALA A 1 753 ? -30.632 -40.694 22.756 1.00 72.75 753 ALA A C 1
ATOM 5998 O O . ALA A 1 753 ? -31.730 -40.145 22.886 1.00 72.75 753 ALA A O 1
ATOM 5999 N N . ARG A 1 754 ? -30.459 -42.009 22.964 1.00 79.38 754 ARG A N 1
ATOM 6000 C CA . ARG A 1 754 ? -31.528 -42.904 23.445 1.00 79.38 754 ARG A CA 1
ATOM 6001 C C . ARG A 1 754 ? -31.965 -42.531 24.858 1.00 79.38 754 ARG A C 1
ATOM 6003 O O . ARG A 1 754 ? -33.159 -42.364 25.085 1.00 79.38 754 ARG A O 1
ATOM 6010 N N . GLU A 1 755 ? -31.018 -42.293 25.763 1.00 83.75 755 GLU A N 1
ATOM 6011 C CA . GLU A 1 755 ? -31.322 -41.879 27.137 1.00 83.75 755 GLU A CA 1
ATOM 6012 C C . GLU A 1 755 ? -32.088 -40.550 27.189 1.00 83.75 755 GLU A C 1
ATOM 6014 O O . GLU A 1 755 ? -33.082 -40.430 27.908 1.00 83.75 755 GLU A O 1
ATOM 6019 N N . ASN A 1 756 ? -31.692 -39.562 26.378 1.00 74.75 756 ASN A N 1
ATOM 6020 C CA . ASN A 1 756 ? -32.407 -38.285 26.277 1.00 74.75 756 ASN A CA 1
ATOM 6021 C C . ASN A 1 756 ? -33.812 -38.437 25.669 1.00 74.75 756 ASN A C 1
ATOM 6023 O O . ASN A 1 756 ? -34.755 -37.761 26.098 1.00 74.75 756 ASN A O 1
ATOM 6027 N N . SER A 1 757 ? -33.979 -39.329 24.687 1.00 75.75 757 SER A N 1
ATOM 6028 C CA . SER A 1 757 ? -35.292 -39.662 24.120 1.00 75.75 757 SER A CA 1
ATOM 6029 C C . SER A 1 757 ? -36.202 -40.306 25.171 1.00 75.75 757 SER A C 1
ATOM 6031 O O . SER A 1 757 ? -37.358 -39.915 25.317 1.00 75.75 757 SER A O 1
ATOM 6033 N N . ASP A 1 758 ? -35.680 -41.235 25.970 1.00 77.38 758 ASP A N 1
ATOM 6034 C CA . ASP A 1 758 ? -36.450 -41.893 27.028 1.00 77.38 758 ASP A CA 1
ATOM 6035 C C . ASP A 1 758 ? -36.797 -40.926 28.170 1.00 77.38 758 ASP A C 1
ATOM 6037 O O . ASP A 1 758 ? -37.914 -40.952 28.693 1.00 77.38 758 ASP A O 1
ATOM 6041 N N . GLN A 1 759 ? -35.884 -40.017 28.530 1.00 76.00 759 GLN A N 1
ATOM 6042 C CA . GLN A 1 759 ? -36.151 -38.965 29.516 1.00 76.00 759 GLN A CA 1
ATOM 6043 C C . GLN A 1 759 ? -37.231 -37.989 29.037 1.00 76.00 759 GLN A C 1
ATOM 6045 O O . GLN A 1 759 ? -38.127 -37.640 29.809 1.00 76.00 759 GLN A O 1
ATOM 6050 N N . THR A 1 760 ? -37.199 -37.581 27.766 1.00 73.06 760 THR A N 1
ATOM 6051 C CA . THR A 1 760 ? -38.237 -36.710 27.188 1.00 73.06 760 THR A CA 1
ATOM 6052 C C . THR A 1 760 ? -39.581 -37.427 27.055 1.00 73.06 760 THR A C 1
ATOM 6054 O O . THR A 1 760 ? -40.622 -36.819 27.328 1.00 73.06 760 THR A O 1
ATOM 6057 N N . HIS A 1 761 ? -39.586 -38.727 26.746 1.00 72.06 761 HIS A N 1
ATOM 6058 C CA . HIS A 1 761 ? -40.803 -39.543 26.714 1.00 72.06 761 HIS A CA 1
ATOM 6059 C C . HIS A 1 761 ? -41.405 -39.760 28.118 1.00 72.06 761 HIS A C 1
ATOM 6061 O O . HIS A 1 761 ? -42.625 -39.724 28.291 1.00 72.06 761 HIS A O 1
ATOM 6067 N N . ARG A 1 762 ? -40.569 -39.913 29.156 1.00 71.69 762 ARG A N 1
ATOM 6068 C CA . ARG A 1 762 ? -41.020 -39.968 30.562 1.00 71.69 762 ARG A CA 1
ATOM 6069 C C . ARG A 1 762 ? -41.533 -38.614 31.057 1.00 71.69 762 ARG A C 1
ATOM 6071 O O . ARG A 1 762 ? -42.563 -38.556 31.724 1.00 71.69 762 ARG A O 1
ATOM 6078 N N . ALA A 1 763 ? -40.862 -37.517 30.700 1.00 70.12 763 ALA A N 1
ATOM 6079 C CA . ALA A 1 763 ? -41.288 -36.164 31.066 1.00 70.12 763 ALA A CA 1
ATOM 6080 C C . ALA A 1 763 ? -42.641 -35.787 30.434 1.00 70.12 763 ALA A C 1
ATOM 6082 O O . ALA A 1 763 ? -43.476 -35.162 31.087 1.00 70.12 763 ALA A O 1
ATOM 6083 N N . SER A 1 764 ? -42.886 -36.218 29.193 1.00 65.62 764 SER A N 1
ATOM 6084 C CA . SER A 1 764 ? -44.167 -36.012 28.505 1.00 65.62 764 SER A CA 1
ATOM 6085 C C . SER A 1 764 ? -45.287 -36.912 29.045 1.00 65.62 764 SER A C 1
ATOM 6087 O O . SER A 1 764 ? -46.420 -36.448 29.158 1.00 65.62 764 SER A O 1
ATOM 6089 N N . GLN A 1 765 ? -44.988 -38.140 29.489 1.00 64.94 765 GLN A N 1
ATOM 6090 C CA . GLN A 1 765 ? -45.966 -38.987 30.193 1.00 64.94 765 GLN A CA 1
ATOM 6091 C C . GLN A 1 765 ? -46.357 -38.436 31.575 1.00 64.94 765 GLN A C 1
ATOM 6093 O O . GLN A 1 765 ? -47.517 -38.544 31.965 1.00 64.94 765 GLN A O 1
ATOM 6098 N N . HIS A 1 766 ? -45.440 -37.784 32.298 1.00 58.78 766 HIS A N 1
ATOM 6099 C CA . HIS A 1 766 ? -45.743 -37.182 33.604 1.00 58.78 766 HIS A CA 1
ATOM 6100 C C . HIS A 1 766 ? -46.486 -35.835 33.536 1.00 58.78 766 HIS A C 1
ATOM 6102 O O . HIS A 1 766 ? -47.069 -35.421 34.538 1.00 58.78 766 HIS A O 1
ATOM 6108 N N . GLN A 1 767 ? -46.521 -35.160 32.381 1.00 50.81 767 GLN A N 1
ATOM 6109 C CA . GLN A 1 767 ? -47.294 -33.920 32.193 1.00 50.81 767 GLN A CA 1
ATOM 6110 C C . GLN A 1 767 ? -48.737 -34.145 31.708 1.00 50.81 767 GLN A C 1
ATOM 6112 O O . GLN A 1 767 ? -49.521 -33.196 31.660 1.00 50.81 767 GLN A O 1
ATOM 6117 N N . ALA A 1 768 ? -49.133 -35.386 31.415 1.00 42.78 768 ALA A N 1
ATOM 6118 C CA . ALA A 1 768 ? -50.508 -35.733 31.068 1.00 42.78 768 ALA A CA 1
ATOM 6119 C C . ALA A 1 768 ? -51.363 -35.994 32.330 1.00 42.78 768 ALA A C 1
ATOM 6121 O O . ALA A 1 768 ? -51.726 -37.126 32.638 1.00 42.78 768 ALA A O 1
ATOM 6122 N N . VAL A 1 769 ? -51.706 -34.930 33.067 1.00 41.62 769 VAL A N 1
ATOM 6123 C CA . VAL A 1 769 ? -52.778 -34.922 34.086 1.00 41.62 769 VAL A CA 1
ATOM 6124 C C . VAL A 1 769 ? -53.892 -33.986 33.585 1.00 41.62 769 VAL A C 1
ATOM 6126 O O . VAL A 1 769 ? -53.585 -32.901 33.083 1.00 41.62 769 VAL A O 1
ATOM 6129 N N . PRO A 1 770 ? -55.184 -34.367 33.653 1.00 45.31 770 PRO A N 1
ATOM 6130 C CA . PRO A 1 770 ? -56.227 -33.724 32.861 1.00 45.31 770 PRO A CA 1
ATOM 6131 C C . PRO A 1 770 ? -56.628 -32.367 33.448 1.00 45.31 770 PRO A C 1
ATOM 6133 O O . PRO A 1 770 ? -57.294 -32.281 34.476 1.00 45.31 770 PRO A O 1
ATOM 6136 N N . SER A 1 771 ? -56.277 -31.287 32.751 1.00 41.84 771 SER A N 1
ATOM 6137 C CA . SER A 1 771 ? -56.795 -29.934 33.002 1.00 41.84 771 SER A CA 1
ATOM 6138 C C . SER A 1 771 ? -57.930 -29.543 32.040 1.00 41.84 771 SER A C 1
ATOM 6140 O O . SER A 1 771 ? -58.235 -28.364 31.856 1.00 41.84 771 SER A O 1
ATOM 6142 N N . SER A 1 772 ? -58.638 -30.522 31.465 1.00 44.09 772 SER A N 1
ATOM 6143 C CA . SER A 1 772 ? -59.870 -30.302 30.700 1.00 44.09 772 SER A CA 1
ATOM 6144 C C . SER A 1 772 ? -61.086 -30.239 31.634 1.00 44.09 772 SER A C 1
ATOM 6146 O O . SER A 1 772 ? -61.864 -31.183 31.739 1.00 44.09 772 SER A O 1
ATOM 6148 N N . GLY A 1 773 ? -61.249 -29.125 32.351 1.00 42.25 773 GLY A N 1
ATOM 6149 C CA . GLY A 1 773 ? -62.438 -28.922 33.193 1.00 42.25 773 GLY A CA 1
ATOM 6150 C C . GLY A 1 773 ? -62.798 -27.478 33.544 1.00 42.25 773 GLY A C 1
ATOM 6151 O O . GLY A 1 773 ? -63.809 -27.257 34.202 1.00 42.25 773 GLY A O 1
ATOM 6152 N N . ARG A 1 774 ? -62.015 -26.467 33.137 1.00 42.25 774 ARG A N 1
ATOM 6153 C CA . ARG A 1 774 ? -62.213 -25.096 33.652 1.00 42.25 774 ARG A CA 1
ATOM 6154 C C . ARG A 1 774 ? -62.042 -23.956 32.648 1.00 42.25 774 ARG A C 1
ATOM 6156 O O . ARG A 1 774 ? -61.691 -22.854 33.047 1.00 42.25 774 ARG A O 1
ATOM 6163 N N . TRP A 1 775 ? -62.342 -24.189 31.369 1.00 36.66 775 TRP A N 1
ATOM 6164 C CA . TRP A 1 775 ? -62.290 -23.130 30.343 1.00 36.66 775 TRP A CA 1
ATOM 6165 C C . TRP A 1 775 ? -63.524 -23.004 29.430 1.00 36.66 775 TRP A C 1
ATOM 6167 O O . TRP A 1 775 ? -63.547 -22.132 28.570 1.00 36.66 775 TRP A O 1
ATOM 6177 N N . LEU A 1 776 ? -64.607 -23.752 29.675 1.00 37.19 776 LEU A N 1
ATOM 6178 C CA . LEU A 1 776 ? -65.872 -23.643 28.917 1.00 37.19 776 LEU A CA 1
ATOM 6179 C C . LEU A 1 776 ? -66.996 -22.876 29.649 1.00 37.19 776 LEU A C 1
ATOM 6181 O O . LEU A 1 776 ? -68.172 -23.061 29.361 1.00 37.19 776 LEU A O 1
ATOM 6185 N N . GLY A 1 777 ? -66.652 -21.989 30.592 1.00 39.75 777 GLY A N 1
ATOM 6186 C CA . GLY A 1 777 ? -67.633 -21.218 31.377 1.00 39.75 777 GLY A CA 1
ATOM 6187 C C . GLY A 1 777 ? -67.699 -19.710 31.100 1.00 39.75 777 GLY A C 1
ATOM 6188 O O . GLY A 1 777 ? -68.567 -19.042 31.652 1.00 39.75 777 GLY A O 1
ATOM 6189 N N . LYS A 1 778 ? -66.797 -19.137 30.287 1.00 40.12 778 LYS A N 1
ATOM 6190 C CA . LYS A 1 778 ? -66.660 -17.666 30.162 1.00 40.12 778 LYS A CA 1
ATOM 6191 C C . LYS A 1 778 ? -66.787 -17.088 28.748 1.00 40.12 778 LYS A C 1
ATOM 6193 O O . LYS A 1 778 ? -66.600 -15.892 28.577 1.00 40.12 778 LYS A O 1
ATOM 6198 N N . LEU A 1 779 ? -67.202 -17.885 27.764 1.00 36.72 779 LEU A N 1
ATOM 6199 C CA . LEU A 1 779 ? -67.399 -17.448 26.369 1.00 36.72 779 LEU A CA 1
ATOM 6200 C C . LEU A 1 779 ? -68.866 -17.507 25.903 1.00 36.72 779 LEU A C 1
ATOM 6202 O O . LEU A 1 779 ? -69.148 -17.658 24.722 1.00 36.72 779 LEU A O 1
ATOM 6206 N N . ARG A 1 780 ? -69.823 -17.371 26.834 1.00 35.69 780 ARG A N 1
ATOM 6207 C CA . ARG A 1 780 ? -71.268 -17.336 26.524 1.00 35.69 780 ARG A CA 1
ATOM 6208 C C . ARG A 1 780 ? -72.004 -16.134 27.131 1.00 35.69 780 ARG A C 1
ATOM 6210 O O . ARG A 1 780 ? -73.187 -16.231 27.436 1.00 35.69 780 ARG A O 1
ATOM 6217 N N . LYS A 1 781 ? -71.300 -15.015 27.344 1.00 38.69 781 LYS A N 1
ATOM 6218 C CA . LYS A 1 781 ? -71.876 -13.794 27.943 1.00 38.69 781 LYS A CA 1
ATOM 6219 C C . LYS A 1 781 ? -71.507 -12.470 27.257 1.00 38.69 781 LYS A C 1
ATOM 6221 O O . LYS A 1 781 ? -71.753 -11.427 27.839 1.00 38.69 781 LYS A O 1
ATOM 6226 N N . SER A 1 782 ? -70.964 -12.487 26.036 1.00 36.56 782 SER A N 1
ATOM 6227 C CA . SER A 1 782 ? -70.646 -11.255 25.282 1.00 36.56 782 SER A CA 1
ATOM 6228 C C . SER A 1 782 ? -71.224 -11.230 23.860 1.00 36.56 782 SER A C 1
ATOM 6230 O O . SER A 1 782 ? -70.625 -10.648 22.964 1.00 36.56 782 SER A O 1
ATOM 6232 N N . HIS A 1 783 ? -72.365 -11.885 23.638 1.00 34.28 783 HIS A N 1
ATOM 6233 C CA . HIS A 1 783 ? -73.060 -11.895 22.343 1.00 34.28 783 HIS A CA 1
ATOM 6234 C C . HIS A 1 783 ? -74.522 -11.436 22.471 1.00 34.28 783 HIS A C 1
ATOM 6236 O O . HIS A 1 783 ? -75.407 -11.973 21.809 1.00 34.28 783 HIS A O 1
ATOM 6242 N N . HIS A 1 784 ? -74.790 -10.467 23.354 1.00 34.00 784 HIS A N 1
ATOM 6243 C CA . HIS A 1 784 ? -76.137 -9.905 23.500 1.00 34.00 784 HIS A CA 1
ATOM 6244 C C . HIS A 1 784 ? -76.231 -8.378 23.572 1.00 34.00 784 HIS A C 1
ATOM 6246 O O . HIS A 1 784 ? -77.322 -7.879 23.786 1.00 34.00 784 HIS A O 1
ATOM 6252 N N . ASP A 1 785 ? -75.149 -7.648 23.295 1.00 36.78 785 ASP A N 1
ATOM 6253 C CA . ASP A 1 785 ? -75.177 -6.181 23.232 1.00 36.78 785 ASP A CA 1
ATOM 6254 C C . ASP A 1 785 ? -74.495 -5.702 21.942 1.00 36.78 785 ASP A C 1
ATOM 6256 O O . ASP A 1 785 ? -73.329 -5.312 21.958 1.00 36.78 785 ASP A O 1
ATOM 6260 N N . ALA A 1 786 ? -75.191 -5.810 20.806 1.00 35.19 786 ALA A N 1
ATOM 6261 C CA . ALA A 1 786 ? -74.855 -5.100 19.563 1.00 35.19 786 ALA A CA 1
ATOM 6262 C C . ALA A 1 786 ? -76.015 -5.156 18.547 1.00 35.19 786 ALA A C 1
ATOM 6264 O O . ALA A 1 786 ? -75.821 -5.541 17.399 1.00 35.19 786 ALA A O 1
ATOM 6265 N N . GLU A 1 787 ? -77.223 -4.778 18.962 1.00 33.56 787 GLU A N 1
ATOM 6266 C CA . GLU A 1 787 ? -78.302 -4.394 18.045 1.00 33.56 787 GLU A CA 1
ATOM 6267 C C . GLU A 1 787 ? -78.971 -3.145 18.606 1.00 33.56 787 GLU A C 1
ATOM 6269 O O . GLU A 1 787 ? -79.784 -3.233 19.512 1.00 33.56 787 GLU A O 1
ATOM 6274 N N . GLU A 1 788 ? -78.553 -1.981 18.117 1.00 36.06 788 GLU A N 1
ATOM 6275 C CA . GLU A 1 788 ? -79.350 -0.764 17.943 1.00 36.06 788 GLU A CA 1
ATOM 6276 C C . GLU A 1 788 ? -78.398 0.326 17.419 1.00 36.06 788 GLU A C 1
ATOM 6278 O O . GLU A 1 788 ? -77.230 0.362 17.798 1.00 36.06 788 GLU A O 1
ATOM 6283 N N . TRP A 1 789 ? -78.932 1.239 16.603 1.00 32.62 789 TRP A N 1
ATOM 6284 C CA . TRP A 1 789 ? -78.315 2.451 16.030 1.00 32.62 789 TRP A CA 1
ATOM 6285 C C . TRP A 1 789 ? -77.928 2.401 14.538 1.00 32.62 789 TRP A C 1
ATOM 6287 O O . TRP A 1 789 ? -76.774 2.286 14.141 1.00 32.62 789 TRP A O 1
ATOM 6297 N N . PHE A 1 790 ? -78.989 2.675 13.773 1.00 32.84 790 PHE A N 1
ATOM 6298 C CA . PHE A 1 790 ? -79.114 3.446 12.531 1.00 32.84 790 PHE A CA 1
ATOM 6299 C C . PHE A 1 790 ? -79.329 2.716 11.186 1.00 32.84 790 PHE A C 1
ATOM 6301 O O . PHE A 1 790 ? -78.471 1.957 10.740 1.00 32.84 790 PHE A O 1
ATOM 6308 N N . PRO A 1 791 ? -80.480 2.986 10.524 1.00 47.62 791 PRO A N 1
ATOM 6309 C CA . PRO A 1 791 ? -80.858 2.468 9.214 1.00 47.62 791 PRO A CA 1
ATOM 6310 C C . PRO A 1 791 ? -80.470 3.439 8.086 1.00 47.62 791 PRO A C 1
ATOM 6312 O O . PRO A 1 791 ? -80.311 4.628 8.335 1.00 47.62 791 PRO A O 1
ATOM 6315 N N . GLU A 1 792 ? -80.371 2.928 6.854 1.00 32.88 792 GLU A N 1
ATOM 6316 C CA . GLU A 1 792 ? -80.995 3.462 5.622 1.00 32.88 792 GLU A CA 1
ATOM 6317 C C . GLU A 1 792 ? -80.290 2.959 4.343 1.00 32.88 792 GLU A C 1
ATOM 6319 O O . GLU A 1 792 ? -79.079 3.068 4.213 1.00 32.88 792 GLU A O 1
ATOM 6324 N N . LEU A 1 793 ? -81.121 2.463 3.406 1.00 31.52 793 LEU A N 1
ATOM 6325 C CA . LEU A 1 793 ? -81.035 2.558 1.930 1.00 31.52 793 LEU A CA 1
ATOM 6326 C C . LEU A 1 793 ? -79.757 2.021 1.230 1.00 31.52 793 LEU A C 1
ATOM 6328 O O . LEU A 1 793 ? -78.655 2.481 1.465 1.00 31.52 793 LEU A O 1
ATOM 6332 N N . GLY A 1 794 ? -79.794 1.118 0.246 1.00 29.83 794 GLY A N 1
ATOM 6333 C CA . GLY A 1 794 ? -80.878 0.539 -0.537 1.00 29.83 794 GLY A CA 1
ATOM 6334 C C . GLY A 1 794 ? -80.321 -0.320 -1.696 1.00 29.83 794 GLY A C 1
ATOM 6335 O O . GLY A 1 794 ? -79.177 -0.163 -2.099 1.00 29.83 794 GLY A O 1
ATOM 6336 N N . HIS A 1 795 ? -81.174 -1.230 -2.178 1.00 35.12 795 HIS A N 1
ATOM 6337 C CA . HIS A 1 795 ? -81.309 -1.841 -3.515 1.00 35.12 795 HIS A CA 1
ATOM 6338 C C . HIS A 1 795 ? -80.121 -2.292 -4.410 1.00 35.12 795 HIS A C 1
ATOM 6340 O O . HIS A 1 795 ? -79.253 -1.512 -4.775 1.00 35.12 795 HIS A O 1
ATOM 6346 N N . ALA A 1 796 ? -80.338 -3.505 -4.970 1.00 33.00 796 ALA A N 1
ATOM 6347 C CA . ALA A 1 796 ? -79.853 -4.087 -6.246 1.00 33.00 796 ALA A CA 1
ATOM 6348 C C . ALA A 1 796 ? -78.368 -4.520 -6.290 1.00 33.00 796 ALA A C 1
ATOM 6350 O O . ALA A 1 796 ? -77.521 -3.848 -5.733 1.00 33.00 796 ALA A O 1
ATOM 6351 N N . GLN A 1 797 ? -77.907 -5.609 -6.919 1.00 33.22 797 GLN A N 1
ATOM 6352 C CA . GLN A 1 797 ? -78.398 -6.637 -7.858 1.00 33.22 797 GLN A CA 1
ATOM 6353 C C . GLN A 1 797 ? -77.337 -7.776 -7.800 1.00 33.22 797 GLN A C 1
ATOM 6355 O O . GLN A 1 797 ? -76.152 -7.489 -7.694 1.00 33.22 797 GLN A O 1
ATOM 6360 N N . GLN A 1 798 ? -77.710 -9.044 -7.601 1.00 38.47 798 GLN A N 1
ATOM 6361 C CA . GLN A 1 798 ? -77.637 -10.162 -8.571 1.00 38.47 798 GLN A CA 1
ATOM 6362 C C . GLN A 1 798 ? -76.347 -10.382 -9.409 1.00 38.47 798 GLN A C 1
ATOM 6364 O O . GLN A 1 798 ? -75.877 -9.482 -10.092 1.00 38.47 798 GLN A O 1
ATOM 6369 N N . ALA A 1 799 ? -75.968 -11.676 -9.473 1.00 36.19 799 ALA A N 1
ATOM 6370 C CA . ALA A 1 799 ? -74.984 -12.391 -10.320 1.00 36.19 799 ALA A CA 1
ATOM 6371 C C . ALA A 1 799 ? -73.510 -12.372 -9.841 1.00 36.19 799 ALA A C 1
ATOM 6373 O O . ALA A 1 799 ? -72.960 -11.316 -9.579 1.00 36.19 799 ALA A O 1
ATOM 6374 N N . GLY A 1 800 ? -72.780 -13.489 -9.709 1.00 33.56 800 GLY A N 1
ATOM 6375 C CA . GLY A 1 800 ? -73.049 -14.892 -10.036 1.00 33.56 800 GLY A CA 1
ATOM 6376 C C . GLY A 1 800 ? -71.877 -15.819 -9.643 1.00 33.56 800 GLY A C 1
ATOM 6377 O O . GLY A 1 800 ? -70.742 -15.377 -9.514 1.00 33.56 800 GLY A O 1
ATOM 6378 N N . SER A 1 801 ? -72.224 -17.092 -9.411 1.00 42.25 801 SER A N 1
ATOM 6379 C CA . SER A 1 801 ? -71.488 -18.348 -9.694 1.00 42.25 801 SER A CA 1
ATOM 6380 C C . SER A 1 801 ? -69.984 -18.277 -10.029 1.00 42.25 801 SER A C 1
ATOM 6382 O O . SER A 1 801 ? -69.621 -17.681 -11.038 1.00 42.25 801 SER A O 1
ATOM 6384 N N . GLY A 1 802 ? -69.119 -18.925 -9.234 1.00 39.75 802 GLY A N 1
ATOM 6385 C CA . GLY A 1 802 ? -68.500 -20.241 -9.538 1.00 39.75 802 GLY A CA 1
ATOM 6386 C C . GLY A 1 802 ? -67.088 -20.037 -10.120 1.00 39.75 802 GLY A C 1
ATOM 6387 O O . GLY A 1 802 ? -66.924 -19.182 -10.976 1.00 39.75 802 GLY A O 1
ATOM 6388 N N . SER A 1 803 ? -66.000 -20.680 -9.698 1.00 43.47 803 SER A N 1
ATOM 6389 C CA . SER A 1 803 ? -65.725 -21.967 -9.041 1.00 43.47 803 SER A CA 1
ATOM 6390 C C . SER A 1 803 ? -64.641 -21.832 -7.976 1.00 43.47 803 SER A C 1
ATOM 6392 O O . SER A 1 803 ? -63.717 -21.026 -8.235 1.00 43.47 803 SER A O 1
#

Mean predicted aligned error: 18.75 Å

Foldseek 3Di:
DVVVPPPPPDDDDDPDPVVVVVCVVPDDDPDDDDPPPQDPVNVVVVVVVVVVVVVVVVVVVVVVVVVVVVVVVVVVVVVVVVVVVVVVVVVVVVVPDPPPDPPPPPCPLPVFDLVLLLLLLVLLVCLLPDPVNCPVLVVVVPPCPVVVVDDPVPDDDDDDPPPPLLVVLLVLLVVLLVVLLVLLPDPVNDKDADPDPQLVVVLLVLLVVLLLVLLVVLVVVVVLVPDDPVVNVVVVVVVVVVVVPVPDDDDDDDDDDDDDDDDDDDDDPPVCQSVVVNVCVVVVPDPQLQADNDPDVCQSVLLSVLLVQLVVLLVPLPQDSSNNSSSNSVSCRPGSHHHAQSNLLSQLSSCSSSVVLVSNVSSLCSCQPPSNLTADDLSNLLSQQLNCLSVSVSVSNSLSSCLLSVQNQPRRNSHDKDFQVRLVVDVVSVVVQVPPSQWDDYDRMIDGHDRCGQSNLLSVLVSCLSSVVLQSSLSSVLSCLVSVNDYDLVSLLVSLVSVLPDLDLNSLLSNLQSCLVSVVSVLVVLVVDDLVSSVSSLLSNVSSCVSLVCVPDDPVVNVVSCVVSVHDPNSNVSNVVSSVVNVNPPVCVVVVVVVVVVVCVVDDDDDDDDDDDDDDDDDDDDDDDPLCVVVVVVVPDDDDDDDPVVVVVVVVVVSLVVVLVVLLVVLVVVLVVVVVVVVVVVVVVVVVVVVVVVVVVPPDDDDDPDPCPVVVVVVVVVVVVVVVVVVVVSVVVSVVVSVVVSVVVSVVVVVVVVVVVVVVVVVVVVPPDDPPPPDPPPPPPPPPPDDDDDDDDDDDDDDDDDD

Organism: Sarocladium strictum (NCBI:txid5046)

Radius of gyration: 40.19 Å; Cα contacts (8 Å, |Δi|>4): 517; chains: 1; bounding box: 131×79×107 Å

pLDDT: mean 72.46, std 21.11, range [26.47, 97.75]

Secondary structure (DSSP, 8-state):
-TTSSSSSS-------HHHHHHHTTSS---S-----PPPHHHHHHHHHHHHHHHHHHHHHHHHHHHHHHHHHHHHHHHHHHHHHHHHHHHHHHHH-----S-S-----S--S-HHHHHHHHHHHHHHHHSTTTTHHHHHHT--TTTTTTS-TTS-PPPSS-TTHHHHHHHHHHHHHHHHHHHHHH-TTS------SHHHHHHHHHHHHHHHHHHHHHHHHHHHHHHS-HHHHHHHHHHHHHHTTGGGS---------------PPP--TTHHHHHHHHHHHHHS---------S--TTHHHHHHHHHHHHHHHHH-SSS-HHHHHHHHHHHHHH-SS---HHHHHHHHHHHHHTT-HHHHHHHHHHHHSTT--PPPPHHHHHHHHHHHHHTT-HHHHHHHHHHHTT--SSSTTSS-EEEHHHHHH-HHHHHHHH-TTTEEEETTEEEEPPP--HHHHHHHHHHHHHTT-HHHHHHHHHHHHHHT----HHHHHHHHHHHHHS--HHHHHHHHHHHHHTHHHHHHHHHHS-HHHHHHHHHHHHHHHHHTTTTS--HHHHHHHHHHTT--HHHHHHHHHHHHHTTHHHHHHHHHHHHHHHHHTT-PPPP--PPPP--------PPPPGGGHHHHHHHTS--S-S-HHHHHHHHHHHHHHHHHHHHHHHHHHHHHHHHHHHHHHHHHHHHHHHHHHHHHTTSS-----SS-HHHHHHHHHHHHHHHHHHHHHHHHHHHHHHHHHHHHHHHHHHHHHHHHHHHHHHHHHHT----TTSSSSSSSSSSSS---S--------------

Solvent-accessible surface area (backbone atoms only — not comparable to full-atom values): 47598 Å² total; per-residue (Å²): 124,78,81,74,71,77,71,77,84,78,74,83,87,67,93,46,77,74,56,52,68,70,56,68,82,76,77,87,84,91,65,90,72,74,84,73,72,81,49,72,67,57,55,50,50,52,51,50,53,49,52,53,52,52,50,52,52,54,50,51,53,56,49,48,55,52,47,55,51,52,54,53,53,52,51,50,53,50,51,52,52,53,50,52,50,52,53,48,53,51,49,57,68,68,60,75,62,85,80,82,80,72,75,72,69,76,72,51,84,63,87,54,55,71,67,39,38,35,53,46,48,52,52,51,47,53,50,64,69,36,89,61,54,59,44,61,49,54,60,75,56,55,84,51,80,76,52,77,79,59,57,87,93,68,74,74,82,77,90,64,64,78,62,61,66,49,53,52,46,33,52,50,29,51,52,44,51,50,50,38,57,54,51,73,70,38,82,81,62,72,75,57,75,65,90,43,71,71,49,43,52,54,44,52,56,48,50,51,54,49,44,50,50,41,47,54,50,19,50,54,52,49,53,63,70,72,41,55,76,72,55,48,54,50,51,56,53,55,59,62,54,59,74,70,57,76,84,70,81,90,84,84,85,87,82,91,79,87,80,89,80,90,77,83,86,80,91,54,90,61,67,55,49,52,55,46,47,54,48,44,63,69,70,53,80,61,80,70,69,77,47,60,76,62,92,49,87,61,39,65,59,46,40,51,53,49,40,52,57,49,49,54,60,58,66,46,83,80,62,50,69,35,58,48,36,42,50,50,44,48,49,59,59,67,38,59,34,65,83,49,61,58,44,44,42,46,48,26,35,42,26,47,47,72,64,40,52,70,59,17,47,50,38,45,51,60,54,68,31,88,72,38,72,57,45,53,49,59,52,46,53,17,49,46,32,37,55,24,23,75,69,65,35,59,68,54,22,50,47,35,54,28,10,40,64,12,58,33,64,83,66,34,39,44,67,46,75,44,47,47,71,55,29,73,74,32,71,73,46,31,62,64,57,67,39,61,76,53,27,32,75,17,87,66,32,39,23,31,48,54,79,73,31,62,60,31,50,52,27,52,37,54,20,27,50,64,52,65,36,43,50,56,25,36,53,52,49,48,42,29,51,74,55,68,48,77,72,60,65,68,60,53,45,48,52,47,50,51,44,64,72,41,92,50,60,65,27,39,50,53,36,52,50,48,40,17,77,36,22,68,55,47,46,57,52,46,70,72,38,59,68,73,58,34,54,51,46,51,56,37,51,53,49,38,38,46,76,73,50,70,71,78,49,58,84,73,59,40,56,57,52,34,52,76,72,70,45,54,69,72,28,46,52,47,37,49,50,51,40,44,76,72,60,54,62,70,58,49,67,61,52,49,57,54,54,51,53,58,64,50,72,76,58,82,79,83,86,86,80,85,82,80,88,76,88,79,84,86,77,92,79,82,83,84,59,90,82,52,58,70,61,52,65,64,67,76,72,76,78,93,87,62,60,69,70,60,48,51,54,51,51,54,52,50,53,51,52,52,52,50,52,52,51,56,48,52,50,53,53,54,47,53,52,52,51,54,53,51,53,52,52,49,54,51,50,53,52,50,53,54,50,55,54,52,65,66,66,72,75,72,83,94,79,88,89,85,82,61,72,69,59,56,55,56,53,50,51,56,52,49,57,49,49,55,51,51,48,52,51,52,54,51,56,46,53,54,52,48,53,54,51,52,53,51,53,52,52,54,53,52,49,56,50,48,52,52,50,51,52,52,53,51,53,56,60,73,65,72,64,92,78,88,82,83,80,89,83,80,89,85,80,86,86,81,86,86,85,84,91,84,90,81,88,79,85,89,79,88,87,79,84,89,133